Protein AF-A0ABD0M6N5-F1 (afdb_monomer_lite)

Foldseek 3Di:
DWDDQPPDIFDADDPPQDDDPQQDQPFQQVWTKTFCDDPVPPQQASYDQHGPCQAEAVDPPPRIFTADRLLSNLLVQLQVVCVVVVWHKHFRHAAHGCVVQPPDPDPQNSQSSNRFKTKIFTPDPDLVVLLSSLLSSLLRRQVSLLLQQWAKEWEAAQGIIMIGIGHLQDAYYYYYYHHDPDDRVRSVVSSLVSNLNSLLPPDDDFPLPPFAFDDAFAKPPRPAPDDCLQANFDDDFDALVQVVLLSQKGFLQHLQEAEDFPDLDQRDPPHGADGSNPGRRGGRSSRHGLLRIAGLLVSLLQSQLQVNCVVPHPWGKYWHAFADYDDVPDDDPRGPSSSRFKTKIDTPVQDLVCNRVSQSSSVSSVQSMWHRNRSTIMTGHHAADGNDWDWDAFPQDIFTFHDDDPVCCQQLDDPPPDDPVLCVVWGKGFCHSQQQPDRDAVFGPVLADDPVDRIFTADSLQRQLVNQLQVVQVVCCVPQNHWDKGWPYFAGTPVRLVVPDDPPDPCNRFNSSNFKTKMDTDPVGTPGDDDQQVSQLSSLQRSQLSLVVVVWGWEWEAAPGIIMIGTHNDYYYYYPHLDHDPVDDDPVRSVVVSVVSNCCNNVVHPDQPPDNVVCVVQDDQQDAQAQPDADDDGVVQVVVVVDPDDDPPDDDKDQDDPLNVLCQVVLVVLLVVVLVVLVVFDFSYDNVLLSVLSCLQRNGFIFDCDDDSNVSNVRSLLNNPSRTDDCLDDPDDLEAEAWFPVCVVVVVVRDPDDPPAARWDASDPVDGDIGGSADNGTGHHCNVLSVLSNNVVPRDDHYHYDDDDPVGVVRCPVSVD

Sequence (817 aa):
EEVQFGNRVFTVAQSGECAGADYTDPKQTGSYLLSSAGKNSGLRTLSMDIQLIHYRASSSAASCFRAHPVFIACVQKALSELKTNKKRAIVTQGYRLPSDVSGSTAPEEIFAAAGTAITLLPTSRDPADLIGIARALLKHCPAPLERISRNMGIVMQQNTVVVFMGGPSDPPLLSVDGYTLMSQAEFMSDALAAINTGLEAGKPTTECSLFTTLTSGMWFPENSAGVDSTVGPVDMAVTRDTATDFERLVQYLGTNVQFDNADAWCGQSGQSCAHCQSGPVDARLGQRCTARMMTSRMSDVLVRLQKLVREKMSDGVLVLEAWDEDYPGHVATDSIHREGRALKVRLTSGSAAGLSQLSNLAICAKADFVQHNGDHLLLAVQKQHGTVASVSQFAKAALVRVEPPTIKQHLVQLPDYFSEADHAQLPVFDSAGREELEIARHTKLGYFVSPHSRYFRLSRHVADCFSTLQDYFDQRKDTDGLVRLEVVRGFLTTPERDETLRATDSRYASGILGQSFEVRADSSQSITNVSLAAIARLAVIRCTPEFKKADSEIGVGLYHDRVYVDMRDTFKFWNPSGSFSTQVKSAAEFRVYMQQLFEAAYGSRIIDPDLPAEAEALADPPARQSPLYRYTHPERVLRRRRRQATSPTECQPKRNTAFCSLSQRARRDLVTTWWKEAEKMHNYHDVNETKAAFEGCFGDCGTCLSGDVYDDKVEHCSNYFHWSPFSIVPPYGSTFNLFPRERGDLRARACPVVNLFEASFRADPARSVSQELYPQTENPSPVAELLQQLYVTHAEGKVKVWVYDETDISAMKNTLE

Secondary structure (DSSP, 8-state):
-EEEETTEEEEBPPTTTS-SGGGS-TT---PEEEESSGGGTT--EEETTEEHHHHS--STT--EEEE-HHHHHHHHHHHHHHHHTT--EEEEE----GGGGTT---HHHHHHHHT-EEEEEESSS-THHHHHHHHHHHHHSHHHHHTTT--EEEEEESS-EEEEE--TTPPPEEEEEB--SS-HHHHHHHHHHHHHHHHHTT-----GGGSPPPPTT-EESTT-SSHHHHH----S---TT-HHHHTTEEE---SSSEE----S-BSBTTPPPPPTTS-GGG--GGG--GGGEEEHHHHHHHHHHHHHHHHH-SS-EEEEESS---BTTB---SSGGGGT-EEEEEETT--GGGHHHHHHHHHHTT-SEEEE-SSSEEEE----SSSS--EEE-SS-EEE-----GGGGGGTPPPTTS-HHHHHHS--EE-TT-TT-EEETTEEGGGGS-TT-SEE---HHHHHHHHHHHHHHHHHHHHH----EEEEE----HHHHHHH--TTSTTTTHHHHT-EEEEEE-TTT-SS---HHHHHHHHHHHHHHHHHTTT-EEEEEE-SS-EEEEEESS-EEE-TT----TT--SHHHHHHHHHHHHHHHHTTPPPPPSSHHHHHHH--PPPPP-TT------HHHHHHHH-----TTS----SS-HHHHHTHHHHHHHHHHHHHHHTTS--SS-HHHHHHHHHHHHH---SSSSSHHHHHHHHHHHHHHHHS----S-SS-SEEEE--TT-HHHHHHH-SS---S--EE-SSTTTPPPEESS-TTTS--SHHHHHHHHHHHH--SEEEE--SSHHHHHHHHHHH-

Radius of gyration: 34.11 Å; chains: 1; bounding box: 93×89×61 Å

Organism: NCBI:txid370345

pLDDT: mean 81.67, std 13.85, range [35.88, 97.94]

InterPro domains:
  IPR000320 Hedgehog, N-terminal signalling domain [PF01085] (290-373)
  IPR009045 Peptidase M74/Hedgehog-like, zinc-binding domain superfamily [G3DSA:3.30.1380.10] (209-389)
  IPR009045 Peptidase M74/Hedgehog-like, zinc-binding domain superfamily [SSF55166] (289-377)
  IPR050387 Hedgehog Signaling [PTHR11889] (212-395)

Structure (mmCIF, N/CA/C/O backbone):
data_AF-A0ABD0M6N5-F1
#
_entry.id   AF-A0ABD0M6N5-F1
#
loop_
_atom_site.group_PDB
_atom_site.id
_atom_site.type_symbol
_atom_site.label_atom_id
_atom_site.label_alt_id
_atom_site.label_comp_id
_atom_site.label_asym_id
_atom_site.label_entity_id
_atom_site.label_seq_id
_atom_site.pdbx_PDB_ins_code
_atom_site.Cartn_x
_atom_site.Cartn_y
_atom_site.Cartn_z
_atom_site.occupancy
_atom_site.B_iso_or_equiv
_atom_site.auth_seq_id
_atom_site.auth_comp_id
_atom_site.auth_asym_id
_atom_site.auth_atom_id
_atom_site.pdbx_PDB_model_num
ATOM 1 N N . GLU A 1 1 ? -21.950 -5.671 14.943 1.00 79.12 1 GLU A N 1
ATOM 2 C CA . GLU A 1 1 ? -20.826 -4.911 14.370 1.00 79.12 1 GLU A CA 1
ATOM 3 C C . GLU A 1 1 ? -20.151 -4.104 15.473 1.00 79.12 1 GLU A C 1
ATOM 5 O O . GLU A 1 1 ? -20.839 -3.655 16.391 1.00 79.12 1 GLU A O 1
ATOM 10 N N . GLU A 1 2 ? -18.826 -3.990 15.430 1.00 83.50 2 GLU A N 1
ATOM 11 C CA . GLU A 1 2 ? -18.024 -3.227 16.390 1.00 83.50 2 GLU A CA 1
ATOM 12 C C . GLU A 1 2 ? -17.363 -2.045 15.679 1.00 83.50 2 GLU A C 1
ATOM 14 O O . GLU A 1 2 ? -16.829 -2.194 14.586 1.00 83.50 2 GLU A O 1
ATOM 19 N N . VAL A 1 3 ? -17.401 -0.870 16.306 1.00 84.19 3 VAL A N 1
ATOM 20 C CA . VAL A 1 3 ? -16.879 0.386 15.763 1.00 84.19 3 VAL A CA 1
ATOM 21 C C . VAL A 1 3 ? -15.836 0.940 16.718 1.00 84.19 3 VAL A C 1
ATOM 23 O O . VAL A 1 3 ? -16.065 1.054 17.925 1.00 84.19 3 VAL A O 1
ATOM 26 N N . GLN A 1 4 ? -14.680 1.310 16.177 1.00 85.62 4 GLN A N 1
ATOM 27 C CA . GLN A 1 4 ? -13.552 1.784 16.964 1.00 85.62 4 GLN A CA 1
ATOM 28 C C . GLN A 1 4 ? -13.472 3.319 16.990 1.00 85.62 4 GLN A C 1
ATOM 30 O O . GLN A 1 4 ? -13.405 3.981 15.956 1.00 85.62 4 GLN A O 1
ATOM 35 N N . PHE A 1 5 ? -13.406 3.882 18.196 1.00 85.19 5 PHE A N 1
ATOM 36 C CA . PHE A 1 5 ? -13.169 5.298 18.473 1.00 85.19 5 PHE A CA 1
ATOM 37 C C . PHE A 1 5 ? -11.860 5.439 19.263 1.00 85.19 5 PHE A C 1
ATOM 39 O O . PHE A 1 5 ? -11.813 5.318 20.491 1.00 85.19 5 PHE A O 1
ATOM 46 N N . GLY A 1 6 ? -10.748 5.641 18.550 1.00 78.38 6 GLY A N 1
ATOM 47 C CA . GLY A 1 6 ? -9.412 5.606 19.154 1.00 78.38 6 GLY A CA 1
ATOM 48 C C . GLY A 1 6 ? -9.098 4.217 19.719 1.00 78.38 6 GLY A C 1
ATOM 49 O O . GLY A 1 6 ? -9.136 3.234 18.992 1.00 78.38 6 GLY A O 1
ATOM 50 N N . ASN A 1 7 ? -8.823 4.112 21.021 1.00 76.94 7 ASN A N 1
ATOM 51 C CA . ASN A 1 7 ? -8.569 2.823 21.687 1.00 76.94 7 ASN A CA 1
ATOM 52 C C . ASN A 1 7 ? -9.835 2.218 22.326 1.00 76.94 7 ASN A C 1
ATOM 54 O O . ASN A 1 7 ? -9.739 1.304 23.145 1.00 76.94 7 ASN A O 1
ATOM 58 N N . ARG A 1 8 ? -11.019 2.773 22.040 1.00 81.69 8 ARG A N 1
ATOM 59 C CA . ARG A 1 8 ? -12.302 2.294 22.564 1.00 81.69 8 ARG A CA 1
ATOM 60 C C . ARG A 1 8 ? -13.087 1.612 21.458 1.00 81.69 8 ARG A C 1
ATOM 62 O O . ARG A 1 8 ? -13.137 2.118 20.343 1.00 81.69 8 ARG A O 1
ATOM 69 N N . VAL A 1 9 ? -13.718 0.497 21.794 1.00 85.19 9 VAL A N 1
ATOM 70 C CA . VAL A 1 9 ? -14.596 -0.245 20.892 1.00 85.19 9 VAL A CA 1
ATOM 71 C C . VAL A 1 9 ? -16.021 -0.098 21.402 1.00 85.19 9 VAL A C 1
ATOM 73 O O . VAL A 1 9 ? -16.269 -0.262 22.597 1.00 85.19 9 VAL A O 1
ATOM 76 N N . PHE A 1 10 ? -16.933 0.247 20.502 1.00 87.25 10 PHE A N 1
ATOM 77 C CA . PHE A 1 10 ? -18.362 0.358 20.760 1.00 87.25 10 PHE A CA 1
ATOM 78 C C . PHE A 1 10 ? -19.105 -0.646 19.890 1.00 87.25 10 PHE A C 1
ATOM 80 O O . PHE A 1 10 ? -18.811 -0.790 18.707 1.00 87.25 10 PHE A O 1
ATOM 87 N N . THR A 1 11 ? -20.100 -1.324 20.447 1.00 85.75 11 THR A N 1
ATOM 88 C CA . THR A 1 11 ? -20.995 -2.171 19.650 1.00 85.75 11 THR A CA 1
ATOM 89 C C . THR A 1 11 ? -22.109 -1.322 19.025 1.00 85.75 11 THR A C 1
ATOM 91 O O . THR A 1 11 ? -22.706 -0.490 19.717 1.00 85.75 11 THR A O 1
ATOM 94 N N . VAL A 1 12 ? -22.390 -1.536 17.734 1.00 87.88 12 VAL A N 1
ATOM 95 C CA . VAL A 1 12 ? -23.547 -0.949 17.028 1.00 87.88 12 VAL A CA 1
ATOM 96 C C . VAL A 1 12 ? -24.842 -1.449 17.670 1.00 87.88 12 VAL A C 1
ATOM 98 O O . VAL A 1 12 ? -24.929 -2.616 18.058 1.00 87.88 12 VAL A O 1
ATOM 101 N N . ALA A 1 13 ? -25.830 -0.564 17.800 1.00 85.56 13 ALA A N 1
ATOM 102 C CA . ALA A 1 13 ? -27.127 -0.905 18.373 1.00 85.56 13 ALA A CA 1
ATOM 103 C C . ALA A 1 13 ? -27.826 -2.026 17.588 1.00 85.56 13 ALA A C 1
ATOM 105 O O . ALA A 1 13 ? -27.818 -2.029 16.354 1.00 85.56 13 ALA A O 1
ATOM 106 N N . GLN A 1 14 ? -28.449 -2.969 18.297 1.00 79.31 14 GLN A N 1
ATOM 107 C CA . GLN A 1 14 ? -29.204 -4.043 17.650 1.00 79.31 14 GLN A CA 1
ATOM 108 C C . GLN A 1 14 ? -30.597 -3.575 17.209 1.00 79.31 14 GLN A C 1
ATOM 110 O O . GLN A 1 14 ? -31.166 -2.625 17.752 1.00 79.31 14 GLN A O 1
ATOM 115 N N . SER A 1 15 ? -31.162 -4.266 16.212 1.00 67.81 15 SER A N 1
ATOM 116 C CA . SER A 1 15 ? -32.513 -3.988 15.711 1.00 67.81 15 SER A CA 1
ATOM 117 C C . SER A 1 15 ? -33.534 -4.038 16.854 1.00 67.81 15 SER A C 1
ATOM 119 O O . SER A 1 15 ? -33.641 -5.045 17.551 1.00 67.81 15 SER A O 1
ATOM 121 N N . GLY A 1 16 ? -34.265 -2.938 17.057 1.00 69.75 16 GLY A N 1
ATOM 122 C CA . GLY A 1 16 ? -35.274 -2.798 18.112 1.00 69.75 16 GLY A CA 1
ATOM 123 C C . GLY A 1 16 ? -34.798 -2.138 19.414 1.00 69.75 16 GLY A C 1
ATOM 124 O O . GLY A 1 16 ? -35.648 -1.697 20.180 1.00 69.75 16 GLY A O 1
ATOM 125 N N . GLU A 1 17 ? -33.486 -1.991 19.659 1.00 75.56 17 GLU A N 1
ATOM 126 C CA . GLU A 1 17 ? -32.970 -1.263 20.842 1.00 75.56 17 GLU A CA 1
ATOM 127 C C . GLU A 1 17 ? -33.192 0.255 20.738 1.00 75.56 17 GLU A C 1
ATOM 129 O O . GLU A 1 17 ? -33.422 0.941 21.736 1.00 75.56 17 GLU A O 1
ATOM 134 N N . CYS A 1 18 ? -33.117 0.767 19.510 1.00 78.88 18 CYS A N 1
ATOM 135 C CA . CYS A 1 18 ? -33.203 2.181 19.167 1.00 78.88 18 CYS A CA 1
ATOM 136 C C . CYS A 1 18 ? -34.179 2.329 17.990 1.00 78.88 18 CYS A C 1
ATOM 138 O O . CYS A 1 18 ? -33.769 2.389 16.830 1.00 78.88 18 CYS A O 1
ATOM 140 N N . ALA A 1 19 ? -35.482 2.296 18.264 1.00 69.56 19 ALA A N 1
ATOM 141 C CA . ALA A 1 19 ? -36.518 2.388 17.236 1.00 69.56 19 ALA A CA 1
ATOM 142 C C . ALA A 1 19 ? -37.169 3.778 17.231 1.00 69.56 19 ALA A C 1
ATOM 144 O O . ALA A 1 19 ? -37.469 4.325 18.288 1.00 69.56 19 ALA A O 1
ATOM 145 N N . GLY A 1 20 ? -37.415 4.329 16.039 1.00 75.88 20 GLY A N 1
ATOM 146 C CA . GLY A 1 20 ? -38.134 5.594 15.859 1.00 75.88 20 GLY A CA 1
ATOM 147 C C . GLY A 1 20 ? -37.385 6.626 15.015 1.00 75.88 20 GLY A C 1
ATOM 148 O O . GLY A 1 20 ? -36.199 6.479 14.718 1.00 75.88 20 GLY A O 1
ATOM 149 N N . ALA A 1 21 ? -38.099 7.687 14.628 1.00 78.19 21 ALA A N 1
ATOM 150 C CA . ALA A 1 21 ? -37.556 8.780 13.817 1.00 78.19 21 ALA A CA 1
ATOM 151 C C . ALA A 1 21 ? -36.389 9.515 14.508 1.00 78.19 21 ALA A C 1
ATOM 153 O O . ALA A 1 21 ? -35.495 10.019 13.827 1.00 78.19 21 ALA A O 1
ATOM 154 N N . ASP A 1 22 ? -36.346 9.490 15.845 1.00 81.62 22 ASP A N 1
ATOM 155 C CA . ASP A 1 22 ? -35.319 10.153 16.656 1.00 81.62 22 ASP A CA 1
ATOM 156 C C . ASP A 1 22 ? -33.920 9.521 16.566 1.00 81.62 22 ASP A C 1
ATOM 158 O O . ASP A 1 22 ? -32.939 10.087 17.037 1.00 81.62 22 ASP A O 1
ATOM 162 N N . TYR A 1 23 ? -33.779 8.365 15.920 1.00 86.56 23 TYR A N 1
ATOM 163 C CA . TYR A 1 23 ? -32.474 7.736 15.708 1.00 86.56 23 TYR A CA 1
ATOM 164 C C . TYR A 1 23 ? -32.096 7.658 14.231 1.00 86.56 23 TYR A C 1
ATOM 166 O O . TYR A 1 23 ? -31.204 6.894 13.863 1.00 86.56 23 TYR A O 1
ATOM 174 N N . THR A 1 24 ? -32.746 8.436 13.366 1.00 86.38 24 THR A N 1
ATOM 175 C CA . THR A 1 24 ? -32.381 8.544 11.945 1.00 86.38 24 THR A CA 1
ATOM 176 C C . THR A 1 24 ? -31.121 9.395 11.749 1.00 86.38 24 THR A C 1
ATOM 178 O O . THR A 1 24 ? -30.731 10.153 12.633 1.00 86.38 24 THR A O 1
ATOM 181 N N . ASP A 1 25 ? -30.439 9.226 10.613 1.00 89.25 25 ASP A N 1
ATOM 182 C CA . ASP A 1 25 ? -29.367 10.125 10.165 1.00 89.25 25 ASP A CA 1
ATOM 183 C C . ASP A 1 25 ? -29.966 11.104 9.139 1.00 89.25 25 ASP A C 1
ATOM 185 O O . ASP A 1 25 ? -30.022 10.775 7.949 1.00 89.25 25 ASP A O 1
ATOM 189 N N . PRO A 1 26 ? -30.465 12.282 9.566 1.00 88.00 26 PRO A N 1
ATOM 190 C CA . PRO A 1 26 ? -31.210 13.197 8.697 1.00 88.00 26 PRO A CA 1
ATOM 191 C C . PRO A 1 26 ? -30.364 13.778 7.558 1.00 88.00 26 PRO A C 1
ATOM 193 O O . PRO A 1 26 ? -30.907 14.371 6.627 1.00 88.00 26 PRO A O 1
ATOM 196 N N . LYS A 1 27 ? -29.038 13.633 7.634 1.00 89.50 27 LYS A N 1
ATOM 197 C CA . LYS A 1 27 ? -28.078 14.202 6.689 1.00 89.50 27 LYS A CA 1
ATOM 198 C C . LYS A 1 27 ? -27.252 13.153 5.952 1.00 89.50 27 LYS A C 1
ATOM 200 O O . LYS A 1 27 ? -26.382 13.526 5.172 1.00 89.50 27 LYS A O 1
ATOM 205 N N . GLN A 1 28 ? -27.530 11.863 6.166 1.00 89.25 28 GLN A N 1
ATOM 206 C CA . GLN A 1 28 ? -26.792 10.750 5.554 1.00 89.25 28 GLN A CA 1
ATOM 207 C C . GLN A 1 28 ? -25.273 10.908 5.714 1.00 89.25 28 GLN A C 1
ATOM 209 O O . GLN A 1 28 ? -24.475 10.658 4.811 1.00 89.25 28 GLN A O 1
ATOM 214 N N . THR A 1 29 ? -24.869 11.368 6.891 1.00 89.31 29 THR A N 1
ATOM 215 C CA . THR A 1 29 ? -23.466 11.582 7.235 1.00 89.31 29 THR A CA 1
ATOM 216 C C . THR A 1 29 ? -22.680 10.274 7.299 1.00 89.31 29 THR A C 1
ATOM 218 O O . THR A 1 29 ? -21.457 10.298 7.156 1.00 89.31 29 THR A O 1
ATOM 221 N N . GLY A 1 30 ? -23.377 9.143 7.455 1.00 89.81 30 GLY A N 1
ATOM 222 C CA . GLY A 1 30 ? -22.789 7.812 7.607 1.00 89.81 30 GLY A CA 1
ATOM 223 C C . GLY A 1 30 ? -22.434 7.500 9.059 1.00 89.81 30 GLY A C 1
ATOM 224 O O . GLY A 1 30 ? -21.584 6.653 9.324 1.00 89.81 30 GLY A O 1
ATOM 225 N N . SER A 1 31 ? -23.018 8.223 10.018 1.00 92.44 31 SER A N 1
ATOM 226 C CA . SER A 1 31 ? -22.770 7.991 11.439 1.00 92.44 31 SER A CA 1
ATOM 227 C C . SER A 1 31 ? -23.335 6.642 11.892 1.00 92.44 31 SER A C 1
ATOM 229 O O . SER A 1 31 ? -24.392 6.192 11.440 1.00 92.44 31 SER A O 1
ATOM 231 N N . TYR A 1 32 ? -22.649 5.999 12.834 1.00 92.56 32 TYR A N 1
ATOM 232 C CA . TYR A 1 32 ? -23.100 4.739 13.414 1.00 92.56 32 TYR A CA 1
ATOM 233 C C . TYR A 1 32 ? -24.069 5.011 14.557 1.00 92.56 32 TYR A C 1
ATOM 235 O O . TYR A 1 32 ? -23.833 5.902 15.376 1.00 92.56 32 TYR A O 1
ATOM 243 N N . LEU A 1 33 ? -25.139 4.220 14.630 1.00 91.81 33 LEU A N 1
ATOM 244 C CA . LEU A 1 33 ? -26.067 4.226 15.756 1.00 91.81 33 LEU A CA 1
ATOM 245 C C . LEU A 1 33 ? -25.542 3.295 16.854 1.00 91.81 33 LEU A C 1
ATOM 247 O O . LEU A 1 33 ? -25.412 2.089 16.654 1.00 91.81 33 LEU A O 1
ATOM 251 N N . LEU A 1 34 ? -25.225 3.860 18.013 1.00 90.44 34 LEU A N 1
ATOM 252 C CA . LEU A 1 34 ? -24.572 3.170 19.121 1.00 90.44 34 LEU A CA 1
ATOM 253 C C . LEU A 1 34 ? -25.515 3.082 20.320 1.00 90.44 34 LEU A C 1
ATOM 255 O O . LEU A 1 34 ? -26.161 4.064 20.695 1.00 90.44 34 LEU A O 1
ATOM 259 N N . SER A 1 35 ? -25.557 1.911 20.954 1.00 85.19 35 SER A N 1
ATOM 260 C CA . SER A 1 35 ? -26.290 1.719 22.206 1.00 85.19 35 SER A CA 1
ATOM 261 C C . SER A 1 35 ? -25.488 2.291 23.375 1.00 85.19 35 SER A C 1
ATOM 263 O O . SER A 1 35 ? -24.273 2.102 23.458 1.00 85.19 35 SER A O 1
ATOM 265 N N . SER A 1 36 ? -26.152 2.984 24.298 1.00 75.62 36 SER A N 1
ATOM 266 C CA . SER A 1 36 ? -25.567 3.397 25.584 1.00 75.62 36 SER A CA 1
ATOM 267 C C . SER A 1 36 ? -25.827 2.383 26.710 1.00 75.62 36 SER A C 1
ATOM 269 O O . SER A 1 36 ? -25.388 2.585 27.844 1.00 75.62 36 SER A O 1
ATOM 271 N N . ALA A 1 37 ? -26.511 1.281 26.387 1.00 72.88 37 ALA A N 1
ATOM 272 C CA . ALA A 1 37 ? -26.813 0.165 27.272 1.00 72.88 37 ALA A CA 1
ATOM 273 C C . ALA A 1 37 ? -26.026 -1.105 26.870 1.00 72.88 37 ALA A C 1
ATOM 275 O O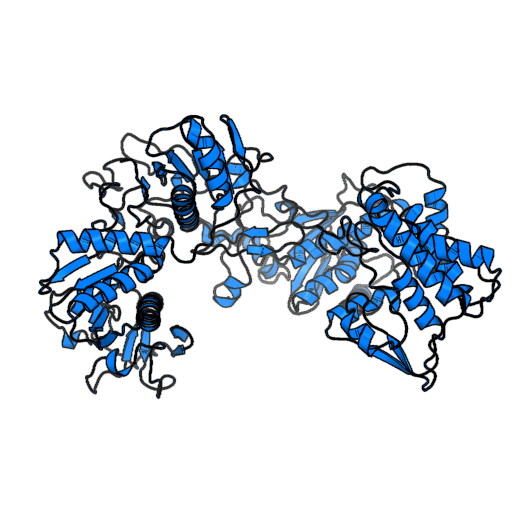 . ALA A 1 37 ? -25.168 -1.084 25.983 1.00 72.88 37 ALA A O 1
ATOM 276 N N . GLY A 1 38 ? -26.278 -2.223 27.559 1.00 74.19 38 GLY A N 1
ATOM 277 C CA . GLY A 1 38 ? -25.700 -3.527 27.210 1.00 74.19 38 GLY A CA 1
ATOM 278 C C . GLY A 1 38 ? -24.168 -3.557 27.291 1.00 74.19 38 GLY A C 1
ATOM 279 O O . GLY A 1 38 ? -23.589 -3.175 28.309 1.00 74.19 38 GLY A O 1
ATOM 280 N N . LYS A 1 39 ? -23.500 -4.003 26.218 1.00 70.50 39 LYS A N 1
ATOM 281 C CA . LYS A 1 39 ? -22.027 -4.132 26.150 1.00 70.50 39 LYS A CA 1
ATOM 282 C C . LYS A 1 39 ? -21.277 -2.803 26.276 1.00 70.50 39 LYS A C 1
ATOM 284 O O . LYS A 1 39 ? -20.129 -2.799 26.705 1.00 70.50 39 LYS A O 1
ATOM 289 N N . ASN A 1 40 ? -21.929 -1.686 25.956 1.00 79.06 40 ASN A N 1
ATOM 290 C CA . ASN A 1 40 ? -21.345 -0.352 26.089 1.00 79.06 40 ASN A CA 1
ATOM 291 C C . ASN A 1 40 ? -21.624 0.274 27.475 1.00 79.06 40 ASN A C 1
ATOM 293 O O . ASN A 1 40 ? -21.193 1.399 27.745 1.00 79.06 40 ASN A O 1
ATOM 297 N N . SER A 1 41 ? -22.344 -0.427 28.366 1.00 70.88 41 SER A N 1
ATOM 298 C CA . SER A 1 41 ? -22.669 0.081 29.704 1.00 70.88 41 SER A CA 1
ATOM 299 C C . SER A 1 41 ? -21.402 0.310 30.542 1.00 70.88 41 SER A C 1
ATOM 301 O O . SER A 1 41 ? -20.495 -0.517 30.598 1.00 70.88 41 SER A O 1
ATOM 303 N N . GLY A 1 42 ? -21.309 1.481 31.178 1.00 68.44 42 GLY A N 1
ATOM 304 C CA . GLY A 1 42 ? -20.155 1.867 32.001 1.00 68.44 42 GLY A CA 1
ATOM 305 C C . GLY A 1 42 ? -19.009 2.566 31.256 1.00 68.44 42 GLY A C 1
ATOM 306 O O . GLY A 1 42 ? -18.105 3.093 31.914 1.00 68.44 42 GLY A O 1
ATOM 307 N N . LEU A 1 43 ? -19.049 2.663 29.920 1.00 77.88 43 LEU A N 1
ATOM 308 C CA . LEU A 1 43 ? -18.100 3.486 29.164 1.00 77.88 43 LEU A CA 1
ATOM 309 C C . LEU A 1 43 ? -18.327 4.975 29.467 1.00 77.88 43 LEU A C 1
ATOM 311 O O . LEU A 1 43 ? -19.393 5.533 29.218 1.00 77.88 43 LEU A O 1
ATOM 315 N N . ARG A 1 44 ? -17.307 5.637 30.028 1.00 82.25 44 ARG A N 1
ATOM 316 C CA . ARG A 1 44 ? -17.390 7.052 30.443 1.00 82.25 44 ARG A CA 1
ATOM 317 C C . ARG A 1 44 ? -16.997 8.036 29.345 1.00 82.25 44 ARG A C 1
ATOM 319 O O . ARG A 1 44 ? -17.355 9.212 29.410 1.00 82.25 44 ARG A O 1
ATOM 326 N N . THR A 1 45 ? -16.248 7.580 28.349 1.00 87.19 45 THR A N 1
ATOM 327 C CA . THR A 1 45 ? -15.699 8.435 27.297 1.00 87.19 45 THR A CA 1
ATOM 328 C C . THR A 1 45 ? -15.873 7.787 25.930 1.00 87.19 45 THR A C 1
ATOM 330 O O . THR A 1 45 ? -15.701 6.578 25.792 1.00 87.19 45 THR A O 1
ATOM 333 N N . LEU A 1 46 ? -16.210 8.601 24.929 1.00 85.50 46 LEU A N 1
ATOM 334 C CA . LEU A 1 46 ? -16.261 8.194 23.524 1.00 85.50 46 LEU A CA 1
ATOM 335 C C . LEU A 1 46 ? -14.848 8.148 22.927 1.00 85.50 46 LEU A C 1
ATOM 337 O O . LEU A 1 46 ? -14.499 7.233 22.195 1.00 85.50 46 LEU A O 1
ATOM 341 N N . SER A 1 47 ? -14.014 9.115 23.310 1.00 88.38 47 SER A N 1
ATOM 342 C CA . SER A 1 47 ? -12.583 9.195 23.001 1.00 88.38 47 SER A CA 1
ATOM 343 C C . SER A 1 47 ? -11.836 9.780 24.212 1.00 88.38 47 SER A C 1
ATOM 345 O O . SER A 1 47 ? -12.473 10.115 25.205 1.00 88.38 47 SER A O 1
ATOM 347 N N . MET A 1 48 ? -10.503 9.881 24.190 1.00 86.56 48 MET A N 1
ATOM 348 C CA . MET A 1 48 ? -9.695 10.286 25.358 1.00 86.56 48 MET A CA 1
ATOM 349 C C . MET A 1 48 ? -10.182 11.568 26.055 1.00 86.56 48 MET A C 1
ATOM 351 O O . MET A 1 48 ? -10.303 11.574 27.277 1.00 86.56 48 MET A O 1
ATOM 355 N N . ASP A 1 49 ? -10.468 12.629 25.297 1.00 87.12 49 ASP A N 1
ATOM 356 C CA . ASP A 1 49 ? -10.895 13.931 25.827 1.00 87.12 49 ASP A CA 1
ATOM 357 C C . ASP A 1 49 ? -12.383 14.233 25.524 1.00 87.12 49 ASP A C 1
ATOM 359 O O . ASP A 1 49 ? -12.878 15.307 25.859 1.00 87.12 49 ASP A O 1
ATOM 363 N N . ILE A 1 50 ? -13.125 13.285 24.929 1.00 90.56 50 ILE A N 1
ATOM 364 C CA . ILE A 1 50 ? -14.554 13.441 24.602 1.00 90.56 50 ILE A CA 1
ATOM 365 C C . ILE A 1 50 ? -15.376 12.536 25.520 1.00 90.56 50 ILE A C 1
ATOM 367 O O . ILE A 1 50 ? -15.467 11.320 25.318 1.00 90.56 50 ILE A O 1
ATOM 371 N N . GLN A 1 51 ? -15.961 13.129 26.561 1.00 89.69 51 GLN A N 1
ATOM 372 C CA . GLN A 1 51 ? -16.774 12.393 27.525 1.00 89.69 51 GLN A CA 1
ATOM 373 C C . GLN A 1 51 ? -18.134 12.035 26.941 1.00 89.69 51 GLN A C 1
ATOM 375 O O . GLN A 1 51 ? -18.800 12.867 26.327 1.00 89.69 51 GLN A O 1
ATOM 380 N N . LEU A 1 52 ? -18.581 10.806 27.200 1.00 88.00 52 LEU A N 1
ATOM 381 C CA . LEU A 1 52 ? -19.833 10.317 26.637 1.00 88.00 52 LEU A CA 1
ATOM 382 C C . LEU A 1 52 ? -21.035 11.103 27.177 1.00 88.00 52 LEU A C 1
ATOM 384 O O . LEU A 1 52 ? -21.972 11.361 26.435 1.00 88.00 52 LEU A O 1
ATOM 388 N N . ILE A 1 53 ? -20.979 11.544 28.439 1.00 85.44 53 ILE A N 1
ATOM 389 C CA . ILE A 1 53 ? -22.051 12.319 29.080 1.00 85.44 53 ILE A CA 1
ATOM 390 C C . ILE A 1 53 ? -22.282 13.695 28.443 1.00 85.44 53 ILE A C 1
ATOM 392 O O . ILE A 1 53 ? -23.409 14.171 28.451 1.00 85.44 53 ILE A O 1
ATOM 396 N N . HIS A 1 54 ? -21.237 14.315 27.892 1.00 86.69 54 HIS A N 1
ATOM 397 C CA . HIS A 1 54 ? -21.335 15.603 27.198 1.00 86.69 54 HIS A CA 1
ATOM 398 C C . HIS A 1 54 ? -21.602 15.439 25.705 1.00 86.69 54 HIS A C 1
ATOM 400 O O . HIS A 1 54 ? -22.020 16.381 25.042 1.00 86.69 54 HIS A O 1
ATOM 406 N N . TYR A 1 55 ? -21.340 14.247 25.170 1.00 88.62 55 TYR A N 1
ATOM 407 C CA . TYR A 1 55 ? -21.575 13.954 23.770 1.00 88.62 55 TYR A CA 1
ATOM 408 C C . TYR A 1 55 ? -22.986 13.431 23.506 1.00 88.62 55 TYR A C 1
ATOM 410 O O . TYR A 1 55 ? -23.547 13.753 22.476 1.00 88.62 55 TYR A O 1
ATOM 418 N N . ARG A 1 56 ? -23.574 12.620 24.388 1.00 85.50 56 ARG A N 1
ATOM 419 C CA . ARG A 1 56 ? -24.933 12.094 24.187 1.00 85.50 56 ARG A CA 1
ATOM 420 C C . ARG A 1 56 ? -26.004 13.110 24.591 1.00 85.50 56 ARG A C 1
ATOM 422 O O . ARG A 1 56 ? -25.757 13.961 25.445 1.00 85.50 56 ARG A O 1
ATOM 429 N N . ALA A 1 57 ? -27.211 12.945 24.051 1.00 75.75 57 ALA A N 1
ATOM 430 C CA . ALA A 1 57 ? -28.370 13.727 24.462 1.00 75.75 57 ALA A CA 1
ATOM 431 C C . ALA A 1 57 ? -28.626 13.564 25.973 1.00 75.75 57 ALA A C 1
ATOM 433 O O . ALA A 1 57 ? -28.509 12.469 26.527 1.00 75.75 57 ALA A O 1
ATOM 434 N N . SER A 1 58 ? -28.953 14.666 26.648 1.00 66.88 58 SER A N 1
ATOM 435 C CA . SER A 1 58 ? -29.149 14.718 28.103 1.00 66.88 58 SER A CA 1
ATOM 436 C C . SER A 1 58 ? -30.512 14.191 28.563 1.00 66.88 58 SER A C 1
ATOM 438 O O . SER A 1 58 ? -30.732 14.054 29.768 1.00 66.88 58 SER A O 1
ATOM 440 N N . SER A 1 59 ? -31.427 13.887 27.637 1.00 65.56 59 SER A N 1
ATOM 441 C CA . SER A 1 59 ? -32.737 13.336 27.968 1.00 65.56 59 SER A CA 1
ATOM 442 C C . SER A 1 59 ? -32.587 11.931 28.563 1.00 65.56 59 SER A C 1
ATOM 444 O O . SER A 1 59 ? -31.874 11.071 28.045 1.00 65.56 59 SER A O 1
ATOM 446 N N . SER A 1 60 ? -33.289 11.668 29.668 1.00 52.53 60 SER A N 1
ATOM 447 C CA . SER A 1 60 ? -33.311 10.359 30.344 1.00 52.53 60 SER A CA 1
ATOM 448 C C . SER A 1 60 ? -33.882 9.222 29.480 1.00 52.53 60 SER A C 1
ATOM 450 O O . SER A 1 60 ? -33.833 8.066 29.894 1.00 52.53 60 SER A O 1
ATOM 452 N N . ALA A 1 61 ? -34.400 9.544 28.289 1.00 54.97 61 ALA A N 1
ATOM 453 C CA . ALA A 1 61 ? -34.935 8.617 27.298 1.00 54.97 61 ALA A CA 1
ATOM 454 C C . ALA A 1 61 ? -33.917 8.196 26.218 1.00 54.97 61 ALA A C 1
ATOM 456 O O . ALA A 1 61 ? -34.178 7.240 25.492 1.00 54.97 61 ALA A O 1
ATOM 457 N N . ALA A 1 62 ? -32.762 8.864 26.090 1.00 65.19 62 ALA A N 1
ATOM 458 C CA . ALA A 1 62 ? -31.782 8.543 25.054 1.00 65.19 62 ALA A CA 1
ATOM 459 C C . ALA A 1 62 ? -30.982 7.274 25.405 1.00 65.19 62 ALA A C 1
ATOM 461 O O . ALA A 1 62 ? -29.871 7.332 25.935 1.00 65.19 62 ALA A O 1
ATOM 462 N N . SER A 1 63 ? -31.545 6.103 25.089 1.00 77.00 63 SER A N 1
ATOM 463 C CA . SER A 1 63 ? -30.848 4.813 25.177 1.00 77.00 63 SER A CA 1
ATOM 464 C C . SER A 1 63 ? -29.717 4.690 24.154 1.00 77.00 63 SER A C 1
ATOM 466 O O . SER A 1 63 ? -28.817 3.868 24.341 1.00 77.00 63 SER A O 1
ATOM 468 N N . CYS A 1 64 ? -29.713 5.525 23.113 1.00 87.62 64 CYS A N 1
ATOM 469 C CA . CYS A 1 64 ? -28.800 5.436 21.980 1.00 87.62 64 CYS A CA 1
ATOM 470 C C . CYS A 1 64 ? -28.322 6.810 21.514 1.00 87.62 64 CYS A C 1
ATOM 472 O O . CYS A 1 64 ? -28.947 7.834 21.796 1.00 87.62 64 CYS A O 1
ATOM 474 N N . PHE A 1 65 ? -27.203 6.828 20.795 1.00 90.81 65 PHE A N 1
ATOM 475 C CA . PHE A 1 65 ? -26.636 8.039 20.209 1.00 90.81 65 PHE A CA 1
ATOM 476 C C . PHE A 1 65 ? -25.938 7.737 18.884 1.00 90.81 65 PHE A C 1
ATOM 478 O O . PHE A 1 65 ? -25.554 6.595 18.630 1.00 90.81 65 PHE A O 1
ATOM 485 N N . ARG A 1 66 ? -25.757 8.757 18.040 1.00 92.44 66 ARG A N 1
ATOM 486 C CA . ARG A 1 66 ? -25.013 8.630 16.780 1.00 92.44 66 ARG A CA 1
ATOM 487 C C . ARG A 1 66 ? -23.628 9.249 16.879 1.00 92.44 66 ARG A C 1
ATOM 489 O O . ARG A 1 66 ? -23.478 10.294 17.504 1.00 92.44 66 ARG A O 1
ATOM 496 N N . ALA A 1 67 ? -22.635 8.614 16.258 1.00 94.00 67 ALA A N 1
ATOM 497 C CA . ALA A 1 67 ? -21.277 9.145 16.148 1.00 94.00 67 ALA A CA 1
ATOM 498 C C . ALA A 1 67 ? -20.565 8.643 14.884 1.00 94.00 67 ALA A C 1
ATOM 500 O O . ALA A 1 67 ? -20.746 7.494 14.477 1.00 94.00 67 ALA A O 1
ATOM 501 N N . HIS A 1 68 ? -19.703 9.476 14.293 1.00 95.12 68 HIS A N 1
ATOM 502 C CA . HIS A 1 68 ? -18.856 9.082 13.161 1.00 95.12 68 HIS A CA 1
ATOM 503 C C . HIS A 1 68 ? -17.373 8.960 13.571 1.00 95.12 68 HIS A C 1
ATOM 505 O O . HIS A 1 68 ? -16.797 9.941 14.056 1.00 95.12 68 HIS A O 1
ATOM 511 N N . PRO A 1 69 ? -16.704 7.808 13.362 1.00 92.88 69 PRO A N 1
ATOM 512 C CA . PRO A 1 69 ? -15.358 7.559 13.891 1.00 92.88 69 PRO A CA 1
ATOM 513 C C . PRO A 1 69 ? -14.299 8.525 13.345 1.00 92.88 69 PRO A C 1
ATOM 515 O O . PRO A 1 69 ? -13.493 9.042 14.118 1.00 92.88 69 PRO A O 1
ATOM 518 N N . VAL A 1 70 ? -14.335 8.853 12.047 1.00 91.81 70 VAL A N 1
ATOM 519 C CA . VAL A 1 70 ? -13.379 9.799 11.431 1.00 91.81 70 VAL A CA 1
ATOM 520 C C . VAL A 1 70 ? -13.528 11.212 12.005 1.00 91.81 70 VAL A C 1
ATOM 522 O O . VAL A 1 70 ? -12.528 11.879 12.273 1.00 91.81 70 VAL A O 1
ATOM 525 N N . PHE A 1 71 ? -14.766 11.645 12.262 1.00 95.69 71 PHE A N 1
ATOM 526 C CA . PHE A 1 71 ? -15.060 12.966 12.815 1.00 95.69 71 PHE A CA 1
ATOM 527 C C . PHE A 1 71 ? -14.571 13.070 14.264 1.00 95.69 71 PHE A C 1
ATOM 529 O O . PHE A 1 71 ? -13.813 13.974 14.612 1.00 95.69 71 PHE A O 1
ATOM 536 N N . ILE A 1 72 ? -14.912 12.082 15.097 1.00 95.75 72 ILE A N 1
ATOM 537 C CA . ILE A 1 72 ? -14.448 12.020 16.488 1.00 95.75 72 ILE A CA 1
ATOM 538 C C . ILE A 1 72 ? -12.918 11.960 16.560 1.00 95.75 72 ILE A C 1
ATOM 540 O O . ILE A 1 72 ? -12.313 12.656 17.376 1.00 95.75 72 ILE A O 1
ATOM 544 N N . ALA A 1 73 ? -12.277 11.174 15.691 1.00 93.75 73 ALA A N 1
ATOM 545 C CA . ALA A 1 73 ? -10.824 11.056 15.654 1.00 93.75 73 ALA A CA 1
ATOM 546 C C . ALA A 1 73 ? -10.132 12.383 15.297 1.00 93.75 73 ALA A C 1
ATOM 548 O O . ALA A 1 73 ? -9.106 12.715 15.898 1.00 93.75 73 ALA A O 1
ATOM 549 N N . CYS A 1 74 ? -10.673 13.158 14.352 1.00 94.44 74 CYS A N 1
ATOM 550 C CA . CYS A 1 74 ? -10.076 14.438 13.974 1.00 94.44 74 CYS A CA 1
ATOM 551 C C . CYS A 1 74 ? -10.252 15.505 15.069 1.00 94.44 74 CYS A C 1
ATOM 553 O O . CYS A 1 74 ? -9.286 16.188 15.417 1.00 94.44 74 CYS A O 1
ATOM 555 N N . VAL A 1 75 ? -11.435 15.581 15.696 1.00 95.88 75 VAL A N 1
ATOM 556 C CA . VAL A 1 75 ? -11.693 16.499 16.819 1.00 95.88 75 VAL A CA 1
ATOM 557 C C . VAL A 1 75 ? -10.811 16.141 18.015 1.00 95.88 75 VAL A C 1
ATOM 559 O O . VAL A 1 75 ? -10.206 17.018 18.630 1.00 95.88 75 VAL A O 1
ATOM 562 N N . GLN A 1 76 ? -10.649 14.849 18.311 1.00 94.44 76 GLN A N 1
ATOM 563 C CA . GLN A 1 76 ? -9.744 14.386 19.359 1.00 94.44 76 GLN A CA 1
ATOM 564 C C . GLN A 1 76 ? -8.296 14.843 19.120 1.00 94.44 76 GLN A C 1
ATOM 566 O O . GLN A 1 76 ? -7.640 15.285 20.064 1.00 94.44 76 GLN A O 1
ATOM 571 N N . LYS A 1 77 ? -7.786 14.764 17.883 1.00 93.00 77 LYS A N 1
ATOM 572 C CA . LYS A 1 77 ? -6.434 15.252 17.554 1.00 93.00 77 LYS A CA 1
ATOM 573 C C . LYS A 1 77 ? -6.291 16.750 17.818 1.00 93.00 77 LYS A C 1
ATOM 575 O O . LYS A 1 77 ? -5.304 17.158 18.430 1.00 93.00 77 LYS A O 1
ATOM 580 N N . ALA A 1 78 ? -7.295 17.544 17.444 1.00 94.56 78 ALA A N 1
ATOM 581 C CA . ALA A 1 78 ? -7.319 18.976 17.735 1.00 94.56 78 ALA A CA 1
ATOM 582 C C . ALA A 1 78 ? -7.284 19.259 19.250 1.00 94.56 78 ALA A C 1
ATOM 584 O O . ALA A 1 78 ? -6.480 20.071 19.709 1.00 94.56 78 ALA A O 1
ATOM 585 N N . LEU A 1 79 ? -8.085 18.543 20.048 1.00 94.00 79 LEU A N 1
ATOM 586 C CA . LEU A 1 79 ? -8.074 18.664 21.514 1.00 94.00 79 LEU A CA 1
ATOM 587 C C . LEU A 1 79 ? -6.715 18.288 22.121 1.00 94.00 79 LEU A C 1
ATOM 589 O O . LEU A 1 79 ? -6.233 18.961 23.036 1.00 94.00 79 LEU A O 1
ATOM 593 N N . SER A 1 80 ? -6.067 17.247 21.595 1.00 92.38 80 SER A N 1
ATOM 594 C CA . SER A 1 80 ? -4.735 16.830 22.039 1.00 92.38 80 SER A CA 1
ATOM 595 C C . SER A 1 80 ? -3.647 17.864 21.701 1.00 92.38 80 SER A C 1
ATOM 597 O O . SER A 1 80 ? -2.789 18.125 22.550 1.00 92.38 80 SER A O 1
ATOM 599 N N . GLU A 1 81 ? -3.694 18.514 20.529 1.00 91.06 81 GLU A N 1
ATOM 600 C CA . GLU A 1 81 ? -2.798 19.641 20.197 1.00 91.06 81 GLU A CA 1
ATOM 601 C C . GLU A 1 81 ? -2.988 20.801 21.180 1.00 91.06 81 GLU A C 1
ATOM 603 O O . GLU A 1 81 ? -2.012 21.288 21.756 1.00 91.06 81 GLU A O 1
ATOM 608 N N . LEU A 1 82 ? -4.237 21.218 21.418 1.00 91.25 82 LEU A N 1
ATOM 609 C CA . LEU A 1 82 ? -4.540 22.305 22.353 1.00 91.25 82 LEU A CA 1
ATOM 610 C C . LEU A 1 82 ? -3.943 22.018 23.733 1.00 91.25 82 LEU A C 1
ATOM 612 O O . LEU A 1 82 ? -3.212 22.853 24.271 1.00 91.25 82 LEU A O 1
ATOM 616 N N . LYS A 1 83 ? -4.173 20.806 24.252 1.00 88.31 83 LYS A N 1
ATOM 617 C CA . LYS A 1 83 ? -3.663 20.345 25.551 1.00 88.31 83 LYS A CA 1
ATOM 618 C C . LYS A 1 83 ? -2.138 20.393 25.630 1.00 88.31 83 LYS A C 1
ATOM 620 O O . LYS A 1 83 ? -1.596 20.805 26.655 1.00 88.31 83 LYS A O 1
ATOM 625 N N . THR A 1 84 ? -1.460 20.007 24.550 1.00 86.88 84 THR A N 1
ATOM 626 C CA . THR A 1 84 ? 0.009 20.040 24.441 1.00 86.88 84 THR A CA 1
ATOM 627 C C . THR A 1 84 ? 0.525 21.478 24.488 1.00 86.88 84 T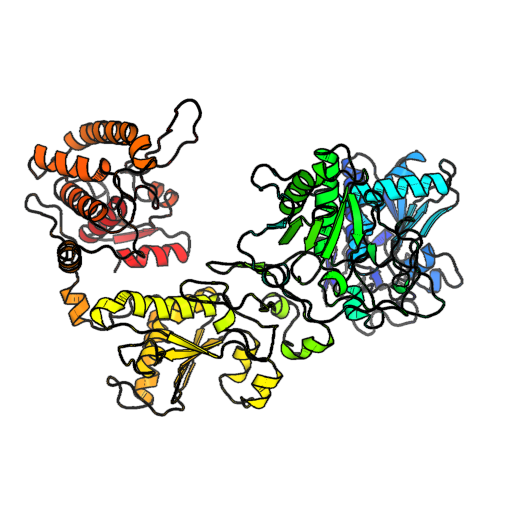HR A C 1
ATOM 629 O O . THR A 1 84 ? 1.492 21.777 25.186 1.00 86.88 84 THR A O 1
ATOM 632 N N . ASN A 1 85 ? -0.199 22.399 23.854 1.00 85.25 85 ASN A N 1
ATOM 633 C CA . ASN A 1 85 ? 0.096 23.831 23.835 1.00 85.25 85 ASN A CA 1
ATOM 634 C C . ASN A 1 85 ? -0.395 24.582 25.088 1.00 85.25 85 ASN A C 1
ATOM 636 O O . ASN A 1 85 ? -0.510 25.806 25.066 1.00 85.25 85 ASN A O 1
ATOM 640 N N . LYS A 1 86 ? -0.698 23.868 26.184 1.00 83.69 86 LYS A N 1
ATOM 641 C CA . LYS A 1 86 ? -1.235 24.415 27.446 1.00 83.69 86 LYS A CA 1
ATOM 642 C C . LYS A 1 86 ? -2.553 25.193 27.297 1.00 83.69 86 LYS A C 1
ATOM 644 O O . LYS A 1 86 ? -2.948 25.899 28.220 1.00 83.69 86 LYS A O 1
ATOM 649 N N . LYS A 1 87 ? -3.262 25.024 26.180 1.00 85.12 87 LYS A N 1
ATOM 650 C CA . LYS A 1 87 ? -4.645 25.476 25.989 1.00 85.12 87 LYS A CA 1
ATOM 651 C C . LYS A 1 87 ? -5.594 24.317 26.287 1.00 85.12 87 LYS A C 1
ATOM 653 O O . LYS A 1 87 ? -5.203 23.154 26.226 1.00 85.12 87 LYS A O 1
ATOM 658 N N . ARG A 1 88 ? -6.848 24.588 26.641 1.00 84.62 88 ARG A N 1
ATOM 659 C CA . ARG A 1 88 ? -7.851 23.526 26.814 1.00 84.62 88 ARG A CA 1
ATOM 660 C C . ARG A 1 88 ? -9.213 23.989 26.321 1.00 84.62 88 ARG A C 1
ATOM 662 O O . ARG A 1 88 ? -9.599 25.139 26.517 1.00 84.62 88 ARG A O 1
ATOM 669 N N . ALA A 1 89 ? -9.929 23.053 25.719 1.00 91.06 89 ALA A N 1
ATOM 670 C CA . ALA A 1 89 ? -11.333 23.180 25.375 1.00 91.06 89 ALA A CA 1
ATOM 671 C C . ALA A 1 89 ? -12.088 21.992 25.973 1.00 91.06 89 ALA A C 1
ATOM 673 O O . ALA A 1 89 ? -11.539 20.893 26.075 1.00 91.06 89 ALA A O 1
ATOM 674 N N . ILE A 1 90 ? -13.325 22.228 26.390 1.00 90.44 90 ILE A N 1
ATOM 675 C CA . ILE A 1 90 ? -14.221 21.216 26.938 1.00 90.44 90 ILE A CA 1
ATOM 676 C C . ILE A 1 90 ? -15.353 21.014 25.938 1.00 90.44 90 ILE A C 1
ATOM 678 O O . ILE A 1 90 ? -15.937 21.983 25.455 1.00 90.44 90 ILE A O 1
ATOM 682 N N . VAL A 1 91 ? -15.665 19.752 25.649 1.00 93.38 91 VAL A N 1
ATOM 683 C CA . VAL A 1 91 ? -16.891 19.388 24.936 1.00 93.38 91 VAL A CA 1
ATOM 684 C C . VAL A 1 91 ? -18.068 19.628 25.867 1.00 93.38 91 VAL A C 1
ATOM 686 O O . VAL A 1 91 ? -18.153 18.992 26.916 1.00 93.38 91 VAL A O 1
ATOM 689 N N . THR A 1 92 ? -18.960 20.538 25.495 1.00 91.44 92 THR A N 1
ATOM 690 C CA . THR A 1 92 ? -20.173 20.834 26.272 1.00 91.44 92 THR A CA 1
ATOM 691 C C . THR A 1 92 ? -21.402 20.138 25.706 1.00 91.44 92 THR A C 1
ATOM 693 O O . THR A 1 92 ? -22.328 19.846 26.461 1.00 91.44 92 THR A O 1
ATOM 696 N N . GLN A 1 93 ? -21.400 19.855 24.402 1.00 91.31 93 GLN A N 1
ATOM 697 C CA . GLN A 1 93 ? -22.515 19.241 23.692 1.00 91.31 93 GLN A CA 1
ATOM 698 C C . G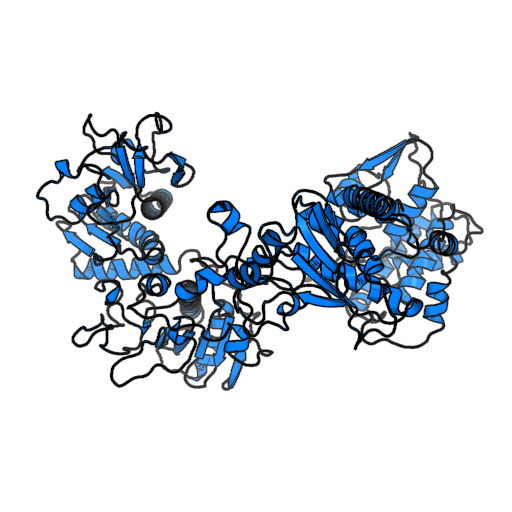LN A 1 93 ? -22.026 18.473 22.456 1.00 91.31 93 GLN A C 1
ATOM 700 O O . GLN A 1 93 ? -21.058 18.887 21.812 1.00 91.31 93 GLN A O 1
ATOM 705 N N . GLY A 1 94 ? -22.699 17.370 22.122 1.00 92.69 94 GLY A N 1
ATOM 706 C CA . GLY A 1 94 ? -22.480 16.584 20.905 1.00 92.69 94 GLY A CA 1
ATOM 707 C C . GLY A 1 94 ? -23.797 16.219 20.214 1.00 92.69 94 GLY A C 1
ATOM 708 O O . GLY A 1 94 ? -24.535 17.098 19.780 1.00 92.69 94 GLY A O 1
ATOM 709 N N . TYR A 1 95 ? -24.097 14.923 20.143 1.00 92.81 95 TYR A N 1
ATOM 710 C CA . TYR A 1 95 ? -25.345 14.364 19.631 1.00 92.81 95 TYR A CA 1
ATOM 711 C C . TYR A 1 95 ? -26.592 14.847 20.392 1.00 92.81 95 TYR A C 1
ATOM 713 O O . TYR A 1 95 ? -26.631 14.859 21.626 1.00 92.81 95 TYR A O 1
ATOM 721 N N . ARG A 1 96 ? -27.645 15.169 19.636 1.00 90.38 96 ARG A N 1
ATOM 722 C CA . ARG A 1 96 ? -28.992 15.494 20.133 1.00 90.38 96 ARG A CA 1
ATOM 723 C C . ARG A 1 96 ? -30.020 14.587 19.468 1.00 90.38 96 ARG A C 1
ATOM 725 O O . ARG A 1 96 ? -29.774 14.103 18.369 1.00 90.38 96 ARG A O 1
ATOM 732 N N . LEU A 1 97 ? -31.178 14.385 20.092 1.00 88.31 97 LEU A N 1
ATOM 733 C CA . LEU A 1 97 ? -32.273 13.728 19.384 1.00 88.31 97 LEU A CA 1
ATOM 734 C C . LEU A 1 97 ? -32.862 14.703 18.343 1.00 88.31 97 LEU A C 1
ATOM 736 O O . LEU A 1 97 ? -32.971 15.895 18.635 1.00 88.31 97 LEU A O 1
ATOM 740 N N . PRO A 1 98 ? -33.264 14.235 17.149 1.00 86.25 98 PRO A N 1
ATOM 741 C CA . PRO A 1 98 ? -34.037 15.001 16.176 1.00 86.25 98 PRO A CA 1
ATOM 742 C C . PRO A 1 98 ? -35.247 15.719 16.791 1.00 86.25 98 PRO A C 1
ATOM 744 O O . PRO A 1 98 ? -35.482 16.881 16.465 1.00 86.25 98 PRO A O 1
ATOM 747 N N . SER A 1 99 ? -35.961 15.088 17.732 1.00 85.69 99 SER A N 1
ATOM 748 C CA . SER A 1 99 ? -37.026 15.725 18.517 1.00 85.69 99 SER A CA 1
ATOM 749 C C . SER A 1 99 ? -36.571 16.962 19.298 1.00 85.69 99 SER A C 1
ATOM 751 O O . SER A 1 99 ? -37.333 17.914 19.431 1.00 85.69 99 SER A O 1
ATOM 753 N N . ASP A 1 100 ? -35.334 16.978 19.805 1.00 82.69 100 ASP A N 1
ATOM 754 C CA . ASP A 1 100 ? -34.800 18.076 20.623 1.00 82.69 100 ASP A CA 1
ATOM 755 C C . ASP A 1 100 ? -34.431 19.306 19.782 1.00 82.69 100 ASP A C 1
ATOM 757 O O . ASP A 1 100 ? -34.159 20.369 20.341 1.00 82.69 100 ASP A O 1
ATOM 761 N N . VAL A 1 101 ? -34.354 19.153 18.458 1.00 84.75 101 VAL A N 1
ATOM 762 C CA . VAL A 1 101 ? -33.997 20.205 17.490 1.00 84.75 101 VAL A CA 1
ATOM 763 C C . VAL A 1 101 ? -35.083 20.397 16.429 1.00 84.75 101 VAL A C 1
ATOM 765 O O . VAL A 1 101 ? -34.850 21.020 15.392 1.00 84.75 101 VAL A O 1
ATOM 768 N N . SER A 1 102 ? -36.281 19.854 16.667 1.00 76.88 102 SER A N 1
ATOM 769 C CA . SER A 1 102 ? -37.375 19.873 15.700 1.00 76.88 102 SER A CA 1
ATOM 770 C C . SER A 1 102 ? -37.730 21.310 15.307 1.00 76.88 102 SER A C 1
ATOM 772 O O . SER A 1 102 ? -38.065 22.125 16.167 1.00 76.88 102 SER A O 1
ATOM 774 N N . GLY A 1 103 ? -37.676 21.616 14.009 1.00 75.12 103 GLY A N 1
ATOM 775 C CA . GLY A 1 103 ? -37.980 22.947 13.473 1.00 75.12 103 GLY A CA 1
ATOM 776 C C . GLY A 1 103 ? -36.792 23.912 13.407 1.00 75.12 103 GLY A C 1
ATOM 777 O O . GLY A 1 103 ? -36.955 25.012 12.883 1.00 75.12 103 GLY A O 1
ATOM 778 N N . SER A 1 104 ? -35.605 23.517 13.876 1.00 82.56 104 SER A N 1
ATOM 779 C CA . SER A 1 104 ? -34.391 24.307 13.672 1.00 82.56 104 SER A CA 1
ATOM 780 C C . SER A 1 104 ? -33.879 24.202 12.239 1.00 82.56 104 SER A C 1
ATOM 782 O O . SER A 1 104 ? -33.821 23.119 11.654 1.00 82.56 104 SER A O 1
ATOM 784 N N . THR A 1 105 ? -33.464 25.337 11.681 1.00 82.50 105 THR A N 1
ATOM 785 C CA . THR A 1 105 ? -32.753 25.416 10.398 1.00 82.50 105 THR A CA 1
ATOM 786 C C . THR A 1 105 ? -31.252 25.639 10.579 1.00 82.50 105 THR A C 1
ATOM 788 O O . THR A 1 105 ? -30.538 25.765 9.586 1.00 82.50 105 THR A O 1
ATOM 791 N N . ALA A 1 106 ? -30.772 25.719 11.826 1.00 87.19 106 ALA A N 1
ATOM 792 C CA . ALA A 1 106 ? -29.366 25.946 12.128 1.00 87.19 106 ALA A CA 1
ATOM 793 C C . ALA A 1 106 ? -28.545 24.691 11.768 1.00 87.19 106 ALA A C 1
ATOM 795 O O . ALA A 1 106 ? -28.839 23.607 12.289 1.00 87.19 106 ALA A O 1
ATOM 796 N N . PRO A 1 107 ? -27.528 24.794 10.887 1.00 85.50 107 PRO A N 1
ATOM 797 C CA . PRO A 1 107 ? -26.719 23.650 10.468 1.00 85.50 107 PRO A CA 1
ATOM 798 C C . PRO A 1 107 ? -26.147 22.859 11.648 1.00 85.50 107 PRO A C 1
ATOM 800 O O . PRO A 1 107 ? -26.239 21.633 11.674 1.00 85.50 107 PRO A O 1
ATOM 803 N N . GLU A 1 108 ? -25.623 23.549 12.660 1.00 86.94 108 GLU A N 1
ATOM 804 C CA . GLU A 1 108 ? -25.049 22.946 13.860 1.00 86.94 108 GLU A CA 1
ATOM 805 C C . GLU A 1 108 ? -26.015 22.024 14.614 1.00 86.94 108 GLU A C 1
ATOM 807 O O . GLU A 1 108 ? -25.605 20.971 15.101 1.00 86.94 108 GLU A O 1
ATOM 812 N N . GLU A 1 109 ? -27.297 22.379 14.693 1.00 89.81 109 GLU A N 1
ATOM 813 C CA . GLU A 1 109 ? -28.300 21.589 15.406 1.00 89.81 109 GLU A CA 1
ATOM 814 C C . GLU A 1 109 ? -28.735 20.374 14.584 1.00 89.81 109 GLU A C 1
ATOM 816 O O . GLU A 1 109 ? -28.906 19.279 15.126 1.00 89.81 109 GLU A O 1
ATOM 821 N N . ILE A 1 110 ? -28.830 20.535 13.263 1.00 90.50 110 ILE A N 1
ATOM 822 C CA . ILE A 1 110 ? -29.162 19.443 12.347 1.00 90.50 110 ILE A CA 1
ATOM 823 C C . ILE A 1 110 ? -28.040 18.392 12.328 1.00 90.50 110 ILE A C 1
ATOM 825 O O . ILE A 1 110 ? -28.311 17.192 12.396 1.00 90.50 110 ILE A O 1
ATOM 829 N N . PHE A 1 111 ? -26.772 18.814 12.288 1.00 93.75 111 PHE A N 1
ATOM 830 C CA . PHE A 1 111 ? -25.638 17.884 12.334 1.00 93.75 111 PHE A CA 1
ATOM 831 C C . PHE A 1 111 ? -25.399 17.307 13.734 1.00 93.75 111 PHE A C 1
ATOM 833 O O . PHE A 1 111 ? -24.917 16.179 13.858 1.00 93.75 111 PHE A O 1
ATOM 840 N N . ALA A 1 112 ? -25.808 18.005 14.798 1.00 92.62 112 ALA A N 1
ATOM 841 C CA . ALA A 1 112 ? -25.895 17.402 16.126 1.00 92.62 112 ALA A CA 1
ATOM 842 C C . ALA A 1 112 ? -26.900 16.240 16.133 1.00 92.62 112 ALA A C 1
ATOM 844 O O . ALA A 1 112 ? -26.584 15.174 16.659 1.00 92.62 112 ALA A O 1
ATOM 845 N N . ALA A 1 113 ? -28.056 16.382 15.477 1.00 91.06 113 ALA A N 1
ATOM 846 C CA . ALA A 1 113 ? -29.014 15.285 15.310 1.00 91.06 113 ALA A CA 1
ATOM 847 C C . ALA A 1 113 ? -28.518 14.150 14.396 1.00 91.06 113 ALA A C 1
ATOM 849 O O . ALA A 1 113 ? -28.928 13.003 14.556 1.00 91.06 113 ALA A O 1
ATOM 850 N N . ALA A 1 114 ? -27.585 14.430 13.484 1.00 91.75 114 ALA A N 1
ATOM 851 C CA . ALA A 1 114 ? -26.901 13.406 12.694 1.00 91.75 114 ALA A CA 1
ATOM 852 C C . ALA A 1 114 ? -25.761 12.695 13.453 1.00 91.75 114 ALA A C 1
ATOM 854 O O . ALA A 1 114 ? -25.260 11.672 12.986 1.00 91.75 114 ALA A O 1
ATOM 855 N N . GLY A 1 115 ? -25.354 13.185 14.631 1.00 92.50 115 GLY A N 1
ATOM 856 C CA . GLY A 1 115 ? -24.224 12.632 15.392 1.00 92.50 115 GLY A CA 1
ATOM 857 C C . GLY A 1 115 ? -22.860 13.076 14.876 1.00 92.50 115 GLY A C 1
ATOM 858 O O . GLY A 1 115 ? -21.860 12.374 15.034 1.00 92.50 115 GLY A O 1
ATOM 859 N N . THR A 1 116 ? -22.800 14.234 14.226 1.00 95.56 116 THR A N 1
ATOM 860 C CA . THR A 1 116 ? -21.591 14.731 13.565 1.00 95.56 116 THR A CA 1
ATOM 861 C C . THR A 1 116 ? -21.322 16.202 13.849 1.00 95.56 116 THR A C 1
ATOM 863 O O . THR A 1 116 ? -20.638 16.850 13.065 1.00 95.56 116 THR A O 1
ATOM 866 N N . ALA A 1 117 ? -21.798 16.716 14.988 1.00 95.94 117 ALA A N 1
ATOM 867 C CA . ALA A 1 117 ? -21.447 18.036 15.511 1.00 95.94 117 ALA A CA 1
ATOM 868 C C . ALA A 1 117 ? -20.951 17.968 16.964 1.00 95.94 117 ALA A C 1
ATOM 870 O O . ALA A 1 117 ? -21.357 17.089 17.728 1.00 95.94 117 ALA A O 1
ATOM 871 N N . ILE A 1 118 ? -20.061 18.892 17.336 1.00 96.31 118 ILE A N 1
ATOM 872 C CA . ILE A 1 118 ? -19.542 19.082 18.696 1.00 96.31 118 ILE A CA 1
ATOM 873 C C . ILE A 1 118 ? -19.439 20.579 18.997 1.00 96.31 118 ILE A C 1
ATOM 875 O O . ILE A 1 118 ? -18.851 21.333 18.222 1.00 96.31 118 ILE A O 1
ATOM 879 N N . THR A 1 119 ? -19.924 20.979 20.172 1.00 95.88 119 THR A N 1
ATOM 880 C CA . THR A 1 119 ? -19.737 22.324 20.730 1.00 95.88 119 THR A CA 1
ATOM 881 C C . THR A 1 119 ? -18.577 22.322 21.720 1.00 95.88 119 THR A C 1
ATOM 883 O O . THR A 1 119 ? -18.539 21.525 22.664 1.00 95.88 119 THR A O 1
ATOM 886 N N . LEU A 1 120 ? -17.625 23.230 21.507 1.00 95.56 120 LEU A N 1
ATOM 887 C CA . LEU A 1 120 ? -16.419 23.389 22.310 1.00 95.56 120 LEU A CA 1
ATOM 888 C C . LEU A 1 120 ? -16.425 24.728 23.043 1.00 95.56 120 LEU A C 1
ATOM 890 O O . LEU A 1 120 ? -16.603 25.785 22.437 1.00 95.56 120 LEU A O 1
ATOM 894 N N . LEU A 1 121 ? -16.155 24.672 24.345 1.00 93.94 121 LEU A N 1
ATOM 895 C CA . LEU A 1 121 ? -15.990 25.833 25.214 1.00 93.94 121 LEU A CA 1
ATOM 896 C C . LEU A 1 121 ? -14.517 25.943 25.654 1.00 93.94 121 LEU A C 1
ATOM 898 O O . LEU A 1 121 ? -13.976 24.957 26.168 1.00 93.94 121 LEU A O 1
ATOM 902 N N . PRO A 1 122 ? -13.845 27.096 25.494 1.00 92.88 122 PRO A N 1
ATOM 903 C CA . PRO A 1 122 ? -12.507 27.300 26.038 1.00 92.88 122 PRO A CA 1
ATOM 904 C C . PRO A 1 122 ? -12.545 27.259 27.571 1.00 92.88 122 PRO A C 1
ATOM 906 O O . PRO A 1 122 ? -13.491 27.718 28.204 1.00 92.88 122 PRO A O 1
ATOM 909 N N . THR A 1 123 ? -11.506 26.707 28.202 1.00 87.44 123 THR A N 1
ATOM 910 C CA . THR A 1 123 ? -11.420 26.712 29.676 1.00 87.44 123 THR A CA 1
ATOM 911 C C . THR A 1 123 ? -11.021 28.068 30.244 1.00 87.44 123 THR A C 1
ATOM 913 O O . THR A 1 123 ? -11.257 28.336 31.420 1.00 87.44 123 THR A O 1
ATOM 916 N N . SER A 1 124 ? -10.348 28.892 29.439 1.00 82.75 124 SER A N 1
ATOM 917 C CA . SER A 1 124 ? -10.039 30.271 29.797 1.00 82.75 124 SER A CA 1
ATOM 918 C C . SER A 1 124 ? -11.214 31.172 29.403 1.00 82.75 124 SER A C 1
ATOM 920 O O . SER A 1 124 ? -12.015 30.827 28.536 1.00 82.75 124 SER A O 1
ATOM 922 N N . ARG A 1 125 ? -11.313 32.342 30.038 1.00 79.06 125 ARG A N 1
ATOM 923 C CA . ARG A 1 125 ? -12.272 33.385 29.639 1.00 79.06 125 ARG A CA 1
ATOM 924 C C . ARG A 1 125 ? -11.714 34.318 28.559 1.00 79.06 125 ARG A C 1
ATOM 926 O O . ARG A 1 125 ? -12.326 35.348 28.305 1.00 79.06 125 ARG A O 1
ATOM 933 N N . ASP A 1 126 ? -10.556 34.002 27.978 1.00 83.25 126 ASP A N 1
ATOM 934 C CA . ASP A 1 126 ? -9.953 34.802 26.915 1.00 83.25 126 ASP A CA 1
ATOM 935 C C . ASP A 1 126 ? -10.644 34.487 25.574 1.00 83.25 126 ASP A C 1
ATOM 937 O O . ASP A 1 126 ? -10.520 33.363 25.074 1.00 83.25 126 ASP A O 1
ATOM 941 N N . PRO A 1 127 ? -11.355 35.445 24.951 1.00 78.81 127 PRO A N 1
ATOM 942 C CA . PRO A 1 127 ? -12.018 35.203 23.674 1.00 78.81 127 PRO A CA 1
ATOM 943 C C . PRO A 1 127 ? -11.036 34.894 22.526 1.00 78.81 127 PRO A C 1
ATOM 945 O O . PRO A 1 127 ? -11.450 34.348 21.502 1.00 78.81 127 PRO A O 1
ATOM 948 N N . ALA A 1 128 ? -9.734 35.179 22.665 1.00 82.88 128 ALA A N 1
ATOM 949 C CA . ALA A 1 128 ? -8.718 34.777 21.687 1.00 82.88 128 ALA A CA 1
ATOM 950 C C . ALA A 1 128 ? -8.501 33.250 21.632 1.00 82.88 128 ALA A C 1
ATOM 952 O O . ALA A 1 128 ? -8.005 32.718 20.633 1.00 82.88 128 ALA A O 1
ATOM 953 N N . ASP A 1 129 ? -8.897 32.509 22.673 1.00 88.19 129 ASP A N 1
ATOM 954 C CA . ASP A 1 129 ? -8.786 31.049 22.679 1.00 88.19 129 ASP A CA 1
ATOM 955 C C . ASP A 1 129 ? -9.778 30.367 21.731 1.00 88.19 129 ASP A C 1
ATOM 957 O O . ASP A 1 129 ? -9.477 29.272 21.251 1.00 88.19 129 ASP A O 1
ATOM 961 N N . LEU A 1 130 ? -10.891 31.020 21.370 1.00 91.81 130 LEU A N 1
ATOM 962 C CA . LEU A 1 130 ? -11.829 30.509 20.361 1.00 91.81 130 LEU A CA 1
ATOM 963 C C . LEU A 1 130 ? -11.160 30.373 18.986 1.00 91.81 130 LEU A C 1
ATOM 965 O O . LEU A 1 130 ? -11.302 29.338 18.336 1.00 91.81 130 LEU A O 1
ATOM 969 N N . ILE A 1 131 ? -10.336 31.350 18.589 1.00 91.50 131 ILE A N 1
ATOM 970 C CA . ILE A 1 131 ? -9.522 31.266 17.363 1.00 91.50 131 ILE A CA 1
ATOM 971 C C . ILE A 1 131 ? -8.532 30.102 17.471 1.00 91.50 131 ILE A C 1
ATOM 973 O O . ILE A 1 131 ? -8.345 29.340 16.525 1.00 91.50 131 ILE A O 1
ATOM 977 N N . GLY A 1 132 ? -7.907 29.923 18.640 1.00 92.56 132 GLY A N 1
ATOM 978 C CA . GLY A 1 132 ? -7.004 28.798 18.889 1.00 92.56 132 GLY A CA 1
ATOM 979 C C . GLY A 1 132 ? -7.680 27.438 18.684 1.00 92.56 132 GLY A C 1
ATOM 980 O O . GLY A 1 132 ? -7.089 26.549 18.070 1.00 92.56 132 GLY A O 1
ATOM 981 N N . ILE A 1 133 ? -8.922 27.297 19.155 1.00 95.06 133 ILE A N 1
ATOM 982 C CA . ILE A 1 133 ? -9.739 26.092 18.975 1.00 95.06 133 ILE A CA 1
ATOM 983 C C . ILE A 1 133 ? -10.075 25.881 17.498 1.00 95.06 133 ILE A C 1
ATOM 985 O O . ILE A 1 133 ? -9.816 24.798 16.971 1.00 95.06 133 ILE A O 1
ATOM 989 N N . ALA A 1 134 ? -10.592 26.909 16.818 1.00 95.12 134 ALA A N 1
ATOM 990 C CA . ALA A 1 134 ? -10.930 26.833 15.399 1.00 95.12 134 ALA A CA 1
ATOM 991 C C . ALA A 1 134 ? -9.707 26.449 14.546 1.00 95.12 134 ALA A C 1
ATOM 993 O O . ALA A 1 134 ? -9.779 25.511 13.754 1.00 95.12 134 ALA A O 1
ATOM 994 N N . ARG A 1 135 ? -8.544 27.076 14.778 1.00 94.62 135 ARG A N 1
ATOM 995 C CA . ARG A 1 135 ? -7.282 26.736 14.097 1.00 94.62 135 ARG A CA 1
ATOM 996 C C . ARG A 1 135 ? -6.867 25.287 14.322 1.00 94.62 135 ARG A C 1
ATOM 998 O O . ARG A 1 135 ? -6.450 24.627 13.376 1.00 94.62 135 ARG A O 1
ATOM 1005 N N . ALA A 1 136 ? -6.963 24.781 15.552 1.00 95.50 136 ALA A N 1
ATOM 1006 C CA . ALA A 1 136 ? -6.632 23.385 15.833 1.00 95.50 136 ALA A CA 1
ATOM 1007 C C . ALA A 1 136 ? -7.561 22.430 15.063 1.00 95.50 136 ALA A C 1
ATOM 1009 O O . ALA A 1 136 ? -7.094 21.469 14.456 1.00 95.50 136 ALA A O 1
ATOM 1010 N N . LEU A 1 137 ? -8.863 22.717 15.014 1.00 96.12 137 LEU A N 1
ATOM 1011 C CA . LEU A 1 137 ? -9.821 21.928 14.237 1.00 96.12 137 LEU A CA 1
ATOM 1012 C C . LEU A 1 137 ? -9.508 21.959 12.733 1.00 96.12 137 LEU A C 1
ATOM 1014 O O . LEU A 1 137 ? -9.464 20.909 12.094 1.00 96.12 137 LEU A O 1
ATOM 1018 N N . LEU A 1 138 ? -9.218 23.139 12.182 1.00 94.69 138 LEU A N 1
ATOM 1019 C CA . LEU A 1 138 ? -8.903 23.342 10.761 1.00 94.69 138 LEU A CA 1
ATOM 1020 C C . LEU A 1 138 ? -7.577 22.713 10.332 1.00 94.69 138 LEU A C 1
ATOM 1022 O O . LEU A 1 138 ? -7.412 22.367 9.166 1.00 94.69 138 LEU A O 1
ATOM 1026 N N . LYS A 1 139 ? -6.641 22.504 11.260 1.00 93.88 139 LYS A N 1
ATOM 1027 C CA . LYS A 1 139 ? -5.423 21.738 10.976 1.00 93.88 139 LYS A CA 1
ATOM 1028 C C . LYS A 1 139 ? -5.682 20.234 10.854 1.00 93.88 139 LYS A C 1
ATOM 1030 O O . LYS A 1 139 ? -5.012 19.571 10.069 1.00 93.88 139 LYS A O 1
ATOM 1035 N N . HIS A 1 140 ? -6.612 19.679 11.638 1.00 93.56 140 HIS A N 1
ATOM 1036 C CA . HIS A 1 140 ? -6.729 18.219 11.812 1.00 93.56 140 HIS A CA 1
ATOM 1037 C C . HIS A 1 140 ? -7.929 17.571 11.127 1.00 93.56 140 HIS A C 1
ATOM 1039 O O . HIS A 1 140 ? -7.865 16.378 10.839 1.00 93.56 140 HIS A O 1
ATOM 1045 N N . CYS A 1 141 ? -9.016 18.300 10.883 1.00 93.56 141 CYS A N 1
ATOM 1046 C CA . CYS A 1 141 ? -10.266 17.737 10.362 1.00 93.56 141 CYS A CA 1
ATOM 1047 C C . CYS A 1 141 ? -10.450 17.796 8.838 1.00 93.56 141 CYS A C 1
ATOM 1049 O O . CYS A 1 141 ? -10.918 16.801 8.291 1.00 93.56 141 CYS A O 1
ATOM 1051 N N . PRO A 1 142 ? -10.060 18.858 8.115 1.00 90.81 142 PRO A N 1
ATOM 1052 C CA . PRO A 1 142 ? -10.378 18.981 6.691 1.00 90.81 142 PRO A CA 1
ATOM 1053 C C . PRO A 1 142 ? -9.881 17.812 5.833 1.00 90.81 142 PRO A C 1
ATOM 1055 O O . PRO A 1 142 ? -10.672 17.194 5.130 1.00 90.81 142 PRO A O 1
ATOM 1058 N N . ALA A 1 143 ? -8.603 17.432 5.938 1.00 87.94 143 ALA A N 1
ATOM 1059 C CA . ALA A 1 143 ? -8.047 16.361 5.106 1.00 87.94 143 ALA A CA 1
ATOM 1060 C C . ALA A 1 143 ? -8.641 14.961 5.396 1.00 87.94 143 ALA A C 1
ATOM 1062 O O . ALA A 1 143 ? -8.948 14.247 4.442 1.00 87.94 143 ALA A O 1
ATOM 1063 N N . PRO A 1 144 ? -8.839 14.526 6.660 1.00 88.06 144 PRO A N 1
ATOM 1064 C CA . PRO A 1 144 ? -9.547 13.274 6.939 1.00 88.06 144 PRO A CA 1
ATOM 1065 C C . PRO A 1 144 ? -11.006 13.248 6.479 1.00 88.06 144 PRO A C 1
ATOM 1067 O O . PRO A 1 144 ? -11.466 12.193 6.055 1.00 88.06 144 PRO A O 1
ATOM 1070 N N . LEU A 1 145 ? -11.723 14.372 6.571 1.00 89.50 145 LEU A N 1
ATOM 1071 C CA . LEU A 1 145 ? -13.118 14.462 6.132 1.00 89.50 145 LEU A CA 1
ATOM 1072 C C . LEU A 1 145 ? -13.229 14.442 4.603 1.00 89.50 145 LEU A C 1
ATOM 1074 O O . LEU A 1 145 ? -14.052 13.722 4.047 1.00 89.50 145 LEU A O 1
ATOM 1078 N N . GLU A 1 146 ? -12.321 15.128 3.918 1.00 86.00 146 GLU A N 1
ATOM 1079 C CA . GLU A 1 146 ? -12.239 15.123 2.459 1.00 86.00 146 GLU A CA 1
ATOM 1080 C C . GLU A 1 146 ? -12.014 13.720 1.882 1.00 86.00 146 GLU A C 1
ATOM 1082 O O . GLU A 1 146 ? -12.613 13.340 0.883 1.00 86.00 146 GLU A O 1
ATOM 1087 N N . ARG A 1 147 ? -11.205 12.908 2.565 1.00 84.06 147 ARG A N 1
ATOM 1088 C CA . ARG A 1 147 ? -10.919 11.515 2.193 1.00 84.06 147 ARG A CA 1
ATOM 1089 C C . ARG A 1 147 ? -12.117 10.568 2.262 1.00 84.06 147 ARG A C 1
ATOM 1091 O O . ARG A 1 147 ? -12.027 9.467 1.733 1.00 84.06 147 ARG A O 1
ATOM 1098 N N . ILE A 1 148 ? -13.181 10.962 2.952 1.00 83.94 148 ILE A N 1
ATOM 1099 C CA . ILE A 1 148 ? -14.458 10.239 2.990 1.00 83.94 148 ILE A CA 1
ATOM 1100 C C . ILE A 1 148 ? -15.556 11.023 2.259 1.00 83.94 148 ILE A C 1
ATOM 1102 O O . ILE A 1 148 ? -16.740 10.795 2.497 1.00 83.94 148 ILE A O 1
ATOM 1106 N N . SER A 1 149 ? -15.166 11.985 1.414 1.00 83.94 149 SER A N 1
ATOM 1107 C CA . SER A 1 149 ? -16.067 12.847 0.645 1.00 83.94 149 SER A CA 1
ATOM 1108 C C . SER A 1 149 ? -17.070 13.575 1.546 1.00 83.94 149 SER A C 1
ATOM 1110 O O . SER A 1 149 ? -18.280 13.573 1.306 1.00 83.94 149 SER A O 1
ATOM 1112 N N . ARG A 1 150 ? -16.584 14.153 2.650 1.00 87.00 150 ARG A N 1
ATOM 1113 C CA . ARG A 1 150 ? -17.384 14.955 3.584 1.00 87.00 150 ARG A CA 1
ATOM 1114 C C . ARG A 1 150 ? -16.768 16.335 3.754 1.00 87.00 150 ARG A C 1
ATOM 1116 O O . ARG A 1 150 ? -15.562 16.476 3.939 1.00 87.00 150 ARG A O 1
ATOM 1123 N N . ASN A 1 151 ? -17.622 17.351 3.752 1.00 86.44 151 ASN A N 1
ATOM 1124 C CA . ASN A 1 151 ? -17.204 18.724 3.996 1.00 86.44 151 ASN A CA 1
ATOM 1125 C C . ASN A 1 151 ? -17.241 19.055 5.492 1.00 86.44 151 ASN A C 1
ATOM 1127 O O . ASN A 1 151 ? -18.034 18.506 6.261 1.00 86.44 151 ASN A O 1
ATOM 1131 N N . MET A 1 152 ? -16.369 19.971 5.902 1.00 90.81 152 MET A N 1
ATOM 1132 C CA . MET A 1 152 ? -16.294 20.457 7.276 1.00 90.81 152 MET A CA 1
ATOM 1133 C C . MET A 1 152 ? -17.093 21.750 7.443 1.00 90.81 152 MET A C 1
ATOM 1135 O O . MET A 1 152 ? -17.052 22.624 6.577 1.00 90.81 152 MET A O 1
ATOM 1139 N N . GLY A 1 153 ? -17.738 21.897 8.598 1.00 92.00 153 GLY A N 1
ATOM 1140 C CA . GLY A 1 153 ? -18.274 23.165 9.067 1.00 92.00 153 GLY A CA 1
ATOM 1141 C C . GLY A 1 153 ? -17.662 23.610 10.393 1.00 92.00 153 GLY A C 1
ATOM 1142 O O . GLY A 1 153 ? -17.427 22.787 11.280 1.00 92.00 153 GLY A O 1
ATOM 1143 N N . ILE A 1 154 ? -17.412 24.910 10.530 1.00 94.31 154 ILE A N 1
ATOM 1144 C CA . ILE A 1 154 ? -17.065 25.587 11.777 1.00 94.31 154 ILE A CA 1
ATOM 1145 C C . ILE A 1 154 ? -17.885 26.865 11.898 1.00 94.31 154 ILE A C 1
ATOM 1147 O O . ILE A 1 154 ? -17.864 27.713 11.006 1.00 94.31 154 ILE A O 1
ATOM 1151 N N . VAL A 1 155 ? -18.533 27.028 13.048 1.00 94.12 155 VAL A N 1
ATOM 1152 C CA . VAL A 1 155 ? -19.214 28.262 13.437 1.00 94.12 155 VAL A CA 1
ATOM 1153 C C . VAL A 1 155 ? -18.577 28.780 14.721 1.00 94.12 155 VAL A C 1
ATOM 1155 O O . VAL A 1 155 ? -18.601 28.113 15.760 1.00 94.12 155 VAL A O 1
ATOM 1158 N N . MET A 1 156 ? -17.971 29.962 14.648 1.00 93.69 156 MET A N 1
ATOM 1159 C CA . MET A 1 156 ? -17.459 30.673 15.816 1.00 93.69 156 MET A CA 1
ATOM 1160 C C . MET A 1 156 ? -18.566 31.526 16.423 1.00 93.69 156 MET A C 1
ATOM 1162 O O . MET A 1 156 ? -18.964 32.532 15.842 1.00 93.69 156 MET A O 1
ATOM 1166 N N . GLN A 1 157 ? -19.028 31.127 17.603 1.00 91.88 157 GLN A N 1
ATOM 1167 C CA . GLN A 1 157 ? -20.050 31.829 18.365 1.00 91.88 157 GLN A CA 1
ATOM 1168 C C . GLN A 1 157 ? -19.432 32.720 19.447 1.00 91.88 157 GLN A C 1
ATOM 1170 O O . GLN A 1 157 ? -18.226 32.679 19.692 1.00 91.88 157 GLN A O 1
ATOM 1175 N N . GLN A 1 158 ? -20.261 33.511 20.134 1.00 89.31 158 GLN A N 1
ATOM 1176 C CA . GLN A 1 158 ? -19.805 34.479 21.140 1.00 89.31 158 GLN A CA 1
ATOM 1177 C C . GLN A 1 158 ? -18.842 33.879 22.183 1.00 89.31 158 GLN A C 1
ATOM 1179 O O . GLN A 1 158 ? -17.846 34.512 22.525 1.00 89.31 158 GLN A O 1
ATOM 1184 N N . ASN A 1 159 ? -19.124 32.662 22.666 1.00 90.81 159 ASN A N 1
ATOM 1185 C CA . ASN A 1 159 ? -18.332 31.990 23.705 1.00 90.81 159 ASN A CA 1
ATOM 1186 C C . ASN A 1 159 ? -17.892 30.569 23.329 1.00 90.81 159 ASN A C 1
ATOM 1188 O O . ASN A 1 159 ? -17.217 29.917 24.120 1.00 90.81 159 ASN A O 1
ATOM 1192 N N . THR A 1 160 ? -18.285 30.061 22.165 1.00 93.69 160 THR A N 1
ATOM 1193 C CA . THR A 1 160 ? -18.143 28.648 21.795 1.00 93.69 160 THR A CA 1
ATOM 1194 C C . THR A 1 160 ? -17.689 28.506 20.352 1.00 93.69 160 THR A C 1
ATOM 1196 O O . THR A 1 160 ? -17.916 29.381 19.523 1.00 93.69 160 THR A O 1
ATOM 1199 N N . VAL A 1 161 ? -17.049 27.383 20.039 1.00 95.81 161 VAL A N 1
ATOM 1200 C CA . VAL A 1 161 ? -16.798 26.963 18.656 1.00 95.81 161 VAL A CA 1
ATOM 1201 C C . VAL A 1 161 ? -17.597 25.701 18.404 1.00 95.81 161 VAL A C 1
ATOM 1203 O O . VAL A 1 161 ? -17.420 24.711 19.116 1.00 95.81 161 VAL A O 1
ATOM 1206 N N . VAL A 1 162 ? -18.461 25.728 17.396 1.00 95.94 162 VAL A N 1
ATOM 1207 C CA . VAL A 1 162 ? -19.162 24.534 16.934 1.00 95.94 162 VAL A CA 1
ATOM 1208 C C . VAL A 1 162 ? -18.456 24.004 15.703 1.00 95.94 162 VAL A C 1
ATOM 1210 O O . VAL A 1 162 ? -18.170 24.753 14.774 1.00 95.94 162 VAL A O 1
ATOM 1213 N N . VAL A 1 163 ? -18.165 22.709 15.702 1.00 96.88 163 VAL A N 1
ATOM 1214 C CA . VAL A 1 163 ? -17.596 22.001 14.558 1.00 96.88 163 VAL A CA 1
ATOM 1215 C C . VAL A 1 163 ? -18.534 20.895 14.134 1.00 96.88 163 VAL A C 1
ATOM 1217 O O . VAL A 1 163 ? -19.093 20.208 14.988 1.00 96.88 163 VAL A O 1
ATOM 1220 N N . PHE A 1 164 ? -18.686 20.696 12.830 1.00 95.56 164 PHE A N 1
ATOM 1221 C CA . PHE A 1 164 ? -19.494 19.612 12.300 1.00 95.56 164 PHE A CA 1
ATOM 1222 C C . PHE A 1 164 ? -18.959 19.039 10.987 1.00 95.56 164 PHE A C 1
ATOM 1224 O O . PHE A 1 164 ? -18.150 19.654 10.293 1.00 95.56 164 PHE A O 1
ATOM 1231 N N . MET A 1 165 ? -19.410 17.830 10.664 1.00 94.56 165 MET A N 1
ATOM 1232 C CA . MET A 1 165 ? -19.185 17.156 9.388 1.00 94.56 165 MET A CA 1
ATOM 1233 C C . MET A 1 165 ? -20.511 17.085 8.625 1.00 94.56 165 MET A C 1
ATOM 1235 O O . MET A 1 165 ? -21.486 16.526 9.136 1.00 94.56 165 MET A O 1
ATOM 1239 N N . GLY A 1 166 ? -20.521 17.660 7.421 1.00 90.00 166 GLY A N 1
ATOM 1240 C CA . GLY A 1 166 ? -21.664 17.670 6.510 1.00 90.00 166 GLY A CA 1
ATOM 1241 C C . GLY A 1 166 ? -21.937 16.306 5.877 1.00 90.00 166 GLY A C 1
ATOM 1242 O O . GLY A 1 166 ? -21.075 15.432 5.909 1.00 90.00 166 GLY A O 1
ATOM 1243 N N . GLY A 1 167 ? -23.119 16.121 5.285 1.00 86.00 167 GLY A N 1
ATOM 1244 C CA . GLY A 1 167 ? -23.406 14.993 4.399 1.00 86.00 167 GLY A CA 1
ATOM 1245 C C . GLY A 1 167 ? -22.751 15.151 3.016 1.00 86.00 167 GLY A C 1
ATOM 1246 O O . GLY A 1 167 ? -22.101 16.166 2.752 1.00 86.00 167 GLY A O 1
ATOM 1247 N N . PRO A 1 168 ? -22.937 14.184 2.097 1.00 78.31 168 PRO A N 1
ATOM 1248 C CA . PRO A 1 168 ? -22.336 14.216 0.756 1.00 78.31 168 PRO A CA 1
ATOM 1249 C C . PRO A 1 168 ? -22.682 15.484 -0.048 1.00 78.31 168 PRO A C 1
ATOM 1251 O O . PRO A 1 168 ? -21.866 16.021 -0.793 1.00 78.31 168 PRO A O 1
ATOM 1254 N N . SER A 1 169 ? -23.902 16.000 0.107 1.00 77.88 169 SER A N 1
ATOM 1255 C CA . SER A 1 169 ? -24.390 17.161 -0.645 1.00 77.88 169 SER A CA 1
ATOM 1256 C C . SER A 1 169 ? -24.215 18.502 0.071 1.00 77.88 169 SER A C 1
ATOM 1258 O O . SER A 1 169 ? -24.472 19.546 -0.535 1.00 77.88 169 SER A O 1
ATOM 1260 N N . ASP A 1 170 ? -23.845 18.500 1.354 1.00 84.25 170 ASP A N 1
ATOM 1261 C CA . ASP A 1 170 ? -23.751 19.729 2.141 1.00 84.25 170 ASP A CA 1
ATOM 1262 C C . ASP A 1 170 ? -22.431 20.462 1.826 1.00 84.25 170 ASP A C 1
ATOM 1264 O O . ASP A 1 170 ? -21.368 19.832 1.803 1.00 84.25 170 ASP A O 1
ATOM 1268 N N . PRO A 1 171 ? -22.457 21.781 1.565 1.00 81.50 171 PRO A N 1
ATOM 1269 C CA . PRO A 1 171 ? -21.242 22.554 1.330 1.00 81.50 171 PRO A CA 1
ATOM 1270 C C . PRO A 1 171 ? -20.432 22.724 2.628 1.00 81.50 171 PRO A C 1
ATOM 1272 O O . PRO A 1 171 ? -20.986 22.589 3.725 1.00 81.50 171 PRO A O 1
ATOM 1275 N N . PRO A 1 172 ? -19.132 23.050 2.532 1.00 85.12 172 PRO A N 1
ATOM 1276 C CA . PRO A 1 172 ? -18.395 23.511 3.698 1.00 85.12 172 PRO A CA 1
ATOM 1277 C C . PRO A 1 172 ? -18.995 24.821 4.228 1.00 85.12 172 PRO A C 1
ATOM 1279 O O . PRO A 1 172 ? -19.562 25.611 3.476 1.00 85.12 172 PRO A O 1
ATOM 1282 N N . LEU A 1 173 ? -18.886 25.043 5.539 1.00 88.56 173 LEU A N 1
ATOM 1283 C CA . LEU A 1 173 ? -19.387 26.259 6.185 1.00 88.56 173 LEU A CA 1
ATOM 1284 C C . LEU A 1 173 ? -18.351 26.782 7.168 1.00 88.56 173 LEU A C 1
ATOM 1286 O O . LEU A 1 173 ? -18.150 26.190 8.219 1.00 88.56 173 LEU A O 1
ATOM 1290 N N . LEU A 1 174 ? -17.721 27.908 6.866 1.00 90.38 174 LEU A N 1
ATOM 1291 C CA . LEU A 1 174 ? -16.849 28.602 7.809 1.00 90.38 174 LEU A CA 1
ATOM 1292 C C . LEU A 1 174 ? -17.513 29.933 8.133 1.00 90.38 174 LEU A C 1
ATOM 1294 O O . LEU A 1 174 ? -17.614 30.786 7.258 1.00 90.38 174 LEU A O 1
ATOM 1298 N N . SER A 1 175 ? -18.019 30.090 9.353 1.00 91.25 175 SER A N 1
ATOM 1299 C CA . SER A 1 175 ? -18.827 31.249 9.736 1.00 91.25 175 SER A CA 1
ATOM 1300 C C . SER A 1 175 ? -18.417 31.820 11.087 1.00 91.25 175 SER A C 1
ATOM 1302 O O . SER A 1 175 ? -18.038 31.089 12.006 1.00 91.25 175 SER A O 1
ATOM 1304 N N . VAL A 1 176 ? -18.538 33.136 11.209 1.00 91.50 176 VAL A N 1
ATOM 1305 C CA . VAL A 1 176 ? -18.439 33.883 12.457 1.00 91.50 176 VAL A CA 1
ATOM 1306 C C . VAL A 1 176 ? -19.832 34.416 12.787 1.00 91.50 176 VAL A C 1
ATOM 1308 O O . VAL A 1 176 ? -20.345 35.286 12.088 1.00 91.50 176 VAL A O 1
ATOM 1311 N N . ASP A 1 177 ? -20.447 33.895 13.847 1.00 88.06 177 ASP A N 1
ATOM 1312 C CA . ASP A 1 177 ? -21.809 34.241 14.261 1.00 88.06 177 ASP A CA 1
ATOM 1313 C C . ASP A 1 177 ? -21.838 34.678 15.732 1.00 88.06 177 ASP A C 1
ATOM 1315 O O . ASP A 1 177 ? -21.920 33.876 16.658 1.00 88.06 177 ASP A O 1
ATOM 1319 N N . GLY A 1 178 ? -21.703 35.982 15.971 1.00 80.81 178 GLY A N 1
ATOM 1320 C CA . GLY A 1 178 ? -21.685 36.560 17.320 1.00 80.81 178 GLY A CA 1
ATOM 1321 C C . GLY A 1 178 ? -20.303 36.636 17.983 1.00 80.81 178 GLY A C 1
ATOM 1322 O O . GLY A 1 178 ? -20.182 37.235 19.052 1.00 80.81 178 GLY A O 1
ATOM 1323 N N . TYR A 1 179 ? -19.246 36.104 17.360 1.00 86.94 179 TYR A N 1
ATOM 1324 C CA . TYR A 1 179 ? -17.862 36.403 17.747 1.00 86.94 179 TYR A CA 1
ATOM 1325 C C . TYR A 1 179 ? -17.407 37.739 17.143 1.00 86.94 179 TYR A C 1
ATOM 1327 O O . TYR A 1 179 ? -17.552 37.969 15.947 1.00 86.94 179 TYR A O 1
ATOM 1335 N N . THR A 1 180 ? -16.865 38.639 17.967 1.00 85.00 180 THR A N 1
ATOM 1336 C CA . THR A 1 180 ? -16.659 40.051 17.588 1.00 85.00 180 THR A CA 1
ATOM 1337 C C . THR A 1 180 ? -15.201 40.464 17.388 1.00 85.00 180 THR A C 1
ATOM 1339 O O . THR A 1 180 ? -14.956 41.575 16.927 1.00 85.00 180 THR A O 1
ATOM 1342 N N . LEU A 1 181 ? -14.223 39.609 17.718 1.00 87.94 181 LEU A N 1
ATOM 1343 C CA . LEU A 1 181 ? -12.796 39.955 17.587 1.00 87.94 181 LEU A CA 1
ATOM 1344 C C . LEU A 1 181 ? -12.226 39.725 16.180 1.00 87.94 181 LEU A C 1
ATOM 1346 O O . LEU A 1 181 ? -11.057 40.022 15.947 1.00 87.94 181 LEU A O 1
ATOM 1350 N N . MET A 1 182 ? -13.013 39.159 15.267 1.00 91.50 182 MET A N 1
ATOM 1351 C CA . MET A 1 182 ? -12.592 38.852 13.905 1.00 91.50 182 MET A CA 1
ATOM 1352 C C . MET A 1 182 ? -13.795 38.945 12.971 1.00 91.50 182 MET A C 1
ATOM 1354 O O . MET A 1 182 ? -14.868 38.436 13.288 1.00 91.50 182 MET A O 1
ATOM 1358 N N . SER A 1 183 ? -13.621 39.591 11.824 1.00 92.88 183 SER A N 1
ATOM 1359 C CA . SER A 1 183 ? -14.629 39.621 10.766 1.00 92.88 183 SER A CA 1
ATOM 1360 C C . SER A 1 183 ? -14.706 38.285 10.020 1.00 92.88 183 SER A C 1
ATOM 1362 O O . SER A 1 183 ? -13.763 37.493 10.013 1.00 92.88 183 SER A O 1
ATOM 1364 N N . GLN A 1 184 ? -15.813 38.061 9.311 1.00 92.25 184 GLN A N 1
ATOM 1365 C CA . GLN A 1 184 ? -16.002 36.881 8.462 1.00 92.25 184 GLN A CA 1
ATOM 1366 C C . GLN A 1 184 ? -14.863 36.690 7.439 1.00 92.25 184 GLN A C 1
ATOM 1368 O O . GLN A 1 184 ? -14.400 35.572 7.224 1.00 92.25 184 GLN A O 1
ATOM 1373 N N . ALA A 1 185 ? -14.382 37.776 6.824 1.00 90.12 185 ALA A N 1
ATOM 1374 C CA . ALA A 1 185 ? -13.307 37.723 5.831 1.00 90.12 185 ALA A CA 1
ATOM 1375 C C . ALA A 1 185 ? -11.944 37.384 6.458 1.00 90.12 185 ALA A C 1
ATOM 1377 O O . ALA A 1 185 ? -11.182 36.589 5.905 1.00 90.12 185 ALA A O 1
ATOM 1378 N N . GLU A 1 186 ? -11.645 37.950 7.631 1.00 92.44 186 GLU A N 1
ATOM 1379 C CA . GLU A 1 186 ? -10.424 37.634 8.377 1.00 92.44 186 GLU A CA 1
ATOM 1380 C C . GLU A 1 186 ? -10.419 36.178 8.844 1.00 92.44 186 GLU A C 1
ATOM 1382 O O . GLU A 1 186 ? -9.402 35.501 8.695 1.00 92.44 186 GLU A O 1
ATOM 1387 N N . PHE A 1 187 ? -11.559 35.673 9.330 1.00 91.69 187 PHE A N 1
ATOM 1388 C CA . PHE A 1 187 ? -11.684 34.270 9.718 1.00 91.69 187 PHE A CA 1
ATOM 1389 C C . PHE A 1 187 ? -11.478 33.339 8.533 1.00 91.69 187 PHE A C 1
ATOM 1391 O O . PHE A 1 187 ? -10.785 32.334 8.662 1.00 91.69 187 PHE A O 1
ATOM 1398 N N . MET A 1 188 ? -12.002 33.693 7.360 1.00 89.50 188 MET A N 1
ATOM 1399 C CA . MET A 1 188 ? -11.806 32.881 6.167 1.00 89.50 188 MET A CA 1
ATOM 1400 C C . MET A 1 188 ? -10.329 32.779 5.768 1.00 89.50 188 MET A C 1
ATOM 1402 O O . MET A 1 188 ? -9.826 31.690 5.490 1.00 89.50 188 MET A O 1
ATOM 1406 N N . SER A 1 189 ? -9.617 33.907 5.795 1.00 89.44 189 SER A N 1
ATOM 1407 C CA . SER A 1 189 ? -8.176 33.953 5.532 1.00 89.44 189 SER A CA 1
ATOM 1408 C C . SER A 1 189 ? -7.382 33.126 6.553 1.00 89.44 189 SER A C 1
ATOM 1410 O O . SER A 1 189 ? -6.554 32.289 6.178 1.00 89.44 189 SER A O 1
ATOM 1412 N N . ASP A 1 190 ? -7.684 33.293 7.845 1.00 91.50 190 ASP A N 1
ATOM 1413 C CA . ASP A 1 190 ? -7.054 32.531 8.927 1.00 91.50 190 ASP A CA 1
ATOM 1414 C C . ASP A 1 190 ? -7.318 31.027 8.795 1.00 91.50 190 ASP A C 1
ATOM 1416 O O . ASP A 1 190 ? -6.421 30.200 8.989 1.00 91.50 190 ASP A O 1
ATOM 1420 N N . ALA A 1 191 ? -8.539 30.669 8.402 1.00 91.00 191 ALA A N 1
ATOM 1421 C CA . ALA A 1 191 ? -8.939 29.289 8.270 1.00 91.00 191 ALA A CA 1
ATOM 1422 C C . ALA A 1 191 ? -8.195 28.574 7.142 1.00 91.00 191 ALA A C 1
ATOM 1424 O O . ALA A 1 191 ? -7.677 27.472 7.342 1.00 91.00 191 ALA A O 1
ATOM 1425 N N . LEU A 1 192 ? -8.061 29.223 5.985 1.00 89.25 192 LEU A N 1
ATOM 1426 C CA . LEU A 1 192 ? -7.277 28.706 4.863 1.00 89.25 192 LEU A CA 1
ATOM 1427 C C . LEU A 1 192 ? -5.793 28.542 5.232 1.00 89.25 192 LEU A C 1
ATOM 1429 O O . LEU A 1 192 ? -5.173 27.532 4.887 1.00 89.25 192 LEU A O 1
ATOM 1433 N N . ALA A 1 193 ? -5.223 29.477 5.996 1.00 91.12 193 ALA A N 1
ATOM 1434 C CA . ALA A 1 193 ? -3.853 29.358 6.496 1.00 91.12 193 ALA A CA 1
ATOM 1435 C C . ALA A 1 193 ? -3.681 28.176 7.475 1.00 91.12 193 ALA A C 1
ATOM 1437 O O . ALA A 1 193 ? -2.678 27.450 7.419 1.00 91.12 193 ALA A O 1
ATOM 1438 N N . ALA A 1 194 ? -4.667 27.938 8.345 1.00 92.75 194 ALA A N 1
ATOM 1439 C CA . ALA A 1 194 ? -4.676 26.792 9.250 1.00 92.75 194 ALA A CA 1
ATOM 1440 C C . ALA A 1 194 ? -4.782 25.457 8.489 1.00 92.75 194 ALA A C 1
ATOM 1442 O O . ALA A 1 194 ? -4.042 24.525 8.809 1.00 92.75 194 ALA A O 1
ATOM 1443 N N . ILE A 1 195 ? -5.616 25.388 7.444 1.00 91.50 195 ILE A N 1
ATOM 1444 C CA . ILE A 1 195 ? -5.726 24.222 6.549 1.00 91.50 195 ILE A CA 1
ATOM 1445 C C . ILE A 1 195 ? -4.380 23.918 5.886 1.00 91.50 195 ILE A C 1
ATOM 1447 O O . ILE A 1 195 ? -3.908 22.782 5.954 1.00 91.50 195 ILE A O 1
ATOM 1451 N N . ASN A 1 196 ? -3.722 24.928 5.304 1.00 90.75 196 ASN A N 1
ATOM 1452 C CA . ASN A 1 196 ? -2.400 24.772 4.682 1.00 90.75 196 ASN A CA 1
ATOM 1453 C C . ASN A 1 196 ? -1.377 24.197 5.671 1.00 90.75 196 ASN A C 1
ATOM 1455 O O . ASN A 1 196 ? -0.643 23.262 5.351 1.00 90.75 196 ASN A O 1
ATOM 1459 N N . THR A 1 197 ? -1.372 24.725 6.897 1.00 90.69 197 THR A N 1
ATOM 1460 C CA . THR A 1 197 ? -0.501 24.239 7.974 1.00 90.69 197 THR A CA 1
ATOM 1461 C C . THR A 1 197 ? -0.801 22.777 8.321 1.00 90.69 197 THR A C 1
ATOM 1463 O O . THR A 1 197 ? 0.120 21.991 8.531 1.00 90.69 197 THR A O 1
ATOM 1466 N N . GLY A 1 198 ? -2.083 22.407 8.377 1.00 90.19 198 GLY A N 1
ATOM 1467 C CA . GLY A 1 198 ? -2.541 21.049 8.667 1.00 90.19 198 GLY A CA 1
ATOM 1468 C C . GLY A 1 198 ? -2.144 20.024 7.607 1.00 90.19 198 GLY A C 1
ATOM 1469 O O . GLY A 1 198 ? -1.657 18.948 7.950 1.00 90.19 198 GLY A O 1
ATOM 1470 N N . LEU A 1 199 ? -2.284 20.368 6.322 1.00 88.81 199 LEU A N 1
ATOM 1471 C CA . LEU A 1 199 ? -1.927 19.486 5.203 1.00 88.81 199 LEU A CA 1
ATOM 1472 C C . LEU A 1 199 ? -0.453 19.059 5.252 1.00 88.81 199 LEU A C 1
ATOM 1474 O O . LEU A 1 199 ? -0.121 17.896 5.027 1.00 88.81 199 LEU A O 1
ATOM 1478 N N . GLU A 1 200 ? 0.436 19.988 5.587 1.00 86.06 200 GLU A N 1
ATOM 1479 C CA . GLU A 1 200 ? 1.885 19.766 5.602 1.00 86.06 200 GLU A CA 1
ATOM 1480 C C . GLU A 1 200 ? 2.426 19.243 6.948 1.00 86.06 200 GLU A C 1
ATOM 1482 O O . GLU A 1 200 ? 3.616 18.896 7.065 1.00 86.06 200 GLU A O 1
ATOM 1487 N N . ALA A 1 201 ? 1.572 19.189 7.976 1.00 80.25 201 ALA A N 1
ATOM 1488 C CA . ALA A 1 201 ? 1.936 18.760 9.318 1.00 80.25 201 ALA A CA 1
ATOM 1489 C C . ALA A 1 201 ? 2.375 17.286 9.333 1.00 80.25 201 ALA A C 1
ATOM 1491 O O . ALA A 1 201 ? 1.761 16.411 8.725 1.00 80.25 201 ALA A O 1
ATOM 1492 N N . GLY A 1 202 ? 3.475 16.993 10.034 1.00 65.00 202 GLY A N 1
ATOM 1493 C CA . GLY A 1 202 ? 3.966 15.622 10.222 1.00 65.00 202 GLY A CA 1
ATOM 1494 C C . GLY A 1 202 ? 4.557 14.941 8.978 1.00 65.00 202 GLY A C 1
ATOM 1495 O O . GLY A 1 202 ? 5.027 13.811 9.085 1.00 65.00 202 GLY A O 1
ATOM 1496 N N . LYS A 1 203 ? 4.590 15.593 7.807 1.00 67.81 203 LYS A N 1
ATOM 1497 C CA . LYS A 1 203 ? 5.310 15.072 6.633 1.00 67.81 203 LYS A CA 1
ATOM 1498 C C . LYS A 1 203 ? 6.822 15.278 6.850 1.00 67.81 203 LYS A C 1
ATOM 1500 O O . LYS A 1 203 ? 7.231 16.434 6.985 1.00 67.81 203 LYS A O 1
ATOM 1505 N N . PRO A 1 204 ? 7.652 14.222 6.931 1.00 59.44 204 PRO A N 1
ATOM 1506 C CA . PRO A 1 204 ? 9.074 14.374 7.226 1.00 59.44 204 PRO A CA 1
ATOM 1507 C C . PRO A 1 204 ? 9.787 15.129 6.102 1.00 59.44 204 PRO A C 1
ATOM 1509 O O . PRO A 1 204 ? 9.540 14.874 4.920 1.00 59.44 204 PRO A O 1
ATOM 1512 N N . THR A 1 205 ? 10.688 16.037 6.473 1.00 64.69 205 THR A N 1
ATOM 1513 C CA . THR A 1 205 ? 11.653 16.617 5.538 1.00 64.69 205 THR A CA 1
ATOM 1514 C C . THR A 1 205 ? 12.575 15.498 5.079 1.00 64.69 205 THR A C 1
ATOM 1516 O O . THR A 1 205 ? 13.275 14.892 5.889 1.00 64.69 205 THR A O 1
ATOM 1519 N N . THR A 1 206 ? 12.497 15.156 3.797 1.00 73.06 206 THR A N 1
ATOM 1520 C CA . THR A 1 206 ? 13.270 14.054 3.218 1.00 73.06 206 THR A CA 1
ATOM 1521 C C . THR A 1 206 ? 14.593 14.606 2.695 1.00 73.06 206 THR A C 1
ATOM 1523 O O . THR A 1 206 ? 14.619 15.671 2.080 1.00 73.06 206 THR A O 1
ATOM 1526 N N . GLU A 1 207 ? 15.694 13.899 2.947 1.00 78.25 207 GLU A N 1
ATOM 1527 C CA . GLU A 1 207 ? 17.003 14.240 2.390 1.00 78.25 207 GLU A CA 1
ATOM 1528 C C . GLU A 1 207 ? 16.974 13.977 0.873 1.00 78.25 207 GLU A C 1
ATOM 1530 O O . GLU A 1 207 ? 17.041 12.833 0.424 1.00 78.25 207 GLU A O 1
ATOM 1535 N N . CYS A 1 208 ? 16.809 15.030 0.068 1.00 83.12 208 CYS A N 1
ATOM 1536 C CA . CYS A 1 208 ? 16.634 14.895 -1.384 1.00 83.12 208 CYS A CA 1
ATOM 1537 C C . CYS A 1 208 ? 17.955 14.781 -2.168 1.00 83.12 208 CYS A C 1
ATOM 1539 O O . CYS A 1 208 ? 17.928 14.653 -3.392 1.00 83.12 208 CYS A O 1
ATOM 1541 N N . SER A 1 209 ? 19.104 14.809 -1.481 1.00 81.31 209 SER A N 1
ATOM 1542 C CA . SER A 1 209 ? 20.444 14.763 -2.091 1.00 81.31 209 SER A CA 1
ATOM 1543 C C . SER A 1 209 ? 20.758 13.441 -2.799 1.00 81.31 209 SER A C 1
ATOM 1545 O O . SER A 1 209 ? 21.654 13.398 -3.635 1.00 81.31 209 SER A O 1
ATOM 1547 N N . LEU A 1 210 ? 20.009 12.378 -2.492 1.00 80.31 210 LEU A N 1
ATOM 1548 C CA . LEU A 1 210 ? 20.158 11.053 -3.098 1.00 80.31 210 LEU A CA 1
ATOM 1549 C C . LEU A 1 210 ? 19.429 10.901 -4.443 1.00 80.31 210 LEU A C 1
ATOM 1551 O O . LEU A 1 210 ? 19.637 9.903 -5.127 1.00 80.31 210 LEU A O 1
ATOM 1555 N N . PHE A 1 211 ? 18.560 11.846 -4.814 1.00 83.50 211 PHE A N 1
ATOM 1556 C CA . PHE A 1 211 ? 17.786 11.775 -6.055 1.00 83.50 211 PHE A CA 1
ATOM 1557 C C . PHE A 1 211 ? 18.430 12.620 -7.154 1.00 83.50 211 PHE A C 1
ATOM 1559 O O . PHE A 1 211 ? 19.006 13.676 -6.893 1.00 83.50 211 PHE A O 1
ATOM 1566 N N . THR A 1 212 ? 18.318 12.177 -8.401 1.00 84.94 212 THR A N 1
ATOM 1567 C CA . THR A 1 212 ? 18.847 12.908 -9.556 1.00 84.94 212 THR A CA 1
ATOM 1568 C C . THR A 1 212 ? 17.949 14.091 -9.923 1.00 84.94 212 THR A C 1
ATOM 1570 O O . THR A 1 212 ? 16.747 14.107 -9.647 1.00 84.94 212 THR A O 1
ATOM 1573 N N . THR A 1 213 ? 18.541 15.130 -10.511 1.00 90.69 213 THR A N 1
ATOM 1574 C CA . THR A 1 213 ? 17.796 16.179 -11.217 1.00 90.69 213 THR A CA 1
ATOM 1575 C C . THR A 1 213 ? 17.548 15.722 -12.650 1.00 90.69 213 THR A C 1
ATOM 1577 O O . THR A 1 213 ? 18.368 15.017 -13.237 1.00 90.69 213 THR A O 1
ATOM 1580 N N . LEU A 1 214 ? 16.415 16.125 -13.223 1.00 93.69 214 LEU A N 1
ATOM 1581 C CA . LEU A 1 214 ? 16.079 15.820 -14.610 1.00 93.69 214 LEU A CA 1
ATOM 1582 C C . LEU A 1 214 ? 16.300 17.068 -15.462 1.00 93.69 214 LEU A C 1
ATOM 1584 O O . LEU A 1 214 ? 16.015 18.179 -15.023 1.00 93.69 214 LEU A O 1
ATOM 1588 N N . THR A 1 215 ? 16.803 16.896 -16.677 1.00 93.94 215 THR A N 1
ATOM 1589 C CA . THR A 1 215 ? 16.835 17.945 -17.702 1.00 93.94 215 THR A CA 1
ATOM 1590 C C . THR A 1 215 ? 15.733 17.682 -18.722 1.00 93.94 215 THR A C 1
ATOM 1592 O O . THR A 1 215 ? 15.130 16.608 -18.730 1.00 93.94 215 THR A O 1
ATOM 1595 N N . SER A 1 216 ? 15.454 18.667 -19.577 1.00 95.00 216 SER A N 1
ATOM 1596 C CA . SER A 1 216 ? 14.420 18.549 -20.607 1.00 95.00 216 SER A CA 1
ATOM 1597 C C . SER A 1 216 ? 14.581 17.284 -21.453 1.00 95.00 216 SER A C 1
ATOM 1599 O O . SER A 1 216 ? 15.662 17.015 -21.974 1.00 95.00 216 SER A O 1
ATOM 1601 N N . GLY A 1 217 ? 13.497 16.518 -21.576 1.00 91.94 217 GLY A N 1
ATOM 1602 C CA . GLY A 1 217 ? 13.442 15.234 -22.270 1.00 91.94 217 GLY A CA 1
ATOM 1603 C C . GLY A 1 217 ? 13.745 14.013 -21.396 1.00 91.94 217 GLY A C 1
ATOM 1604 O O . GLY A 1 217 ? 13.503 12.902 -21.852 1.00 91.94 217 GLY A O 1
ATOM 1605 N N . MET A 1 218 ? 14.230 14.182 -20.159 1.00 94.62 218 MET A N 1
ATOM 1606 C CA . MET A 1 218 ? 14.514 13.064 -19.248 1.00 94.62 218 MET A CA 1
ATOM 1607 C C . MET A 1 218 ? 13.317 12.728 -18.349 1.00 94.62 218 MET A C 1
ATOM 1609 O O . MET A 1 218 ? 12.481 13.585 -18.039 1.00 94.62 218 MET A O 1
ATOM 1613 N N . TRP A 1 219 ? 13.264 11.478 -17.887 1.00 95.00 219 TRP A N 1
ATOM 1614 C CA . TRP A 1 219 ? 12.260 10.995 -16.943 1.00 95.00 219 TRP A CA 1
ATOM 1615 C C . TRP A 1 219 ? 12.851 10.064 -15.882 1.00 95.00 219 TRP A C 1
ATOM 1617 O O . TRP A 1 219 ? 13.916 9.476 -16.051 1.00 95.00 219 TRP A O 1
ATOM 1627 N N . PHE A 1 220 ? 12.125 9.936 -14.779 1.00 93.81 220 PHE A N 1
ATOM 1628 C CA . PHE A 1 220 ? 12.376 9.002 -13.696 1.00 93.81 220 PHE A CA 1
ATOM 1629 C C . PHE A 1 220 ? 11.177 8.053 -13.559 1.00 93.81 220 PHE A C 1
ATOM 1631 O O . PHE A 1 220 ? 10.046 8.548 -13.540 1.00 93.81 220 PHE A O 1
ATOM 1638 N N . PRO A 1 221 ? 11.396 6.737 -13.382 1.00 91.50 221 PRO A N 1
ATOM 1639 C CA . PRO A 1 221 ? 12.682 6.030 -13.438 1.00 91.50 221 PRO A CA 1
ATOM 1640 C C . PRO A 1 221 ? 13.284 5.992 -14.852 1.00 91.50 221 PRO A C 1
ATOM 1642 O O . PRO A 1 221 ? 12.554 5.831 -15.827 1.00 91.50 221 PRO A O 1
ATOM 1645 N N . GLU A 1 222 ? 14.612 6.094 -14.966 1.00 86.19 222 GLU A N 1
ATOM 1646 C CA . GLU A 1 222 ? 15.320 6.175 -16.262 1.00 86.19 222 GLU A CA 1
ATOM 1647 C C . GLU A 1 222 ? 15.132 4.925 -17.139 1.00 86.19 222 GLU A C 1
ATOM 1649 O O . GLU A 1 222 ? 15.122 5.009 -18.362 1.00 86.19 222 GLU A O 1
ATOM 1654 N N . ASN A 1 223 ? 14.959 3.756 -16.519 1.00 82.00 223 ASN A N 1
ATOM 1655 C CA . ASN A 1 223 ? 14.787 2.473 -17.201 1.00 82.00 223 ASN A CA 1
ATOM 1656 C C . ASN A 1 223 ? 13.343 2.190 -17.646 1.00 82.00 223 ASN A C 1
ATOM 1658 O O . ASN A 1 223 ? 13.052 1.081 -18.095 1.00 82.00 223 ASN A O 1
ATOM 1662 N N . SER A 1 224 ? 12.432 3.151 -17.500 1.00 82.44 224 SER A N 1
ATOM 1663 C CA . SER A 1 224 ? 11.046 2.983 -17.921 1.00 82.44 224 SER A CA 1
ATOM 1664 C C . SER A 1 224 ? 10.846 3.299 -19.404 1.00 82.44 224 SER A C 1
ATOM 1666 O O . SER A 1 224 ? 11.442 4.241 -19.926 1.00 82.44 224 SER A O 1
ATOM 1668 N N . ALA A 1 225 ? 9.956 2.553 -20.067 1.00 84.25 225 ALA A N 1
ATOM 1669 C CA . ALA A 1 225 ? 9.541 2.803 -21.450 1.00 84.25 225 ALA A CA 1
ATOM 1670 C C . ALA A 1 225 ? 8.573 3.998 -21.588 1.00 84.25 225 ALA A C 1
ATOM 1672 O O . ALA A 1 225 ? 8.250 4.405 -22.703 1.00 84.25 225 ALA A O 1
ATOM 1673 N N . GLY A 1 226 ? 8.109 4.562 -20.469 1.00 85.38 226 GLY A N 1
ATOM 1674 C CA . GLY A 1 226 ? 7.212 5.708 -20.430 1.00 85.38 226 GLY A CA 1
ATOM 1675 C C . GLY A 1 226 ? 6.383 5.763 -19.148 1.00 85.38 226 GLY A C 1
ATOM 1676 O O . GLY A 1 226 ? 6.589 5.011 -18.189 1.00 85.38 226 GLY A O 1
ATOM 1677 N N . VAL A 1 227 ? 5.410 6.669 -19.128 1.00 89.38 227 VAL A N 1
ATOM 1678 C CA . VAL A 1 227 ? 4.537 6.837 -17.964 1.00 89.38 227 VAL A CA 1
ATOM 1679 C C . VAL A 1 227 ? 3.699 5.572 -17.714 1.00 89.38 227 VAL A C 1
ATOM 1681 O O . VAL A 1 227 ? 3.692 5.055 -16.595 1.00 89.38 227 VAL A O 1
ATOM 1684 N N . ASP A 1 228 ? 3.114 4.990 -18.763 1.00 87.56 228 ASP A N 1
ATOM 1685 C CA . ASP A 1 228 ? 2.217 3.833 -18.657 1.00 87.56 228 ASP A CA 1
ATOM 1686 C C . ASP A 1 228 ? 2.920 2.566 -18.157 1.00 87.56 228 ASP A C 1
ATOM 1688 O O . ASP A 1 228 ? 2.355 1.841 -17.343 1.00 87.56 228 ASP A O 1
ATOM 1692 N N . SER A 1 229 ? 4.175 2.320 -18.553 1.00 83.69 229 SER A N 1
ATOM 1693 C CA . SER A 1 229 ? 4.952 1.178 -18.042 1.00 83.69 229 SER A CA 1
ATOM 1694 C C . SER A 1 229 ? 5.354 1.333 -16.572 1.00 83.69 229 SER A C 1
ATOM 1696 O O . SER A 1 229 ? 5.639 0.346 -15.902 1.00 83.69 229 SER A O 1
ATOM 1698 N N . THR A 1 230 ? 5.384 2.564 -16.049 1.00 85.69 230 THR A N 1
ATOM 1699 C CA . THR A 1 230 ? 5.754 2.831 -14.648 1.00 85.69 230 THR A CA 1
ATOM 1700 C C . THR A 1 230 ? 4.554 2.767 -13.714 1.00 85.69 230 THR A C 1
ATOM 1702 O O . THR A 1 230 ? 4.611 2.158 -12.640 1.00 85.69 230 THR A O 1
ATOM 1705 N N . VAL A 1 231 ? 3.477 3.461 -14.094 1.00 88.00 231 VAL A N 1
ATOM 1706 C CA . VAL A 1 231 ? 2.321 3.675 -13.215 1.00 88.00 231 VAL A CA 1
ATOM 1707 C C . VAL A 1 231 ? 1.078 2.896 -13.633 1.00 88.00 231 VAL A C 1
ATOM 1709 O O . VAL A 1 231 ? 0.053 2.979 -12.954 1.00 88.00 231 VAL A O 1
ATOM 1712 N N . GLY A 1 232 ? 1.171 2.130 -14.717 1.00 87.38 232 GLY A N 1
ATOM 1713 C CA . GLY A 1 232 ? 0.059 1.433 -15.344 1.00 87.38 232 GLY A CA 1
ATOM 1714 C C . GLY A 1 232 ? -0.767 2.383 -16.224 1.00 87.38 232 GLY A C 1
ATOM 1715 O O . GLY A 1 232 ? -1.110 3.485 -15.767 1.00 87.38 232 GLY A O 1
ATOM 1716 N N . PRO A 1 233 ? -1.157 1.954 -17.440 1.00 89.62 233 PRO A N 1
ATOM 1717 C CA . PRO A 1 233 ? -1.953 2.763 -18.358 1.00 89.62 233 PRO A CA 1
ATOM 1718 C C . PRO A 1 233 ? -3.304 3.147 -17.753 1.00 89.62 233 PRO A C 1
ATOM 1720 O O . PRO A 1 233 ? -3.746 2.564 -16.748 1.00 89.62 233 PRO A O 1
ATOM 1723 N N . VAL A 1 234 ? -3.986 4.104 -18.382 1.00 89.12 234 VAL A N 1
ATOM 1724 C CA . VAL A 1 234 ? -5.387 4.398 -18.058 1.00 89.12 234 VAL A CA 1
ATOM 1725 C C . VAL A 1 234 ? -6.226 3.124 -18.244 1.00 89.12 234 VAL A C 1
ATOM 1727 O O . VAL A 1 234 ? -6.013 2.362 -19.183 1.00 89.12 234 VAL A O 1
ATOM 1730 N N . ASP A 1 235 ? -7.106 2.818 -17.295 1.00 88.19 235 ASP A N 1
ATOM 1731 C CA . ASP A 1 235 ? -8.017 1.670 -17.379 1.00 88.19 235 ASP A CA 1
ATOM 1732 C C . ASP A 1 235 ? -9.410 2.116 -17.809 1.00 88.19 235 ASP A C 1
ATOM 1734 O O . ASP A 1 235 ? -9.967 1.624 -18.786 1.00 88.19 235 ASP A O 1
ATOM 1738 N N . MET A 1 236 ? -9.974 3.052 -17.049 1.00 87.50 236 MET A N 1
ATOM 1739 C CA . MET A 1 236 ? -11.290 3.617 -17.288 1.00 87.50 236 MET A CA 1
ATOM 1740 C C . MET A 1 236 ? -11.314 5.034 -16.740 1.00 87.50 236 MET A C 1
ATOM 1742 O O . MET A 1 236 ? -10.868 5.273 -15.619 1.00 87.50 236 MET A O 1
ATOM 1746 N N . ALA A 1 237 ? -11.831 5.965 -17.536 1.00 88.62 237 ALA A N 1
ATOM 1747 C CA . ALA A 1 237 ? -11.971 7.348 -17.117 1.00 88.62 237 ALA A CA 1
ATOM 1748 C C . ALA A 1 237 ? -12.907 7.457 -15.910 1.00 88.62 237 ALA A C 1
ATOM 1750 O O . ALA A 1 237 ? -13.985 6.861 -15.891 1.00 88.62 237 ALA A O 1
ATOM 1751 N N . VAL A 1 238 ? -12.496 8.242 -14.918 1.00 89.25 238 VAL A N 1
ATOM 1752 C CA . VAL A 1 238 ? -13.360 8.626 -13.805 1.00 89.25 238 VAL A CA 1
ATOM 1753 C C . VAL A 1 238 ? -14.235 9.779 -14.282 1.00 89.25 238 VAL A C 1
ATOM 1755 O O . VAL A 1 238 ? -13.720 10.786 -14.763 1.00 89.25 238 VAL A O 1
ATOM 1758 N N . THR A 1 239 ? -15.551 9.630 -14.151 1.00 86.06 239 THR A N 1
ATOM 1759 C CA . THR A 1 239 ? -16.548 10.628 -14.563 1.00 86.06 239 THR A CA 1
ATOM 1760 C C . THR A 1 239 ? -17.432 11.012 -13.382 1.00 86.06 239 THR A C 1
ATOM 1762 O O . THR A 1 239 ? -17.633 10.209 -12.470 1.00 86.06 239 THR A O 1
ATOM 1765 N N . ARG A 1 240 ? -18.007 12.222 -13.404 1.00 82.50 240 ARG A N 1
ATOM 1766 C CA . ARG A 1 240 ? -18.927 12.681 -12.343 1.00 82.50 240 ARG A CA 1
ATOM 1767 C C . ARG A 1 240 ? -20.190 11.824 -12.227 1.00 82.50 240 ARG A C 1
ATOM 1769 O O . ARG A 1 240 ? -20.771 11.751 -11.150 1.00 82.50 240 ARG A O 1
ATOM 1776 N N . ASP A 1 241 ? -20.592 11.169 -13.316 1.00 80.38 241 ASP A N 1
ATOM 1777 C CA . ASP A 1 241 ? -21.794 10.329 -13.370 1.00 80.38 241 ASP A CA 1
ATOM 1778 C C . ASP A 1 241 ? -21.627 9.004 -12.613 1.00 80.38 241 ASP A C 1
ATOM 1780 O O . ASP A 1 241 ? -22.607 8.413 -12.158 1.00 80.38 241 ASP A O 1
ATOM 1784 N N . THR A 1 242 ? -20.386 8.543 -12.433 1.00 81.75 242 THR A N 1
ATOM 1785 C CA . THR A 1 242 ? -20.086 7.308 -11.700 1.00 81.75 242 THR A CA 1
ATOM 1786 C C . THR A 1 242 ? -19.693 7.654 -10.270 1.00 81.75 242 THR A C 1
ATOM 1788 O O . THR A 1 242 ? -18.510 7.691 -9.937 1.00 81.75 242 THR A O 1
ATOM 1791 N N . ALA A 1 243 ? -20.692 7.921 -9.420 1.00 79.62 243 ALA A N 1
ATOM 1792 C CA . ALA A 1 243 ? -20.489 8.428 -8.058 1.00 79.62 243 ALA A CA 1
ATOM 1793 C C . ALA A 1 243 ? -19.430 7.642 -7.261 1.00 79.62 243 ALA A C 1
ATOM 1795 O O . ALA A 1 243 ? -18.545 8.249 -6.668 1.00 79.62 243 ALA A O 1
ATOM 1796 N N . THR A 1 244 ? -19.454 6.307 -7.318 1.00 82.62 244 THR A N 1
ATOM 1797 C CA . THR A 1 244 ? -18.509 5.441 -6.591 1.00 82.62 244 THR A CA 1
ATOM 1798 C C . THR A 1 244 ? -17.059 5.605 -7.045 1.00 82.62 244 THR A C 1
ATOM 1800 O O . THR A 1 244 ? -16.156 5.629 -6.213 1.00 82.62 244 THR A O 1
ATOM 1803 N N . ASP A 1 245 ? -16.811 5.727 -8.351 1.00 86.12 245 ASP A N 1
ATOM 1804 C CA . ASP A 1 245 ? -15.460 5.927 -8.883 1.00 86.12 245 ASP A CA 1
ATOM 1805 C C . ASP A 1 245 ? -15.010 7.390 -8.720 1.00 86.12 245 ASP A C 1
ATOM 1807 O O . ASP A 1 245 ? -13.834 7.643 -8.459 1.00 86.12 245 ASP A O 1
ATOM 1811 N N . PHE A 1 246 ? -15.938 8.352 -8.790 1.00 86.19 246 PHE A N 1
ATOM 1812 C CA . PHE A 1 246 ? -15.667 9.771 -8.546 1.00 86.19 246 PHE A CA 1
ATOM 1813 C C . PHE A 1 246 ? -15.298 10.059 -7.086 1.00 86.19 246 PHE A C 1
ATOM 1815 O O . PHE A 1 246 ? -14.372 10.826 -6.827 1.00 86.19 246 PHE A O 1
ATOM 1822 N N . GLU A 1 247 ? -15.952 9.395 -6.128 1.00 83.56 247 GLU A N 1
ATOM 1823 C CA . GLU A 1 247 ? -15.651 9.485 -4.690 1.00 83.56 247 GLU A CA 1
ATOM 1824 C C . GLU A 1 247 ? -14.228 9.016 -4.334 1.00 83.56 247 GLU A C 1
ATOM 1826 O O . GLU A 1 247 ? -13.715 9.343 -3.264 1.00 83.56 247 GLU A O 1
ATOM 1831 N N . ARG A 1 248 ? -13.537 8.307 -5.240 1.00 84.56 248 ARG A N 1
ATOM 1832 C CA . ARG A 1 248 ? -12.121 7.931 -5.070 1.00 84.56 248 ARG A CA 1
ATOM 1833 C C . ARG A 1 248 ? -11.158 9.100 -5.297 1.00 84.56 248 ARG A C 1
ATOM 1835 O O . ARG A 1 248 ? -9.989 9.019 -4.899 1.00 84.56 248 ARG A O 1
ATOM 1842 N N . LEU A 1 249 ? -11.616 10.172 -5.944 1.00 88.69 249 LEU A N 1
ATOM 1843 C CA . LEU A 1 249 ? -10.860 11.409 -6.087 1.00 88.69 249 LEU A CA 1
ATOM 1844 C C . LEU A 1 249 ? -11.058 12.293 -4.853 1.00 88.69 249 LEU A C 1
ATOM 1846 O O . LEU A 1 249 ? -12.155 12.440 -4.324 1.00 88.69 249 LEU A O 1
ATOM 1850 N N . VAL A 1 250 ? -9.976 12.936 -4.432 1.00 88.19 250 VAL A N 1
ATOM 1851 C CA . VAL A 1 250 ? -9.966 13.947 -3.377 1.00 88.19 250 VAL A CA 1
ATOM 1852 C C . VAL A 1 250 ? -9.663 15.312 -3.974 1.00 88.19 250 VAL A C 1
ATOM 1854 O O . VAL A 1 250 ? -8.913 15.443 -4.944 1.00 88.19 250 VAL A O 1
ATOM 1857 N N . GLN A 1 251 ? -10.216 16.345 -3.358 1.00 88.12 251 GLN A N 1
ATOM 1858 C CA . GLN A 1 251 ? -9.904 17.725 -3.668 1.00 88.12 251 GLN A CA 1
ATOM 1859 C C . GLN A 1 251 ? -8.677 18.187 -2.878 1.00 88.12 251 GLN A C 1
ATOM 1861 O O . GLN A 1 251 ? -8.605 18.046 -1.655 1.00 88.12 251 GLN A O 1
ATOM 1866 N N . TYR A 1 252 ? -7.725 18.831 -3.551 1.00 89.75 252 TYR A N 1
ATOM 1867 C CA . TYR A 1 252 ? -6.664 19.555 -2.862 1.00 89.75 252 TYR A CA 1
ATOM 1868 C C . TYR A 1 252 ? -7.233 20.803 -2.163 1.00 89.75 252 TYR A C 1
ATOM 1870 O O . TYR A 1 252 ? -7.619 21.784 -2.810 1.00 89.75 252 TYR A O 1
ATOM 1878 N N . LEU A 1 253 ? -7.270 20.763 -0.828 1.00 86.75 253 LEU A N 1
ATOM 1879 C CA . LEU A 1 253 ? -7.903 21.789 0.011 1.00 86.75 253 LEU A CA 1
ATOM 1880 C C . LEU A 1 253 ? -7.042 23.042 0.238 1.00 86.75 253 LEU A C 1
ATOM 1882 O O . LEU A 1 253 ? -7.549 24.065 0.689 1.00 86.75 253 LEU A O 1
ATOM 1886 N N . GLY A 1 254 ? -5.738 22.973 -0.025 1.00 86.25 254 GLY A N 1
ATOM 1887 C CA . GLY A 1 254 ? -4.826 24.071 0.281 1.00 86.25 254 GLY A CA 1
ATOM 1888 C C . GLY A 1 254 ? -4.900 25.228 -0.719 1.00 86.25 254 GLY A C 1
ATOM 1889 O O . GLY A 1 254 ? -5.247 25.057 -1.890 1.00 86.25 254 GLY A O 1
ATOM 1890 N N . THR A 1 255 ? -4.514 26.414 -0.258 1.00 88.12 255 THR A N 1
ATOM 1891 C CA . THR A 1 255 ? -4.255 27.616 -1.077 1.00 88.12 255 THR A CA 1
ATOM 1892 C C . THR A 1 255 ? -2.764 27.928 -1.205 1.00 88.12 255 THR A C 1
ATOM 1894 O O . THR A 1 255 ? -2.376 28.887 -1.860 1.00 88.12 255 THR A O 1
ATOM 1897 N N . ASN A 1 256 ? -1.915 27.095 -0.599 1.00 88.44 256 ASN A N 1
ATOM 1898 C CA . ASN A 1 256 ? -0.457 27.125 -0.729 1.00 88.44 256 ASN A CA 1
ATOM 1899 C C . ASN A 1 256 ? 0.051 26.667 -2.112 1.00 88.44 256 ASN A C 1
ATOM 1901 O O . ASN A 1 256 ? 1.232 26.830 -2.393 1.00 88.44 256 ASN A O 1
ATOM 1905 N N . VAL A 1 257 ? -0.820 26.108 -2.955 1.00 91.94 257 VAL A N 1
ATOM 1906 C CA . VAL A 1 257 ? -0.551 25.744 -4.354 1.00 91.94 257 VAL A CA 1
ATOM 1907 C C . VAL A 1 257 ? -1.478 26.562 -5.246 1.00 91.94 257 VAL A C 1
ATOM 1909 O O . VAL A 1 257 ? -2.671 26.686 -4.950 1.00 91.94 257 VAL A O 1
ATOM 1912 N N . GLN A 1 258 ? -0.938 27.111 -6.334 1.00 92.12 258 GLN A N 1
ATOM 1913 C CA . GLN A 1 258 ? -1.737 27.787 -7.352 1.00 92.12 258 GLN A CA 1
ATOM 1914 C C . GLN A 1 258 ? -2.266 26.766 -8.358 1.00 92.12 258 GLN A C 1
ATOM 1916 O O . GLN A 1 258 ? -1.571 25.817 -8.716 1.00 92.12 258 GLN A O 1
ATOM 1921 N N . PHE A 1 259 ? -3.490 26.976 -8.826 1.00 90.19 259 PHE A N 1
ATOM 1922 C CA . PHE A 1 259 ? -4.123 26.141 -9.840 1.00 90.19 259 PHE A CA 1
ATOM 1923 C C . PHE A 1 259 ? -4.523 27.034 -11.002 1.00 90.19 259 PHE A C 1
ATOM 1925 O O . PHE A 1 259 ? -5.153 28.078 -10.792 1.00 90.19 259 PHE A O 1
ATOM 1932 N N . ASP A 1 260 ? -4.132 26.628 -12.204 1.00 85.44 260 ASP A N 1
ATOM 1933 C CA . ASP A 1 260 ? -4.612 27.260 -13.418 1.00 85.44 260 ASP A CA 1
ATOM 1934 C C . ASP A 1 260 ? -6.115 27.006 -13.561 1.00 85.44 260 ASP A C 1
ATOM 1936 O O . ASP A 1 260 ? -6.661 26.019 -13.053 1.00 85.44 260 ASP A O 1
ATOM 1940 N N . ASN A 1 261 ? -6.812 27.953 -14.172 1.00 68.19 261 ASN A N 1
ATOM 1941 C CA . ASN A 1 261 ? -8.260 27.885 -14.273 1.00 68.19 261 ASN A CA 1
ATOM 1942 C C . ASN A 1 261 ? -8.641 27.076 -15.515 1.00 68.19 261 ASN A C 1
ATOM 1944 O O . ASN A 1 261 ? -8.853 27.650 -16.579 1.00 68.19 261 ASN A O 1
ATOM 1948 N N . ALA A 1 262 ? -8.725 25.755 -15.368 1.00 56.62 262 ALA A N 1
ATOM 1949 C CA . ALA A 1 262 ? -9.270 24.879 -16.396 1.00 56.62 262 ALA A CA 1
ATOM 1950 C C . ALA A 1 262 ? -10.797 24.760 -16.225 1.00 56.62 262 ALA A C 1
ATOM 1952 O O . ALA A 1 262 ? -11.278 24.159 -15.269 1.00 56.62 262 ALA A O 1
ATOM 1953 N N . ASP A 1 263 ? -11.507 25.397 -17.158 1.00 58.31 263 ASP A N 1
ATOM 1954 C CA . ASP A 1 263 ? -12.896 25.192 -17.586 1.00 58.31 263 ASP A CA 1
ATOM 1955 C C . ASP A 1 263 ? -14.059 25.385 -16.595 1.00 58.31 263 ASP A C 1
ATOM 1957 O O . ASP A 1 263 ? -14.125 24.871 -15.483 1.00 58.31 263 ASP A O 1
ATOM 1961 N N . ALA A 1 264 ? -15.069 26.128 -17.063 1.00 61.41 264 ALA A N 1
ATOM 1962 C CA . ALA A 1 264 ? -16.331 26.366 -16.366 1.00 61.41 264 ALA A CA 1
ATOM 1963 C C . ALA A 1 264 ? -17.300 25.171 -16.446 1.00 61.41 264 ALA A C 1
ATOM 1965 O O . ALA A 1 264 ? -18.456 25.319 -16.071 1.00 61.41 264 ALA A O 1
ATOM 1966 N N . TRP A 1 265 ? -16.886 24.017 -16.971 1.00 72.00 265 TRP A N 1
ATOM 1967 C CA . TRP A 1 265 ? -17.757 22.854 -17.146 1.00 72.00 265 TRP A CA 1
ATOM 1968 C C . TRP A 1 265 ? -17.823 22.002 -15.883 1.00 72.00 265 TRP A C 1
ATOM 1970 O O . TRP A 1 265 ? -16.803 21.771 -15.249 1.00 72.00 265 TRP A O 1
ATOM 1980 N N . CYS A 1 266 ? -19.020 21.521 -15.538 1.00 75.50 266 CYS A N 1
ATOM 1981 C CA . CYS A 1 266 ? -19.256 20.751 -14.320 1.00 75.50 266 CYS A CA 1
ATOM 1982 C C . CYS A 1 266 ? -20.187 19.550 -14.555 1.00 75.50 266 CYS A C 1
ATOM 1984 O O . CYS A 1 266 ? -21.250 19.425 -13.948 1.00 75.50 266 CYS A O 1
ATOM 1986 N N . GLY A 1 267 ? -19.823 18.691 -15.511 1.00 71.25 267 GLY A N 1
ATOM 1987 C CA . GLY A 1 267 ? -20.555 17.471 -15.884 1.00 71.25 267 GLY A CA 1
ATOM 1988 C C . GLY A 1 267 ? -21.877 17.689 -16.635 1.00 71.25 267 GLY A C 1
ATOM 1989 O O . GLY A 1 267 ? -22.312 16.807 -17.369 1.00 71.25 267 GLY A O 1
ATOM 1990 N N . GLN A 1 268 ? -22.519 18.854 -16.500 1.00 72.06 268 GLN A N 1
ATOM 1991 C CA . GLN A 1 268 ? -23.800 19.165 -17.138 1.00 72.06 268 GLN A CA 1
ATOM 1992 C C . GLN A 1 268 ? -23.820 20.543 -17.799 1.00 72.06 268 GLN A C 1
ATOM 1994 O O . GLN A 1 268 ? -23.259 21.519 -17.298 1.00 72.06 268 GLN A O 1
ATOM 1999 N N . SER A 1 269 ? -24.563 20.638 -18.906 1.00 67.50 269 SER A N 1
ATOM 2000 C CA . SER A 1 269 ? -24.791 21.905 -19.602 1.00 67.50 269 SER A CA 1
ATOM 2001 C C . SER A 1 269 ? -25.531 22.894 -18.699 1.00 67.50 269 SER A C 1
ATOM 2003 O O . SER A 1 269 ? -26.578 22.573 -18.142 1.00 67.50 269 SER A O 1
ATOM 2005 N N . GLY A 1 270 ? -24.971 24.097 -18.542 1.00 67.88 270 GLY A N 1
ATOM 2006 C CA . GLY A 1 270 ? -25.527 25.157 -17.697 1.00 67.88 270 GLY A CA 1
ATOM 2007 C C . GLY A 1 270 ? -25.088 25.130 -16.227 1.00 67.88 270 GLY A C 1
ATOM 2008 O O . GLY A 1 270 ? -25.476 26.031 -15.486 1.00 67.88 270 GLY A O 1
ATOM 2009 N N . GLN A 1 271 ? -24.271 24.159 -15.797 1.00 71.38 271 GLN A N 1
ATOM 2010 C CA . GLN A 1 271 ? -23.647 24.170 -14.469 1.00 71.38 271 GLN A CA 1
ATOM 2011 C C . GLN A 1 271 ? -22.184 24.597 -14.549 1.00 71.38 271 GLN A C 1
ATOM 2013 O O . GLN A 1 271 ? -21.414 24.030 -15.322 1.00 71.38 271 GLN A O 1
ATOM 2018 N N . SER A 1 272 ? -21.804 25.564 -13.709 1.00 73.75 272 SER A N 1
ATOM 2019 C CA . SER A 1 272 ? -20.421 26.014 -13.580 1.00 73.75 272 SER A CA 1
ATOM 2020 C C . SER A 1 272 ? -19.731 25.426 -12.359 1.00 73.75 272 SER A C 1
ATOM 2022 O O . SER A 1 272 ? -20.270 25.495 -11.250 1.00 73.75 272 SER A O 1
ATOM 2024 N N . CYS A 1 273 ? -18.523 24.902 -12.551 1.00 77.75 273 CYS A N 1
ATOM 2025 C CA . CYS A 1 273 ? -17.661 24.524 -11.439 1.00 77.75 273 CYS A CA 1
ATOM 2026 C C . CYS A 1 273 ? -17.207 25.740 -10.640 1.00 77.75 273 CYS A C 1
ATOM 2028 O O . CYS A 1 273 ? -17.131 26.860 -11.149 1.00 77.75 273 CYS A O 1
ATOM 2030 N N . ALA A 1 274 ? -16.887 25.500 -9.370 1.00 76.94 274 ALA A N 1
ATOM 2031 C CA . ALA A 1 274 ? -16.210 26.486 -8.551 1.00 76.94 274 ALA A CA 1
ATOM 2032 C C . ALA A 1 274 ? -14.857 26.841 -9.180 1.00 76.94 274 ALA A C 1
ATOM 2034 O O . ALA A 1 274 ? -14.151 25.968 -9.690 1.00 76.94 274 ALA A O 1
ATOM 2035 N N . HIS A 1 275 ? -14.475 28.115 -9.106 1.00 78.25 275 HIS A N 1
ATOM 2036 C CA . HIS A 1 275 ? -13.191 28.570 -9.624 1.00 78.25 275 HIS A CA 1
ATOM 2037 C C . HIS A 1 275 ? -12.029 27.842 -8.941 1.00 78.25 275 HIS A C 1
ATOM 2039 O O . HIS A 1 275 ? -11.947 27.758 -7.716 1.00 78.25 275 HIS A O 1
ATOM 2045 N N . CYS A 1 276 ? -11.055 27.380 -9.725 1.00 79.94 276 CYS A N 1
ATOM 2046 C CA . CYS A 1 276 ? -9.901 26.654 -9.191 1.00 79.94 276 CYS A CA 1
ATOM 2047 C C . CYS A 1 276 ? -9.038 27.507 -8.238 1.00 79.94 276 CYS A C 1
ATOM 2049 O O . CYS A 1 276 ? -8.247 26.972 -7.461 1.00 79.94 276 CYS A O 1
ATOM 2051 N N . GLN A 1 277 ? -9.206 28.831 -8.237 1.00 78.25 277 GLN A N 1
ATOM 2052 C CA . GLN A 1 277 ? -8.441 29.767 -7.410 1.00 78.25 277 GLN A CA 1
ATOM 2053 C C . GLN A 1 277 ? -9.110 30.119 -6.071 1.00 78.25 277 GLN A C 1
ATOM 2055 O O . GLN A 1 277 ? -8.411 30.546 -5.156 1.00 78.25 277 GLN A O 1
ATOM 2060 N N . SER A 1 278 ? -10.423 29.910 -5.908 1.00 66.62 278 SER A N 1
ATOM 2061 C CA . SER A 1 278 ? -11.173 30.354 -4.716 1.00 66.62 278 SER A CA 1
ATOM 2062 C C . SER A 1 278 ? -10.967 29.480 -3.468 1.00 66.62 278 SER A C 1
ATOM 2064 O O . SER A 1 278 ? -11.468 29.802 -2.395 1.00 66.62 278 SER A O 1
ATOM 2066 N N . GLY A 1 279 ? -10.210 28.383 -3.576 1.00 65.69 279 GLY A N 1
ATOM 2067 C CA . GLY A 1 279 ? -10.060 27.398 -2.500 1.00 65.69 279 GLY A CA 1
ATOM 2068 C C . GLY A 1 279 ? -11.312 26.522 -2.320 1.00 65.69 279 GLY A C 1
ATOM 2069 O O . GLY A 1 279 ? -12.267 26.630 -3.088 1.00 65.69 279 GLY A O 1
ATOM 2070 N N . PRO A 1 280 ? -11.322 25.608 -1.334 1.00 63.81 280 PRO A N 1
ATOM 2071 C CA . PRO A 1 280 ? -12.400 24.630 -1.153 1.00 63.81 280 PRO A CA 1
ATOM 2072 C C . PRO A 1 280 ? -13.666 25.189 -0.481 1.00 63.81 280 PRO A C 1
ATOM 2074 O O . PRO A 1 280 ? -14.611 24.437 -0.280 1.00 63.81 280 PRO A O 1
ATOM 2077 N N . VAL A 1 281 ? -13.698 26.472 -0.106 1.00 57.72 281 VAL A N 1
ATOM 2078 C CA . VAL A 1 281 ? -14.727 27.043 0.787 1.00 57.72 281 VAL A CA 1
ATOM 2079 C C . VAL A 1 281 ? -16.132 27.072 0.163 1.00 57.72 281 VAL A C 1
ATOM 2081 O O . VAL A 1 281 ? -17.110 27.095 0.899 1.00 57.72 281 VAL A O 1
ATOM 2084 N N . ASP A 1 282 ? -16.251 26.962 -1.165 1.00 58.25 282 ASP A N 1
ATOM 2085 C CA . ASP A 1 282 ? -17.524 27.190 -1.868 1.00 58.25 282 ASP A CA 1
ATOM 2086 C C . ASP A 1 282 ? -17.971 26.054 -2.819 1.00 58.25 282 ASP A C 1
ATOM 2088 O O . ASP A 1 282 ? -18.835 26.272 -3.666 1.00 58.25 282 ASP A O 1
ATOM 2092 N N . ALA A 1 283 ? -17.433 24.827 -2.718 1.00 62.88 283 ALA A N 1
ATOM 2093 C CA . ALA A 1 283 ? -17.742 23.760 -3.688 1.00 62.88 283 ALA A CA 1
ATOM 2094 C C . ALA A 1 283 ? -18.397 22.510 -3.069 1.00 62.88 283 ALA A C 1
ATOM 2096 O O . ALA A 1 283 ? -17.781 21.768 -2.302 1.00 62.88 283 ALA A O 1
ATOM 2097 N N . ARG A 1 284 ? -19.640 22.213 -3.479 1.00 72.00 284 ARG A N 1
ATOM 2098 C CA . ARG A 1 284 ? -20.261 20.882 -3.300 1.00 72.00 284 ARG A CA 1
ATOM 2099 C C . ARG A 1 284 ? -19.469 19.831 -4.083 1.00 72.00 284 ARG A C 1
ATOM 2101 O O . ARG A 1 284 ? -18.849 20.188 -5.079 1.00 72.00 284 ARG A O 1
ATOM 2108 N N . LEU A 1 285 ? -19.554 18.546 -3.712 1.00 71.50 285 LEU A N 1
ATOM 2109 C CA . LEU A 1 285 ? -18.822 17.451 -4.382 1.00 71.50 285 LEU A CA 1
ATOM 2110 C C . LEU A 1 285 ? -18.914 17.508 -5.919 1.00 71.50 285 LEU A C 1
ATOM 2112 O O . LEU A 1 285 ? -17.892 17.525 -6.599 1.00 71.50 285 LEU A O 1
ATOM 2116 N N . GLY A 1 286 ? -20.129 17.636 -6.460 1.00 73.06 286 GLY A N 1
ATOM 2117 C CA . GLY A 1 286 ? -20.357 17.720 -7.907 1.00 73.06 286 GLY A CA 1
ATOM 2118 C C . GLY A 1 286 ? -19.868 19.014 -8.572 1.00 73.06 286 GLY A C 1
ATOM 2119 O O . GLY A 1 286 ? -19.712 19.029 -9.785 1.00 73.06 286 GLY A O 1
ATOM 2120 N N . GLN A 1 287 ? -19.579 20.069 -7.800 1.00 78.94 287 GLN A N 1
ATOM 2121 C CA . GLN A 1 287 ? -19.171 21.401 -8.278 1.00 78.94 287 GLN A CA 1
ATOM 2122 C C . GLN A 1 287 ? -17.664 21.676 -8.154 1.00 78.94 287 GLN A C 1
ATOM 2124 O O . GLN A 1 287 ? -17.202 22.797 -8.376 1.00 78.94 287 GLN A O 1
ATOM 2129 N N . ARG A 1 288 ? -16.881 20.671 -7.754 1.00 82.19 288 ARG A N 1
ATOM 2130 C CA . ARG A 1 288 ? -15.435 20.812 -7.558 1.00 82.19 288 ARG A CA 1
ATOM 2131 C C . ARG A 1 288 ? -14.711 21.012 -8.886 1.00 82.19 288 ARG A C 1
ATOM 2133 O O . ARG A 1 288 ? -14.999 20.308 -9.853 1.00 82.19 288 ARG A O 1
ATOM 2140 N N . CYS A 1 289 ? -13.751 21.936 -8.894 1.00 83.81 289 CYS A N 1
ATOM 2141 C CA . CYS A 1 289 ? -12.880 22.185 -10.042 1.00 83.81 289 CYS A CA 1
ATOM 2142 C C . CYS A 1 289 ? -11.988 20.971 -10.339 1.00 83.81 289 CYS A C 1
ATOM 2144 O O . CYS A 1 289 ? -11.357 20.419 -9.434 1.00 83.81 289 CYS A O 1
ATOM 2146 N N . THR A 1 290 ? -11.885 20.629 -11.619 1.00 86.38 290 THR A N 1
ATOM 2147 C CA . THR A 1 290 ? -11.136 19.489 -12.164 1.00 86.38 290 THR A CA 1
ATOM 2148 C C . THR A 1 290 ? -9.649 19.522 -11.812 1.00 86.38 290 THR A C 1
ATOM 2150 O O . THR A 1 290 ? -9.116 18.548 -11.283 1.00 86.38 290 THR A O 1
ATOM 2153 N N . ALA A 1 291 ? -8.998 20.682 -11.949 1.00 88.06 291 ALA A N 1
ATOM 2154 C CA . ALA A 1 291 ? -7.577 20.866 -11.639 1.00 88.06 291 ALA A CA 1
ATOM 2155 C C . ALA A 1 291 ? -7.219 20.627 -10.156 1.00 88.06 291 ALA A C 1
ATOM 2157 O O . ALA A 1 291 ? -6.051 20.417 -9.826 1.00 88.06 291 ALA A O 1
ATOM 2158 N N . ARG A 1 292 ? -8.203 20.639 -9.245 1.00 89.56 292 ARG A N 1
ATOM 2159 C CA . ARG A 1 292 ? -8.003 20.308 -7.822 1.00 89.56 292 ARG A CA 1
ATOM 2160 C C . ARG A 1 292 ? -8.335 18.862 -7.480 1.00 89.56 292 ARG A C 1
ATOM 2162 O O . ARG A 1 292 ? -7.987 18.439 -6.378 1.00 89.56 292 ARG A O 1
ATOM 2169 N N . MET A 1 293 ? -9.010 18.138 -8.367 1.00 89.62 293 MET A N 1
ATOM 2170 C CA . MET A 1 293 ? -9.379 16.744 -8.154 1.00 89.62 293 MET A CA 1
ATOM 2171 C C . MET A 1 293 ? -8.231 15.837 -8.579 1.00 89.62 293 MET A C 1
ATOM 2173 O O . MET A 1 293 ? -7.663 15.977 -9.658 1.00 89.62 293 MET A O 1
ATOM 2177 N N . MET A 1 294 ? -7.872 14.903 -7.708 1.00 92.12 294 MET A N 1
ATOM 2178 C CA . MET A 1 294 ? -6.820 13.923 -7.955 1.00 92.12 294 MET A CA 1
ATOM 2179 C C . MET A 1 294 ? -6.989 12.736 -7.011 1.00 92.12 294 MET A C 1
ATOM 2181 O O . MET A 1 294 ? -7.695 12.815 -6.013 1.00 92.12 294 MET A O 1
ATOM 2185 N N . THR A 1 295 ? -6.322 11.623 -7.274 1.00 92.56 295 THR A N 1
ATOM 2186 C CA . THR A 1 295 ? -6.297 10.504 -6.322 1.00 92.56 295 THR A CA 1
ATOM 2187 C C . THR A 1 295 ? -5.630 10.907 -5.002 1.00 92.56 295 THR A C 1
ATOM 2189 O O . THR A 1 295 ? -4.744 11.766 -4.969 1.00 92.56 295 THR A O 1
ATOM 2192 N N . SER A 1 296 ? -5.985 10.238 -3.896 1.00 89.31 296 SER A N 1
ATOM 2193 C CA . SER A 1 296 ? -5.369 10.507 -2.582 1.00 89.31 296 SER A CA 1
ATOM 2194 C C . SER A 1 296 ? -3.838 10.398 -2.605 1.00 89.31 296 SER A C 1
ATOM 2196 O O . SER A 1 296 ? -3.161 11.160 -1.913 1.00 89.31 296 SER A O 1
ATOM 2198 N N . ARG A 1 297 ? -3.279 9.482 -3.410 1.00 90.81 297 ARG A N 1
ATOM 2199 C CA . ARG A 1 297 ? -1.826 9.339 -3.589 1.00 90.81 297 ARG A CA 1
ATOM 2200 C C . ARG A 1 297 ? -1.215 10.581 -4.221 1.00 90.81 297 ARG A C 1
ATOM 2202 O O . ARG A 1 297 ? -0.224 11.097 -3.714 1.00 90.81 297 ARG A O 1
ATOM 2209 N N . MET A 1 298 ? -1.824 11.066 -5.302 1.00 94.38 298 MET A N 1
ATOM 2210 C CA . MET A 1 298 ? -1.342 12.249 -6.005 1.00 94.38 298 MET A CA 1
ATOM 2211 C C . MET A 1 298 ? -1.454 13.502 -5.130 1.00 94.38 298 MET A C 1
ATOM 2213 O O . MET A 1 298 ? -0.521 14.300 -5.075 1.00 94.38 298 MET A O 1
ATOM 2217 N N . SER A 1 299 ? -2.535 13.628 -4.353 1.00 91.94 299 SER A N 1
ATOM 2218 C CA . SER A 1 299 ? -2.667 14.704 -3.364 1.00 91.94 299 SER A CA 1
ATOM 2219 C C . SER A 1 299 ? -1.545 14.663 -2.322 1.00 91.94 299 SER A C 1
ATOM 2221 O O . SER A 1 299 ? -0.943 15.697 -2.033 1.00 91.94 299 SER A O 1
ATOM 2223 N N . ASP A 1 300 ? -1.194 13.482 -1.802 1.00 90.06 300 ASP A N 1
ATOM 2224 C CA . ASP A 1 300 ? -0.084 13.336 -0.856 1.00 90.06 300 ASP A CA 1
ATOM 2225 C C . ASP A 1 300 ? 1.282 13.688 -1.480 1.00 90.06 300 ASP A C 1
ATOM 2227 O O . ASP A 1 300 ? 2.128 14.264 -0.785 1.00 90.06 300 ASP A O 1
ATOM 2231 N N . VAL A 1 301 ? 1.500 13.378 -2.765 1.00 93.06 301 VAL A N 1
ATOM 2232 C CA . VAL A 1 301 ? 2.694 13.805 -3.520 1.00 93.06 301 VAL A CA 1
ATOM 2233 C C . VAL A 1 301 ? 2.730 15.326 -3.645 1.00 93.06 301 VAL A C 1
ATOM 2235 O O . VAL A 1 301 ? 3.747 15.931 -3.309 1.00 93.06 301 VAL A O 1
ATOM 2238 N N . LEU A 1 302 ? 1.625 15.963 -4.041 1.00 95.06 302 LEU A N 1
ATOM 2239 C CA . LEU A 1 302 ? 1.551 17.418 -4.198 1.00 95.06 302 LEU A CA 1
ATOM 2240 C C . LEU A 1 302 ? 1.777 18.159 -2.872 1.00 95.06 302 LEU A C 1
ATOM 2242 O O . LEU A 1 302 ? 2.539 19.122 -2.830 1.00 95.06 302 LEU A O 1
ATOM 2246 N N . VAL A 1 303 ? 1.191 17.677 -1.769 1.00 92.25 303 VAL A N 1
ATOM 2247 C CA . VAL A 1 303 ? 1.424 18.228 -0.421 1.00 92.25 303 VAL A CA 1
ATOM 2248 C C . VAL A 1 303 ? 2.909 18.166 -0.045 1.00 92.25 303 VAL A C 1
ATOM 2250 O O . VAL A 1 303 ? 3.468 19.140 0.463 1.00 92.25 303 VAL A O 1
ATOM 2253 N N . ARG A 1 304 ? 3.572 17.024 -0.284 1.00 92.12 304 ARG A N 1
ATOM 2254 C CA . ARG A 1 304 ? 5.010 16.862 -0.001 1.00 92.12 304 ARG A CA 1
ATOM 2255 C C . ARG A 1 304 ? 5.856 17.760 -0.896 1.00 92.12 304 ARG A C 1
ATOM 2257 O O . ARG A 1 304 ? 6.773 18.405 -0.395 1.00 92.12 304 ARG A O 1
ATOM 2264 N N . LEU A 1 305 ? 5.537 17.817 -2.187 1.00 94.50 305 LEU A N 1
ATOM 2265 C CA . LEU A 1 305 ? 6.239 18.645 -3.159 1.00 94.50 305 LEU A CA 1
ATOM 2266 C C . LEU A 1 305 ? 6.159 20.121 -2.776 1.00 94.50 305 LEU A C 1
ATOM 2268 O O . LEU A 1 305 ? 7.194 20.769 -2.676 1.00 94.50 305 LEU A O 1
ATOM 2272 N N . GLN A 1 306 ? 4.964 20.636 -2.486 1.00 93.44 306 GLN A N 1
ATOM 2273 C CA . GLN A 1 306 ? 4.782 22.034 -2.098 1.00 93.44 306 GLN A CA 1
ATOM 2274 C C . GLN A 1 306 ? 5.572 22.384 -0.830 1.00 93.44 306 GLN A C 1
ATOM 2276 O O . GLN A 1 306 ? 6.221 23.430 -0.771 1.00 93.44 306 GLN A O 1
ATOM 2281 N N . LYS A 1 307 ? 5.572 21.494 0.170 1.00 91.06 307 LYS A N 1
ATOM 2282 C CA . LYS A 1 307 ? 6.381 21.677 1.379 1.00 91.06 307 LYS A CA 1
ATOM 2283 C C . LYS A 1 307 ? 7.875 21.773 1.051 1.00 91.06 307 LYS A C 1
ATOM 2285 O O . LYS A 1 307 ? 8.542 22.692 1.521 1.00 91.06 307 LYS A O 1
ATOM 2290 N N . LEU A 1 308 ? 8.382 20.849 0.233 1.00 91.88 308 LEU A N 1
ATOM 2291 C CA . LEU A 1 308 ? 9.785 20.815 -0.186 1.00 91.88 308 LEU A CA 1
ATOM 2292 C C . LEU A 1 308 ? 10.172 22.049 -1.008 1.00 91.88 308 LEU A C 1
ATOM 2294 O O . LEU A 1 308 ? 11.230 22.625 -0.771 1.00 91.88 308 LEU A O 1
ATOM 2298 N N . VAL A 1 309 ? 9.313 22.479 -1.934 1.00 93.00 309 VAL A N 1
ATOM 2299 C CA . VAL A 1 309 ? 9.520 23.688 -2.740 1.00 93.00 309 VAL A CA 1
ATOM 2300 C C . VAL A 1 309 ? 9.628 24.903 -1.831 1.00 93.00 309 VAL A C 1
ATOM 2302 O O . VAL A 1 309 ? 10.619 25.610 -1.922 1.00 93.00 309 VAL A O 1
ATOM 2305 N N . ARG A 1 310 ? 8.715 25.097 -0.872 1.00 90.25 310 ARG A N 1
ATOM 2306 C CA . ARG A 1 310 ? 8.792 26.232 0.064 1.00 90.25 310 ARG A CA 1
ATOM 2307 C C . ARG A 1 310 ? 10.064 26.233 0.921 1.00 90.25 310 ARG A C 1
ATOM 2309 O O . ARG A 1 310 ? 10.557 27.291 1.294 1.00 90.25 310 ARG A O 1
ATOM 2316 N N . GLU A 1 311 ? 10.570 25.059 1.290 1.00 89.50 311 GLU A N 1
ATOM 2317 C CA . GLU A 1 311 ? 11.772 24.935 2.125 1.00 89.50 311 GLU A CA 1
ATOM 2318 C C . GLU A 1 311 ? 13.081 25.079 1.334 1.00 89.50 311 GLU A C 1
ATOM 2320 O O . GLU A 1 311 ? 14.097 25.487 1.900 1.00 89.50 311 GLU A O 1
ATOM 2325 N N . LYS A 1 312 ? 13.089 24.701 0.051 1.00 90.44 312 LYS A N 1
ATOM 2326 C CA . LYS A 1 312 ? 14.308 24.586 -0.772 1.00 90.44 312 LYS A CA 1
ATOM 2327 C C . LYS A 1 312 ? 14.370 25.574 -1.936 1.00 90.44 312 LYS A C 1
ATOM 2329 O O . LYS A 1 312 ? 15.422 25.693 -2.561 1.00 90.44 312 LYS A O 1
ATOM 2334 N N . MET A 1 313 ? 13.273 26.258 -2.235 1.00 91.88 313 MET A N 1
ATOM 2335 C CA . MET A 1 313 ? 13.125 27.207 -3.334 1.00 91.88 313 MET A CA 1
ATOM 2336 C C . MET A 1 313 ? 12.362 28.445 -2.843 1.00 91.88 313 MET A C 1
ATOM 2338 O O . MET A 1 313 ? 11.507 28.369 -1.966 1.00 91.88 313 MET A O 1
ATOM 2342 N N . SER A 1 314 ? 12.654 29.608 -3.423 1.00 89.06 314 SER A N 1
ATOM 2343 C CA . SER A 1 314 ? 11.950 30.867 -3.137 1.00 89.06 314 SER A CA 1
ATOM 2344 C C . SER A 1 314 ? 10.750 31.092 -4.073 1.00 89.06 314 SER A C 1
ATOM 2346 O O . SER A 1 314 ? 10.506 32.217 -4.500 1.00 89.06 314 SER A O 1
ATOM 2348 N N . ASP A 1 315 ? 10.054 30.021 -4.453 1.00 92.19 315 ASP A N 1
ATOM 2349 C CA . ASP A 1 315 ? 8.984 30.005 -5.461 1.00 92.19 315 ASP A CA 1
ATOM 2350 C C . ASP A 1 315 ? 7.818 29.118 -4.980 1.00 92.19 315 ASP A C 1
ATOM 2352 O O . ASP A 1 315 ? 7.909 28.479 -3.929 1.00 92.19 315 ASP A O 1
ATOM 2356 N N . GLY A 1 316 ? 6.716 29.080 -5.726 1.00 92.25 316 GLY A N 1
ATOM 2357 C CA . GLY A 1 316 ? 5.554 28.228 -5.470 1.00 92.25 316 GLY A CA 1
ATOM 2358 C C . GLY A 1 316 ? 5.301 27.221 -6.589 1.00 92.25 316 GLY A C 1
ATOM 2359 O O . GLY A 1 316 ? 5.850 27.334 -7.687 1.00 92.25 316 GLY A O 1
ATOM 2360 N N . VAL A 1 317 ? 4.434 26.242 -6.324 1.00 95.38 317 VAL A N 1
ATOM 2361 C CA . VAL A 1 317 ? 3.951 25.301 -7.344 1.00 95.38 317 VAL A CA 1
ATOM 2362 C C . VAL A 1 317 ? 2.680 25.846 -7.998 1.00 95.38 317 VAL A C 1
ATOM 2364 O O . VAL A 1 317 ? 1.742 26.257 -7.310 1.00 95.38 317 VAL A O 1
ATOM 2367 N N . LEU A 1 318 ? 2.651 25.812 -9.330 1.00 94.88 318 LEU A N 1
ATOM 2368 C CA . LEU A 1 318 ? 1.472 26.036 -10.159 1.00 94.88 318 LEU A CA 1
ATOM 2369 C C . LEU A 1 318 ? 1.092 24.725 -10.853 1.00 94.88 318 LEU A C 1
ATOM 2371 O O . LEU A 1 318 ? 1.881 24.175 -11.624 1.00 94.88 318 LEU A O 1
ATOM 2375 N N . VAL A 1 319 ? -0.118 24.243 -10.586 1.00 94.81 319 VAL A N 1
ATOM 2376 C CA . VAL A 1 319 ? -0.728 23.094 -11.261 1.00 94.81 319 VAL A CA 1
ATOM 2377 C C . VAL A 1 319 ? -1.480 23.596 -12.487 1.00 94.81 319 VAL A C 1
ATOM 2379 O O . VAL A 1 319 ? -2.376 24.425 -12.361 1.00 94.81 319 VAL A O 1
ATOM 2382 N N . LEU A 1 320 ? -1.105 23.094 -13.658 1.00 92.12 320 LEU A N 1
ATOM 2383 C CA . LEU A 1 320 ? -1.737 23.409 -14.940 1.00 92.12 320 LEU A CA 1
ATOM 2384 C C . LEU A 1 320 ? -2.909 22.472 -15.238 1.00 92.12 320 LEU A C 1
ATOM 2386 O O . LEU A 1 320 ? -3.915 22.893 -15.791 1.00 92.12 320 LEU A O 1
ATOM 2390 N N . GLU A 1 321 ? -2.774 21.201 -14.864 1.00 91.31 321 GLU A N 1
ATOM 2391 C CA . GLU A 1 321 ? -3.749 20.151 -15.159 1.00 91.31 321 GLU A CA 1
ATOM 2392 C C . GLU A 1 321 ? -3.616 19.024 -14.131 1.00 91.31 321 GLU A C 1
ATOM 2394 O O . GLU A 1 321 ? -2.497 18.702 -13.711 1.00 91.31 321 GLU A O 1
ATOM 2399 N N . ALA A 1 322 ? -4.741 18.426 -13.731 1.00 92.31 322 ALA A N 1
ATOM 2400 C CA . ALA A 1 322 ? -4.789 17.311 -12.788 1.00 92.31 322 ALA A CA 1
ATOM 2401 C C . ALA A 1 322 ? -5.734 16.209 -13.274 1.00 92.31 322 ALA A C 1
ATOM 2403 O O . ALA A 1 322 ? -5.324 15.381 -14.081 1.00 92.31 322 ALA A O 1
ATOM 2404 N N . TRP A 1 323 ? -6.982 16.190 -12.809 1.00 92.19 323 TRP A N 1
ATOM 2405 C CA . TRP A 1 323 ? -8.018 15.366 -13.416 1.00 92.19 323 TRP A CA 1
ATOM 2406 C C . TRP A 1 323 ? -8.601 16.083 -14.636 1.00 92.19 323 TRP A C 1
ATOM 2408 O O . TRP A 1 323 ? -8.881 17.277 -14.557 1.00 92.19 323 TRP A O 1
ATOM 2418 N N . ASP A 1 324 ? -8.743 15.360 -15.745 1.00 87.94 324 ASP A N 1
ATOM 2419 C CA . ASP A 1 324 ? -9.301 15.866 -17.004 1.00 87.94 324 ASP A CA 1
ATOM 2420 C C . ASP A 1 324 ? -10.617 15.138 -17.307 1.00 87.94 324 ASP A C 1
ATOM 2422 O O . ASP A 1 324 ? -10.666 13.902 -17.276 1.00 87.94 324 ASP A O 1
ATOM 2426 N N . GLU A 1 325 ? -11.683 15.900 -17.555 1.00 84.88 325 GLU A N 1
ATOM 2427 C CA . GLU A 1 325 ? -13.031 15.382 -17.804 1.00 84.88 325 GLU A CA 1
ATOM 2428 C C . GLU A 1 325 ? -13.510 15.754 -19.208 1.00 84.88 325 GLU A C 1
ATOM 2430 O O . GLU A 1 325 ? -13.238 16.847 -19.697 1.00 84.88 325 GLU A O 1
ATOM 2435 N N . ASP A 1 326 ? -14.255 14.856 -19.854 1.00 81.44 326 ASP A N 1
ATOM 2436 C CA . ASP A 1 326 ? -14.841 15.146 -21.163 1.00 81.44 326 ASP A CA 1
ATOM 2437 C C . ASP A 1 326 ? -15.928 16.223 -21.041 1.00 81.44 326 ASP A C 1
ATOM 2439 O O . ASP A 1 326 ? -16.795 16.166 -20.159 1.00 81.44 326 ASP A O 1
ATOM 2443 N N . TYR A 1 327 ? -15.929 17.186 -21.965 1.00 79.88 327 TYR A N 1
ATOM 2444 C CA . TYR A 1 327 ? -16.955 18.224 -22.028 1.00 79.88 327 TYR A CA 1
ATOM 2445 C C . TYR A 1 327 ? -17.253 18.681 -23.462 1.00 79.88 327 TYR A C 1
ATOM 2447 O O . TYR A 1 327 ? -16.501 18.390 -24.390 1.00 79.88 327 TYR A O 1
ATOM 2455 N N . PRO A 1 328 ? -18.376 19.378 -23.719 1.00 75.38 328 PRO A N 1
ATOM 2456 C CA . PRO A 1 328 ? -18.724 19.796 -25.074 1.00 75.38 328 PRO A CA 1
ATOM 2457 C C . PRO A 1 328 ? -17.614 20.637 -25.726 1.00 75.38 328 PRO A C 1
ATOM 2459 O O . PRO A 1 328 ? -17.355 21.762 -25.308 1.00 75.38 328 PRO A O 1
ATOM 2462 N N . GLY A 1 329 ? -16.982 20.097 -26.772 1.00 73.94 329 GLY A N 1
ATOM 2463 C CA . GLY A 1 329 ? -15.871 20.744 -27.483 1.00 73.94 329 GLY A CA 1
ATOM 2464 C C . GLY A 1 329 ? -14.467 20.346 -27.010 1.00 73.94 329 GLY A C 1
ATOM 2465 O O . GLY A 1 329 ? -13.503 20.731 -27.667 1.00 73.94 329 GLY A O 1
ATOM 2466 N N . HIS A 1 330 ? -14.349 19.536 -25.954 1.00 78.75 330 HIS A N 1
ATOM 2467 C CA . HIS A 1 330 ? -13.096 18.966 -25.453 1.00 78.75 330 HIS A CA 1
ATOM 2468 C C . HIS A 1 330 ? -13.269 17.480 -25.170 1.00 78.75 330 HIS A C 1
ATOM 2470 O O . HIS A 1 330 ? -14.082 17.064 -24.346 1.00 78.75 330 HIS A O 1
ATOM 2476 N N . VAL A 1 331 ? -12.486 16.673 -25.870 1.00 74.06 331 VAL A N 1
ATOM 2477 C CA . VAL A 1 331 ? -12.377 15.247 -25.581 1.00 74.06 331 VAL A CA 1
ATOM 2478 C C . VAL A 1 331 ? -11.042 15.064 -24.888 1.00 74.06 331 VAL A C 1
ATOM 2480 O O . VAL A 1 331 ? -9.999 15.332 -25.492 1.00 74.06 331 VAL A O 1
ATOM 2483 N N . ALA A 1 332 ? -11.085 14.631 -23.631 1.00 70.44 332 ALA A N 1
ATOM 2484 C CA . ALA A 1 332 ? -9.892 14.373 -22.854 1.00 70.44 332 ALA A CA 1
ATOM 2485 C C . ALA A 1 332 ? -9.057 13.315 -23.581 1.00 70.44 332 ALA A C 1
ATOM 2487 O O . ALA A 1 332 ? -9.548 12.245 -23.954 1.00 70.44 332 ALA A O 1
ATOM 2488 N N . THR A 1 333 ? -7.778 13.612 -23.807 1.00 71.44 333 THR A N 1
ATOM 2489 C CA . THR A 1 333 ? -6.858 12.615 -24.372 1.00 71.44 333 THR A CA 1
ATOM 2490 C C . THR A 1 333 ? -6.794 11.393 -23.457 1.00 71.44 333 THR A C 1
ATOM 2492 O O . THR A 1 333 ? -6.810 11.550 -22.234 1.00 71.44 333 THR A O 1
ATOM 2495 N N . ASP A 1 334 ? -6.710 10.186 -24.034 1.00 65.75 334 ASP A N 1
ATOM 2496 C CA . ASP A 1 334 ? -6.530 8.935 -23.285 1.00 65.75 334 ASP A CA 1
ATOM 2497 C C . ASP A 1 334 ? -5.189 8.955 -22.546 1.00 65.75 334 ASP A C 1
ATOM 2499 O O . ASP A 1 334 ? -4.155 8.491 -23.019 1.00 65.75 334 ASP A O 1
ATOM 2503 N N . SER A 1 335 ? -5.222 9.573 -21.372 1.00 85.44 335 SER A N 1
ATOM 2504 C CA . SER A 1 335 ? -4.080 9.857 -20.530 1.00 85.44 335 SER A CA 1
ATOM 2505 C C . SER A 1 335 ? -4.443 9.593 -19.075 1.00 85.44 335 SER A C 1
ATOM 2507 O O . SER A 1 335 ? -5.609 9.555 -18.672 1.00 85.44 335 SER A O 1
ATOM 2509 N N . ILE A 1 336 ? -3.412 9.454 -18.251 1.00 91.94 336 ILE A N 1
ATOM 2510 C CA . ILE A 1 336 ? -3.533 9.176 -16.817 1.00 91.94 336 ILE A CA 1
ATOM 2511 C C . ILE A 1 336 ? -4.266 10.312 -16.063 1.00 91.94 336 ILE A C 1
ATOM 2513 O O . ILE A 1 336 ? -4.768 10.097 -14.953 1.00 91.94 336 ILE A O 1
ATOM 2517 N N . HIS A 1 337 ? -4.409 11.496 -16.675 1.00 92.50 337 HIS A N 1
ATOM 2518 C CA . HIS A 1 337 ? -5.231 12.591 -16.156 1.00 92.50 337 HIS A CA 1
ATOM 2519 C C . HIS A 1 337 ? -6.707 12.198 -16.012 1.00 92.50 337 HIS A C 1
ATOM 2521 O O . HIS A 1 337 ? -7.329 12.580 -15.026 1.00 92.50 337 HIS A O 1
ATOM 2527 N N . ARG A 1 338 ? -7.259 11.332 -16.874 1.00 91.75 338 ARG A N 1
ATOM 2528 C CA . ARG A 1 338 ? -8.673 10.899 -16.789 1.00 91.75 338 ARG A CA 1
ATOM 2529 C C . ARG A 1 338 ? -9.002 10.087 -15.530 1.00 91.75 338 ARG A C 1
ATOM 2531 O O . ARG A 1 338 ? -10.166 9.923 -15.180 1.00 91.75 338 ARG A O 1
ATOM 2538 N N . GLU A 1 339 ? -7.987 9.595 -14.820 1.00 92.25 339 GLU A N 1
ATOM 2539 C CA . GLU A 1 339 ? -8.125 8.909 -13.527 1.00 92.25 339 GLU A CA 1
ATOM 2540 C C . GLU A 1 339 ? -7.648 9.772 -12.340 1.00 92.25 339 GLU A C 1
ATOM 2542 O O . GLU A 1 339 ? -7.554 9.280 -11.216 1.00 92.25 339 GLU A O 1
ATOM 2547 N N . GLY A 1 340 ? -7.279 11.040 -12.565 1.00 92.94 340 GLY A N 1
ATOM 2548 C CA . GLY A 1 340 ? -6.737 11.926 -11.526 1.00 92.94 340 GLY A CA 1
ATOM 2549 C C . GLY A 1 340 ? -5.395 11.447 -10.954 1.00 92.94 340 GLY A C 1
ATOM 2550 O O . GLY A 1 340 ? -5.054 11.731 -9.801 1.00 92.94 340 GLY A O 1
ATOM 2551 N N . ARG A 1 341 ? -4.638 10.659 -11.726 1.00 94.62 341 ARG A N 1
ATOM 2552 C CA . ARG A 1 341 ? -3.351 10.063 -11.323 1.00 94.62 341 ARG A CA 1
ATOM 2553 C C . ARG A 1 341 ? -2.137 10.787 -11.905 1.00 94.62 341 ARG A C 1
ATOM 2555 O O . ARG A 1 341 ? -1.016 10.327 -11.692 1.00 94.62 341 ARG A O 1
ATOM 2562 N N . ALA A 1 342 ? -2.341 11.895 -12.613 1.00 95.56 342 ALA A N 1
ATOM 2563 C CA . ALA A 1 342 ? -1.285 12.706 -13.203 1.00 95.56 342 ALA A CA 1
ATOM 2564 C C . ALA A 1 342 ? -1.455 14.193 -12.858 1.00 95.56 342 ALA A C 1
ATOM 2566 O O . ALA A 1 342 ? -2.565 14.650 -12.599 1.00 95.56 342 ALA A O 1
ATOM 2567 N N . LEU A 1 343 ? -0.344 14.931 -12.843 1.00 95.81 343 LEU A N 1
ATOM 2568 C CA . LEU A 1 343 ? -0.299 16.385 -12.693 1.00 95.81 343 LEU A CA 1
ATOM 2569 C C . LEU A 1 343 ? 0.667 16.983 -13.713 1.00 95.81 343 LEU A C 1
ATOM 2571 O O . LEU A 1 343 ? 1.791 16.499 -13.852 1.00 95.81 343 LEU A O 1
ATOM 2575 N N . LYS A 1 344 ? 0.271 18.093 -14.337 1.00 95.75 344 LYS A N 1
ATOM 2576 C CA . LYS A 1 344 ? 1.200 18.999 -15.020 1.00 95.75 344 LYS A CA 1
ATOM 2577 C C . LYS A 1 344 ? 1.515 20.150 -14.084 1.00 95.75 344 LYS A C 1
ATOM 2579 O O . LYS A 1 344 ? 0.609 20.868 -13.663 1.00 95.75 344 LYS A O 1
ATOM 2584 N N . VAL A 1 345 ? 2.787 20.324 -13.738 1.00 96.69 345 VAL A N 1
ATOM 2585 C CA . VAL A 1 345 ? 3.215 21.354 -12.783 1.00 96.69 345 VAL A CA 1
ATOM 2586 C C . VAL A 1 345 ? 4.359 22.196 -13.321 1.00 96.69 345 VAL A C 1
ATOM 2588 O O . VAL A 1 345 ? 5.233 21.710 -14.036 1.00 96.69 345 VAL A O 1
ATOM 2591 N N . ARG A 1 346 ? 4.387 23.464 -12.920 1.00 95.75 346 ARG A N 1
ATOM 2592 C CA . ARG A 1 346 ? 5.525 24.368 -13.105 1.00 95.75 346 ARG A CA 1
ATOM 2593 C C . ARG A 1 346 ? 5.698 25.256 -11.878 1.00 95.75 346 ARG A C 1
ATOM 2595 O O . ARG A 1 346 ? 4.919 25.189 -10.929 1.00 95.75 346 ARG A O 1
ATOM 2602 N N . LEU A 1 347 ? 6.726 26.092 -11.898 1.00 96.19 347 LEU A N 1
ATOM 2603 C CA . LEU A 1 347 ? 6.914 27.121 -10.881 1.00 96.19 347 LEU A CA 1
ATOM 2604 C C . LEU A 1 347 ? 6.001 28.322 -11.141 1.00 96.19 347 LEU A C 1
ATOM 2606 O O . LEU A 1 347 ? 5.760 28.676 -12.297 1.00 96.19 347 LEU A O 1
ATOM 2610 N N . THR A 1 348 ? 5.535 28.981 -10.078 1.00 94.25 348 THR A N 1
ATOM 2611 C CA . THR A 1 348 ? 4.669 30.168 -10.191 1.00 94.25 348 THR A CA 1
ATOM 2612 C C . THR A 1 348 ? 5.351 31.339 -10.898 1.00 94.25 348 THR A C 1
ATOM 2614 O O . THR A 1 348 ? 4.686 32.088 -11.608 1.00 94.25 348 THR A O 1
ATOM 2617 N N . SER A 1 349 ? 6.680 31.458 -10.798 1.00 92.56 349 SER A N 1
ATOM 2618 C CA . SER A 1 349 ? 7.459 32.440 -11.570 1.00 92.56 349 SER A CA 1
ATOM 2619 C C . SER A 1 349 ? 7.508 32.170 -13.080 1.00 92.56 349 SER A C 1
ATOM 2621 O O . SER A 1 349 ? 7.899 33.049 -13.845 1.00 92.56 349 SER A O 1
ATOM 2623 N N . GLY A 1 350 ? 7.177 30.950 -13.521 1.00 89.56 350 GLY A N 1
ATOM 2624 C CA . GLY A 1 350 ? 7.411 30.493 -14.892 1.00 89.56 350 GLY A CA 1
ATOM 2625 C C . GLY A 1 350 ? 8.881 30.194 -15.222 1.00 89.56 350 GLY A C 1
ATOM 2626 O O . GLY A 1 350 ? 9.213 30.030 -16.394 1.00 89.56 350 GLY A O 1
ATOM 2627 N N . SER A 1 351 ? 9.771 30.118 -14.224 1.00 90.50 351 SER A N 1
ATOM 2628 C CA . SER A 1 351 ? 11.196 29.837 -14.434 1.00 90.50 351 SER A CA 1
ATOM 2629 C C . SER A 1 351 ? 11.444 28.411 -14.942 1.00 90.50 351 SER A C 1
ATOM 2631 O O . SER A 1 351 ? 11.427 27.450 -14.171 1.00 90.50 351 SER A O 1
ATOM 2633 N N . ALA A 1 352 ? 11.763 28.275 -16.233 1.00 88.12 352 ALA A N 1
ATOM 2634 C CA . ALA A 1 352 ? 12.164 26.997 -16.828 1.00 88.12 352 ALA A CA 1
ATOM 2635 C C . ALA A 1 352 ? 13.467 26.447 -16.212 1.00 88.12 352 ALA A C 1
ATOM 2637 O O . ALA A 1 352 ? 13.607 25.243 -16.020 1.00 88.12 352 ALA A O 1
ATOM 2638 N N . ALA A 1 353 ? 14.402 27.325 -15.826 1.00 86.62 353 ALA A N 1
ATOM 2639 C CA . ALA A 1 353 ? 15.666 26.927 -15.200 1.00 86.62 353 ALA A CA 1
ATOM 2640 C C . ALA A 1 353 ? 15.469 26.249 -13.831 1.00 86.62 353 ALA A C 1
ATOM 2642 O O . ALA A 1 353 ? 16.292 25.435 -13.418 1.00 86.62 353 ALA A O 1
ATOM 2643 N N . GLY A 1 354 ? 14.375 26.567 -13.130 1.00 93.06 354 GLY A N 1
ATOM 2644 C CA . GLY A 1 354 ? 14.042 25.955 -11.845 1.00 93.06 354 GLY A CA 1
ATOM 2645 C C . GLY A 1 354 ? 13.392 24.570 -11.955 1.00 93.06 354 GLY A C 1
ATOM 2646 O O . GLY A 1 354 ? 13.291 23.875 -10.943 1.00 93.06 354 GLY A O 1
ATOM 2647 N N . LEU A 1 355 ? 12.980 24.132 -13.152 1.00 95.44 355 LEU A N 1
ATOM 2648 C CA . LEU A 1 355 ? 12.279 22.856 -13.338 1.00 95.44 355 LEU A CA 1
ATOM 2649 C C . LEU A 1 355 ? 13.168 21.638 -13.058 1.00 95.44 355 LEU A C 1
ATOM 2651 O O . LEU A 1 355 ? 12.674 20.648 -12.521 1.00 95.44 355 LEU A O 1
ATOM 2655 N N . SER A 1 356 ? 14.479 21.725 -13.304 1.00 95.00 356 SER A N 1
ATOM 2656 C CA . SER A 1 356 ? 15.416 20.647 -12.958 1.00 95.00 356 SER A CA 1
ATOM 2657 C C . SER A 1 356 ? 15.512 20.416 -11.450 1.00 95.00 356 SER A C 1
ATOM 2659 O O . SER A 1 356 ? 15.643 19.283 -10.988 1.00 95.00 356 SER A O 1
ATOM 2661 N N . GLN A 1 357 ? 15.442 21.490 -10.657 1.00 94.44 357 GLN A N 1
ATOM 2662 C CA . GLN A 1 357 ? 15.389 21.375 -9.201 1.00 94.44 357 GLN A CA 1
ATOM 2663 C C . GLN A 1 357 ? 14.010 20.878 -8.755 1.00 94.44 357 GLN A C 1
ATOM 2665 O O . GLN A 1 357 ? 13.928 19.988 -7.910 1.00 94.44 357 GLN A O 1
ATOM 2670 N N . LEU A 1 358 ? 12.932 21.389 -9.358 1.00 95.81 358 LEU A N 1
ATOM 2671 C CA . LEU A 1 358 ? 11.571 20.938 -9.069 1.00 95.81 358 LEU A CA 1
ATOM 2672 C C . LEU A 1 358 ? 11.398 19.432 -9.332 1.00 95.81 358 LEU A C 1
ATOM 2674 O O . LEU A 1 358 ? 10.730 18.758 -8.552 1.00 95.81 358 LEU A O 1
ATOM 2678 N N . SER A 1 359 ? 12.037 18.880 -10.369 1.00 96.56 359 SER A N 1
ATOM 2679 C CA . SER A 1 359 ? 11.955 17.451 -10.687 1.00 96.56 359 SER A CA 1
ATOM 2680 C C . SER A 1 359 ? 12.621 16.583 -9.616 1.00 96.56 359 SER A C 1
ATOM 2682 O O . SER A 1 359 ? 12.052 15.571 -9.215 1.00 96.56 359 SER A O 1
ATOM 2684 N N . ASN A 1 360 ? 13.780 17.000 -9.094 1.00 95.12 360 ASN A N 1
ATOM 2685 C CA . ASN A 1 360 ? 14.433 16.334 -7.963 1.00 95.12 360 ASN A CA 1
ATOM 2686 C C . ASN A 1 360 ? 13.520 16.326 -6.728 1.00 95.12 360 ASN A C 1
ATOM 2688 O O . ASN A 1 360 ? 13.340 15.285 -6.089 1.00 95.12 360 ASN A O 1
ATOM 2692 N N . LEU A 1 361 ? 12.889 17.464 -6.424 1.00 95.38 361 LEU A N 1
ATOM 2693 C CA . LEU A 1 361 ? 11.950 17.565 -5.308 1.00 95.38 361 LEU A CA 1
ATOM 2694 C C . LEU A 1 361 ? 10.691 16.719 -5.542 1.00 95.38 361 LEU A C 1
ATOM 2696 O O . LEU A 1 361 ? 10.176 16.147 -4.586 1.00 95.38 361 LEU A O 1
ATOM 2700 N N . ALA A 1 362 ? 10.220 16.576 -6.784 1.00 95.94 362 ALA A N 1
ATOM 2701 C CA . ALA A 1 362 ? 9.077 15.728 -7.130 1.00 95.94 362 ALA A CA 1
ATOM 2702 C C . ALA A 1 362 ? 9.372 14.230 -6.946 1.00 95.94 362 ALA A C 1
ATOM 2704 O O . ALA A 1 362 ? 8.557 13.508 -6.367 1.00 95.94 362 ALA A O 1
ATOM 2705 N N . ILE A 1 363 ? 10.564 13.771 -7.340 1.00 94.62 363 ILE A N 1
ATOM 2706 C CA . ILE A 1 363 ? 11.030 12.401 -7.061 1.00 94.62 363 ILE A CA 1
ATOM 2707 C C . ILE A 1 363 ? 11.130 12.192 -5.542 1.00 94.62 363 ILE A C 1
ATOM 2709 O O . ILE A 1 363 ? 10.616 11.216 -4.988 1.00 94.62 363 ILE A O 1
ATOM 2713 N N . CYS A 1 364 ? 11.720 13.158 -4.834 1.00 92.62 364 CYS A N 1
ATOM 2714 C CA . CYS A 1 364 ? 11.830 13.145 -3.377 1.00 92.62 364 CYS A CA 1
ATOM 2715 C C . CYS A 1 364 ? 10.453 13.130 -2.678 1.00 92.62 364 CYS A C 1
ATOM 2717 O O . CYS A 1 364 ? 10.269 12.458 -1.658 1.00 92.62 364 CYS A O 1
ATOM 2719 N N . ALA A 1 365 ? 9.458 13.797 -3.273 1.00 92.19 365 ALA A N 1
ATOM 2720 C CA . ALA A 1 365 ? 8.062 13.818 -2.843 1.00 92.19 365 ALA A CA 1
ATOM 2721 C C . ALA A 1 365 ? 7.308 12.498 -3.092 1.00 92.19 365 ALA A C 1
ATOM 2723 O O . ALA A 1 365 ? 6.149 12.394 -2.690 1.00 92.19 365 ALA A O 1
ATOM 2724 N N . LYS A 1 366 ? 7.977 11.477 -3.651 1.00 91.31 366 LYS A N 1
ATOM 2725 C CA . LYS A 1 366 ? 7.444 10.135 -3.936 1.00 91.31 366 LYS A CA 1
ATOM 2726 C C . LYS A 1 366 ? 6.451 10.086 -5.099 1.00 91.31 366 LYS A C 1
ATOM 2728 O O . LYS A 1 366 ? 5.550 9.252 -5.083 1.00 91.31 366 LYS A O 1
ATOM 2733 N N . ALA A 1 367 ? 6.619 10.947 -6.103 1.00 93.94 367 ALA A N 1
ATOM 2734 C CA . ALA A 1 367 ? 6.016 10.689 -7.407 1.00 93.94 367 ALA A CA 1
ATOM 2735 C C . ALA A 1 367 ? 6.581 9.372 -7.970 1.00 93.94 367 ALA A C 1
ATOM 2737 O O . ALA A 1 367 ? 7.793 9.153 -7.922 1.00 93.94 367 ALA A O 1
ATOM 2738 N N . ASP A 1 368 ? 5.711 8.495 -8.475 1.00 92.56 368 ASP A N 1
ATOM 2739 C CA . ASP A 1 368 ? 6.139 7.205 -9.034 1.00 92.56 368 ASP A CA 1
ATOM 2740 C C . ASP A 1 368 ? 6.782 7.390 -10.414 1.00 92.56 368 ASP A C 1
ATOM 2742 O O . ASP A 1 368 ? 7.652 6.613 -10.798 1.00 92.56 368 ASP A O 1
ATOM 2746 N N . PHE A 1 369 ? 6.382 8.444 -11.129 1.00 95.12 369 PHE A N 1
ATOM 2747 C CA . PHE A 1 369 ? 6.976 8.869 -12.387 1.00 95.12 369 PHE A CA 1
ATOM 2748 C C . PHE A 1 369 ? 7.097 10.394 -12.447 1.00 95.12 369 PHE A C 1
ATOM 2750 O O . PHE A 1 369 ? 6.183 11.112 -12.029 1.00 95.12 369 PHE A O 1
ATOM 2757 N N . VAL A 1 370 ? 8.215 10.883 -12.984 1.00 97.38 370 VAL A N 1
ATOM 2758 C CA . VAL A 1 370 ? 8.473 12.313 -13.214 1.00 97.38 370 VAL A CA 1
ATOM 2759 C C . VAL A 1 370 ? 9.102 12.478 -14.587 1.00 97.38 370 VAL A C 1
ATOM 2761 O O . VAL A 1 370 ? 10.135 11.876 -14.843 1.00 97.38 370 VAL A O 1
ATOM 2764 N N . GLN A 1 371 ? 8.538 13.322 -15.444 1.00 96.81 371 GLN A N 1
ATOM 2765 C CA . GLN A 1 371 ? 9.102 13.655 -16.753 1.00 96.81 371 GLN A CA 1
ATOM 2766 C C . GLN A 1 371 ? 9.251 15.164 -16.903 1.00 96.81 371 GLN A C 1
ATOM 2768 O O . GLN A 1 371 ? 8.350 15.928 -16.553 1.00 96.81 371 GLN A O 1
ATOM 2773 N N . HIS A 1 372 ? 10.392 15.596 -17.436 1.00 96.69 372 HIS A N 1
ATOM 2774 C CA . HIS A 1 372 ? 10.666 17.001 -17.706 1.00 96.69 372 HIS A CA 1
ATOM 2775 C C . HIS A 1 372 ? 10.363 17.337 -19.172 1.00 96.69 372 HIS A C 1
ATOM 2777 O O . HIS A 1 372 ? 11.166 17.045 -20.055 1.00 96.69 372 HIS A O 1
ATOM 2783 N N . ASN A 1 373 ? 9.246 18.021 -19.436 1.00 94.88 373 ASN A N 1
ATOM 2784 C CA . ASN A 1 373 ? 8.793 18.349 -20.798 1.00 94.88 373 ASN A CA 1
ATOM 2785 C C . ASN A 1 373 ? 9.364 19.667 -21.352 1.00 94.88 373 ASN A C 1
ATOM 2787 O O . ASN A 1 373 ? 9.194 19.972 -22.526 1.00 94.88 373 ASN A O 1
ATOM 2791 N N . GLY A 1 374 ? 10.081 20.431 -20.524 1.00 93.06 374 GLY A N 1
ATOM 2792 C CA . GLY A 1 374 ? 10.816 21.634 -20.930 1.00 93.06 374 GLY A CA 1
ATOM 2793 C C . GLY A 1 374 ? 10.220 22.904 -20.336 1.00 93.06 374 GLY A C 1
ATOM 2794 O O . GLY A 1 374 ? 10.940 23.682 -19.719 1.00 93.06 374 GLY A O 1
ATOM 2795 N N . ASP A 1 375 ? 8.908 23.069 -20.460 1.00 93.75 375 ASP A N 1
ATOM 2796 C CA . ASP A 1 375 ? 8.110 24.177 -19.918 1.00 93.75 375 ASP A CA 1
ATOM 2797 C C . ASP A 1 375 ? 7.310 23.790 -18.657 1.00 93.75 375 ASP A C 1
ATOM 2799 O O . ASP A 1 375 ? 6.953 24.649 -17.846 1.00 93.75 375 ASP A O 1
ATOM 2803 N N . HIS A 1 376 ? 7.074 22.493 -18.461 1.00 95.75 376 HIS A N 1
ATOM 2804 C CA . HIS A 1 376 ? 6.434 21.914 -17.284 1.00 95.75 376 HIS A CA 1
ATOM 2805 C C . HIS A 1 376 ? 7.022 20.534 -16.952 1.00 95.75 376 HIS A C 1
ATOM 2807 O O . HIS A 1 376 ? 7.780 19.941 -17.728 1.00 95.75 376 HIS A O 1
ATOM 2813 N N . LEU A 1 377 ? 6.658 20.016 -15.781 1.00 97.56 377 LEU A N 1
ATOM 2814 C CA . LEU A 1 377 ? 6.869 18.626 -15.397 1.00 97.56 377 LEU A CA 1
ATOM 2815 C C . LEU A 1 377 ? 5.549 17.862 -15.462 1.00 97.56 377 LEU A C 1
ATOM 2817 O O . LEU A 1 377 ? 4.520 18.372 -15.015 1.00 97.56 377 LEU A O 1
ATOM 2821 N N . LEU A 1 378 ? 5.601 16.626 -15.951 1.00 96.94 378 LEU A N 1
ATOM 2822 C CA . LEU A 1 378 ? 4.538 15.641 -15.783 1.00 96.94 378 LEU A CA 1
ATOM 2823 C C . LEU A 1 378 ? 4.885 14.755 -14.586 1.00 96.94 378 LEU A C 1
ATOM 2825 O O . LEU A 1 378 ? 5.932 14.108 -14.570 1.00 96.94 378 LEU A O 1
ATOM 2829 N N . LEU A 1 379 ? 4.005 14.720 -13.590 1.00 97.81 379 LEU A N 1
ATOM 2830 C CA . LEU A 1 379 ? 4.098 13.823 -12.441 1.00 97.81 379 LEU A CA 1
ATOM 2831 C C . LEU A 1 379 ? 2.989 12.785 -12.546 1.00 97.81 379 LEU A C 1
ATOM 2833 O O . LEU A 1 379 ? 1.854 13.154 -12.838 1.00 97.81 379 LEU A O 1
ATOM 2837 N N . ALA A 1 380 ? 3.272 11.517 -12.255 1.00 96.38 380 ALA A N 1
ATOM 2838 C CA . ALA A 1 380 ? 2.240 10.484 -12.210 1.00 96.38 380 ALA A CA 1
ATOM 2839 C C . ALA A 1 380 ? 2.423 9.523 -11.031 1.00 96.38 380 ALA A C 1
ATOM 2841 O O . ALA A 1 380 ? 3.525 9.362 -10.496 1.00 96.38 380 ALA A O 1
ATOM 2842 N N . VAL A 1 381 ? 1.320 8.893 -10.620 1.00 93.88 381 VAL A N 1
ATOM 2843 C CA . VAL A 1 381 ? 1.291 7.926 -9.517 1.00 93.88 381 VAL A CA 1
ATOM 2844 C C . VAL A 1 381 ? 0.591 6.620 -9.890 1.00 93.88 381 VAL A C 1
ATOM 2846 O O . VAL A 1 381 ? -0.340 6.579 -10.702 1.00 93.88 381 VAL A O 1
ATOM 2849 N N . GLN A 1 382 ? 1.027 5.535 -9.255 1.00 91.19 382 GLN A N 1
ATOM 2850 C CA . GLN A 1 382 ? 0.396 4.221 -9.351 1.00 91.19 382 GLN A CA 1
ATOM 2851 C C . GLN A 1 382 ? -1.019 4.236 -8.762 1.00 91.19 382 GLN A C 1
ATOM 2853 O O . GLN A 1 382 ? -1.327 5.005 -7.845 1.00 91.19 382 GLN A O 1
ATOM 2858 N N . LYS A 1 383 ? -1.880 3.338 -9.258 1.00 90.25 383 LYS A N 1
ATOM 2859 C CA . LYS A 1 383 ? -3.154 3.035 -8.593 1.00 90.25 383 LYS A CA 1
ATOM 2860 C C . LYS A 1 383 ? -2.888 2.567 -7.161 1.00 90.25 383 LYS A C 1
ATOM 2862 O O . LYS A 1 383 ? -1.905 1.877 -6.894 1.00 90.25 383 LYS A O 1
ATOM 2867 N N . GLN A 1 384 ? -3.772 2.933 -6.239 1.00 87.69 384 GLN A N 1
ATOM 2868 C CA . GLN A 1 384 ? -3.723 2.446 -4.864 1.00 87.69 384 GLN A CA 1
ATOM 2869 C C . GLN A 1 384 ? -5.129 2.235 -4.314 1.00 87.69 384 GLN A C 1
ATOM 2871 O O . GLN A 1 384 ? -6.064 2.936 -4.690 1.00 87.69 384 GLN A O 1
ATOM 2876 N N . HIS A 1 385 ? -5.250 1.296 -3.388 1.00 84.44 385 HIS A N 1
ATOM 2877 C CA . HIS A 1 385 ? -6.438 1.105 -2.575 1.00 84.44 385 HIS A CA 1
ATOM 2878 C C . HIS A 1 385 ? -6.423 2.063 -1.381 1.00 84.44 385 HIS A C 1
ATOM 2880 O O . HIS A 1 385 ? -5.455 2.100 -0.614 1.00 84.44 385 HIS A O 1
ATOM 2886 N N . GLY A 1 386 ? -7.519 2.792 -1.187 1.00 78.25 386 GLY A N 1
ATOM 2887 C CA . GLY A 1 386 ? -7.684 3.716 -0.072 1.00 78.25 386 GLY A CA 1
ATOM 2888 C C . GLY A 1 386 ? -6.711 4.903 -0.085 1.00 78.25 386 GLY A C 1
ATOM 2889 O O . GLY A 1 386 ? -6.119 5.282 -1.098 1.00 78.25 386 GLY A O 1
ATOM 2890 N N . THR A 1 387 ? -6.563 5.533 1.081 1.00 71.56 387 THR A N 1
ATOM 2891 C CA . THR A 1 387 ? -5.855 6.822 1.208 1.00 71.56 387 THR A CA 1
ATOM 2892 C C . THR A 1 387 ? -4.365 6.678 1.492 1.00 71.56 387 THR A C 1
ATOM 2894 O O . THR A 1 387 ? -3.586 7.580 1.193 1.00 71.56 387 THR A O 1
ATOM 2897 N N . VAL A 1 388 ? -3.957 5.535 2.044 1.00 74.94 388 VAL A N 1
ATOM 2898 C CA . VAL A 1 388 ? -2.564 5.200 2.342 1.00 74.94 388 VAL A CA 1
ATOM 2899 C C . VAL A 1 388 ? -2.212 3.947 1.561 1.00 74.94 388 VAL A C 1
ATOM 2901 O O . VAL A 1 388 ? -2.892 2.931 1.688 1.00 74.94 388 VAL A O 1
ATOM 2904 N N . ALA A 1 389 ? -1.138 4.020 0.779 1.00 78.25 389 ALA A N 1
ATOM 2905 C CA . ALA A 1 389 ? -0.644 2.879 0.029 1.00 78.25 389 ALA A CA 1
ATOM 2906 C C . ALA A 1 389 ? -0.321 1.712 0.972 1.00 78.25 389 ALA A C 1
ATOM 2908 O O . ALA A 1 389 ? 0.543 1.820 1.844 1.00 78.25 389 ALA A O 1
ATOM 2909 N N . SER A 1 390 ? -1.005 0.591 0.766 1.00 83.44 390 SER A N 1
ATOM 2910 C CA . SER A 1 390 ? -0.647 -0.696 1.354 1.00 83.44 390 SER A CA 1
ATOM 2911 C C . SER A 1 390 ? 0.164 -1.485 0.333 1.00 83.44 390 SER A C 1
ATOM 2913 O O . SER A 1 390 ? -0.186 -1.514 -0.850 1.00 83.44 390 SER A O 1
ATOM 2915 N N . VAL A 1 391 ? 1.266 -2.086 0.778 1.00 87.38 391 VAL A N 1
ATOM 2916 C CA . VAL A 1 391 ? 2.175 -2.847 -0.081 1.00 87.38 391 VAL A CA 1
ATOM 2917 C C . VAL A 1 391 ? 2.346 -4.265 0.435 1.00 87.38 391 VAL A C 1
ATOM 2919 O O . VAL A 1 391 ? 2.509 -4.484 1.635 1.00 87.38 391 VAL A O 1
ATOM 2922 N N . SER A 1 392 ? 2.368 -5.216 -0.489 1.00 89.06 392 SER A N 1
ATOM 2923 C CA . SER A 1 392 ? 2.749 -6.600 -0.227 1.00 89.06 392 SER A CA 1
ATOM 2924 C C . SER A 1 392 ? 4.190 -6.808 -0.671 1.00 89.06 392 SER A C 1
ATOM 2926 O O . SER A 1 392 ? 4.545 -6.512 -1.814 1.00 89.06 392 SER A O 1
ATOM 2928 N N . GLN A 1 393 ? 5.025 -7.280 0.255 1.00 91.06 393 GLN A N 1
ATOM 2929 C CA . GLN A 1 393 ? 6.447 -7.520 0.019 1.00 91.06 393 GLN A CA 1
ATOM 2930 C C . GLN A 1 393 ? 6.654 -8.915 -0.578 1.00 91.06 393 GLN A C 1
ATOM 2932 O O . GLN A 1 393 ? 6.289 -9.914 0.048 1.00 91.06 393 GLN A O 1
ATOM 2937 N N . PHE A 1 394 ? 7.257 -8.961 -1.764 1.00 90.94 394 PHE A N 1
ATOM 2938 C CA . PHE A 1 394 ? 7.811 -10.162 -2.388 1.00 90.94 394 PHE A CA 1
ATOM 2939 C C . PHE A 1 394 ? 9.343 -10.090 -2.329 1.00 90.94 394 PHE A C 1
ATOM 2941 O O . PHE A 1 394 ? 9.912 -9.039 -2.033 1.00 90.94 394 PHE A O 1
ATOM 2948 N N . ALA A 1 395 ? 10.028 -11.198 -2.618 1.00 86.38 395 ALA A N 1
ATOM 2949 C CA . ALA A 1 395 ? 11.478 -11.300 -2.456 1.00 86.38 395 ALA A CA 1
ATOM 2950 C C . ALA A 1 395 ? 12.280 -10.264 -3.272 1.00 86.38 395 ALA A C 1
ATOM 2952 O O . ALA A 1 395 ? 13.323 -9.801 -2.813 1.00 86.38 395 ALA A O 1
ATOM 2953 N N . LYS A 1 396 ? 11.810 -9.896 -4.472 1.00 87.94 396 LYS A N 1
ATOM 2954 C CA . LYS A 1 396 ? 12.494 -8.933 -5.359 1.00 87.94 396 LYS A CA 1
ATOM 2955 C C . LYS A 1 396 ? 11.740 -7.626 -5.598 1.00 87.94 396 LYS A C 1
ATOM 2957 O O . LYS A 1 396 ? 12.345 -6.661 -6.058 1.00 87.94 396 LYS A O 1
ATOM 2962 N N . ALA A 1 397 ? 10.443 -7.577 -5.303 1.00 87.94 397 ALA A N 1
ATOM 2963 C CA . ALA A 1 397 ? 9.611 -6.417 -5.593 1.00 87.94 397 ALA A CA 1
ATOM 2964 C C . ALA A 1 397 ? 8.510 -6.218 -4.547 1.00 87.94 397 ALA A C 1
ATOM 2966 O O . ALA A 1 397 ? 8.071 -7.154 -3.885 1.00 87.94 397 ALA A O 1
ATOM 2967 N N . ALA A 1 398 ? 8.012 -4.988 -4.445 1.00 89.44 398 ALA A N 1
ATOM 2968 C CA . ALA A 1 398 ? 6.803 -4.680 -3.694 1.00 89.44 398 ALA A CA 1
ATOM 2969 C C . ALA A 1 398 ? 5.643 -4.417 -4.662 1.00 89.44 398 ALA A C 1
ATOM 2971 O O . ALA A 1 398 ? 5.787 -3.682 -5.647 1.00 89.44 398 ALA A O 1
ATOM 2972 N N . LEU A 1 399 ? 4.481 -4.998 -4.374 1.00 90.56 399 LEU A N 1
ATOM 2973 C CA . LEU A 1 399 ? 3.253 -4.739 -5.121 1.00 90.56 399 LEU A CA 1
ATOM 2974 C C . LEU A 1 399 ? 2.322 -3.858 -4.292 1.00 90.56 399 LEU A C 1
ATOM 2976 O O . LEU A 1 399 ? 2.092 -4.118 -3.112 1.00 90.56 399 LEU A O 1
ATOM 2980 N N . VAL A 1 400 ? 1.794 -2.804 -4.911 1.00 90.12 400 VAL A N 1
ATOM 2981 C CA . VAL A 1 400 ? 0.823 -1.900 -4.287 1.00 90.12 400 VAL A CA 1
ATOM 2982 C C . VAL A 1 400 ? -0.563 -2.518 -4.413 1.00 90.12 400 VAL A C 1
ATOM 2984 O O . VAL A 1 400 ? -0.967 -2.903 -5.509 1.00 90.12 400 VAL A O 1
ATOM 2987 N N . ARG A 1 401 ? -1.297 -2.601 -3.301 1.00 91.94 401 ARG A N 1
ATOM 2988 C CA . ARG A 1 401 ? -2.706 -3.005 -3.306 1.00 91.94 401 ARG A CA 1
ATOM 2989 C C . ARG A 1 401 ? -3.532 -1.956 -4.049 1.00 91.94 401 ARG A C 1
ATOM 2991 O O . ARG A 1 401 ? -3.401 -0.766 -3.761 1.00 91.94 401 ARG A O 1
ATOM 2998 N N . VAL A 1 402 ? -4.414 -2.393 -4.942 1.00 92.19 402 VAL A N 1
ATOM 2999 C CA . VAL A 1 402 ? -5.272 -1.525 -5.763 1.00 92.19 402 VAL A CA 1
ATOM 3000 C C . VAL A 1 402 ? -6.751 -1.828 -5.560 1.00 92.19 402 VAL A C 1
ATOM 3002 O O . VAL A 1 402 ? -7.117 -2.865 -5.005 1.00 92.19 402 VAL A O 1
ATOM 3005 N N . GLU A 1 403 ? -7.598 -0.919 -6.035 1.00 88.31 403 GLU A N 1
ATOM 3006 C CA . GLU A 1 403 ? -9.032 -1.140 -6.168 1.00 88.31 403 GLU A CA 1
ATOM 3007 C C . GLU A 1 403 ? -9.427 -1.026 -7.651 1.00 88.31 403 GLU A C 1
ATOM 3009 O O . GLU A 1 403 ? -9.118 -0.008 -8.278 1.00 88.31 403 GLU A O 1
ATOM 3014 N N . PRO A 1 404 ? -10.066 -2.050 -8.245 1.00 91.44 404 PRO A N 1
ATOM 3015 C CA . PRO A 1 404 ? -10.552 -1.971 -9.621 1.00 91.44 404 PRO A CA 1
ATOM 3016 C C . PRO A 1 404 ? -11.683 -0.941 -9.779 1.00 91.44 404 PRO A C 1
ATOM 3018 O O . PRO A 1 404 ? -12.418 -0.691 -8.816 1.00 91.44 404 PRO A O 1
ATOM 3021 N N . PRO A 1 405 ? -11.904 -0.384 -10.985 1.00 91.19 405 PRO A N 1
ATOM 3022 C CA . PRO A 1 405 ? -13.127 0.347 -11.318 1.00 91.19 405 PRO A CA 1
ATOM 3023 C C . PRO A 1 405 ? -14.370 -0.451 -10.947 1.00 91.19 405 PRO A C 1
ATOM 3025 O O . PRO A 1 405 ? -14.364 -1.681 -11.057 1.00 91.19 405 PRO A O 1
ATOM 3028 N N . THR A 1 406 ? -15.433 0.243 -10.545 1.00 90.19 406 THR A N 1
ATOM 3029 C CA . THR A 1 406 ? -16.661 -0.389 -10.033 1.00 90.19 406 THR A CA 1
ATOM 3030 C C . THR A 1 406 ? -17.187 -1.466 -10.995 1.00 90.19 406 THR A C 1
ATOM 3032 O O . THR A 1 406 ? -17.469 -2.592 -10.593 1.00 90.19 406 THR A O 1
ATOM 3035 N N . ILE A 1 407 ? -17.185 -1.187 -12.301 1.00 90.44 407 ILE A N 1
ATOM 3036 C CA . ILE A 1 407 ? -17.641 -2.126 -13.339 1.00 90.44 407 ILE A CA 1
ATOM 3037 C C . ILE A 1 407 ? -16.783 -3.398 -13.473 1.00 90.44 407 ILE A C 1
ATOM 3039 O O . ILE A 1 407 ? -17.272 -4.415 -13.956 1.00 90.44 407 ILE A O 1
ATOM 3043 N N . LYS A 1 408 ? -15.518 -3.382 -13.030 1.00 91.62 408 LYS A N 1
ATOM 3044 C CA . LYS A 1 408 ? -14.584 -4.524 -13.089 1.00 91.62 408 LYS A CA 1
ATOM 3045 C C . LYS A 1 408 ? -14.435 -5.259 -11.755 1.00 91.62 408 LYS A C 1
ATOM 3047 O O . LYS A 1 408 ? -13.739 -6.270 -11.708 1.00 91.62 408 LYS A O 1
ATOM 3052 N N . GLN A 1 409 ? -15.089 -4.801 -10.684 1.00 89.25 409 GLN A N 1
ATOM 3053 C CA . GLN A 1 409 ? -14.999 -5.443 -9.366 1.00 89.25 409 GLN A CA 1
ATOM 3054 C C . GLN A 1 409 ? -15.401 -6.924 -9.409 1.00 89.25 409 GLN A C 1
ATOM 3056 O O . GLN A 1 409 ? -14.738 -7.748 -8.781 1.00 89.25 409 GLN A O 1
ATOM 3061 N N . HIS A 1 410 ? -16.404 -7.277 -10.219 1.00 89.50 410 HIS A N 1
ATOM 3062 C CA . HIS A 1 410 ? -16.891 -8.652 -10.380 1.00 89.50 410 HIS A CA 1
ATOM 3063 C C . HIS A 1 410 ? -15.813 -9.657 -10.843 1.00 89.50 410 HIS A C 1
ATOM 3065 O O . HIS A 1 410 ? -15.947 -10.850 -10.588 1.00 89.50 410 HIS A O 1
ATOM 3071 N N . LEU A 1 411 ? -14.727 -9.202 -11.487 1.00 91.06 411 LEU A N 1
ATOM 3072 C CA . LEU A 1 411 ? -13.636 -10.072 -11.951 1.00 91.06 411 LEU A CA 1
ATOM 3073 C C . LEU A 1 411 ? -12.794 -10.641 -10.801 1.00 91.06 411 LEU A C 1
ATOM 3075 O O . LEU A 1 411 ? -12.222 -11.721 -10.932 1.00 91.06 411 LEU A O 1
ATOM 3079 N N . VAL A 1 412 ? -12.705 -9.911 -9.687 1.00 91.19 412 VAL A N 1
ATOM 3080 C CA . VAL A 1 412 ? -11.848 -10.234 -8.527 1.00 91.19 412 VAL A CA 1
ATOM 3081 C C . VAL A 1 412 ? -12.633 -10.301 -7.213 1.00 91.19 412 VAL A C 1
ATOM 3083 O O . VAL A 1 412 ? -12.042 -10.336 -6.123 1.00 91.19 412 VAL A O 1
ATOM 3086 N N . GLN A 1 413 ? -13.963 -10.276 -7.310 1.00 86.44 413 GLN A N 1
ATOM 3087 C CA . GLN A 1 413 ? -14.867 -10.300 -6.172 1.00 86.44 413 GLN A CA 1
ATOM 3088 C C . GLN A 1 413 ? -14.736 -11.632 -5.434 1.00 86.44 413 GLN A C 1
ATOM 3090 O O . GLN A 1 413 ? -14.858 -12.706 -6.028 1.00 86.44 413 GLN A O 1
ATOM 3095 N N . LEU A 1 414 ? -14.473 -11.546 -4.130 1.00 85.19 414 LEU A N 1
ATOM 3096 C CA . LEU A 1 414 ? -14.505 -12.710 -3.257 1.00 85.19 414 LEU A CA 1
ATOM 3097 C C . LEU A 1 414 ? -15.964 -13.108 -2.988 1.00 85.19 414 LEU A C 1
ATOM 3099 O O . LEU A 1 414 ? -16.834 -12.239 -2.972 1.00 85.19 414 LEU A O 1
ATOM 3103 N N . PRO A 1 415 ? -16.245 -14.402 -2.778 1.00 80.81 415 PRO A N 1
ATOM 3104 C CA . PRO A 1 415 ? -17.559 -14.863 -2.341 1.00 80.81 415 PRO A CA 1
ATOM 3105 C C . PRO A 1 415 ? -18.057 -14.177 -1.057 1.00 80.81 415 PRO A C 1
ATOM 3107 O O . PRO A 1 415 ? -17.266 -13.890 -0.163 1.00 80.81 415 PRO A O 1
ATOM 3110 N N . ASP A 1 416 ? -19.375 -14.025 -0.917 1.00 80.25 416 ASP A N 1
ATOM 3111 C CA . ASP A 1 416 ? -20.017 -13.257 0.171 1.00 80.25 416 ASP A CA 1
ATOM 3112 C C . ASP A 1 416 ? -19.748 -13.774 1.598 1.00 80.25 416 ASP A C 1
ATOM 3114 O O . ASP A 1 416 ? -20.036 -13.089 2.576 1.00 80.25 416 ASP A O 1
ATOM 3118 N N . TYR A 1 417 ? -19.226 -14.994 1.747 1.00 80.25 417 TYR A N 1
ATOM 3119 C CA . TYR A 1 417 ? -18.875 -15.561 3.052 1.00 80.25 417 TYR A CA 1
ATOM 3120 C C . TYR A 1 417 ? -17.501 -15.106 3.570 1.00 80.25 417 TYR A C 1
ATOM 3122 O O . TYR A 1 417 ? -17.160 -15.428 4.708 1.00 80.25 417 TYR A O 1
ATOM 3130 N N . PHE A 1 418 ? -16.708 -14.395 2.762 1.00 81.56 418 PHE A N 1
ATOM 3131 C CA . PHE A 1 418 ? -15.463 -13.779 3.214 1.00 81.56 418 PHE A CA 1
ATOM 3132 C C . PHE A 1 418 ? -15.757 -12.505 4.013 1.00 81.56 418 PHE A C 1
ATOM 3134 O O . PHE A 1 418 ? -16.580 -11.675 3.633 1.00 81.56 418 PHE A O 1
ATOM 3141 N N . SER A 1 419 ? -15.070 -12.349 5.140 1.00 79.50 419 SER A N 1
ATOM 3142 C CA . SER A 1 419 ? -15.165 -11.165 5.989 1.00 79.50 419 SER A CA 1
ATOM 3143 C C . SER A 1 419 ? -14.282 -10.024 5.471 1.00 79.50 419 SER A C 1
ATOM 3145 O O . SER A 1 419 ? -13.315 -10.239 4.742 1.00 79.50 419 SER A O 1
ATOM 3147 N N . GLU A 1 420 ? -14.533 -8.795 5.927 1.00 70.75 420 GLU A N 1
ATOM 3148 C CA . GLU A 1 420 ? -13.651 -7.641 5.666 1.00 70.75 420 GLU A CA 1
ATOM 3149 C C . GLU A 1 420 ? -12.189 -7.890 6.087 1.00 70.75 420 GLU A C 1
ATOM 3151 O O . GLU A 1 420 ? -11.248 -7.411 5.449 1.00 70.75 420 GLU A O 1
ATOM 3156 N N . ALA A 1 421 ? -11.973 -8.683 7.143 1.00 74.12 421 ALA A N 1
ATOM 3157 C CA . ALA A 1 421 ? -10.632 -9.071 7.568 1.00 74.12 421 ALA A CA 1
ATOM 3158 C C . ALA A 1 421 ? -9.937 -9.950 6.514 1.00 74.12 421 ALA A C 1
ATOM 3160 O O . ALA A 1 421 ? -8.747 -9.766 6.250 1.00 74.12 421 ALA A O 1
ATOM 3161 N N . ASP A 1 422 ? -10.681 -10.836 5.853 1.00 80.00 422 ASP A N 1
ATOM 3162 C CA . ASP A 1 422 ? -10.147 -11.691 4.791 1.00 80.00 422 ASP A CA 1
ATOM 3163 C C . ASP A 1 422 ? -9.823 -10.879 3.531 1.00 80.00 422 ASP A C 1
ATOM 3165 O O . ASP A 1 422 ? -8.773 -11.066 2.912 1.00 80.00 422 ASP A O 1
ATOM 3169 N N . HIS A 1 423 ? -10.661 -9.890 3.201 1.00 75.38 423 HIS A N 1
ATOM 3170 C CA . HIS A 1 423 ? -10.388 -8.925 2.130 1.00 75.38 423 HIS A CA 1
ATOM 3171 C C . HIS A 1 423 ? -9.087 -8.140 2.363 1.00 75.38 423 HIS A C 1
ATOM 3173 O O . HIS A 1 423 ? -8.459 -7.674 1.409 1.00 75.38 423 HIS A O 1
ATOM 3179 N N . ALA A 1 424 ? -8.660 -7.967 3.618 1.00 75.06 424 ALA A N 1
ATOM 3180 C CA . ALA A 1 424 ? -7.385 -7.336 3.932 1.00 75.06 424 ALA A CA 1
ATOM 3181 C C . ALA A 1 424 ? -6.178 -8.265 3.722 1.00 75.06 424 ALA A C 1
ATOM 3183 O O . ALA A 1 424 ? -5.117 -7.784 3.320 1.00 75.06 424 ALA A O 1
ATOM 3184 N N . GLN A 1 425 ? -6.341 -9.568 3.964 1.00 83.44 425 GLN A N 1
ATOM 3185 C CA . GLN A 1 425 ? -5.287 -10.581 3.814 1.00 83.44 425 GLN A CA 1
ATOM 3186 C C . GLN A 1 425 ? -5.112 -11.055 2.370 1.00 83.44 425 GLN A C 1
ATOM 3188 O O . GLN A 1 425 ? -4.029 -11.488 1.980 1.00 83.44 425 GLN A O 1
ATOM 3193 N N . LEU A 1 426 ? -6.162 -10.922 1.566 1.00 89.06 426 LEU A N 1
ATOM 3194 C CA . LEU A 1 426 ? -6.159 -11.181 0.138 1.00 89.06 426 LEU A CA 1
ATOM 3195 C C . LEU A 1 426 ? -6.208 -9.826 -0.577 1.00 89.06 426 LEU A C 1
ATOM 3197 O O . LEU A 1 426 ? -7.292 -9.314 -0.845 1.00 89.06 426 LEU A O 1
ATOM 3201 N N . PRO A 1 427 ? -5.068 -9.181 -0.868 1.00 92.06 427 PRO A N 1
ATOM 3202 C CA . PRO A 1 427 ? -5.040 -7.946 -1.646 1.00 92.06 427 PRO A CA 1
ATOM 3203 C C . PRO A 1 427 ? -5.264 -8.213 -3.142 1.00 92.06 427 PRO A C 1
ATOM 3205 O O . PRO A 1 427 ? -4.983 -9.300 -3.646 1.00 92.06 427 PRO A O 1
ATOM 3208 N N . VAL A 1 428 ? -5.764 -7.200 -3.854 1.00 94.06 428 VAL A N 1
ATOM 3209 C CA . VAL A 1 428 ? -5.806 -7.156 -5.325 1.00 94.06 428 VAL A CA 1
ATOM 3210 C C . VAL A 1 428 ? -4.642 -6.305 -5.821 1.00 94.06 428 VAL A C 1
ATOM 3212 O O . VAL A 1 428 ? -4.341 -5.263 -5.233 1.00 94.06 428 VAL A O 1
ATOM 3215 N N . PHE A 1 429 ? -4.018 -6.730 -6.913 1.00 94.50 429 PHE A N 1
ATOM 3216 C CA . PHE A 1 429 ? -2.928 -6.039 -7.593 1.00 94.50 429 PHE A CA 1
ATOM 3217 C C . PHE A 1 429 ? -3.298 -5.712 -9.044 1.00 94.50 429 PHE A C 1
ATOM 3219 O O . PHE A 1 429 ? -4.216 -6.303 -9.612 1.00 94.50 429 PHE A O 1
ATOM 3226 N N . ASP A 1 430 ? -2.562 -4.767 -9.628 1.00 93.06 430 ASP A N 1
ATOM 3227 C CA . ASP A 1 430 ? -2.647 -4.367 -11.035 1.00 93.06 430 ASP A CA 1
ATOM 3228 C C . ASP A 1 430 ? -1.403 -4.868 -11.782 1.00 93.06 430 ASP A C 1
ATOM 3230 O O . ASP A 1 430 ? -0.275 -4.544 -11.391 1.00 93.06 430 ASP A O 1
ATOM 3234 N N . SER A 1 431 ? -1.605 -5.678 -12.823 1.00 91.56 431 SER A N 1
ATOM 3235 C CA . SER A 1 431 ? -0.527 -6.264 -13.622 1.00 91.56 431 SER A CA 1
ATOM 3236 C C . SER A 1 431 ? -0.087 -5.416 -14.811 1.00 91.56 431 SER A C 1
ATOM 3238 O O . SER A 1 431 ? 0.975 -5.700 -15.360 1.00 91.56 431 SER A O 1
ATOM 3240 N N . ALA A 1 432 ? -0.872 -4.419 -15.232 1.00 87.81 432 ALA A N 1
ATOM 3241 C CA . ALA A 1 432 ? -0.700 -3.808 -16.548 1.00 87.81 432 ALA A CA 1
ATOM 3242 C C . ALA A 1 432 ? 0.677 -3.154 -16.724 1.00 87.81 432 ALA A C 1
ATOM 3244 O O . ALA A 1 432 ? 1.054 -2.263 -15.959 1.00 87.81 432 ALA A O 1
ATOM 3245 N N . GLY A 1 433 ? 1.401 -3.582 -17.764 1.00 79.12 433 GLY A N 1
ATOM 3246 C CA . GLY A 1 433 ? 2.733 -3.072 -18.103 1.00 79.12 433 GLY A CA 1
ATOM 3247 C C . GLY A 1 433 ? 3.837 -3.554 -17.157 1.00 79.12 433 GLY A C 1
ATOM 3248 O O . GLY A 1 433 ? 4.949 -3.027 -17.188 1.00 79.12 433 GLY A O 1
ATOM 3249 N N . ARG A 1 434 ? 3.535 -4.523 -16.287 1.00 85.31 434 ARG A N 1
ATOM 3250 C CA . ARG A 1 434 ? 4.428 -5.052 -15.245 1.00 85.31 434 ARG A CA 1
ATOM 3251 C C . ARG A 1 434 ? 4.602 -6.563 -15.338 1.00 85.31 434 ARG A C 1
ATOM 3253 O O . ARG A 1 434 ? 5.123 -7.171 -14.409 1.00 85.31 434 ARG A O 1
ATOM 3260 N N . GLU A 1 435 ? 4.190 -7.182 -16.435 1.00 88.12 435 GLU A N 1
ATOM 3261 C CA . GLU A 1 435 ? 4.239 -8.629 -16.646 1.00 88.12 435 GLU A CA 1
ATOM 3262 C C . GLU A 1 435 ? 5.679 -9.168 -16.548 1.00 88.12 435 GLU A C 1
ATOM 3264 O O . GLU A 1 435 ? 5.904 -10.250 -16.009 1.00 88.12 435 GLU A O 1
ATOM 3269 N N . GLU A 1 436 ? 6.662 -8.364 -16.960 1.00 89.44 436 GLU A N 1
ATOM 3270 C CA . GLU A 1 436 ? 8.094 -8.685 -16.899 1.00 89.44 436 GLU A CA 1
ATOM 3271 C C . GLU A 1 436 ? 8.748 -8.412 -15.533 1.00 89.44 436 GLU A C 1
ATOM 3273 O O . GLU A 1 436 ? 9.927 -8.710 -15.340 1.00 89.44 436 GLU A O 1
ATOM 3278 N N . LEU A 1 437 ? 8.009 -7.852 -14.569 1.00 88.81 437 LEU A N 1
ATOM 3279 C CA . LEU A 1 437 ? 8.537 -7.561 -13.239 1.00 88.81 437 LEU A CA 1
ATOM 3280 C C . LEU A 1 437 ? 8.915 -8.859 -12.518 1.00 88.81 437 LEU A C 1
ATOM 3282 O O . LEU A 1 437 ? 8.054 -9.688 -12.218 1.00 88.81 437 LEU A O 1
ATOM 3286 N N . GLU A 1 438 ? 10.193 -9.005 -12.171 1.00 92.50 438 GLU A N 1
ATOM 3287 C CA . GLU A 1 438 ? 10.648 -10.100 -11.316 1.00 92.50 438 GLU A CA 1
ATOM 3288 C C . GLU A 1 438 ? 10.183 -9.879 -9.873 1.00 92.50 438 GLU A C 1
ATOM 3290 O O . GLU A 1 438 ? 10.610 -8.940 -9.200 1.00 92.50 438 GLU A O 1
ATOM 3295 N N . ILE A 1 439 ? 9.320 -10.768 -9.384 1.00 92.25 439 ILE A N 1
ATOM 3296 C CA . ILE A 1 439 ? 8.790 -10.723 -8.012 1.00 92.25 439 ILE A CA 1
ATOM 3297 C C . ILE A 1 439 ? 9.541 -11.666 -7.068 1.00 92.25 439 ILE A C 1
ATOM 3299 O O . ILE A 1 439 ? 9.681 -11.367 -5.882 1.00 92.25 439 ILE A O 1
ATOM 3303 N N . ALA A 1 440 ? 10.095 -12.753 -7.602 1.00 91.00 440 ALA A N 1
ATOM 3304 C CA . ALA A 1 440 ? 11.001 -13.665 -6.914 1.00 91.00 440 ALA A CA 1
ATOM 3305 C C . ALA A 1 440 ? 12.070 -14.164 -7.899 1.00 91.00 440 ALA A C 1
ATOM 3307 O O . ALA A 1 440 ? 12.081 -13.795 -9.079 1.00 91.00 440 ALA A O 1
ATOM 3308 N N . ARG A 1 441 ? 13.023 -14.972 -7.431 1.00 85.69 441 ARG A N 1
ATOM 3309 C CA . ARG A 1 441 ? 14.063 -15.519 -8.310 1.00 85.69 441 ARG A CA 1
ATOM 3310 C C . ARG A 1 441 ? 13.405 -16.401 -9.382 1.00 85.69 441 ARG A C 1
ATOM 3312 O O . ARG A 1 441 ? 12.479 -17.148 -9.093 1.00 85.69 441 ARG A O 1
ATOM 3319 N N . HIS A 1 442 ? 13.820 -16.244 -10.641 1.00 86.25 442 HIS A N 1
ATOM 3320 C CA . HIS A 1 442 ? 13.243 -16.955 -11.796 1.00 86.25 442 HIS A CA 1
ATOM 3321 C C . HIS A 1 442 ? 11.726 -16.768 -11.999 1.00 86.25 442 HIS A C 1
ATOM 3323 O O . HIS A 1 442 ? 11.117 -17.501 -12.773 1.00 86.25 442 HIS A O 1
ATOM 3329 N N . THR A 1 443 ? 11.114 -15.787 -11.330 1.00 92.75 443 THR A N 1
ATOM 3330 C CA . THR A 1 443 ? 9.661 -15.689 -11.199 1.00 92.75 443 THR A CA 1
ATOM 3331 C C . THR A 1 443 ? 9.196 -14.291 -11.576 1.00 92.75 443 THR A C 1
ATOM 3333 O O . THR A 1 443 ? 9.469 -13.319 -10.864 1.00 92.75 443 THR A O 1
ATOM 3336 N N . LYS A 1 444 ? 8.477 -14.195 -12.695 1.00 94.81 444 LYS A N 1
ATOM 333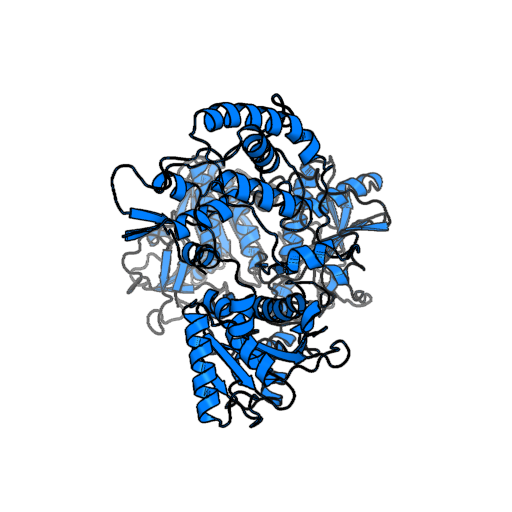7 C CA . LYS A 1 444 ? 7.897 -12.945 -13.196 1.00 94.81 444 LYS A CA 1
ATOM 3338 C C . LYS A 1 444 ? 6.434 -12.823 -12.792 1.00 94.81 444 LYS A C 1
ATOM 3340 O O . LYS A 1 444 ? 5.748 -13.829 -12.625 1.00 94.81 444 LYS A O 1
ATOM 3345 N N . LEU A 1 445 ? 5.948 -11.590 -12.681 1.00 93.81 445 LEU A N 1
ATOM 3346 C CA . LEU A 1 445 ? 4.551 -11.312 -12.361 1.00 93.81 445 LEU A CA 1
ATOM 3347 C C . LEU A 1 445 ? 3.596 -11.939 -13.381 1.00 93.81 445 LEU A C 1
ATOM 3349 O O . LEU A 1 445 ? 2.627 -12.589 -12.995 1.00 93.81 445 LEU A O 1
ATOM 3353 N N . GLY A 1 446 ? 3.910 -11.795 -14.672 1.00 94.12 446 GLY A N 1
ATOM 3354 C CA . GLY A 1 446 ? 3.078 -12.257 -15.781 1.00 94.12 446 GLY A CA 1
ATOM 3355 C C . GLY A 1 446 ? 2.802 -13.761 -15.778 1.00 94.12 446 GLY A C 1
ATOM 3356 O O . GLY A 1 446 ? 1.818 -14.189 -16.366 1.00 94.12 446 GLY A O 1
ATOM 3357 N N . TYR A 1 447 ? 3.599 -14.562 -15.064 1.00 94.81 447 TYR A N 1
ATOM 3358 C CA . TYR A 1 447 ? 3.372 -16.004 -14.930 1.00 94.81 447 TYR A CA 1
ATOM 3359 C C . TYR A 1 447 ? 2.072 -16.336 -14.190 1.00 94.81 447 TYR A C 1
ATOM 3361 O O . TYR A 1 447 ? 1.497 -17.399 -14.409 1.00 94.81 447 TYR A O 1
ATOM 3369 N N . PHE A 1 448 ? 1.602 -15.445 -13.315 1.00 95.81 448 PHE A N 1
ATOM 3370 C CA . PHE A 1 448 ? 0.434 -15.704 -12.472 1.00 95.81 448 PHE A CA 1
ATOM 3371 C C . PHE A 1 448 ? -0.801 -14.897 -12.857 1.00 95.81 448 PHE A C 1
ATOM 3373 O O . PHE A 1 448 ? -1.836 -15.049 -12.216 1.00 95.81 448 PHE A O 1
ATOM 3380 N N . VAL A 1 449 ? -0.705 -14.035 -13.864 1.00 94.00 449 VAL A N 1
ATOM 3381 C CA . VAL A 1 449 ? -1.783 -13.128 -14.264 1.00 94.00 449 VAL A CA 1
ATOM 3382 C C . VAL A 1 449 ? -2.677 -13.817 -15.295 1.00 94.00 449 VAL A C 1
ATOM 3384 O O . VAL A 1 449 ? -2.193 -14.537 -16.167 1.00 94.00 449 VAL A O 1
ATOM 3387 N N . SER A 1 450 ? -3.990 -13.599 -15.203 1.00 91.19 450 SER A N 1
ATOM 3388 C CA . SER A 1 450 ? -4.925 -14.068 -16.229 1.00 91.19 450 SER A CA 1
ATOM 3389 C C . SER A 1 450 ? -4.786 -13.218 -17.503 1.00 91.19 450 SER A C 1
ATOM 3391 O O . SER A 1 450 ? -4.768 -11.990 -17.412 1.00 91.19 450 SER A O 1
ATOM 3393 N N . PRO A 1 451 ? -4.782 -13.820 -18.706 1.00 86.81 451 PRO A N 1
ATOM 3394 C CA . PRO A 1 451 ? -4.764 -13.061 -19.957 1.00 86.81 451 PRO A CA 1
ATOM 3395 C C . PRO A 1 451 ? -6.038 -12.224 -20.174 1.00 86.81 451 PRO A C 1
ATOM 3397 O O . PRO A 1 451 ? -6.034 -11.311 -20.996 1.00 86.81 451 PRO A O 1
ATOM 3400 N N . HIS A 1 452 ? -7.124 -12.512 -19.449 1.00 85.38 452 HIS A N 1
ATOM 3401 C CA . HIS A 1 452 ? -8.406 -11.814 -19.569 1.00 85.38 452 HIS A CA 1
ATOM 3402 C C . HIS A 1 452 ? -8.614 -10.745 -18.488 1.00 85.38 452 HIS A C 1
ATOM 3404 O O . HIS A 1 452 ? -9.655 -10.086 -18.474 1.00 85.38 452 HIS A O 1
ATOM 3410 N N . SER A 1 453 ? -7.654 -10.549 -17.576 1.00 89.81 453 SER A N 1
ATOM 3411 C CA . SER A 1 453 ? -7.784 -9.557 -16.510 1.00 89.81 453 SER A CA 1
ATOM 3412 C C . SER A 1 453 ? -6.475 -8.873 -16.151 1.00 89.81 453 SER A C 1
ATOM 3414 O O . SER A 1 453 ? -5.469 -9.499 -15.844 1.00 89.81 453 SER A O 1
ATOM 3416 N N . ARG A 1 454 ? -6.560 -7.545 -16.071 1.00 91.25 454 ARG A N 1
ATOM 3417 C CA . ARG A 1 454 ? -5.540 -6.658 -15.502 1.00 91.25 454 ARG A CA 1
ATOM 3418 C C . ARG A 1 454 ? -5.410 -6.790 -13.978 1.00 91.25 454 ARG A C 1
ATOM 3420 O O . ARG A 1 454 ? -4.358 -6.507 -13.412 1.00 91.25 454 ARG A O 1
ATOM 3427 N N . TYR A 1 455 ? -6.496 -7.163 -13.303 1.00 94.50 455 TYR A N 1
ATOM 3428 C CA . TYR A 1 455 ? -6.554 -7.242 -11.845 1.00 94.50 455 TYR A CA 1
ATOM 3429 C C . TYR A 1 455 ? -6.490 -8.691 -11.389 1.00 94.50 455 TYR A C 1
ATOM 3431 O O . TYR A 1 455 ? -7.199 -9.548 -11.924 1.00 94.50 455 TYR A O 1
ATOM 3439 N N . PHE A 1 456 ? -5.659 -8.957 -10.388 1.00 95.31 456 PHE A N 1
ATOM 3440 C CA . PHE A 1 456 ? -5.406 -10.314 -9.918 1.00 95.31 456 PHE A CA 1
ATOM 3441 C C . PHE A 1 456 ? -5.023 -10.341 -8.437 1.00 95.31 456 PHE A C 1
ATOM 3443 O O . PHE A 1 456 ? -4.744 -9.308 -7.823 1.00 95.31 456 PHE A O 1
ATOM 3450 N N . ARG A 1 457 ? -5.002 -11.542 -7.862 1.00 95.00 457 ARG A N 1
ATOM 3451 C CA . ARG A 1 457 ? -4.482 -11.820 -6.518 1.00 95.00 457 ARG A CA 1
ATOM 3452 C C . ARG A 1 457 ? -3.289 -12.752 -6.633 1.00 95.00 457 ARG A C 1
ATOM 3454 O O . ARG A 1 457 ? -3.269 -13.618 -7.504 1.00 95.00 457 ARG A O 1
ATOM 3461 N N . LEU A 1 458 ? -2.321 -12.601 -5.737 1.00 95.56 458 LEU A N 1
ATOM 3462 C CA . LEU A 1 458 ? -1.173 -13.498 -5.666 1.00 95.56 458 LEU A CA 1
ATOM 3463 C C . LEU A 1 458 ? -0.613 -13.553 -4.246 1.00 95.56 458 LEU A C 1
ATOM 3465 O O . LEU A 1 458 ? -0.209 -12.533 -3.687 1.00 95.56 458 LEU A O 1
ATOM 3469 N N . SER A 1 459 ? -0.549 -14.755 -3.684 1.00 94.62 459 SER A N 1
ATOM 3470 C CA . SER A 1 459 ? 0.193 -15.023 -2.456 1.00 94.62 459 SER A CA 1
ATOM 3471 C C . SER A 1 459 ? 1.695 -15.015 -2.741 1.00 94.62 459 SER A C 1
ATOM 3473 O O . SER A 1 459 ? 2.161 -15.669 -3.675 1.00 94.62 459 SER A O 1
ATOM 3475 N N . ARG A 1 460 ? 2.483 -14.338 -1.897 1.00 93.69 460 ARG A N 1
ATOM 3476 C CA . ARG A 1 460 ? 3.955 -14.389 -1.990 1.00 93.69 460 ARG A CA 1
ATOM 3477 C C . ARG A 1 460 ? 4.489 -15.820 -1.890 1.00 93.69 460 ARG A C 1
ATOM 3479 O O . ARG A 1 460 ? 5.397 -16.183 -2.623 1.00 93.69 460 ARG A O 1
ATOM 3486 N N . HIS A 1 461 ? 3.849 -16.653 -1.067 1.00 94.19 461 HIS A N 1
ATOM 3487 C CA . HIS A 1 461 ? 4.268 -18.031 -0.829 1.00 94.19 461 HIS A CA 1
ATOM 3488 C C . HIS A 1 461 ? 4.108 -18.895 -2.085 1.00 94.19 461 HIS A C 1
ATOM 3490 O O . HIS A 1 461 ? 4.891 -19.814 -2.299 1.00 94.19 461 HIS A O 1
ATOM 3496 N N . VAL A 1 462 ? 3.143 -18.571 -2.956 1.00 96.38 462 VAL A N 1
ATOM 3497 C CA . VAL A 1 462 ? 2.982 -19.211 -4.271 1.00 96.38 462 VAL A CA 1
ATOM 3498 C C . VAL A 1 462 ? 4.149 -18.868 -5.198 1.00 96.38 462 VAL A C 1
ATOM 3500 O O . VAL A 1 462 ? 4.717 -19.765 -5.821 1.00 96.38 462 VAL A O 1
ATOM 3503 N N . ALA A 1 463 ? 4.542 -17.592 -5.253 1.00 95.50 463 ALA A N 1
ATOM 3504 C CA . ALA A 1 463 ? 5.694 -17.159 -6.042 1.00 95.50 463 ALA A CA 1
ATOM 3505 C C . ALA A 1 463 ? 7.005 -17.786 -5.525 1.00 95.50 463 ALA A C 1
ATOM 3507 O O . ALA A 1 463 ? 7.804 -18.281 -6.319 1.00 95.50 463 ALA A O 1
ATOM 3508 N N . ASP A 1 464 ? 7.194 -17.833 -4.204 1.00 93.06 464 ASP A N 1
ATOM 3509 C CA . ASP A 1 464 ? 8.374 -18.434 -3.571 1.00 93.06 464 ASP A CA 1
ATOM 3510 C C . ASP A 1 464 ? 8.420 -19.959 -3.783 1.00 93.06 464 ASP A C 1
ATOM 3512 O O . ASP A 1 464 ? 9.465 -20.513 -4.126 1.00 93.06 464 ASP A O 1
ATOM 3516 N N . CYS A 1 465 ? 7.278 -20.648 -3.694 1.00 95.25 465 CYS A N 1
ATOM 3517 C CA . CYS A 1 465 ? 7.158 -22.064 -4.053 1.00 95.25 465 CYS A CA 1
ATOM 3518 C C . CYS A 1 465 ? 7.615 -22.320 -5.498 1.00 95.25 465 CYS A C 1
ATOM 3520 O O . CYS A 1 465 ? 8.466 -23.181 -5.723 1.00 95.25 465 CYS A O 1
ATOM 3522 N N . PHE A 1 466 ? 7.137 -21.546 -6.478 1.00 96.75 466 PHE A N 1
ATOM 3523 C CA . PHE A 1 466 ? 7.598 -21.699 -7.862 1.00 96.75 466 PHE A CA 1
ATOM 3524 C C . PHE A 1 466 ? 9.108 -21.431 -8.006 1.00 96.75 466 PHE A C 1
ATOM 3526 O O . PHE A 1 466 ? 9.808 -22.212 -8.656 1.00 96.75 466 PHE A O 1
ATOM 3533 N N . SER A 1 467 ? 9.629 -20.391 -7.342 1.00 93.25 467 SER A N 1
ATOM 3534 C CA . SER A 1 467 ? 11.067 -20.086 -7.312 1.00 93.25 467 SER A CA 1
ATOM 3535 C C . SER A 1 467 ? 11.886 -21.281 -6.820 1.00 93.25 467 SER A C 1
ATOM 3537 O O . SER A 1 467 ? 12.827 -21.696 -7.494 1.00 93.25 467 SER A O 1
ATOM 3539 N N . THR A 1 468 ? 11.509 -21.879 -5.685 1.00 89.88 468 THR A N 1
ATOM 3540 C CA . THR A 1 468 ? 12.239 -23.023 -5.105 1.00 89.88 468 THR A CA 1
ATOM 3541 C C . THR A 1 468 ? 12.195 -24.273 -5.988 1.00 89.88 468 THR A C 1
ATOM 3543 O O . THR A 1 468 ? 13.158 -25.044 -6.011 1.00 89.88 468 THR A O 1
ATOM 3546 N N . LEU A 1 469 ? 11.113 -24.471 -6.750 1.00 90.94 469 LEU A N 1
ATOM 3547 C CA . LEU A 1 469 ? 11.025 -25.550 -7.734 1.00 90.94 469 LEU A CA 1
ATOM 3548 C C . LEU A 1 469 ? 11.989 -25.340 -8.899 1.00 90.94 469 LEU A C 1
ATOM 3550 O O . LEU A 1 469 ? 12.693 -26.276 -9.278 1.00 90.94 469 LEU A O 1
ATOM 3554 N N . GLN A 1 470 ? 12.049 -24.129 -9.454 1.00 90.62 470 GLN A N 1
ATOM 3555 C CA . GLN A 1 470 ? 12.979 -23.834 -10.541 1.00 90.62 470 GLN A CA 1
ATOM 3556 C C . GLN A 1 470 ? 14.440 -23.866 -10.065 1.00 90.62 470 GLN A C 1
ATOM 3558 O O . GLN A 1 470 ? 15.300 -24.380 -10.780 1.00 90.62 470 GLN A O 1
ATOM 3563 N N . ASP A 1 471 ? 14.716 -23.382 -8.851 1.00 84.88 471 ASP A N 1
ATOM 3564 C CA . ASP A 1 471 ? 16.055 -23.400 -8.253 1.00 84.88 471 ASP A CA 1
ATOM 3565 C C . ASP A 1 471 ? 16.612 -24.826 -8.128 1.00 84.88 471 ASP A C 1
ATOM 3567 O O . ASP A 1 471 ? 17.800 -25.044 -8.369 1.00 84.88 471 ASP A O 1
ATOM 3571 N N . TYR A 1 472 ? 15.767 -25.814 -7.808 1.00 84.50 472 TYR A N 1
ATOM 3572 C CA . TYR A 1 472 ? 16.177 -27.221 -7.755 1.00 84.50 472 TYR A CA 1
ATOM 3573 C C . TYR A 1 472 ? 16.739 -27.711 -9.096 1.00 84.50 472 TYR A C 1
ATOM 3575 O O . TYR A 1 472 ? 17.804 -28.330 -9.143 1.00 84.50 472 TYR A O 1
ATOM 3583 N N . PHE A 1 473 ? 16.040 -27.418 -10.194 1.00 83.38 473 PHE A N 1
ATOM 3584 C CA . PHE A 1 473 ? 16.481 -27.819 -11.528 1.00 83.38 473 PHE A CA 1
ATOM 3585 C C . PHE A 1 473 ? 17.713 -27.036 -11.986 1.00 83.38 473 PHE A C 1
ATOM 3587 O O . PHE A 1 473 ? 18.610 -27.613 -12.600 1.00 83.38 473 PHE A O 1
ATOM 3594 N N . ASP A 1 474 ? 17.811 -25.754 -11.633 1.00 78.81 474 ASP A N 1
ATOM 3595 C CA . ASP A 1 474 ? 18.975 -24.931 -11.971 1.00 78.81 474 ASP A CA 1
ATOM 3596 C C . ASP A 1 474 ? 20.248 -25.426 -11.271 1.00 78.81 474 ASP A C 1
ATOM 3598 O O . ASP A 1 474 ? 21.307 -25.468 -11.898 1.00 78.81 474 ASP A O 1
ATOM 3602 N N . GLN A 1 475 ? 20.148 -25.880 -10.017 1.00 74.25 475 GLN A N 1
ATOM 3603 C CA . GLN A 1 475 ? 21.270 -26.474 -9.274 1.00 74.25 475 GLN A CA 1
ATOM 3604 C C . GLN A 1 475 ? 21.757 -27.800 -9.872 1.00 74.25 475 GLN A C 1
ATOM 3606 O O . GLN A 1 475 ? 22.926 -28.151 -9.721 1.00 74.25 475 GLN A O 1
ATOM 3611 N N . ARG A 1 476 ? 20.874 -28.541 -10.551 1.00 71.50 476 ARG A N 1
ATOM 3612 C CA . ARG A 1 476 ? 21.168 -29.861 -11.131 1.00 71.50 476 ARG A CA 1
ATOM 3613 C C . ARG A 1 476 ? 21.388 -29.826 -12.641 1.00 71.50 476 ARG A C 1
ATOM 3615 O O . ARG A 1 476 ? 21.622 -30.873 -13.236 1.00 71.50 476 ARG A O 1
ATOM 3622 N N . LYS A 1 477 ? 21.381 -28.642 -13.262 1.00 74.38 477 LYS A N 1
ATOM 3623 C CA . LYS A 1 477 ? 21.496 -28.459 -14.717 1.00 74.38 477 LYS A CA 1
ATOM 3624 C C . LYS A 1 477 ? 22.705 -29.170 -15.336 1.00 74.38 477 LYS A C 1
ATOM 3626 O O . LYS A 1 477 ? 22.604 -29.692 -16.444 1.00 74.38 477 LYS A O 1
ATOM 3631 N N . ASP A 1 478 ? 23.837 -29.187 -14.638 1.00 66.69 478 ASP A N 1
ATOM 3632 C CA . ASP A 1 478 ? 25.071 -29.814 -15.128 1.00 66.69 478 ASP A CA 1
ATOM 3633 C C . ASP A 1 478 ? 25.034 -31.349 -15.083 1.00 66.69 478 ASP A C 1
ATOM 3635 O O . ASP A 1 478 ? 25.769 -31.999 -15.828 1.00 66.69 478 ASP A O 1
ATOM 3639 N N . THR A 1 479 ? 24.192 -31.918 -14.218 1.00 64.62 479 THR A N 1
ATOM 3640 C CA . THR A 1 479 ? 24.066 -33.367 -14.002 1.00 64.62 479 THR A CA 1
ATOM 3641 C C . THR A 1 479 ? 22.884 -33.938 -14.779 1.00 64.62 479 THR A C 1
ATOM 3643 O O . THR A 1 479 ? 23.030 -34.919 -15.502 1.00 64.62 479 THR A O 1
ATOM 3646 N N . ASP A 1 480 ? 21.727 -33.287 -14.675 1.00 66.88 480 ASP A N 1
ATOM 3647 C CA . ASP A 1 480 ? 20.454 -33.772 -15.210 1.00 66.88 480 ASP A CA 1
ATOM 3648 C C . ASP A 1 480 ? 20.080 -33.098 -16.538 1.00 66.88 480 ASP A C 1
ATOM 3650 O O . ASP A 1 480 ? 19.061 -33.437 -17.137 1.00 66.88 480 ASP A O 1
ATOM 3654 N N . GLY A 1 481 ? 20.885 -32.148 -17.020 1.00 73.94 481 GLY A N 1
ATOM 3655 C CA . GLY A 1 481 ? 20.569 -31.310 -18.175 1.00 73.94 481 GLY A CA 1
ATOM 3656 C C . GLY A 1 481 ? 19.631 -30.146 -17.835 1.00 73.94 481 GLY A C 1
ATOM 3657 O O . GLY A 1 481 ? 19.111 -30.017 -16.728 1.00 73.94 481 GLY A O 1
ATOM 3658 N N . LEU A 1 482 ? 19.429 -29.243 -18.799 1.00 83.69 482 LEU A N 1
ATOM 3659 C CA . LEU A 1 482 ? 18.597 -28.055 -18.601 1.00 83.69 482 LEU A CA 1
ATOM 3660 C C . LEU A 1 482 ? 17.111 -28.428 -18.545 1.00 83.69 482 LEU A C 1
ATOM 3662 O O . LEU A 1 482 ? 16.570 -28.954 -19.519 1.00 83.69 482 LEU A O 1
ATOM 3666 N N . VAL A 1 483 ? 16.456 -28.077 -17.437 1.00 86.62 483 VAL A N 1
ATOM 3667 C CA . VAL A 1 483 ? 15.003 -28.168 -17.254 1.00 86.62 483 VAL A CA 1
ATOM 3668 C C . VAL A 1 483 ? 14.474 -26.792 -16.868 1.00 86.62 483 VAL A C 1
ATOM 3670 O O . VAL A 1 483 ? 14.920 -26.191 -15.887 1.00 86.62 483 VAL A O 1
ATOM 3673 N N . ARG A 1 484 ? 13.512 -26.285 -17.639 1.00 91.69 484 ARG A N 1
ATOM 3674 C CA . ARG A 1 484 ? 12.807 -25.036 -17.342 1.00 91.69 484 ARG A CA 1
ATOM 3675 C C . ARG A 1 484 ? 11.341 -25.331 -17.102 1.00 91.69 484 ARG A C 1
ATOM 3677 O O . ARG A 1 484 ? 10.730 -26.072 -17.861 1.00 91.69 484 ARG A O 1
ATOM 3684 N N . LEU A 1 485 ? 10.799 -24.788 -16.024 1.00 93.44 485 LEU A N 1
ATOM 3685 C CA . LEU A 1 485 ? 9.388 -24.878 -15.698 1.00 93.44 485 LEU A CA 1
ATOM 3686 C C . LEU A 1 485 ? 8.658 -23.667 -16.269 1.00 93.44 485 LEU A C 1
ATOM 3688 O O . LEU A 1 485 ? 9.159 -22.545 -16.210 1.00 93.44 485 LEU A O 1
ATOM 3692 N N . GLU A 1 486 ? 7.449 -23.896 -16.764 1.00 93.88 486 GLU A N 1
ATOM 3693 C CA . GLU A 1 486 ? 6.517 -22.838 -17.140 1.00 93.88 486 GLU A CA 1
ATOM 3694 C C . GLU A 1 486 ? 5.248 -22.923 -16.295 1.00 93.88 486 GLU A C 1
ATOM 3696 O O . GLU A 1 486 ? 4.724 -24.011 -16.024 1.00 93.88 486 GLU A O 1
ATOM 3701 N N . VAL A 1 487 ? 4.749 -21.759 -15.879 1.00 95.69 487 VAL A N 1
ATOM 3702 C CA . VAL A 1 487 ? 3.429 -21.644 -15.261 1.00 95.69 487 VAL A CA 1
ATOM 3703 C C . VAL A 1 487 ? 2.397 -21.597 -16.381 1.00 95.69 487 VAL A C 1
ATOM 3705 O O . VAL A 1 487 ? 2.348 -20.652 -17.160 1.00 95.69 487 VAL A O 1
ATOM 3708 N N . VAL A 1 488 ? 1.574 -22.638 -16.465 1.00 93.75 488 VAL A N 1
ATOM 3709 C CA . VAL A 1 488 ? 0.491 -22.765 -17.452 1.00 93.75 488 VAL A CA 1
ATOM 3710 C C . VAL A 1 488 ? -0.674 -21.848 -17.091 1.00 93.75 488 VAL A C 1
ATOM 3712 O O . VAL A 1 488 ? -1.386 -21.352 -17.963 1.00 93.75 488 VAL A O 1
ATOM 3715 N N . ARG A 1 489 ? -0.909 -21.668 -15.789 1.00 92.94 489 ARG A N 1
ATOM 3716 C CA . ARG A 1 489 ? -2.033 -20.904 -15.250 1.00 92.94 489 ARG A CA 1
ATOM 3717 C C . ARG A 1 489 ? -1.758 -20.521 -13.802 1.00 92.94 489 ARG A C 1
ATOM 3719 O O . ARG A 1 489 ? -1.331 -21.373 -13.033 1.00 92.94 489 ARG A O 1
ATOM 3726 N N . GLY A 1 490 ? -2.040 -19.280 -13.424 1.00 94.19 490 GLY A N 1
ATOM 3727 C CA . GLY A 1 490 ? -1.987 -18.819 -12.035 1.00 94.19 490 GLY A CA 1
ATOM 3728 C C . GLY A 1 490 ? -3.366 -18.428 -11.518 1.00 94.19 490 GLY A C 1
ATOM 3729 O O . GLY A 1 490 ? -4.237 -19.281 -11.342 1.00 94.19 490 GLY A O 1
ATOM 3730 N N . PHE A 1 491 ? -3.550 -17.129 -11.292 1.00 95.44 491 PHE A N 1
ATOM 3731 C CA . PHE A 1 491 ? -4.814 -16.531 -10.884 1.00 95.44 491 PHE A CA 1
ATOM 3732 C C . PHE A 1 491 ? -5.919 -16.769 -11.920 1.00 95.44 491 PHE A C 1
ATOM 3734 O O . PHE A 1 491 ? -5.684 -16.721 -13.128 1.00 95.44 491 PHE A O 1
ATOM 3741 N N . LEU A 1 492 ? -7.137 -16.972 -11.422 1.00 93.81 492 LEU A N 1
ATOM 3742 C CA . LEU A 1 492 ? -8.358 -17.034 -12.218 1.00 93.81 492 LEU A CA 1
ATOM 3743 C C . LEU A 1 492 ? -9.310 -15.938 -11.764 1.00 93.81 492 LEU A C 1
ATOM 3745 O O . LEU A 1 492 ? -9.523 -15.761 -10.567 1.00 93.81 492 LEU A O 1
ATOM 3749 N N . THR A 1 493 ? -9.926 -15.242 -12.712 1.00 93.56 493 THR A N 1
ATOM 3750 C CA . THR A 1 493 ? -11.078 -14.394 -12.398 1.00 93.56 493 THR A CA 1
ATOM 3751 C C . THR A 1 493 ? -12.285 -15.239 -11.997 1.00 93.56 493 THR A C 1
ATOM 3753 O O . THR A 1 493 ? -12.363 -16.435 -12.300 1.00 93.56 493 THR A O 1
ATOM 3756 N N . THR A 1 494 ? -13.259 -14.615 -11.333 1.00 90.06 494 THR A N 1
ATOM 3757 C CA . THR A 1 494 ? -14.511 -15.285 -10.953 1.00 90.06 494 THR A CA 1
ATOM 3758 C C . THR A 1 494 ? -15.225 -15.914 -12.164 1.00 90.06 494 THR A C 1
ATOM 3760 O O . THR A 1 494 ? -15.531 -17.106 -12.086 1.00 90.06 494 THR A O 1
ATOM 3763 N N . PRO A 1 495 ? -15.406 -15.211 -13.307 1.00 91.69 495 PRO A N 1
ATOM 3764 C CA . PRO A 1 495 ? -16.010 -15.813 -14.498 1.00 91.69 495 PRO A CA 1
ATOM 3765 C C . PRO A 1 495 ? -15.191 -16.972 -15.081 1.00 91.69 495 PRO A C 1
ATOM 3767 O O . PRO A 1 495 ? -15.745 -18.035 -15.345 1.00 91.69 495 PRO A O 1
ATOM 3770 N N . GLU A 1 496 ? -13.867 -16.826 -15.216 1.00 92.56 496 GLU A N 1
ATOM 3771 C CA . GLU A 1 496 ? -13.017 -17.897 -15.765 1.00 92.56 496 GLU A CA 1
ATOM 3772 C C . GLU A 1 496 ? -13.057 -19.165 -14.912 1.00 92.56 496 GLU A C 1
ATOM 3774 O O . GLU A 1 496 ? -13.067 -20.280 -15.443 1.00 92.56 496 GLU A O 1
ATOM 3779 N N . ARG A 1 497 ? -13.070 -19.017 -13.582 1.00 92.00 497 ARG A N 1
ATOM 3780 C CA . ARG A 1 497 ? -13.240 -20.149 -12.668 1.00 92.00 497 ARG A CA 1
ATOM 3781 C C . ARG A 1 497 ? -14.570 -20.847 -12.941 1.00 92.00 497 ARG A C 1
ATOM 3783 O O . ARG A 1 497 ? -14.564 -22.063 -13.105 1.00 92.00 497 ARG A O 1
ATOM 3790 N N . ASP A 1 498 ? -15.672 -20.104 -12.989 1.00 89.75 498 ASP A N 1
ATOM 3791 C CA . ASP A 1 498 ? -17.022 -20.669 -13.123 1.00 89.75 498 ASP A CA 1
ATOM 3792 C C . ASP A 1 498 ? -17.243 -21.346 -14.481 1.00 89.75 498 ASP A C 1
ATOM 3794 O O . ASP A 1 498 ? -17.946 -22.353 -14.573 1.00 89.75 498 ASP A O 1
ATOM 3798 N N . GLU A 1 499 ? -16.588 -20.848 -15.529 1.00 91.56 499 GLU A N 1
ATOM 3799 C CA . GLU A 1 499 ? -16.600 -21.460 -16.859 1.00 91.56 499 GLU A CA 1
ATOM 3800 C C . GLU A 1 499 ? -15.748 -22.735 -16.936 1.00 91.56 499 GLU A C 1
ATOM 3802 O O . GLU A 1 499 ? -16.096 -23.679 -17.650 1.00 91.56 499 GLU A O 1
ATOM 3807 N N . THR A 1 500 ? -14.619 -22.787 -16.219 1.00 88.00 500 THR A N 1
ATOM 3808 C CA . THR A 1 500 ? -13.628 -23.866 -16.381 1.00 88.00 500 THR A CA 1
ATOM 3809 C C . THR A 1 500 ? -13.695 -24.955 -15.316 1.00 88.00 500 THR A C 1
ATOM 3811 O O . THR A 1 500 ? -13.271 -26.086 -15.576 1.00 88.00 500 THR A O 1
ATOM 3814 N N . LEU A 1 501 ? -14.212 -24.651 -14.125 1.00 90.50 501 LEU A N 1
ATOM 3815 C CA . LEU A 1 501 ? -14.207 -25.534 -12.964 1.00 90.50 501 LEU A CA 1
ATOM 3816 C C . LEU A 1 501 ? -15.621 -25.705 -12.413 1.00 90.50 501 LEU A C 1
ATOM 3818 O O . LEU A 1 501 ? -16.361 -24.754 -12.193 1.00 90.50 501 LEU A O 1
ATOM 3822 N N . ARG A 1 502 ? -15.986 -26.951 -12.105 1.00 88.94 502 ARG A N 1
ATOM 3823 C CA . ARG A 1 502 ? -17.220 -27.231 -11.360 1.00 88.94 502 ARG A CA 1
ATOM 3824 C C . ARG A 1 502 ? -17.009 -26.897 -9.887 1.00 88.94 502 ARG A C 1
ATOM 3826 O O . ARG A 1 502 ? -15.925 -27.140 -9.367 1.00 88.94 502 ARG A O 1
ATOM 3833 N N . ALA A 1 503 ? -18.067 -26.493 -9.187 1.00 86.44 503 ALA A N 1
ATOM 3834 C CA . ALA A 1 503 ? -18.023 -26.213 -7.745 1.00 86.44 503 ALA A CA 1
ATOM 3835 C C . ALA A 1 503 ? -17.503 -27.387 -6.885 1.00 86.44 503 ALA A C 1
ATOM 3837 O O . ALA A 1 503 ? -17.006 -27.183 -5.783 1.00 86.44 503 ALA A O 1
ATOM 3838 N N . THR A 1 504 ? -17.591 -28.625 -7.383 1.00 86.69 504 THR A N 1
ATOM 3839 C CA . THR A 1 504 ? -17.065 -29.829 -6.716 1.00 86.69 504 THR A CA 1
ATOM 3840 C C . THR A 1 504 ? -15.579 -30.097 -6.991 1.00 86.69 504 THR A C 1
ATOM 3842 O O . THR A 1 504 ? -15.018 -31.045 -6.440 1.00 86.69 504 THR A O 1
ATOM 3845 N N . ASP A 1 505 ? -14.942 -29.346 -7.894 1.00 89.00 505 ASP A N 1
ATOM 3846 C CA . ASP A 1 505 ? -13.528 -29.506 -8.239 1.00 89.00 505 ASP A CA 1
ATOM 3847 C C . ASP A 1 505 ? -12.643 -29.038 -7.074 1.00 89.00 505 ASP A C 1
ATOM 3849 O O . ASP A 1 505 ? -12.875 -28.000 -6.458 1.00 89.00 505 ASP A O 1
ATOM 3853 N N . SER A 1 506 ? -11.585 -29.794 -6.774 1.00 85.75 506 SER A N 1
ATOM 3854 C CA . SER A 1 506 ? -10.670 -29.473 -5.667 1.00 85.75 506 SER A CA 1
ATOM 3855 C C . SER A 1 506 ? -9.808 -28.229 -5.906 1.00 85.75 506 SER A C 1
ATOM 3857 O O . SER A 1 506 ? -9.092 -27.829 -4.992 1.00 85.75 506 SER A O 1
ATOM 3859 N N . ARG A 1 507 ? -9.858 -27.656 -7.113 1.00 90.50 507 ARG A N 1
ATOM 3860 C CA . ARG A 1 507 ? -9.187 -26.411 -7.517 1.00 90.50 507 ARG A CA 1
ATOM 3861 C C . ARG A 1 507 ? -10.093 -25.180 -7.452 1.00 90.50 507 ARG A C 1
ATOM 3863 O O . ARG A 1 507 ? -9.634 -24.080 -7.732 1.00 90.50 507 ARG A O 1
ATOM 3870 N N . TYR A 1 508 ? -11.388 -25.362 -7.175 1.00 87.94 508 TYR A N 1
ATOM 3871 C CA . TYR A 1 508 ? -12.398 -24.330 -7.413 1.00 87.94 508 TYR A CA 1
ATOM 3872 C C . TYR A 1 508 ? -12.112 -23.026 -6.650 1.00 87.94 508 TYR A C 1
ATOM 3874 O O . TYR A 1 508 ? -12.183 -21.949 -7.227 1.00 87.94 508 TYR A O 1
ATOM 3882 N N . ALA A 1 509 ? -11.749 -23.096 -5.369 1.00 85.00 509 ALA A N 1
ATOM 3883 C CA . ALA A 1 509 ? -11.614 -21.896 -4.540 1.00 85.00 509 ALA A CA 1
ATOM 3884 C C . ALA A 1 509 ? -10.289 -21.142 -4.751 1.00 85.00 509 ALA A C 1
ATOM 3886 O O . ALA A 1 509 ? -10.269 -19.937 -4.942 1.00 85.00 509 ALA A O 1
ATOM 3887 N N . SER A 1 510 ? -9.173 -21.846 -4.738 1.00 88.56 510 SER A N 1
ATOM 3888 C CA . SER A 1 510 ? -7.796 -21.334 -4.648 1.00 88.56 510 SER A CA 1
ATOM 3889 C C . SER A 1 510 ? -7.335 -20.431 -5.801 1.00 88.56 510 SER A C 1
ATOM 3891 O O . SER A 1 510 ? -6.575 -19.487 -5.565 1.00 88.56 510 SER A O 1
ATOM 3893 N N . GLY A 1 511 ? -7.813 -20.667 -7.029 1.00 88.81 511 GLY A N 1
ATOM 3894 C CA . GLY A 1 511 ? -7.451 -19.860 -8.205 1.00 88.81 511 GLY A CA 1
ATOM 3895 C C . GLY A 1 511 ? -7.873 -18.396 -8.083 1.00 88.81 511 GLY A C 1
ATOM 3896 O O . GLY A 1 511 ? -7.074 -17.500 -8.354 1.00 88.81 511 GLY A O 1
ATOM 3897 N N . ILE A 1 512 ? -9.089 -18.148 -7.584 1.00 90.88 512 ILE A N 1
ATOM 3898 C CA . ILE A 1 512 ? -9.604 -16.786 -7.361 1.00 90.88 512 ILE A CA 1
ATOM 3899 C C . ILE A 1 512 ? -8.998 -16.114 -6.125 1.00 90.88 512 ILE A C 1
ATOM 3901 O O . ILE A 1 512 ? -9.130 -14.906 -5.963 1.00 90.88 512 ILE A O 1
ATOM 3905 N N . LEU A 1 513 ? -8.344 -16.878 -5.243 1.00 92.69 513 LEU A N 1
ATOM 3906 C CA . LEU A 1 513 ? -7.660 -16.356 -4.055 1.00 92.69 513 LEU A CA 1
ATOM 3907 C C . LEU A 1 513 ? -6.198 -15.992 -4.354 1.00 92.69 513 LEU A C 1
ATOM 3909 O O . LEU A 1 513 ? -5.532 -15.395 -3.513 1.00 92.69 513 LEU A O 1
ATOM 3913 N N . GLY A 1 514 ? -5.684 -16.330 -5.545 1.00 94.19 514 GLY A N 1
ATOM 3914 C CA . GLY A 1 514 ? -4.268 -16.150 -5.874 1.00 94.19 514 GLY A CA 1
ATOM 3915 C C . GLY A 1 514 ? -3.350 -17.102 -5.106 1.00 94.19 514 GLY A C 1
ATOM 3916 O O . GLY A 1 514 ? -2.196 -16.770 -4.835 1.00 94.19 514 GLY A O 1
ATOM 3917 N N . GLN A 1 515 ? -3.876 -18.260 -4.706 1.00 95.38 515 GLN A N 1
ATOM 3918 C CA . GLN A 1 515 ? -3.206 -19.238 -3.846 1.00 95.38 515 GLN A CA 1
ATOM 3919 C C . GLN A 1 515 ? -2.796 -20.513 -4.597 1.00 95.38 515 GLN A C 1
ATOM 3921 O O . GLN A 1 515 ? -2.387 -21.489 -3.972 1.00 95.38 515 GLN A O 1
ATOM 3926 N N . SER A 1 516 ? -2.893 -20.517 -5.929 1.00 95.94 516 SER A N 1
ATOM 3927 C CA . SER A 1 516 ? -2.591 -21.680 -6.763 1.00 95.94 516 SER A CA 1
ATOM 3928 C C . SER A 1 516 ? -1.868 -21.334 -8.052 1.00 95.94 516 SER A C 1
ATOM 3930 O O . SER A 1 516 ? -1.979 -20.219 -8.561 1.00 95.94 516 SER A O 1
ATOM 3932 N N . PHE A 1 517 ? -1.228 -22.343 -8.630 1.00 97.38 517 PHE A N 1
ATOM 3933 C CA . PHE A 1 517 ? -0.732 -22.318 -9.997 1.00 97.38 517 PHE A CA 1
ATOM 3934 C C . PHE A 1 517 ? -0.686 -23.731 -10.598 1.00 97.38 517 PHE A C 1
ATOM 3936 O O . PHE A 1 517 ? -0.649 -24.739 -9.891 1.00 97.38 517 PHE A O 1
ATOM 3943 N N . GLU A 1 518 ? -0.695 -23.806 -11.924 1.00 96.25 518 GLU A N 1
ATOM 3944 C CA . GLU A 1 518 ? -0.478 -25.015 -12.714 1.00 96.25 518 GLU A CA 1
ATOM 3945 C C . GLU A 1 518 ? 0.882 -24.907 -13.411 1.00 96.25 518 GLU A C 1
ATOM 3947 O O . GLU A 1 518 ? 1.183 -23.890 -14.030 1.00 96.25 518 GLU A O 1
ATOM 3952 N N . VAL A 1 519 ? 1.706 -25.948 -13.322 1.00 96.62 519 VAL A N 1
ATOM 3953 C CA . VAL A 1 519 ? 3.095 -25.960 -13.798 1.00 96.62 519 VAL A CA 1
ATOM 3954 C C . VAL A 1 519 ? 3.399 -27.216 -14.609 1.00 96.62 519 VAL A C 1
ATOM 3956 O O . VAL A 1 519 ? 2.861 -28.296 -14.347 1.00 96.62 519 VAL A O 1
ATOM 3959 N N . ARG A 1 520 ? 4.293 -27.088 -15.589 1.00 94.69 520 ARG A N 1
ATOM 3960 C CA . ARG A 1 520 ? 4.892 -28.210 -16.327 1.00 94.69 520 ARG A CA 1
ATOM 3961 C C . ARG A 1 520 ? 6.303 -27.854 -16.796 1.00 94.69 520 ARG A C 1
ATOM 3963 O O . ARG A 1 520 ? 6.727 -26.710 -16.662 1.00 94.69 520 ARG A O 1
ATOM 3970 N N . ALA A 1 521 ? 7.030 -28.829 -17.334 1.00 92.38 521 ALA A N 1
ATOM 3971 C CA . ALA A 1 521 ? 8.294 -28.556 -18.011 1.00 92.38 521 ALA A CA 1
ATOM 3972 C C . ALA A 1 521 ? 8.030 -27.872 -19.365 1.00 92.38 521 ALA A C 1
ATOM 3974 O O . ALA A 1 521 ? 7.210 -28.347 -20.152 1.00 92.38 521 ALA A O 1
ATOM 3975 N N . ASP A 1 522 ? 8.738 -26.779 -19.633 1.00 89.19 522 ASP A N 1
ATOM 3976 C CA . ASP A 1 522 ? 8.723 -26.075 -20.910 1.00 89.19 522 ASP A CA 1
ATOM 3977 C C . ASP A 1 522 ? 9.447 -26.931 -21.954 1.00 89.1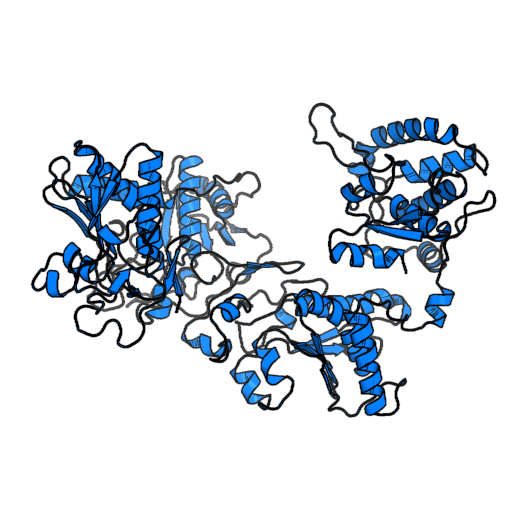9 522 ASP A C 1
ATOM 3979 O O . ASP A 1 522 ? 10.674 -27.064 -21.938 1.00 89.19 522 ASP A O 1
ATOM 3983 N N . SER A 1 523 ? 8.672 -27.510 -22.870 1.00 82.69 523 SER A N 1
ATOM 3984 C CA . SER A 1 523 ? 9.174 -28.363 -23.955 1.00 82.69 523 SER A CA 1
ATOM 3985 C C . SER A 1 523 ? 10.105 -27.652 -24.947 1.00 82.69 523 SER A C 1
ATOM 3987 O O . SER A 1 523 ? 10.836 -28.321 -25.671 1.00 82.69 523 SER A O 1
ATOM 3989 N N . SER A 1 524 ? 10.083 -26.316 -24.999 1.00 81.62 524 SER A N 1
ATOM 3990 C CA . SER A 1 524 ? 10.911 -25.517 -25.912 1.00 81.62 524 SER A CA 1
ATOM 3991 C C . SER A 1 524 ? 12.283 -25.168 -25.329 1.00 81.62 524 SER A C 1
ATOM 3993 O O . SER A 1 524 ? 13.248 -25.001 -26.074 1.00 81.62 524 SER A O 1
ATOM 3995 N N . GLN A 1 525 ? 12.380 -25.087 -24.000 1.00 79.69 525 GLN A N 1
ATOM 3996 C CA . GLN A 1 525 ? 13.602 -24.703 -23.286 1.00 79.69 525 GLN A CA 1
ATOM 3997 C C . GLN A 1 525 ? 14.256 -25.858 -22.523 1.00 79.69 525 GLN A C 1
ATOM 3999 O O . GLN A 1 525 ? 15.424 -25.756 -22.138 1.00 79.69 525 GLN A O 1
ATOM 4004 N N . SER A 1 526 ? 13.527 -26.949 -22.285 1.00 81.25 526 SER A N 1
ATOM 4005 C CA . SER A 1 526 ? 14.051 -28.125 -21.592 1.00 81.25 526 SER A CA 1
ATOM 4006 C C . SER A 1 526 ? 14.725 -29.077 -22.575 1.00 81.25 526 SER A C 1
ATOM 4008 O O . SER A 1 526 ? 14.144 -29.476 -23.579 1.00 81.25 526 SER A O 1
ATOM 4010 N N . ILE A 1 527 ? 15.956 -29.473 -22.258 1.00 75.38 527 ILE A N 1
ATOM 4011 C CA . ILE A 1 527 ? 16.706 -30.497 -23.001 1.00 75.38 527 ILE A CA 1
ATOM 4012 C C . ILE A 1 527 ? 16.366 -31.889 -22.449 1.00 75.38 527 ILE A C 1
ATOM 4014 O O . ILE A 1 527 ? 16.360 -32.876 -23.185 1.00 75.38 527 ILE A O 1
ATOM 4018 N N . THR A 1 528 ? 16.048 -31.960 -21.156 1.00 75.12 528 THR A N 1
ATOM 4019 C CA . THR A 1 528 ? 15.723 -33.204 -20.459 1.00 75.12 528 THR A CA 1
ATOM 4020 C C . THR A 1 528 ? 14.224 -33.311 -20.217 1.00 75.12 528 THR A C 1
ATOM 4022 O O . THR A 1 528 ? 13.598 -32.399 -19.678 1.00 75.12 528 THR A O 1
ATOM 4025 N N . ASN A 1 529 ? 13.648 -34.462 -20.563 1.00 75.06 529 ASN A N 1
ATOM 4026 C CA . ASN A 1 529 ? 12.251 -34.760 -20.266 1.00 75.06 529 ASN A CA 1
ATOM 4027 C C . ASN A 1 529 ? 12.087 -35.149 -18.794 1.00 75.06 529 ASN A C 1
ATOM 4029 O O . ASN A 1 529 ? 12.525 -36.219 -18.371 1.00 75.06 529 ASN A O 1
ATOM 4033 N N . VAL A 1 530 ? 11.402 -34.302 -18.026 1.00 83.44 530 VAL A N 1
ATOM 4034 C CA . VAL A 1 530 ? 11.018 -34.584 -16.638 1.00 83.44 530 VAL A CA 1
ATOM 4035 C C . VAL A 1 530 ? 9.549 -34.988 -16.587 1.00 83.44 530 VAL A C 1
ATOM 4037 O O . VAL A 1 530 ? 8.683 -34.311 -17.136 1.00 83.44 530 VAL A O 1
ATOM 4040 N N . SER A 1 531 ? 9.250 -36.103 -15.916 1.00 86.50 531 SER A N 1
ATOM 4041 C CA . SER A 1 531 ? 7.864 -36.561 -15.761 1.00 86.50 531 SER A CA 1
ATOM 4042 C C . SER A 1 531 ? 7.050 -35.626 -14.855 1.00 86.50 531 SER A C 1
ATOM 4044 O O . SER A 1 531 ? 7.552 -35.137 -13.842 1.00 86.50 531 SER A O 1
ATOM 4046 N N . LEU A 1 532 ? 5.759 -35.450 -15.152 1.00 89.56 532 LEU A N 1
ATOM 4047 C CA . LEU A 1 532 ? 4.845 -34.675 -14.299 1.00 89.56 532 LEU A CA 1
ATOM 4048 C C . LEU A 1 532 ? 4.754 -35.246 -12.873 1.00 89.56 532 LEU A C 1
ATOM 4050 O O . LEU A 1 532 ? 4.634 -34.493 -11.912 1.00 89.56 532 LEU A O 1
ATOM 4054 N N . ALA A 1 533 ? 4.886 -36.567 -12.711 1.00 86.94 533 ALA A N 1
ATOM 4055 C CA . ALA A 1 533 ? 4.934 -37.201 -11.394 1.00 86.94 533 ALA A CA 1
ATOM 4056 C C . ALA A 1 533 ? 6.164 -36.763 -10.574 1.00 86.94 533 ALA A C 1
ATOM 4058 O O . ALA A 1 533 ? 6.057 -36.586 -9.362 1.00 86.94 533 ALA A O 1
ATOM 4059 N N . ALA A 1 534 ? 7.315 -36.543 -11.222 1.00 86.31 534 ALA A N 1
ATOM 4060 C CA . ALA A 1 534 ? 8.506 -36.013 -10.559 1.00 86.31 534 ALA A CA 1
ATOM 4061 C C . ALA A 1 534 ? 8.320 -34.544 -10.148 1.00 86.31 534 ALA A C 1
ATOM 4063 O O . ALA A 1 534 ? 8.675 -34.180 -9.030 1.00 86.31 534 ALA A O 1
ATOM 4064 N N . ILE A 1 535 ? 7.695 -33.723 -11.001 1.00 91.06 535 ILE A N 1
ATOM 4065 C CA . ILE A 1 535 ? 7.352 -32.332 -10.659 1.00 91.06 535 ILE A CA 1
ATOM 4066 C C . ILE A 1 535 ? 6.376 -32.294 -9.474 1.00 91.06 535 ILE A C 1
ATOM 4068 O O . ILE A 1 535 ? 6.591 -31.537 -8.534 1.00 91.06 535 ILE A O 1
ATOM 4072 N N . ALA A 1 536 ? 5.348 -33.150 -9.460 1.00 92.38 536 ALA A N 1
ATOM 4073 C CA . ALA A 1 536 ? 4.397 -33.250 -8.349 1.00 92.38 536 ALA A CA 1
ATOM 4074 C C . ALA A 1 536 ? 5.070 -33.670 -7.033 1.00 92.38 536 ALA A C 1
ATOM 4076 O O . ALA A 1 536 ? 4.776 -33.104 -5.979 1.00 92.38 536 ALA A O 1
ATOM 4077 N N . ARG A 1 537 ? 6.009 -34.624 -7.093 1.00 89.50 537 ARG A N 1
ATOM 4078 C CA . ARG A 1 537 ? 6.832 -35.020 -5.942 1.00 89.50 537 ARG A CA 1
ATOM 4079 C C . ARG A 1 537 ? 7.631 -33.834 -5.400 1.00 89.50 537 ARG A C 1
ATOM 4081 O O . ARG A 1 537 ? 7.596 -33.555 -4.204 1.00 89.50 537 ARG A O 1
ATOM 4088 N N . LEU A 1 538 ? 8.327 -33.132 -6.291 1.00 89.50 538 LEU A N 1
ATOM 4089 C CA . LEU A 1 538 ? 9.137 -31.966 -5.947 1.00 89.50 538 LEU A CA 1
ATOM 4090 C C . LEU A 1 538 ? 8.287 -30.828 -5.376 1.00 89.50 538 LEU A C 1
ATOM 4092 O O . LEU A 1 538 ? 8.719 -30.201 -4.415 1.00 89.50 538 LEU A O 1
ATOM 4096 N N . ALA A 1 539 ? 7.075 -30.609 -5.893 1.00 94.62 539 ALA A N 1
ATOM 4097 C CA . ALA A 1 539 ? 6.121 -29.644 -5.346 1.00 94.62 539 ALA A CA 1
ATOM 4098 C C . ALA A 1 539 ? 5.814 -29.923 -3.871 1.00 94.62 539 ALA A C 1
ATOM 4100 O O . ALA A 1 539 ? 5.934 -29.019 -3.049 1.00 94.62 539 ALA A O 1
ATOM 4101 N N . VAL A 1 540 ? 5.517 -31.173 -3.499 1.00 93.19 540 VAL A N 1
ATOM 4102 C CA . VAL A 1 540 ? 5.302 -31.520 -2.083 1.00 93.19 540 VAL A CA 1
ATOM 4103 C C . VAL A 1 540 ? 6.556 -31.285 -1.245 1.00 93.19 540 VAL A C 1
ATOM 4105 O O . VAL A 1 540 ? 6.462 -30.736 -0.153 1.00 93.19 540 VAL A O 1
ATOM 4108 N N . ILE A 1 541 ? 7.736 -31.625 -1.750 1.00 85.50 541 ILE A N 1
ATOM 4109 C CA . ILE A 1 541 ? 8.989 -31.465 -1.001 1.00 85.50 541 ILE A CA 1
ATOM 4110 C C . ILE A 1 541 ? 9.356 -29.985 -0.798 1.00 85.50 541 ILE A C 1
ATOM 4112 O O . ILE A 1 541 ? 9.755 -29.591 0.297 1.00 85.50 541 ILE A O 1
ATOM 4116 N N . ARG A 1 542 ? 9.247 -29.163 -1.847 1.00 87.81 542 ARG A N 1
ATOM 4117 C CA . ARG A 1 542 ? 9.778 -27.789 -1.876 1.00 87.81 542 ARG A CA 1
ATOM 4118 C C . ARG A 1 542 ? 8.757 -26.725 -1.493 1.00 87.81 542 ARG A C 1
ATOM 4120 O O . ARG A 1 542 ? 9.129 -25.757 -0.844 1.00 87.81 542 ARG A O 1
ATOM 4127 N N . CYS A 1 543 ? 7.484 -26.914 -1.830 1.00 93.88 543 CYS A N 1
ATOM 4128 C CA . CYS A 1 543 ? 6.455 -25.916 -1.547 1.00 93.88 543 CYS A CA 1
ATOM 4129 C C . CYS A 1 543 ? 5.827 -26.069 -0.163 1.00 93.88 543 CYS A C 1
ATOM 4131 O O . CYS A 1 543 ? 5.396 -25.072 0.407 1.00 93.88 543 CYS A O 1
ATOM 4133 N N . THR A 1 544 ? 5.814 -27.276 0.419 1.00 91.44 544 THR A N 1
ATOM 4134 C CA . THR A 1 544 ? 5.269 -27.483 1.775 1.00 91.44 544 THR A CA 1
ATOM 4135 C C . THR A 1 544 ? 5.950 -26.592 2.824 1.00 91.44 544 THR A C 1
ATOM 4137 O O . THR A 1 544 ? 5.229 -25.936 3.574 1.00 91.44 544 THR A O 1
ATOM 4140 N N . PRO A 1 545 ? 7.295 -26.473 2.877 1.00 86.69 545 PRO A N 1
ATOM 4141 C CA . PRO A 1 545 ? 7.948 -25.551 3.808 1.00 86.69 545 PRO A CA 1
ATOM 4142 C C . PRO A 1 545 ? 7.583 -24.082 3.564 1.00 86.69 545 PRO A C 1
ATOM 4144 O O . PRO A 1 545 ? 7.449 -23.320 4.518 1.00 86.69 545 PRO A O 1
ATOM 4147 N N . GLU A 1 546 ? 7.394 -23.677 2.305 1.00 88.62 546 GLU A N 1
ATOM 4148 C CA . GLU A 1 546 ? 7.003 -22.306 1.961 1.00 88.62 546 GLU A CA 1
ATOM 4149 C C . GLU A 1 546 ? 5.566 -21.988 2.383 1.00 88.62 546 GLU A C 1
ATOM 4151 O O . GLU A 1 546 ? 5.305 -20.893 2.884 1.00 88.62 546 GLU A O 1
ATOM 4156 N N . PHE A 1 547 ? 4.646 -22.941 2.232 1.00 93.50 547 PHE A N 1
ATOM 4157 C CA . PHE A 1 547 ? 3.240 -22.784 2.615 1.00 93.50 547 PHE A CA 1
ATOM 4158 C C . PHE A 1 547 ? 3.042 -22.872 4.129 1.00 93.50 547 PHE A C 1
ATOM 4160 O O . PHE A 1 547 ? 2.239 -22.119 4.680 1.00 93.50 547 PHE A O 1
ATOM 4167 N N . LYS A 1 548 ? 3.857 -23.676 4.824 1.00 89.44 548 LYS A N 1
ATOM 4168 C CA . LYS A 1 548 ? 3.876 -23.738 6.290 1.00 89.44 548 LYS A CA 1
ATOM 4169 C C . LYS A 1 548 ? 4.186 -22.381 6.932 1.00 89.44 548 LYS A C 1
ATOM 4171 O O . LYS A 1 548 ? 3.624 -22.068 7.971 1.00 89.44 548 LYS A O 1
ATOM 4176 N N . LYS A 1 549 ? 5.015 -21.533 6.304 1.00 86.50 549 LYS A N 1
ATOM 4177 C CA . LYS A 1 549 ? 5.279 -20.153 6.781 1.00 86.50 549 LYS A CA 1
ATOM 4178 C C . LYS A 1 549 ? 4.022 -19.269 6.821 1.00 86.50 549 LYS A C 1
ATOM 4180 O O . LYS A 1 549 ? 4.074 -18.180 7.386 1.00 86.50 549 LYS A O 1
ATOM 4185 N N . ALA A 1 550 ? 2.942 -19.694 6.168 1.00 85.06 550 ALA A N 1
ATOM 4186 C CA . ALA A 1 550 ? 1.634 -19.050 6.159 1.00 85.06 550 ALA A CA 1
ATOM 4187 C C . ALA A 1 550 ? 0.564 -19.904 6.863 1.00 85.06 550 ALA A C 1
ATOM 4189 O O . ALA A 1 550 ? -0.613 -19.784 6.531 1.00 85.06 550 ALA A O 1
ATOM 4190 N N . ASP A 1 551 ? 0.973 -20.811 7.758 1.00 87.56 551 ASP A N 1
ATOM 4191 C CA . ASP A 1 551 ? 0.094 -21.744 8.475 1.00 87.56 551 ASP A CA 1
ATOM 4192 C C . ASP A 1 551 ? -0.841 -22.538 7.542 1.00 87.56 551 ASP A C 1
ATOM 4194 O O . ASP A 1 551 ? -1.979 -22.851 7.882 1.00 87.56 551 ASP A O 1
ATOM 4198 N N . SER A 1 552 ? -0.359 -22.843 6.333 1.00 91.50 552 SER A N 1
ATOM 4199 C CA . SER A 1 552 ? -1.104 -23.562 5.300 1.00 91.50 552 SER A CA 1
ATOM 4200 C C . SER A 1 552 ? -0.431 -24.890 4.958 1.00 91.50 552 SER A C 1
ATOM 4202 O O . SER A 1 552 ? 0.796 -25.005 4.918 1.00 91.50 552 SER A O 1
ATOM 4204 N N . GLU A 1 553 ? -1.244 -25.891 4.641 1.00 94.44 553 GLU A N 1
ATOM 4205 C CA . GLU A 1 553 ? -0.816 -27.142 4.020 1.00 94.44 553 GLU A CA 1
ATOM 4206 C C . GLU A 1 553 ? -0.877 -27.026 2.481 1.00 94.44 553 GLU A C 1
ATOM 4208 O O . GLU A 1 553 ? -1.137 -25.957 1.915 1.00 94.44 553 GLU A O 1
ATOM 4213 N N . ILE A 1 554 ? -0.596 -28.126 1.774 1.00 95.19 554 ILE A N 1
ATOM 4214 C CA . ILE A 1 554 ? -0.472 -28.146 0.310 1.00 95.19 554 ILE A CA 1
ATOM 4215 C C . ILE A 1 554 ? -1.518 -29.043 -0.359 1.00 95.19 554 ILE A C 1
ATOM 4217 O O . ILE A 1 554 ? -1.779 -30.172 0.066 1.00 95.19 554 ILE A O 1
ATOM 4221 N N . GLY A 1 555 ? -2.084 -28.575 -1.469 1.00 96.31 555 GLY A N 1
ATOM 4222 C CA . GLY A 1 555 ? -2.774 -29.421 -2.432 1.00 96.31 555 GLY A CA 1
ATOM 4223 C C . GLY A 1 555 ? -1.934 -29.668 -3.672 1.00 96.31 555 GLY A C 1
ATOM 4224 O O . GLY A 1 555 ? -1.360 -28.738 -4.232 1.00 96.31 555 GLY A O 1
ATOM 4225 N N . VAL A 1 556 ? -1.890 -30.922 -4.130 1.00 95.88 556 VAL A N 1
ATOM 4226 C CA . VAL A 1 556 ? -1.213 -31.291 -5.380 1.00 95.88 556 VAL A CA 1
ATOM 4227 C C . VAL A 1 556 ? -2.109 -32.179 -6.241 1.00 95.88 556 VAL A C 1
ATOM 4229 O O . VAL A 1 556 ? -2.540 -33.257 -5.823 1.00 95.88 556 VAL A O 1
ATOM 4232 N N . GLY A 1 557 ? -2.372 -31.724 -7.466 1.00 94.00 557 GLY A N 1
ATOM 4233 C CA . GLY A 1 557 ? -3.178 -32.418 -8.468 1.00 94.00 557 GLY A CA 1
ATOM 4234 C C . GLY A 1 557 ? -2.351 -32.842 -9.680 1.00 94.00 557 GLY A C 1
ATOM 4235 O O . GLY A 1 557 ? -1.775 -31.987 -10.348 1.00 94.00 557 GLY A O 1
ATOM 4236 N N . LEU A 1 558 ? -2.310 -34.136 -10.007 1.00 92.50 558 LEU A N 1
ATOM 4237 C CA . LEU A 1 558 ? -1.576 -34.651 -11.173 1.00 92.50 558 LEU A CA 1
ATOM 4238 C C . LEU A 1 558 ? -2.504 -34.869 -12.382 1.00 92.50 558 LEU A C 1
ATOM 4240 O O . LEU A 1 558 ? -3.288 -35.822 -12.411 1.00 92.50 558 LEU A O 1
ATOM 4244 N N . TYR A 1 559 ? -2.395 -33.999 -13.388 1.00 91.19 559 TYR A N 1
ATOM 4245 C CA . TYR A 1 559 ? -3.160 -34.056 -14.639 1.00 91.19 559 TYR A CA 1
ATOM 4246 C C . TYR A 1 559 ? -2.297 -34.576 -15.799 1.00 91.19 559 TYR A C 1
ATOM 4248 O O . TYR A 1 559 ? -1.095 -34.778 -15.650 1.00 91.19 559 TYR A O 1
ATOM 4256 N N . HIS A 1 560 ? -2.916 -34.842 -16.952 1.00 88.56 560 HIS A N 1
ATOM 4257 C CA . HIS A 1 560 ? -2.231 -35.449 -18.101 1.00 88.56 560 HIS A CA 1
ATOM 4258 C C . HIS A 1 560 ? -1.126 -34.569 -18.703 1.00 88.56 560 HIS A C 1
ATOM 4260 O O . HIS A 1 560 ? -0.178 -35.095 -19.275 1.00 88.56 560 HIS A O 1
ATOM 4266 N N . ASP A 1 561 ? -1.248 -33.250 -18.586 1.00 90.62 561 ASP A N 1
ATOM 4267 C CA . ASP A 1 561 ? -0.381 -32.268 -19.239 1.00 90.62 561 ASP A CA 1
ATOM 4268 C C . ASP A 1 561 ? 0.264 -31.270 -18.265 1.00 90.62 561 ASP A C 1
ATOM 4270 O O . ASP A 1 561 ? 1.084 -30.453 -18.685 1.00 90.62 561 ASP A O 1
ATOM 4274 N N . ARG A 1 562 ? -0.095 -31.319 -16.976 1.00 93.56 562 ARG A N 1
ATOM 4275 C CA . ARG A 1 562 ? 0.358 -30.364 -15.956 1.00 93.56 562 ARG A CA 1
ATOM 4276 C C . ARG A 1 562 ? 0.202 -30.878 -14.529 1.00 93.56 562 ARG A C 1
ATOM 4278 O O . ARG A 1 562 ? -0.548 -31.816 -14.256 1.00 93.56 562 ARG A O 1
ATOM 4285 N N . VAL A 1 563 ? 0.891 -30.213 -13.612 1.00 95.69 563 VAL A N 1
ATOM 4286 C CA . VAL A 1 563 ? 0.758 -30.381 -12.165 1.00 95.69 563 VAL A CA 1
ATOM 4287 C C . VAL A 1 563 ? 0.097 -29.139 -11.593 1.00 95.69 563 VAL A C 1
ATOM 4289 O O . VAL A 1 563 ? 0.533 -28.026 -11.853 1.00 95.69 563 VAL A O 1
ATOM 4292 N N . TYR A 1 564 ? -0.949 -29.331 -10.807 1.00 96.81 564 TYR A N 1
ATOM 4293 C CA . TYR A 1 564 ? -1.616 -28.274 -10.064 1.00 96.81 564 TYR A CA 1
ATOM 4294 C C . TYR A 1 564 ? -1.067 -28.226 -8.635 1.00 96.81 564 TYR A C 1
ATOM 4296 O O . TYR A 1 564 ? -0.946 -29.279 -8.004 1.00 96.81 564 TYR A O 1
ATOM 4304 N N . VAL A 1 565 ? -0.772 -27.030 -8.125 1.00 97.94 565 VAL A N 1
ATOM 4305 C CA . VAL A 1 565 ? -0.246 -26.795 -6.773 1.00 97.94 565 VAL A CA 1
ATOM 4306 C C . VAL A 1 565 ? -1.006 -25.643 -6.122 1.00 97.94 565 VAL A C 1
ATOM 4308 O O . VAL A 1 565 ? -1.181 -24.597 -6.748 1.00 97.94 565 VAL A O 1
ATOM 4311 N N . ASP A 1 566 ? -1.437 -25.800 -4.870 1.00 97.44 566 ASP A N 1
ATOM 4312 C CA . ASP A 1 566 ? -2.045 -24.707 -4.106 1.00 97.44 566 ASP A CA 1
ATOM 4313 C C . ASP A 1 566 ? -1.859 -24.784 -2.590 1.00 97.44 566 ASP A C 1
ATOM 4315 O O . ASP A 1 566 ? -1.483 -25.816 -2.032 1.00 97.44 566 ASP A O 1
ATOM 4319 N N . MET A 1 567 ? -2.138 -23.654 -1.942 1.00 96.00 567 MET A N 1
ATOM 4320 C CA . MET A 1 567 ? -2.246 -23.524 -0.490 1.00 96.00 567 MET A CA 1
ATOM 4321 C C . MET A 1 567 ? -3.659 -23.901 -0.031 1.00 96.00 567 MET A C 1
ATOM 4323 O O . MET A 1 567 ? -4.636 -23.545 -0.695 1.00 96.00 567 MET A O 1
ATOM 4327 N N . ARG A 1 568 ? -3.779 -24.613 1.096 1.00 92.69 568 ARG A N 1
ATOM 4328 C CA . ARG A 1 568 ? -5.067 -25.017 1.694 1.00 92.69 568 ARG A CA 1
ATOM 4329 C C . ARG A 1 568 ? -4.911 -25.459 3.148 1.00 92.69 568 ARG A C 1
ATOM 4331 O O . ARG A 1 568 ? -3.806 -25.742 3.587 1.00 92.69 568 ARG A O 1
ATOM 4338 N N . ASP A 1 569 ? -6.024 -25.629 3.852 1.00 90.12 569 ASP A N 1
ATOM 4339 C CA . ASP A 1 569 ? -6.014 -25.999 5.278 1.00 90.12 569 ASP A CA 1
ATOM 4340 C C . ASP A 1 569 ? -5.590 -27.449 5.545 1.00 90.12 569 ASP A C 1
ATOM 4342 O O . ASP A 1 569 ? -5.170 -27.781 6.646 1.00 90.12 569 ASP A O 1
ATOM 4346 N N . THR A 1 570 ? -5.761 -28.339 4.563 1.00 92.06 570 THR A N 1
ATOM 4347 C CA . THR A 1 570 ? -5.468 -29.771 4.718 1.00 92.06 570 THR A CA 1
ATOM 4348 C C . THR A 1 570 ? -4.792 -30.344 3.487 1.00 92.06 570 THR A C 1
ATOM 4350 O O . THR A 1 570 ? -5.193 -30.077 2.349 1.00 92.06 570 THR A O 1
ATOM 4353 N N . PHE A 1 571 ? -3.799 -31.192 3.715 1.00 93.31 571 PHE A N 1
ATOM 4354 C CA . PHE A 1 571 ? -3.039 -31.849 2.682 1.00 93.31 571 PHE A CA 1
ATOM 4355 C C . PHE A 1 571 ? -3.969 -32.692 1.827 1.00 93.31 571 PHE A C 1
ATOM 4357 O O . PHE A 1 571 ? -4.740 -33.533 2.306 1.00 93.31 571 PHE A O 1
ATOM 4364 N N . LYS A 1 572 ? -3.885 -32.480 0.517 1.00 93.00 572 LYS A N 1
ATOM 4365 C CA . LYS A 1 572 ? -4.681 -33.251 -0.426 1.00 93.00 572 LYS A CA 1
ATOM 4366 C C . LYS A 1 572 ? -3.888 -33.520 -1.681 1.00 93.00 572 LYS A C 1
ATOM 4368 O O . LYS A 1 572 ? -3.581 -32.619 -2.452 1.00 93.00 572 LYS A O 1
ATOM 4373 N N . PHE A 1 573 ? -3.666 -34.799 -1.933 1.00 91.50 573 PHE A N 1
ATOM 4374 C CA . PHE A 1 573 ? -3.166 -35.282 -3.205 1.00 91.50 573 PHE A CA 1
ATOM 4375 C C . PHE A 1 573 ? -4.296 -35.933 -4.009 1.00 91.50 573 PHE A C 1
ATOM 4377 O O . PHE A 1 573 ? -5.053 -36.752 -3.474 1.00 91.50 573 PHE A O 1
ATOM 4384 N N . TRP A 1 574 ? -4.414 -35.593 -5.291 1.00 90.94 574 TRP A N 1
ATOM 4385 C CA . TRP A 1 574 ? -5.326 -36.266 -6.217 1.00 90.94 574 TRP A CA 1
ATOM 4386 C C . TRP A 1 574 ? -4.680 -36.447 -7.590 1.00 90.94 574 TRP A C 1
ATOM 4388 O O . TRP A 1 574 ? -3.893 -35.624 -8.047 1.00 90.94 574 TRP A O 1
ATOM 4398 N N . ASN A 1 575 ? -5.015 -37.544 -8.266 1.00 89.19 575 ASN A N 1
ATOM 4399 C CA . ASN A 1 575 ? -4.409 -37.905 -9.546 1.00 89.19 575 ASN A CA 1
ATOM 4400 C C . ASN A 1 575 ? -5.476 -38.273 -10.586 1.00 89.19 575 ASN A C 1
ATOM 4402 O O . ASN A 1 575 ? -5.723 -39.460 -10.813 1.00 89.19 575 ASN A O 1
ATOM 4406 N N . PRO A 1 576 ? -6.128 -37.280 -11.217 1.00 84.44 576 PRO A N 1
ATOM 4407 C CA . PRO A 1 576 ? -7.097 -37.531 -12.280 1.00 84.44 576 PRO A CA 1
ATOM 4408 C C . PRO A 1 576 ? -6.481 -38.195 -13.512 1.00 84.44 576 PRO A C 1
ATOM 4410 O O . PRO A 1 576 ? -7.195 -38.866 -14.246 1.00 84.44 576 PRO A O 1
ATOM 4413 N N . SER A 1 577 ? -5.171 -38.032 -13.734 1.00 82.56 577 SER A N 1
ATOM 4414 C CA . SER A 1 577 ? -4.497 -38.603 -14.905 1.00 82.56 577 SER A CA 1
ATOM 4415 C C . SER A 1 577 ? -4.362 -40.128 -14.871 1.00 82.56 577 SER A C 1
ATOM 4417 O O . SER A 1 577 ? -4.065 -40.739 -15.896 1.00 82.56 577 SER A O 1
ATOM 4419 N N . GLY A 1 578 ? -4.474 -40.742 -13.686 1.00 76.69 578 GLY A N 1
ATOM 4420 C CA . GLY A 1 578 ? -4.166 -42.160 -13.480 1.00 76.69 578 GLY A CA 1
ATOM 4421 C C . GLY A 1 578 ? -2.699 -42.541 -13.740 1.00 76.69 578 GLY A C 1
ATOM 4422 O O . GLY A 1 578 ? -2.383 -43.726 -13.758 1.00 76.69 578 GLY A O 1
ATOM 4423 N N . SER A 1 579 ? -1.803 -41.567 -13.945 1.00 69.81 579 SER A N 1
ATOM 4424 C CA . SER A 1 579 ? -0.385 -41.796 -14.252 1.00 69.81 579 SER A CA 1
ATOM 4425 C C . SER A 1 579 ? 0.442 -41.904 -12.969 1.00 69.81 579 SER A C 1
ATOM 4427 O O . SER A 1 579 ? 0.267 -41.098 -12.057 1.00 69.81 579 SER A O 1
ATOM 4429 N N . PHE A 1 580 ? 1.355 -42.873 -12.889 1.00 69.00 580 PHE A N 1
ATOM 4430 C CA . PHE A 1 580 ? 2.204 -43.108 -11.710 1.00 69.00 580 PHE A CA 1
ATOM 4431 C C . PHE A 1 580 ? 3.690 -42.910 -12.030 1.00 69.00 580 PHE A C 1
ATOM 4433 O O . PHE A 1 580 ? 4.088 -42.890 -13.196 1.00 69.00 580 PHE A O 1
ATOM 4440 N N . SER A 1 581 ? 4.514 -42.736 -10.993 1.00 64.56 581 SER A N 1
ATOM 4441 C CA . SER A 1 581 ? 5.972 -42.691 -11.144 1.00 64.56 581 SER A CA 1
ATOM 4442 C C . SER A 1 581 ? 6.549 -44.097 -11.344 1.00 64.56 581 SER A C 1
ATOM 4444 O O . SER A 1 581 ? 5.918 -45.097 -11.018 1.00 64.56 581 SER A O 1
ATOM 4446 N N . THR A 1 582 ? 7.792 -44.195 -11.817 1.00 58.28 582 THR A N 1
ATOM 4447 C CA . THR A 1 582 ? 8.513 -45.479 -11.931 1.00 58.28 582 THR A CA 1
ATOM 4448 C C . THR A 1 582 ? 8.722 -46.185 -10.587 1.00 58.28 582 THR A C 1
ATOM 4450 O O . THR A 1 582 ? 8.960 -47.391 -10.560 1.00 58.28 582 THR A O 1
ATOM 4453 N N . GLN A 1 583 ? 8.629 -45.448 -9.476 1.00 57.94 583 GLN A N 1
ATOM 4454 C CA . GLN A 1 583 ? 8.831 -45.957 -8.119 1.00 57.94 583 GLN A CA 1
ATOM 4455 C C . GLN A 1 583 ? 7.559 -46.555 -7.504 1.00 57.94 583 GLN A C 1
ATOM 4457 O O . GLN A 1 583 ? 7.656 -47.261 -6.505 1.00 57.94 583 GLN A O 1
ATOM 4462 N N . VAL A 1 584 ? 6.377 -46.295 -8.076 1.00 66.25 584 VAL A N 1
ATOM 4463 C CA . VAL A 1 584 ? 5.099 -46.660 -7.455 1.00 66.25 584 VAL A CA 1
ATOM 4464 C C . VAL A 1 584 ? 4.146 -47.296 -8.463 1.00 66.25 584 VAL A C 1
ATOM 4466 O O . VAL A 1 584 ? 3.955 -46.772 -9.556 1.00 66.25 584 VAL A O 1
ATOM 4469 N N . LYS A 1 585 ? 3.532 -48.433 -8.107 1.00 67.56 585 LYS A N 1
ATOM 4470 C CA . LYS A 1 585 ? 2.782 -49.276 -9.057 1.00 67.56 585 LYS A CA 1
ATOM 4471 C C . LYS A 1 585 ? 1.263 -49.200 -8.893 1.00 67.56 585 LYS A C 1
ATOM 4473 O O . LYS A 1 585 ? 0.545 -49.739 -9.732 1.00 67.56 585 LYS A O 1
ATOM 4478 N N . SER A 1 586 ? 0.758 -48.536 -7.849 1.00 75.94 586 SER A N 1
ATOM 4479 C CA . SER A 1 586 ? -0.683 -48.370 -7.615 1.00 75.94 586 SER A CA 1
ATOM 4480 C C . SER A 1 586 ? -1.071 -46.989 -7.074 1.00 75.94 586 SER A C 1
ATOM 4482 O O . SER A 1 586 ? -0.272 -46.279 -6.462 1.00 75.94 586 SER A O 1
ATOM 4484 N N . ALA A 1 587 ? -2.347 -46.621 -7.240 1.00 72.75 587 ALA A N 1
ATOM 4485 C CA . ALA A 1 587 ? -2.892 -45.362 -6.725 1.00 72.75 587 ALA A CA 1
ATOM 4486 C C . ALA A 1 587 ? -2.841 -45.253 -5.194 1.00 72.75 587 ALA A C 1
ATOM 4488 O O . ALA A 1 587 ? -2.611 -44.166 -4.663 1.00 72.75 587 ALA A O 1
ATOM 4489 N N . ALA A 1 588 ? -3.046 -46.370 -4.490 1.00 79.88 588 ALA A N 1
ATOM 4490 C CA . ALA A 1 588 ? -3.004 -46.409 -3.033 1.00 79.88 588 ALA A CA 1
ATOM 4491 C C . ALA A 1 588 ? -1.580 -46.179 -2.514 1.00 79.88 588 ALA A C 1
ATOM 4493 O O . ALA A 1 588 ? -1.374 -45.315 -1.665 1.00 79.88 588 ALA A O 1
ATOM 4494 N N . GLU A 1 589 ? -0.596 -46.883 -3.083 1.00 80.75 589 GLU A N 1
ATOM 4495 C CA . GLU A 1 589 ? 0.817 -46.685 -2.749 1.00 80.75 589 GLU A CA 1
ATOM 4496 C C . GLU A 1 589 ? 1.261 -45.250 -3.038 1.00 80.75 589 GLU A C 1
ATOM 4498 O O . GLU A 1 589 ? 1.966 -44.654 -2.231 1.00 80.75 589 GLU A O 1
ATOM 4503 N N . PHE A 1 590 ? 0.811 -44.657 -4.151 1.00 80.12 590 PHE A N 1
ATOM 4504 C CA . PHE A 1 590 ? 1.252 -43.310 -4.512 1.00 80.12 590 PHE A CA 1
ATOM 4505 C C . PHE A 1 590 ? 0.692 -42.265 -3.555 1.00 80.12 590 PHE A C 1
ATOM 4507 O O . PHE A 1 590 ? 1.393 -41.337 -3.168 1.00 80.12 590 PHE A O 1
ATOM 4514 N N . ARG A 1 591 ? -0.548 -42.452 -3.094 1.00 80.69 591 ARG A N 1
ATOM 4515 C CA . ARG A 1 591 ? -1.138 -41.586 -2.073 1.00 80.69 591 ARG A CA 1
ATOM 4516 C C . ARG A 1 591 ? -0.391 -41.675 -0.742 1.00 80.69 591 ARG A C 1
ATOM 4518 O O . ARG A 1 591 ? -0.125 -40.637 -0.146 1.00 80.69 591 ARG A O 1
ATOM 4525 N N . VAL A 1 592 ? -0.043 -42.886 -0.300 1.00 85.62 592 VAL A N 1
ATOM 4526 C CA . VAL A 1 592 ? 0.748 -43.098 0.926 1.00 85.62 592 VAL A CA 1
ATOM 4527 C C . VAL A 1 592 ? 2.128 -42.462 0.788 1.00 85.62 592 VAL A C 1
ATOM 4529 O O . VAL A 1 592 ? 2.574 -41.764 1.691 1.00 85.62 592 VAL A O 1
ATOM 4532 N N . TYR A 1 593 ? 2.770 -42.633 -0.365 1.00 85.69 593 TYR A N 1
ATOM 4533 C CA . TYR A 1 593 ? 4.069 -42.036 -0.648 1.00 85.69 593 TYR A CA 1
ATOM 4534 C C . TYR A 1 593 ? 4.032 -40.501 -0.594 1.00 85.69 593 TYR A C 1
ATOM 4536 O O . TYR A 1 593 ? 4.842 -39.883 0.092 1.00 85.69 593 TYR A O 1
ATOM 4544 N N . MET A 1 594 ? 3.053 -39.870 -1.249 1.00 88.31 594 MET A N 1
ATOM 4545 C CA . MET A 1 594 ? 2.897 -38.411 -1.220 1.00 88.31 594 MET A CA 1
ATOM 4546 C C . MET A 1 594 ? 2.592 -37.885 0.193 1.00 88.31 594 MET A C 1
ATOM 4548 O O . MET A 1 594 ? 3.100 -36.829 0.562 1.00 88.31 594 MET A O 1
ATOM 4552 N N . GLN A 1 595 ? 1.818 -38.627 0.994 1.00 89.19 595 GLN A N 1
ATOM 4553 C CA . GLN A 1 595 ? 1.561 -38.304 2.403 1.00 89.19 595 GLN A CA 1
ATOM 4554 C C . GLN A 1 595 ? 2.848 -38.339 3.240 1.00 89.19 595 GLN A C 1
ATOM 4556 O O . GLN A 1 595 ? 3.101 -37.418 4.008 1.00 89.19 595 GLN A O 1
ATOM 4561 N N . GLN A 1 596 ? 3.683 -39.367 3.070 1.00 85.44 596 GLN A N 1
ATOM 4562 C CA . GLN A 1 596 ? 4.960 -39.479 3.784 1.00 85.44 596 GLN A CA 1
ATOM 4563 C C . GLN A 1 596 ? 5.906 -38.324 3.443 1.00 85.44 596 GLN A C 1
ATOM 4565 O O . GLN A 1 596 ? 6.531 -37.752 4.335 1.00 85.44 596 GLN A O 1
ATOM 4570 N N . LEU A 1 597 ? 5.979 -37.944 2.163 1.00 85.25 597 LEU A N 1
ATOM 4571 C CA . LEU A 1 597 ? 6.763 -36.787 1.730 1.00 85.25 597 LEU A CA 1
ATOM 4572 C C . LEU A 1 597 ? 6.244 -35.486 2.336 1.00 85.25 597 LEU A C 1
ATOM 4574 O O . LEU A 1 597 ? 7.042 -34.662 2.778 1.00 85.25 597 LEU A O 1
ATOM 4578 N N . PHE A 1 598 ? 4.923 -35.314 2.374 1.00 89.62 598 PHE A N 1
ATOM 4579 C CA . PHE A 1 598 ? 4.302 -34.167 3.020 1.00 89.62 598 PHE A CA 1
ATOM 4580 C C . PHE A 1 598 ? 4.650 -34.116 4.509 1.00 89.62 598 PHE A C 1
ATOM 4582 O O . PHE A 1 598 ? 5.146 -33.096 4.968 1.00 89.62 598 PHE A O 1
ATOM 4589 N N . GLU A 1 599 ? 4.467 -35.206 5.257 1.00 84.69 599 GLU A N 1
ATOM 4590 C CA . GLU A 1 599 ? 4.774 -35.254 6.692 1.00 84.69 599 GLU A CA 1
ATOM 4591 C C . GLU A 1 599 ? 6.252 -34.969 6.976 1.00 84.69 599 GLU A C 1
ATOM 4593 O O . GLU A 1 599 ? 6.582 -34.263 7.934 1.00 84.69 599 GLU A O 1
ATOM 4598 N N . ALA A 1 600 ? 7.148 -35.476 6.125 1.00 73.62 600 ALA A N 1
ATOM 4599 C CA . ALA A 1 600 ? 8.571 -35.191 6.219 1.00 73.62 600 ALA A CA 1
ATOM 4600 C C . ALA A 1 600 ? 8.866 -33.703 5.964 1.00 73.62 600 ALA A C 1
ATOM 4602 O O . ALA A 1 600 ? 9.538 -33.065 6.775 1.00 73.62 600 ALA A O 1
ATOM 4603 N N . ALA A 1 601 ? 8.317 -33.131 4.890 1.00 77.19 601 ALA A N 1
ATOM 4604 C CA . ALA A 1 601 ? 8.513 -31.727 4.538 1.00 77.19 601 ALA A CA 1
ATOM 4605 C C . ALA A 1 601 ? 7.885 -30.765 5.562 1.00 77.19 601 ALA A C 1
ATOM 4607 O O . ALA A 1 601 ? 8.524 -29.799 5.976 1.00 77.19 601 ALA A O 1
ATOM 4608 N N . TYR A 1 602 ? 6.666 -31.051 6.020 1.00 77.31 602 TYR A N 1
ATOM 4609 C CA . TYR A 1 602 ? 5.913 -30.240 6.979 1.00 77.31 602 TYR A CA 1
ATOM 4610 C C . TYR A 1 602 ? 6.516 -30.296 8.388 1.00 77.31 602 TYR A C 1
ATOM 4612 O O . TYR A 1 602 ? 6.642 -29.280 9.079 1.00 77.31 602 TYR A O 1
ATOM 4620 N N . GLY A 1 603 ? 6.968 -31.483 8.803 1.00 67.19 603 GLY A N 1
ATOM 4621 C CA . GLY A 1 603 ? 7.711 -31.677 10.046 1.00 67.19 603 GLY A CA 1
ATOM 4622 C C . GLY A 1 603 ? 9.132 -31.114 10.009 1.00 67.19 603 GLY A C 1
ATOM 4623 O O . GLY A 1 603 ? 9.871 -31.310 10.972 1.00 67.19 603 GLY A O 1
ATOM 4624 N N . SER A 1 604 ? 9.538 -30.475 8.902 1.00 57.91 604 SER A N 1
ATOM 4625 C CA . SER A 1 604 ? 10.915 -30.061 8.631 1.00 57.91 604 SER A CA 1
ATOM 4626 C C . SER A 1 604 ? 11.921 -31.194 8.865 1.00 57.91 604 SER A C 1
ATOM 4628 O O . SER A 1 604 ? 13.084 -30.925 9.164 1.00 57.91 604 SER A O 1
ATOM 4630 N N . ARG A 1 605 ? 11.508 -32.459 8.720 1.00 45.03 605 ARG A N 1
ATOM 4631 C CA . ARG A 1 605 ? 12.396 -33.618 8.840 1.00 45.03 605 ARG A CA 1
ATOM 4632 C C . ARG A 1 605 ? 13.358 -33.625 7.652 1.00 45.03 605 ARG A C 1
ATOM 4634 O O . ARG A 1 605 ? 13.090 -33.008 6.617 1.00 45.03 605 ARG A O 1
ATOM 4641 N N . ILE A 1 606 ? 14.523 -34.237 7.832 1.00 42.56 606 ILE A N 1
ATOM 4642 C CA . ILE A 1 606 ? 15.445 -34.502 6.726 1.00 42.56 606 ILE A CA 1
ATOM 4643 C C . ILE A 1 606 ? 14.671 -35.404 5.762 1.00 42.56 606 ILE A C 1
ATOM 4645 O O . ILE A 1 606 ? 14.197 -36.470 6.152 1.00 42.56 606 ILE A O 1
ATOM 4649 N N . ILE A 1 607 ? 14.423 -34.910 4.552 1.00 42.78 607 ILE A N 1
ATOM 4650 C CA . ILE A 1 607 ? 13.824 -35.713 3.490 1.00 42.78 607 ILE A CA 1
ATOM 4651 C C . ILE A 1 607 ? 14.990 -36.485 2.901 1.00 42.78 607 ILE A C 1
ATOM 4653 O O . ILE A 1 607 ? 15.966 -35.856 2.486 1.00 42.78 607 ILE A O 1
ATOM 4657 N N . ASP A 1 608 ? 14.902 -37.816 2.914 1.00 43.69 608 ASP A N 1
ATOM 4658 C CA . ASP A 1 608 ? 15.941 -38.673 2.352 1.00 43.69 608 ASP A CA 1
ATOM 4659 C C . ASP A 1 608 ? 16.342 -38.153 0.961 1.00 43.69 608 ASP A C 1
ATOM 4661 O O . ASP A 1 608 ? 15.461 -37.827 0.152 1.00 43.69 608 ASP A O 1
ATOM 4665 N N . PRO A 1 609 ? 17.649 -38.029 0.673 1.00 39.84 609 PRO A N 1
ATOM 4666 C CA . PRO A 1 609 ? 18.107 -37.560 -0.623 1.00 39.84 609 PRO A CA 1
ATOM 4667 C C . PRO A 1 609 ? 17.470 -38.399 -1.732 1.00 39.84 609 PRO A C 1
ATOM 4669 O O . PRO A 1 609 ? 17.395 -39.622 -1.628 1.00 39.84 609 PRO A O 1
ATOM 4672 N N . ASP A 1 610 ? 17.036 -37.741 -2.815 1.00 38.12 610 ASP A N 1
ATOM 4673 C CA . ASP A 1 610 ? 16.332 -38.370 -3.948 1.00 38.12 610 ASP A CA 1
ATOM 4674 C C . ASP A 1 610 ? 17.063 -39.615 -4.507 1.00 38.12 610 ASP A C 1
ATOM 4676 O O . ASP A 1 610 ? 16.443 -40.475 -5.140 1.00 38.12 610 ASP A O 1
ATOM 4680 N N . LEU A 1 611 ? 18.382 -39.689 -4.280 1.00 44.66 611 LEU A N 1
ATOM 4681 C CA . LEU A 1 611 ? 19.290 -40.785 -4.608 1.00 44.66 611 LEU A CA 1
ATOM 4682 C C . LEU A 1 611 ? 20.211 -41.067 -3.400 1.00 44.66 611 LEU A C 1
ATOM 4684 O O . LEU A 1 611 ? 21.317 -40.524 -3.336 1.00 44.66 611 LEU A O 1
ATOM 4688 N N . PRO A 1 612 ? 19.795 -41.917 -2.443 1.00 39.56 612 PRO A N 1
ATOM 4689 C CA . PRO A 1 612 ? 20.549 -42.167 -1.210 1.00 39.56 612 PRO A CA 1
ATOM 4690 C C . PRO A 1 612 ? 21.985 -42.635 -1.446 1.00 39.56 612 PRO A C 1
ATOM 4692 O O . PRO A 1 612 ? 22.907 -42.142 -0.809 1.00 39.56 612 PRO A O 1
ATOM 4695 N N . ALA A 1 613 ? 22.186 -43.497 -2.445 1.00 41.09 613 ALA A N 1
ATOM 4696 C CA . ALA A 1 613 ? 23.504 -44.011 -2.808 1.00 41.09 613 ALA A CA 1
ATOM 4697 C C . ALA A 1 613 ? 24.457 -42.935 -3.363 1.00 41.09 613 ALA A C 1
ATOM 4699 O O . ALA A 1 613 ? 25.669 -43.053 -3.224 1.00 41.09 613 ALA A O 1
ATOM 4700 N N . GLU A 1 614 ? 23.928 -41.889 -4.002 1.00 42.50 614 GLU A N 1
ATOM 4701 C CA . GLU A 1 614 ? 24.742 -40.801 -4.551 1.00 42.50 614 GLU A CA 1
ATOM 4702 C C . GLU A 1 614 ? 25.076 -39.768 -3.470 1.00 42.50 614 GLU A C 1
ATOM 4704 O O . GLU A 1 614 ? 26.203 -39.286 -3.406 1.00 42.50 614 GLU A O 1
ATOM 4709 N N . ALA A 1 615 ? 24.129 -39.483 -2.572 1.00 38.22 615 ALA A N 1
ATOM 4710 C CA . ALA A 1 615 ? 24.368 -38.637 -1.407 1.00 38.22 615 ALA A CA 1
ATOM 4711 C C . ALA A 1 615 ? 25.382 -39.262 -0.436 1.00 38.22 615 ALA A C 1
ATOM 4713 O O . ALA A 1 615 ? 26.274 -38.564 0.032 1.00 38.22 615 ALA A O 1
ATOM 4714 N N . GLU A 1 616 ? 25.304 -40.573 -0.199 1.00 39.72 616 GLU A N 1
ATOM 4715 C CA . GLU A 1 616 ? 26.277 -41.315 0.611 1.00 39.72 616 GLU A CA 1
ATOM 4716 C C . GLU A 1 616 ? 27.669 -41.342 -0.045 1.00 39.72 616 GLU A C 1
ATOM 4718 O O . GLU A 1 616 ? 28.679 -41.187 0.634 1.00 39.72 616 GLU A O 1
ATOM 4723 N N . ALA A 1 617 ? 27.738 -41.452 -1.377 1.00 44.03 617 ALA A N 1
ATOM 4724 C CA . ALA A 1 617 ? 29.001 -41.419 -2.121 1.00 44.03 617 ALA A CA 1
ATOM 4725 C C . ALA A 1 617 ? 29.642 -40.019 -2.219 1.00 44.03 617 ALA A C 1
ATOM 4727 O O . ALA A 1 617 ? 30.829 -39.912 -2.531 1.00 44.03 617 ALA A O 1
ATOM 4728 N N . LEU A 1 618 ? 28.867 -38.952 -1.999 1.00 42.72 618 LEU A N 1
ATOM 4729 C CA . LEU A 1 618 ? 29.311 -37.553 -2.059 1.00 42.72 618 LEU A CA 1
ATOM 4730 C C . LEU A 1 618 ? 29.441 -36.894 -0.678 1.00 42.72 618 LEU A C 1
ATOM 4732 O O . LEU A 1 618 ? 29.877 -35.741 -0.605 1.00 42.72 618 LEU A O 1
ATOM 4736 N N . ALA A 1 619 ? 29.055 -37.590 0.393 1.00 42.91 619 ALA A N 1
ATOM 4737 C CA . ALA A 1 619 ? 29.203 -37.118 1.760 1.00 42.91 619 ALA A CA 1
ATOM 4738 C C . ALA A 1 619 ? 30.690 -37.084 2.148 1.00 42.91 619 ALA A C 1
ATOM 4740 O O . ALA A 1 619 ? 31.400 -38.079 2.007 1.00 42.91 619 ALA A O 1
ATOM 4741 N N . ASP A 1 620 ? 31.155 -35.936 2.645 1.00 52.09 620 ASP A N 1
ATOM 4742 C CA . ASP A 1 620 ? 32.492 -35.767 3.224 1.00 52.09 620 ASP A CA 1
ATOM 4743 C C . ASP A 1 620 ? 32.333 -35.660 4.748 1.00 52.09 620 ASP A C 1
ATOM 4745 O O . ASP A 1 620 ? 32.053 -34.571 5.260 1.00 52.09 620 ASP A O 1
ATOM 4749 N N . PRO A 1 621 ? 32.360 -36.787 5.484 1.00 56.25 621 PRO A N 1
ATOM 4750 C CA . PRO A 1 621 ? 32.109 -36.770 6.915 1.00 56.25 621 PRO A CA 1
ATOM 4751 C C . PRO A 1 621 ? 33.216 -35.978 7.629 1.00 56.25 621 PRO A C 1
ATOM 4753 O O . PRO A 1 621 ? 34.401 -36.210 7.371 1.00 56.25 621 PRO A O 1
ATOM 4756 N N . PRO A 1 622 ? 32.867 -35.067 8.554 1.00 60.09 622 PRO A N 1
ATOM 4757 C CA . PRO A 1 622 ? 33.858 -34.263 9.256 1.00 60.09 622 PRO A CA 1
ATOM 4758 C C . PRO A 1 622 ? 34.827 -35.146 10.060 1.00 60.09 622 PRO A C 1
ATOM 4760 O O . PRO A 1 622 ? 34.438 -36.129 10.696 1.00 60.09 622 PRO A O 1
ATOM 4763 N N . ALA A 1 623 ? 36.117 -34.806 10.017 1.00 68.25 623 ALA A N 1
ATOM 4764 C CA . ALA A 1 623 ? 37.173 -35.579 10.662 1.00 68.25 623 ALA A CA 1
ATOM 4765 C C . ALA A 1 623 ? 37.472 -35.081 12.086 1.00 68.25 623 ALA A C 1
ATOM 4767 O O . ALA A 1 623 ? 37.228 -33.932 12.445 1.00 68.25 623 ALA A O 1
ATOM 4768 N N . ARG A 1 624 ? 38.053 -35.952 12.920 1.00 72.06 624 ARG A N 1
ATOM 4769 C CA . ARG A 1 624 ? 38.590 -35.552 14.232 1.00 72.06 624 ARG A CA 1
ATOM 4770 C C . ARG A 1 624 ? 39.898 -34.774 14.062 1.00 72.06 624 ARG A C 1
ATOM 4772 O O . ARG A 1 624 ? 40.675 -35.060 13.150 1.00 72.06 624 ARG A O 1
ATOM 4779 N N . GLN A 1 625 ? 40.178 -33.857 14.992 1.00 76.62 625 GLN A N 1
ATOM 4780 C CA . GLN A 1 625 ? 41.474 -33.168 15.067 1.00 76.62 625 GLN A CA 1
ATOM 4781 C C . GLN A 1 625 ? 42.625 -34.185 15.125 1.00 76.62 625 GLN A C 1
ATOM 4783 O O . GLN A 1 625 ? 42.585 -35.142 15.902 1.00 76.62 625 GLN A O 1
ATOM 4788 N N . SER A 1 626 ? 43.638 -34.003 14.278 1.00 80.06 626 SER A N 1
ATOM 4789 C CA . SER A 1 626 ? 44.738 -34.955 14.121 1.00 80.06 626 SER A CA 1
ATOM 4790 C C . SER A 1 626 ? 45.958 -34.288 13.482 1.00 80.06 626 SER A C 1
ATOM 4792 O O . SER A 1 626 ? 45.794 -33.517 12.534 1.00 80.06 626 SER A O 1
ATOM 4794 N N . PRO A 1 627 ? 47.189 -34.642 13.906 1.00 77.06 627 PRO A N 1
ATOM 4795 C CA . PRO A 1 627 ? 48.422 -34.192 13.250 1.00 77.06 627 PRO A CA 1
ATOM 4796 C C . PRO A 1 627 ? 48.550 -34.663 11.793 1.00 77.06 627 PRO A C 1
ATOM 4798 O O . PRO A 1 627 ? 49.331 -34.103 11.034 1.00 77.06 627 PRO A O 1
ATOM 4801 N N . LEU A 1 628 ? 47.820 -35.716 11.408 1.00 82.44 628 LEU A N 1
ATOM 4802 C CA . LEU A 1 628 ? 47.864 -36.309 10.067 1.00 82.44 628 LEU A CA 1
ATOM 4803 C C . LEU A 1 628 ? 46.739 -35.812 9.154 1.00 82.44 628 LEU A C 1
ATOM 4805 O O . LEU A 1 628 ? 46.681 -36.211 7.992 1.00 82.44 628 LEU A O 1
ATOM 4809 N N . TYR A 1 629 ? 45.824 -34.993 9.674 1.00 86.38 629 TYR A N 1
ATOM 4810 C CA . TYR A 1 629 ? 44.718 -34.479 8.881 1.00 86.38 629 TYR A CA 1
ATOM 4811 C C . TYR A 1 629 ? 45.245 -33.618 7.732 1.00 86.38 629 TYR A C 1
ATOM 4813 O O . TYR A 1 629 ? 46.137 -32.798 7.929 1.00 86.38 629 TYR A O 1
ATOM 4821 N N . ARG A 1 630 ? 44.692 -33.781 6.534 1.00 85.62 630 ARG A N 1
ATOM 4822 C CA . ARG A 1 630 ? 44.906 -32.863 5.416 1.00 85.62 630 ARG A CA 1
ATOM 4823 C C . ARG A 1 630 ? 43.602 -32.727 4.665 1.00 85.62 630 ARG A C 1
ATOM 4825 O O . ARG A 1 630 ? 43.067 -33.723 4.177 1.00 85.62 630 ARG A O 1
ATOM 4832 N N . TYR A 1 631 ? 43.108 -31.502 4.580 1.00 85.56 631 TYR A N 1
ATOM 4833 C CA . TYR A 1 631 ? 41.891 -31.217 3.850 1.00 85.56 631 TYR A CA 1
ATOM 4834 C C . TYR A 1 631 ? 42.052 -31.630 2.387 1.00 85.56 631 TYR A C 1
ATOM 4836 O O . TYR A 1 631 ? 43.013 -31.249 1.717 1.00 85.56 631 TYR A O 1
ATOM 4844 N N . THR A 1 632 ? 41.106 -32.428 1.904 1.00 83.06 632 THR A N 1
ATOM 4845 C CA . THR A 1 632 ? 41.038 -32.834 0.504 1.00 83.06 632 THR A CA 1
ATOM 4846 C C . THR A 1 632 ? 39.766 -32.253 -0.078 1.00 83.06 632 THR A C 1
ATOM 4848 O O . THR A 1 632 ? 38.676 -32.522 0.413 1.00 83.06 632 THR A O 1
ATOM 4851 N N . HIS A 1 633 ? 39.901 -31.445 -1.127 1.00 79.12 633 HIS A N 1
ATOM 4852 C CA . HIS A 1 633 ? 38.743 -30.866 -1.800 1.00 79.12 633 HIS A CA 1
ATOM 4853 C C . HIS A 1 633 ? 37.821 -31.972 -2.337 1.00 79.12 633 HIS A C 1
ATOM 4855 O O . HIS A 1 633 ? 38.309 -32.870 -3.030 1.00 79.12 633 HIS A O 1
ATOM 4861 N N . PRO A 1 634 ? 36.497 -31.886 -2.111 1.00 73.44 634 PRO A N 1
ATOM 4862 C CA . PRO A 1 634 ? 35.538 -32.808 -2.708 1.00 73.44 634 PRO A CA 1
ATOM 4863 C C . PRO A 1 634 ? 35.654 -32.846 -4.241 1.00 73.44 634 PRO A C 1
ATOM 4865 O O . PRO A 1 634 ? 35.932 -31.824 -4.875 1.00 73.44 634 PRO A O 1
ATOM 4868 N N . GLU A 1 635 ? 35.351 -33.989 -4.870 1.00 67.94 635 GLU A N 1
ATOM 4869 C CA . GLU A 1 635 ? 35.513 -34.185 -6.326 1.00 67.94 635 GLU A CA 1
ATOM 4870 C C . GLU A 1 635 ? 34.755 -33.128 -7.155 1.00 67.94 635 GLU A C 1
ATOM 4872 O O . GLU A 1 635 ? 35.212 -32.723 -8.223 1.00 67.94 635 GLU A O 1
ATOM 4877 N N . ARG A 1 636 ? 33.636 -32.595 -6.642 1.00 67.25 636 ARG A N 1
ATOM 4878 C CA . ARG A 1 636 ? 32.910 -31.460 -7.245 1.00 67.25 636 ARG A CA 1
ATOM 4879 C C . ARG A 1 636 ? 33.759 -30.183 -7.347 1.00 67.25 636 ARG A C 1
ATOM 4881 O O . ARG A 1 636 ? 33.747 -29.525 -8.385 1.00 67.25 636 ARG A O 1
ATOM 4888 N N . VAL A 1 637 ? 34.530 -29.858 -6.308 1.00 72.19 637 VAL A N 1
ATOM 4889 C CA . VAL A 1 637 ? 35.427 -28.693 -6.275 1.00 72.19 637 VAL A CA 1
ATOM 4890 C C . VAL A 1 637 ? 36.621 -28.942 -7.191 1.00 72.19 637 VAL A C 1
ATOM 4892 O O . VAL A 1 637 ? 36.971 -28.076 -7.991 1.00 72.19 637 VAL A O 1
ATOM 4895 N N . LEU A 1 638 ? 37.184 -30.155 -7.167 1.00 75.06 638 LEU A N 1
ATOM 4896 C CA . LEU A 1 638 ? 38.268 -30.554 -8.070 1.00 75.06 638 LEU A CA 1
ATOM 4897 C C . LEU A 1 638 ? 37.845 -30.483 -9.546 1.00 75.06 638 LEU A C 1
ATOM 4899 O O . LEU A 1 638 ? 38.590 -29.970 -10.382 1.00 75.06 638 LEU A O 1
ATOM 4903 N N . ARG A 1 639 ? 36.633 -30.941 -9.883 1.00 70.31 639 ARG A N 1
ATOM 4904 C CA . ARG A 1 639 ? 36.058 -30.832 -11.234 1.00 70.31 639 ARG A CA 1
ATOM 4905 C C . ARG A 1 639 ? 35.835 -29.381 -11.650 1.00 70.31 639 ARG A C 1
ATOM 4907 O O . ARG A 1 639 ? 36.155 -29.044 -12.788 1.00 70.31 639 ARG A O 1
ATOM 4914 N N . ARG A 1 640 ? 35.341 -28.528 -10.744 1.00 70.69 640 ARG A N 1
ATOM 4915 C CA . ARG A 1 640 ? 35.195 -27.084 -10.987 1.00 70.69 640 ARG A CA 1
ATOM 4916 C C . ARG A 1 640 ? 36.549 -26.429 -11.266 1.00 70.69 640 ARG A C 1
ATOM 4918 O O . ARG A 1 640 ? 36.689 -25.783 -12.294 1.00 70.69 640 ARG A O 1
ATOM 4925 N N . ARG A 1 641 ? 37.567 -26.686 -10.435 1.00 71.81 641 ARG A N 1
ATOM 4926 C CA . ARG A 1 641 ? 38.941 -26.174 -10.619 1.00 71.81 641 ARG A CA 1
ATOM 4927 C C . ARG A 1 641 ? 39.579 -26.624 -11.942 1.00 71.81 641 ARG A C 1
ATOM 4929 O O . ARG A 1 641 ? 40.332 -25.871 -12.550 1.00 71.81 641 ARG A O 1
ATOM 4936 N N . ARG A 1 642 ? 39.272 -27.840 -12.420 1.00 74.31 642 ARG A N 1
ATOM 4937 C CA . ARG A 1 642 ? 39.748 -28.356 -13.724 1.00 74.31 642 ARG A CA 1
ATOM 4938 C C . ARG A 1 642 ? 39.071 -27.687 -14.925 1.00 74.31 642 ARG A C 1
ATOM 4940 O O . ARG A 1 642 ? 39.661 -27.641 -16.002 1.00 74.31 642 ARG A O 1
ATOM 4947 N N . ARG A 1 643 ? 37.843 -27.187 -14.771 1.00 64.31 643 ARG A N 1
ATOM 4948 C CA . ARG A 1 643 ? 37.120 -26.454 -15.817 1.00 64.31 643 ARG A CA 1
ATOM 4949 C C . ARG A 1 643 ? 37.480 -24.968 -15.724 1.00 64.31 643 ARG A C 1
ATOM 4951 O O . ARG A 1 643 ? 36.774 -24.193 -15.091 1.00 64.31 643 ARG A O 1
ATOM 4958 N N . GLN A 1 644 ? 38.562 -24.543 -16.379 1.00 55.25 644 GLN A N 1
ATOM 4959 C CA . GLN A 1 644 ? 38.799 -23.112 -16.611 1.00 55.25 644 GLN A CA 1
ATOM 4960 C C . GLN A 1 644 ? 37.751 -22.567 -17.598 1.00 55.25 644 GLN A C 1
ATOM 4962 O O . GLN A 1 644 ? 37.977 -22.581 -18.804 1.00 55.25 644 GLN A O 1
ATOM 4967 N N . ALA A 1 645 ? 36.601 -22.103 -17.099 1.00 50.06 645 ALA A N 1
ATOM 4968 C CA . ALA A 1 645 ? 35.720 -21.190 -17.831 1.00 50.06 645 ALA A CA 1
ATOM 4969 C C . ALA A 1 645 ? 34.710 -20.483 -16.912 1.00 50.06 645 ALA A C 1
ATOM 4971 O O . ALA A 1 645 ? 33.841 -21.098 -16.301 1.00 50.06 645 ALA A O 1
ATOM 4972 N N . THR A 1 646 ? 34.818 -19.157 -16.903 1.00 53.03 646 THR A N 1
ATOM 4973 C CA . THR A 1 646 ? 33.875 -18.149 -16.409 1.00 53.03 646 THR A CA 1
ATOM 4974 C C . THR A 1 646 ? 32.479 -18.288 -17.021 1.00 53.03 646 THR A C 1
ATOM 4976 O O . THR A 1 646 ? 32.293 -18.016 -18.209 1.00 53.03 646 THR A O 1
ATOM 4979 N N . SER A 1 647 ? 31.482 -18.596 -16.190 1.00 47.50 647 SER A N 1
ATOM 4980 C CA . SER A 1 647 ? 30.087 -18.236 -16.456 1.00 47.50 647 SER A CA 1
ATOM 4981 C C . SER A 1 647 ? 29.848 -16.768 -16.050 1.00 47.50 647 SER A C 1
ATOM 4983 O O . SER A 1 647 ? 30.290 -16.362 -14.973 1.00 47.50 647 SER A O 1
ATOM 4985 N N . PRO A 1 648 ? 29.155 -15.943 -16.859 1.00 48.06 648 PRO A N 1
ATOM 4986 C CA . PRO A 1 648 ? 28.842 -14.551 -16.519 1.00 48.06 648 PRO A CA 1
ATOM 4987 C C . PRO A 1 648 ? 27.786 -14.396 -15.408 1.00 48.06 648 PRO A C 1
ATOM 4989 O O . PRO A 1 648 ? 27.552 -13.277 -14.959 1.00 48.06 648 PRO A O 1
ATOM 4992 N N . THR A 1 649 ? 27.152 -15.486 -14.953 1.00 46.81 649 THR A N 1
ATOM 4993 C CA . THR A 1 649 ? 26.101 -15.460 -13.916 1.00 46.81 649 THR A CA 1
ATOM 4994 C C . THR A 1 649 ? 26.571 -15.902 -12.527 1.00 46.81 649 THR A C 1
ATOM 4996 O O . THR A 1 649 ? 25.781 -15.861 -11.587 1.00 46.81 649 THR A O 1
ATOM 4999 N N . GLU A 1 650 ? 27.828 -16.327 -12.367 1.00 56.75 650 GLU A N 1
ATOM 5000 C CA . GLU A 1 650 ? 28.401 -16.701 -11.067 1.00 56.75 650 GLU A CA 1
ATOM 5001 C C . GLU A 1 650 ? 29.183 -15.543 -10.433 1.00 56.75 650 GLU A C 1
ATOM 5003 O O . GLU A 1 650 ? 29.808 -14.729 -11.117 1.00 56.75 650 GLU A O 1
ATOM 5008 N N . CYS A 1 651 ? 29.163 -15.476 -9.098 1.00 62.59 651 CYS A N 1
ATOM 5009 C CA . CYS A 1 651 ? 29.976 -14.528 -8.344 1.00 62.59 651 CYS A CA 1
ATOM 5010 C C . CYS A 1 651 ? 31.460 -14.798 -8.638 1.00 62.59 651 CYS A C 1
ATOM 5012 O O . CYS A 1 651 ? 31.984 -15.858 -8.304 1.00 62.59 651 CYS A O 1
ATOM 5014 N N . GLN A 1 652 ? 32.136 -13.847 -9.286 1.00 68.81 652 GLN A N 1
ATOM 5015 C CA . GLN A 1 652 ? 33.552 -13.982 -9.620 1.00 68.81 652 GLN A CA 1
ATOM 5016 C C . GLN A 1 652 ? 34.411 -13.647 -8.393 1.00 68.81 652 GLN A C 1
ATOM 5018 O O . GLN A 1 652 ? 34.338 -12.510 -7.906 1.00 68.81 652 GLN A O 1
ATOM 5023 N N . PRO A 1 653 ? 35.236 -14.582 -7.887 1.00 71.94 653 PRO A N 1
ATOM 5024 C CA . PRO A 1 653 ? 36.052 -14.333 -6.710 1.00 71.94 653 PRO A CA 1
ATOM 5025 C C . PRO A 1 653 ? 37.143 -13.305 -7.037 1.00 71.94 653 PRO A C 1
ATOM 5027 O O . PRO A 1 653 ? 38.023 -13.540 -7.864 1.00 71.94 653 PRO A O 1
ATOM 5030 N N . LYS A 1 654 ? 37.091 -12.136 -6.391 1.00 77.50 654 LYS A N 1
ATOM 5031 C CA . LYS A 1 654 ? 38.056 -11.044 -6.581 1.00 77.50 654 LYS A CA 1
ATOM 5032 C C . LYS A 1 654 ? 38.868 -10.843 -5.308 1.00 77.50 654 LYS A C 1
ATOM 5034 O O . LYS A 1 654 ? 38.312 -10.517 -4.263 1.00 77.50 654 LYS A O 1
ATOM 5039 N N . ARG A 1 655 ? 40.195 -10.984 -5.406 1.00 78.81 655 ARG A N 1
ATOM 5040 C CA . ARG A 1 655 ? 41.142 -10.689 -4.307 1.00 78.81 655 ARG A CA 1
ATOM 5041 C C . ARG A 1 655 ? 41.446 -9.185 -4.170 1.00 78.81 655 ARG A C 1
ATOM 5043 O O . ARG A 1 655 ? 41.924 -8.740 -3.131 1.00 78.81 655 ARG A O 1
ATOM 5050 N N . ASN A 1 656 ? 41.174 -8.391 -5.210 1.00 78.31 656 ASN A N 1
ATOM 5051 C CA . ASN A 1 656 ? 41.576 -6.984 -5.347 1.00 78.31 656 ASN A CA 1
ATOM 5052 C C . ASN A 1 656 ? 40.407 -5.987 -5.226 1.00 78.31 656 ASN A C 1
ATOM 5054 O O . ASN A 1 656 ? 40.346 -5.000 -5.956 1.00 78.31 656 ASN A O 1
ATOM 5058 N N . THR A 1 657 ? 39.457 -6.231 -4.324 1.00 82.88 657 THR A N 1
ATOM 5059 C CA . THR A 1 657 ? 38.359 -5.283 -4.092 1.00 82.88 657 THR A CA 1
ATOM 5060 C C . THR A 1 657 ? 38.801 -4.080 -3.257 1.00 82.88 657 THR A C 1
ATOM 5062 O O . THR A 1 657 ? 39.812 -4.124 -2.543 1.00 82.88 657 THR A O 1
ATOM 5065 N N . ALA A 1 658 ? 38.017 -2.998 -3.315 1.00 82.00 658 ALA A N 1
ATOM 5066 C CA . ALA A 1 658 ? 38.194 -1.847 -2.432 1.00 82.00 658 ALA A CA 1
ATOM 5067 C C . ALA A 1 658 ? 38.163 -2.278 -0.955 1.00 82.00 658 ALA A C 1
ATOM 5069 O O . ALA A 1 658 ? 39.060 -1.911 -0.202 1.00 82.00 658 ALA A O 1
ATOM 5070 N N . PHE A 1 659 ? 37.223 -3.149 -0.568 1.00 85.12 659 PHE A N 1
ATOM 5071 C CA . PHE A 1 659 ? 37.159 -3.710 0.782 1.00 85.12 659 PHE A CA 1
ATOM 5072 C C . PHE A 1 659 ? 38.420 -4.493 1.160 1.00 85.12 659 PHE A C 1
ATOM 5074 O O . PHE A 1 659 ? 39.012 -4.236 2.207 1.00 85.12 659 PHE A O 1
ATOM 5081 N N . CYS A 1 660 ? 38.882 -5.421 0.312 1.00 87.62 660 CYS A N 1
ATOM 5082 C CA . CYS A 1 660 ? 40.086 -6.204 0.598 1.00 87.62 660 CYS A CA 1
ATOM 5083 C C . CYS A 1 660 ? 41.328 -5.318 0.750 1.00 87.62 660 CYS A C 1
ATOM 5085 O O . CYS A 1 660 ? 42.191 -5.620 1.578 1.00 87.62 660 CYS A O 1
ATOM 5087 N N . SER A 1 661 ? 41.398 -4.220 -0.006 1.00 86.81 661 SER A N 1
ATOM 5088 C CA . SER A 1 661 ? 42.492 -3.249 0.062 1.00 86.81 661 SER A CA 1
ATOM 5089 C C . SER A 1 661 ? 42.419 -2.403 1.339 1.00 86.81 661 SER A C 1
ATOM 5091 O O . SER A 1 661 ? 43.406 -2.298 2.062 1.00 86.81 661 SER A O 1
ATOM 5093 N N . LEU A 1 662 ? 41.239 -1.862 1.665 1.00 82.81 662 LEU A N 1
ATOM 5094 C CA . LEU A 1 662 ? 41.006 -1.033 2.856 1.00 82.81 662 LEU A CA 1
ATOM 5095 C C . LEU A 1 662 ? 41.160 -1.825 4.164 1.00 82.81 662 LEU A C 1
ATOM 5097 O O . LEU A 1 662 ? 41.721 -1.323 5.134 1.00 82.81 662 LEU A O 1
ATOM 5101 N N . SER A 1 663 ? 40.709 -3.079 4.186 1.00 86.25 663 SER A N 1
ATOM 5102 C CA . SER A 1 663 ? 40.804 -3.963 5.355 1.00 86.25 663 SER A CA 1
ATOM 5103 C C . SER A 1 663 ? 42.182 -4.609 5.526 1.00 86.25 663 SER A C 1
ATOM 5105 O O . SER A 1 663 ? 42.448 -5.197 6.572 1.00 86.25 663 SER A O 1
ATOM 5107 N N . GLN A 1 664 ? 43.078 -4.529 4.533 1.00 88.12 664 GLN A N 1
ATOM 5108 C CA . GLN A 1 664 ? 44.324 -5.309 4.500 1.00 88.12 664 GLN A CA 1
ATOM 5109 C C . GLN A 1 664 ? 45.187 -5.122 5.751 1.00 88.12 664 GLN A C 1
ATOM 5111 O O . GLN A 1 664 ? 45.680 -6.100 6.313 1.00 88.12 664 GLN A O 1
ATOM 5116 N N . ARG A 1 665 ? 45.366 -3.872 6.194 1.00 83.81 665 ARG A N 1
ATOM 5117 C CA . ARG A 1 665 ? 46.160 -3.563 7.388 1.00 83.81 665 ARG A CA 1
ATOM 5118 C C . ARG A 1 665 ? 45.518 -4.144 8.645 1.00 83.81 665 ARG A C 1
ATOM 5120 O O . ARG A 1 665 ? 46.183 -4.862 9.379 1.00 83.81 665 ARG A O 1
ATOM 5127 N N . ALA A 1 666 ? 44.219 -3.913 8.827 1.00 83.19 666 ALA A N 1
ATOM 5128 C CA . ALA A 1 666 ? 43.474 -4.433 9.967 1.00 83.19 666 ALA A CA 1
ATOM 5129 C C . ALA A 1 666 ? 43.489 -5.971 10.019 1.00 83.19 666 ALA A C 1
ATOM 5131 O O . ALA A 1 666 ? 43.702 -6.535 11.086 1.00 83.19 666 ALA A O 1
ATOM 5132 N N . ARG A 1 667 ? 43.356 -6.655 8.871 1.00 88.00 667 ARG A N 1
ATOM 5133 C CA . ARG A 1 667 ? 43.469 -8.122 8.781 1.00 88.00 667 ARG A CA 1
ATOM 5134 C C . ARG A 1 667 ? 44.857 -8.617 9.190 1.00 88.00 667 ARG A C 1
ATOM 5136 O O . ARG A 1 667 ? 44.949 -9.555 9.970 1.00 88.00 667 ARG A O 1
ATOM 5143 N N . ARG A 1 668 ? 45.939 -7.975 8.730 1.00 87.62 668 ARG A N 1
ATOM 5144 C CA . ARG A 1 668 ? 47.312 -8.348 9.131 1.00 87.62 668 ARG A CA 1
ATOM 5145 C C . ARG A 1 668 ? 47.574 -8.117 10.615 1.00 87.62 668 ARG A C 1
ATOM 5147 O O . ARG A 1 668 ? 48.176 -8.974 11.260 1.00 87.62 668 ARG A O 1
ATOM 5154 N N . ASP A 1 669 ? 47.128 -6.984 11.148 1.00 83.06 669 ASP A N 1
ATOM 5155 C CA . ASP A 1 669 ? 47.306 -6.645 12.560 1.00 83.06 669 ASP A CA 1
ATOM 5156 C C . ASP A 1 669 ? 46.542 -7.641 13.449 1.00 83.06 669 ASP A C 1
ATOM 5158 O O . ASP A 1 669 ? 47.084 -8.144 14.437 1.00 83.06 669 ASP A O 1
ATOM 5162 N N . LEU A 1 670 ? 45.318 -8.001 13.051 1.00 83.06 670 LEU A N 1
ATOM 5163 C CA . LEU A 1 670 ? 44.500 -9.018 13.709 1.00 83.06 670 LEU A CA 1
ATOM 5164 C C . LEU A 1 670 ? 45.147 -10.407 13.670 1.00 83.06 670 LEU A C 1
ATOM 5166 O O . LEU A 1 670 ? 45.320 -11.017 14.720 1.00 83.06 670 LEU A O 1
ATOM 5170 N N . VAL A 1 671 ? 45.564 -10.879 12.490 1.00 85.81 671 VAL A N 1
ATOM 5171 C CA . VAL A 1 671 ? 46.247 -12.173 12.314 1.00 85.81 671 VAL A CA 1
ATOM 5172 C C . VAL A 1 671 ? 47.517 -12.234 13.156 1.00 85.81 671 VAL A C 1
ATOM 5174 O O . VAL A 1 671 ? 47.737 -13.208 13.866 1.00 85.81 671 VAL A O 1
ATOM 5177 N N . THR A 1 672 ? 48.320 -11.169 13.164 1.00 84.88 672 THR A N 1
ATOM 5178 C CA . THR A 1 672 ? 49.537 -11.098 13.989 1.00 84.88 672 THR A CA 1
ATOM 5179 C C . THR A 1 672 ? 49.216 -11.185 15.481 1.00 84.88 672 THR A C 1
ATOM 5181 O O . THR A 1 672 ? 49.954 -11.803 16.248 1.00 84.88 672 THR A O 1
ATOM 5184 N N . THR A 1 673 ? 48.117 -10.560 15.905 1.00 80.25 673 THR A N 1
ATOM 5185 C CA . THR A 1 673 ? 47.688 -10.532 17.306 1.00 80.25 673 THR A CA 1
ATOM 5186 C C . THR A 1 673 ? 47.149 -11.895 17.731 1.00 80.25 673 THR A C 1
ATOM 5188 O O . THR A 1 673 ? 47.567 -12.427 18.754 1.00 80.25 673 THR A O 1
ATOM 5191 N N . TRP A 1 674 ? 46.270 -12.495 16.931 1.00 81.38 674 TRP A N 1
ATOM 5192 C CA . TRP A 1 674 ? 45.683 -13.798 17.223 1.00 81.38 674 TRP A CA 1
ATOM 5193 C C . TRP A 1 674 ? 46.690 -14.932 17.102 1.00 81.38 674 TRP A C 1
ATOM 5195 O O . TRP A 1 674 ? 46.643 -15.846 17.916 1.00 81.38 674 TRP A O 1
ATOM 5205 N N . TRP A 1 675 ? 47.644 -14.851 16.171 1.00 84.50 675 TRP A N 1
ATOM 5206 C CA . TRP A 1 675 ? 48.706 -15.846 16.071 1.00 84.50 675 TRP A CA 1
ATOM 5207 C C . TRP A 1 675 ? 49.552 -15.904 17.346 1.00 84.50 675 TRP A C 1
ATOM 5209 O O . TRP A 1 675 ? 49.862 -16.993 17.803 1.00 84.50 675 TRP A O 1
ATOM 5219 N N . LYS A 1 676 ? 49.863 -14.767 17.987 1.00 80.25 676 LYS A N 1
ATOM 5220 C CA . LYS A 1 676 ? 50.596 -14.762 19.271 1.00 80.25 676 LYS A CA 1
ATOM 5221 C C . LYS A 1 676 ? 49.857 -15.486 20.393 1.00 80.25 676 LYS A C 1
ATOM 5223 O O . LYS A 1 676 ? 50.496 -15.984 21.313 1.00 80.25 676 LYS A O 1
ATOM 5228 N N . GLU A 1 677 ? 48.528 -15.504 20.353 1.00 73.31 677 GLU A N 1
ATOM 5229 C CA . GLU A 1 677 ? 47.721 -16.271 21.302 1.00 73.31 677 GLU A CA 1
ATOM 5230 C C . GLU A 1 677 ? 47.590 -17.737 20.864 1.00 73.31 677 GLU A C 1
ATOM 5232 O O . GLU A 1 677 ? 47.692 -18.631 21.699 1.00 73.31 677 GLU A O 1
ATOM 5237 N N . ALA A 1 678 ? 47.452 -17.999 19.561 1.00 72.94 678 ALA A N 1
ATOM 5238 C CA . ALA A 1 678 ? 47.382 -19.346 19.000 1.00 72.94 678 ALA A CA 1
ATOM 5239 C C . ALA A 1 678 ? 48.697 -20.129 19.141 1.00 72.94 678 ALA A C 1
ATOM 5241 O O . ALA A 1 678 ? 48.675 -21.322 19.413 1.00 72.94 678 ALA A O 1
ATOM 5242 N N . GLU A 1 679 ? 49.845 -19.461 19.043 1.00 77.62 679 GLU A N 1
ATOM 5243 C CA . GLU A 1 679 ? 51.178 -20.044 19.235 1.00 77.62 679 GLU A CA 1
ATOM 5244 C C . GLU A 1 679 ? 51.394 -20.549 20.670 1.00 77.62 679 GLU A C 1
ATOM 5246 O O . GLU A 1 679 ? 52.185 -21.462 20.895 1.00 77.62 679 GLU A O 1
ATOM 5251 N N . LYS A 1 680 ? 50.658 -20.002 21.650 1.00 70.38 680 LYS A N 1
ATOM 5252 C CA . LYS A 1 680 ? 50.670 -20.504 23.034 1.00 70.38 680 LYS A CA 1
ATOM 5253 C C . LYS A 1 680 ? 49.896 -21.818 23.185 1.00 70.38 680 LYS A C 1
ATOM 5255 O O . LYS A 1 680 ? 50.012 -22.460 24.229 1.00 70.38 680 LYS A O 1
ATOM 5260 N N . MET A 1 681 ? 49.091 -22.202 22.190 1.00 67.88 681 MET A N 1
ATOM 5261 C CA . MET A 1 681 ? 48.373 -23.475 22.166 1.00 67.88 681 MET A CA 1
ATOM 5262 C C . MET A 1 681 ? 49.283 -24.600 21.656 1.00 67.88 681 MET A C 1
ATOM 5264 O O . MET A 1 681 ? 50.238 -24.380 20.912 1.00 67.88 681 MET A O 1
ATOM 5268 N N . HIS A 1 682 ? 49.002 -25.834 22.075 1.00 68.88 682 HIS A N 1
ATOM 5269 C CA . HIS A 1 682 ? 49.800 -26.989 21.672 1.00 68.88 682 HIS A CA 1
ATOM 5270 C C . HIS A 1 682 ? 49.454 -27.411 20.240 1.00 68.88 682 HIS A C 1
ATOM 5272 O O . HIS A 1 682 ? 48.495 -28.138 20.058 1.00 68.88 682 HIS A O 1
ATOM 5278 N N . ASN A 1 683 ? 50.209 -26.987 19.225 1.00 76.38 683 ASN A N 1
ATOM 5279 C CA . ASN A 1 683 ? 49.946 -27.392 17.838 1.00 76.38 683 ASN A CA 1
ATOM 5280 C C . ASN A 1 683 ? 50.355 -28.855 17.589 1.00 76.38 683 ASN A C 1
ATOM 5282 O O . ASN A 1 683 ? 51.465 -29.262 17.927 1.00 76.38 683 ASN A O 1
ATOM 5286 N N . TYR A 1 684 ? 49.461 -29.640 16.981 1.00 75.75 684 TYR A N 1
ATOM 5287 C CA . TYR A 1 684 ? 49.714 -31.030 16.596 1.00 75.75 684 TYR A CA 1
ATOM 5288 C C . TYR A 1 684 ? 50.569 -31.154 15.328 1.00 75.75 684 TYR A C 1
ATOM 5290 O O . TYR A 1 684 ? 51.218 -32.181 15.138 1.00 75.75 684 TYR A O 1
ATOM 5298 N N . HIS A 1 685 ? 50.582 -30.135 14.463 1.00 85.19 685 HIS A N 1
ATOM 5299 C CA . HIS A 1 685 ? 51.356 -30.130 13.219 1.00 85.19 685 HIS A CA 1
ATOM 5300 C C . HIS A 1 685 ? 52.536 -29.145 13.261 1.00 85.19 685 HIS A C 1
ATOM 5302 O O . HIS A 1 685 ? 52.738 -28.442 14.253 1.00 85.19 685 HIS A O 1
ATOM 5308 N N . ASP A 1 686 ? 53.339 -29.110 12.191 1.00 89.44 686 ASP A N 1
ATOM 5309 C CA . ASP A 1 686 ? 54.478 -28.201 12.076 1.00 89.44 686 ASP A CA 1
ATOM 5310 C C . ASP A 1 686 ? 54.022 -26.752 12.274 1.00 89.44 686 ASP A C 1
ATOM 5312 O O . ASP A 1 686 ? 53.003 -26.320 11.731 1.00 89.44 686 ASP A O 1
ATOM 5316 N N . VAL A 1 687 ? 54.768 -25.996 13.079 1.00 84.50 687 VAL A N 1
ATOM 5317 C CA . VAL A 1 687 ? 54.367 -24.645 13.487 1.00 84.50 687 VAL A CA 1
ATOM 5318 C C . VAL A 1 687 ? 54.331 -23.694 12.292 1.00 84.50 687 VAL A C 1
ATOM 5320 O O . VAL A 1 687 ? 53.458 -22.831 12.243 1.00 84.50 687 VAL A O 1
ATOM 5323 N N . ASN A 1 688 ? 55.218 -23.857 11.306 1.00 88.25 688 ASN A N 1
ATOM 5324 C CA . ASN A 1 688 ? 55.233 -23.001 10.121 1.00 88.25 688 ASN A CA 1
ATOM 5325 C C . ASN A 1 688 ? 54.083 -23.347 9.172 1.00 88.25 688 ASN A C 1
ATOM 5327 O O . ASN A 1 688 ? 53.428 -22.437 8.668 1.00 88.25 688 ASN A O 1
ATOM 5331 N N . GLU A 1 689 ? 53.791 -24.634 8.965 1.00 89.31 689 GLU A N 1
ATOM 5332 C CA . GLU A 1 689 ? 52.631 -25.064 8.167 1.00 89.31 689 GLU A CA 1
ATOM 5333 C C . GLU A 1 689 ? 51.307 -24.660 8.837 1.00 89.31 689 GLU A C 1
ATOM 5335 O O . GLU A 1 689 ? 50.401 -24.139 8.184 1.00 89.31 689 GLU A O 1
ATOM 5340 N N . THR A 1 690 ? 51.226 -24.793 10.163 1.00 87.19 690 THR A N 1
ATOM 5341 C CA . THR A 1 690 ? 50.075 -24.348 10.963 1.00 87.19 690 THR A CA 1
ATOM 5342 C C . THR A 1 690 ? 49.901 -22.835 10.889 1.00 87.19 690 THR A C 1
ATOM 5344 O O . THR A 1 690 ? 48.780 -22.350 10.740 1.00 87.19 690 THR A O 1
ATOM 5347 N N . LYS A 1 691 ? 51.003 -22.079 10.929 1.00 89.19 691 LYS A N 1
ATOM 5348 C CA . LYS A 1 691 ? 50.990 -20.625 10.756 1.00 89.19 691 LYS A CA 1
ATOM 5349 C C . LYS A 1 691 ? 50.523 -20.222 9.363 1.00 89.19 691 LYS A C 1
ATOM 5351 O O . LYS A 1 691 ? 49.693 -19.329 9.248 1.00 89.19 691 LYS A O 1
ATOM 5356 N N . ALA A 1 692 ? 50.999 -20.895 8.318 1.00 91.19 692 ALA A N 1
ATOM 5357 C CA . ALA A 1 692 ? 50.566 -20.630 6.950 1.00 91.19 692 ALA A CA 1
ATOM 5358 C C . ALA A 1 692 ? 49.064 -20.914 6.766 1.00 91.19 692 ALA A C 1
ATOM 5360 O O . ALA A 1 692 ? 48.353 -20.107 6.171 1.00 91.19 692 ALA A O 1
ATOM 5361 N N . ALA A 1 693 ? 48.556 -22.011 7.337 1.00 90.75 693 ALA A N 1
ATOM 5362 C CA . ALA A 1 693 ? 47.124 -22.312 7.351 1.00 90.75 693 ALA A CA 1
ATOM 5363 C C . ALA A 1 693 ? 46.318 -21.273 8.152 1.00 90.75 693 ALA A C 1
ATOM 5365 O O . ALA A 1 693 ? 45.253 -20.837 7.720 1.00 90.75 693 ALA A O 1
ATOM 5366 N N . PHE A 1 694 ? 46.840 -20.807 9.286 1.00 88.81 694 PHE A N 1
ATOM 5367 C CA . PHE A 1 694 ? 46.216 -19.748 10.076 1.00 88.81 694 PHE A CA 1
ATOM 5368 C C . PHE A 1 694 ? 46.139 -18.414 9.315 1.00 88.81 694 PHE A C 1
ATOM 5370 O O . PHE A 1 694 ? 45.085 -17.774 9.261 1.00 88.81 694 PHE A O 1
ATOM 5377 N N . GLU A 1 695 ? 47.247 -18.006 8.694 1.00 91.06 695 GLU A N 1
ATOM 5378 C CA . GLU A 1 695 ? 47.340 -16.794 7.881 1.00 91.06 695 GLU A CA 1
ATOM 5379 C C . GLU A 1 695 ? 46.434 -16.878 6.648 1.00 91.06 695 GLU A C 1
ATOM 5381 O O . GLU A 1 695 ? 45.729 -15.916 6.357 1.00 91.06 695 GLU A O 1
ATOM 5386 N N . GLY A 1 696 ? 46.364 -18.030 5.976 1.00 89.44 696 GLY A N 1
ATOM 5387 C CA . GLY A 1 696 ? 45.437 -18.254 4.864 1.00 89.44 696 GLY A CA 1
ATOM 5388 C C . GLY A 1 696 ? 43.967 -18.250 5.296 1.00 89.44 696 GLY A C 1
ATOM 5389 O O . GLY A 1 696 ? 43.110 -17.743 4.579 1.00 89.44 696 GLY A O 1
ATOM 5390 N N . CYS A 1 697 ? 43.654 -18.737 6.498 1.00 89.81 697 CYS A N 1
ATOM 5391 C CA . CYS A 1 697 ? 42.285 -18.771 7.009 1.00 89.81 697 CYS A CA 1
ATOM 5392 C C . CYS A 1 697 ? 41.733 -17.371 7.329 1.00 89.81 697 CYS A C 1
ATOM 5394 O O . CYS A 1 697 ? 40.652 -16.984 6.878 1.00 89.81 697 CYS A O 1
ATOM 5396 N N . PHE A 1 698 ? 42.481 -16.595 8.117 1.00 87.56 698 PHE A N 1
ATOM 5397 C CA . PHE A 1 698 ? 42.020 -15.309 8.651 1.00 87.56 698 PHE A CA 1
ATOM 5398 C C . PHE A 1 698 ? 42.538 -14.101 7.866 1.00 87.56 698 PHE A C 1
ATOM 5400 O O . PHE A 1 698 ? 41.944 -13.018 7.927 1.00 87.56 698 PHE A O 1
ATOM 5407 N N . GLY A 1 699 ? 43.649 -14.274 7.153 1.00 86.31 699 GLY A N 1
ATOM 5408 C CA . GLY A 1 699 ? 44.378 -13.229 6.449 1.00 86.31 699 GLY A CA 1
ATOM 5409 C C . GLY A 1 699 ? 44.070 -13.129 4.961 1.00 86.31 699 GLY A C 1
ATOM 5410 O O . GLY A 1 699 ? 44.329 -12.067 4.398 1.00 86.31 699 GLY A O 1
ATOM 5411 N N . ASP A 1 700 ? 43.466 -14.131 4.321 1.00 88.94 700 ASP A N 1
ATOM 5412 C CA . ASP A 1 700 ? 43.023 -14.003 2.929 1.00 88.94 700 ASP A CA 1
ATOM 5413 C C . ASP A 1 700 ? 41.723 -13.199 2.812 1.00 88.94 700 ASP A C 1
ATOM 5415 O O . ASP A 1 700 ? 40.871 -13.180 3.704 1.00 88.94 700 ASP A O 1
ATOM 5419 N N . CYS A 1 701 ? 41.557 -12.507 1.683 1.00 87.25 701 CYS A N 1
ATOM 5420 C CA . CYS A 1 701 ? 40.321 -11.800 1.359 1.00 87.25 701 CYS A CA 1
ATOM 5421 C C . CYS A 1 701 ? 39.885 -12.084 -0.065 1.00 87.25 701 CYS A C 1
ATOM 5423 O O . CYS A 1 701 ? 40.695 -12.111 -0.992 1.00 87.25 701 CYS A O 1
ATOM 5425 N N . GLY A 1 702 ? 38.586 -12.301 -0.206 1.00 84.00 702 GLY A N 1
ATOM 5426 C CA . GLY A 1 702 ? 37.949 -12.608 -1.468 1.00 84.00 702 GLY A CA 1
ATOM 5427 C C . GLY A 1 702 ? 36.453 -12.424 -1.347 1.00 84.00 702 GLY A C 1
ATOM 5428 O O . GLY A 1 702 ? 35.882 -12.687 -0.290 1.00 84.00 702 GLY A O 1
ATOM 5429 N N . THR A 1 703 ? 35.845 -11.977 -2.436 1.00 71.56 703 THR A N 1
ATOM 5430 C CA . THR A 1 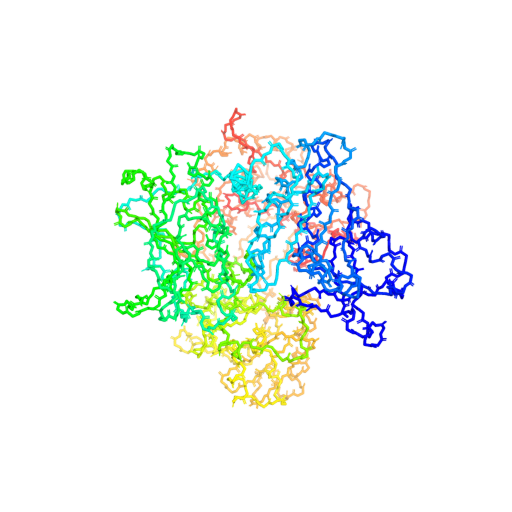703 ? 34.393 -11.960 -2.589 1.00 71.56 703 THR A CA 1
ATOM 5431 C C . THR A 1 703 ? 33.884 -13.371 -2.868 1.00 71.56 703 THR A C 1
ATOM 5433 O O . THR A 1 703 ? 34.613 -14.163 -3.466 1.00 71.56 703 THR A O 1
ATOM 5436 N N . CYS A 1 704 ? 32.621 -13.635 -2.513 1.00 74.69 704 CYS A N 1
ATOM 5437 C CA . CYS A 1 704 ? 31.874 -14.874 -2.785 1.00 74.69 704 CYS A CA 1
ATOM 5438 C C . CYS A 1 704 ? 32.060 -16.013 -1.760 1.00 74.69 704 CYS A C 1
ATOM 5440 O O . CYS A 1 704 ? 33.138 -16.221 -1.214 1.00 74.69 704 CYS A O 1
ATOM 5442 N N . LEU A 1 705 ? 30.987 -16.788 -1.553 1.00 73.12 705 LEU A N 1
ATOM 5443 C CA . LEU A 1 705 ? 30.952 -18.040 -0.772 1.00 73.12 705 LEU A CA 1
ATOM 5444 C C . LEU A 1 705 ? 31.354 -19.274 -1.611 1.00 73.12 705 LEU A C 1
ATOM 5446 O O . LEU A 1 705 ? 31.047 -20.409 -1.264 1.00 73.12 705 LEU A O 1
ATOM 5450 N N . SER A 1 706 ? 31.973 -19.058 -2.771 1.00 70.44 706 SER A N 1
ATOM 5451 C CA . SER A 1 706 ? 32.320 -20.107 -3.729 1.00 70.44 706 SER A CA 1
ATOM 5452 C C . SER A 1 706 ? 33.446 -19.648 -4.653 1.00 70.44 706 SER A C 1
ATOM 5454 O O . SER A 1 706 ? 33.555 -18.457 -4.947 1.00 70.44 706 SER A O 1
ATOM 5456 N N . GLY A 1 707 ? 34.224 -20.599 -5.171 1.00 74.50 707 GLY A N 1
ATOM 5457 C CA . GLY A 1 707 ? 35.326 -20.343 -6.101 1.00 74.50 707 GLY A CA 1
ATOM 5458 C C . GLY A 1 707 ? 36.682 -20.343 -5.401 1.00 74.50 707 GLY A C 1
ATOM 5459 O O . GLY A 1 707 ? 36.750 -20.392 -4.174 1.00 74.50 707 GLY A O 1
ATOM 5460 N N . ASP A 1 708 ? 37.757 -20.275 -6.187 1.00 79.44 708 ASP A N 1
ATOM 5461 C CA . ASP A 1 708 ? 39.108 -20.648 -5.741 1.00 79.44 708 ASP A CA 1
ATOM 5462 C C . ASP A 1 708 ? 39.539 -19.976 -4.432 1.00 79.44 708 ASP A C 1
ATOM 5464 O O . ASP A 1 708 ? 40.036 -20.645 -3.538 1.00 79.44 708 ASP A O 1
ATOM 5468 N N . VAL A 1 709 ? 39.261 -18.679 -4.263 1.00 82.00 709 VAL A N 1
ATOM 5469 C CA . VAL A 1 709 ? 39.650 -17.925 -3.057 1.00 82.00 709 VAL A CA 1
ATOM 5470 C C . VAL A 1 709 ? 38.904 -18.385 -1.803 1.00 82.00 709 VAL A C 1
ATOM 5472 O O . VAL A 1 709 ? 39.483 -18.415 -0.720 1.00 82.00 709 VAL A O 1
ATOM 5475 N N . TYR A 1 710 ? 37.615 -18.708 -1.922 1.00 85.00 710 TYR A N 1
ATOM 5476 C CA . TYR A 1 710 ? 36.834 -19.214 -0.794 1.00 85.00 710 TYR A CA 1
ATOM 5477 C C . TYR A 1 710 ? 37.194 -20.671 -0.496 1.00 85.00 710 TYR A C 1
ATOM 5479 O O . TYR A 1 710 ? 37.352 -21.036 0.664 1.00 85.00 710 TYR A O 1
ATOM 5487 N N . ASP A 1 711 ? 37.407 -21.475 -1.535 1.00 85.81 711 ASP A N 1
ATOM 5488 C CA . ASP A 1 711 ? 37.841 -22.864 -1.399 1.00 85.81 711 ASP A CA 1
ATOM 5489 C C . ASP A 1 711 ? 39.222 -22.955 -0.717 1.00 85.81 711 ASP A C 1
ATOM 5491 O O . ASP A 1 711 ? 39.405 -23.761 0.193 1.00 85.81 711 ASP A O 1
ATOM 5495 N N . ASP A 1 712 ? 40.177 -22.094 -1.090 1.00 87.38 712 ASP A N 1
ATOM 5496 C CA . ASP A 1 712 ? 41.498 -22.009 -0.447 1.00 87.38 712 ASP A CA 1
ATOM 5497 C C . ASP A 1 712 ? 41.365 -21.632 1.036 1.00 87.38 712 ASP A C 1
ATOM 5499 O O . ASP A 1 712 ? 42.031 -22.201 1.900 1.00 87.38 712 ASP A O 1
ATOM 5503 N N . LYS A 1 713 ? 40.456 -20.705 1.366 1.00 89.88 713 LYS A N 1
ATOM 5504 C CA . LYS A 1 713 ? 40.152 -20.369 2.763 1.00 89.88 713 LYS A CA 1
ATOM 5505 C C . LYS A 1 713 ? 39.558 -21.547 3.525 1.00 89.88 713 LYS A C 1
ATOM 5507 O O . LYS A 1 713 ? 39.921 -21.739 4.681 1.00 89.88 713 LYS A O 1
ATOM 5512 N N . VAL A 1 714 ? 38.649 -22.316 2.921 1.00 88.25 714 VAL A N 1
ATOM 5513 C CA . VAL A 1 714 ? 38.076 -23.523 3.542 1.00 88.25 714 VAL A CA 1
ATOM 5514 C C . VAL A 1 714 ? 39.186 -24.524 3.845 1.00 88.25 714 VAL A C 1
ATOM 5516 O O . VAL A 1 714 ? 39.263 -25.008 4.971 1.00 88.25 714 VAL A O 1
ATOM 5519 N N . GLU A 1 715 ? 40.086 -24.764 2.892 1.00 90.69 715 GLU A N 1
ATOM 5520 C CA . GLU A 1 715 ? 41.253 -25.628 3.075 1.00 90.69 715 GLU A CA 1
ATOM 5521 C C . GLU A 1 715 ? 42.146 -25.146 4.224 1.00 90.69 715 GLU A C 1
ATOM 5523 O O . GLU A 1 715 ? 42.420 -25.898 5.161 1.00 90.69 715 GLU A O 1
ATOM 5528 N N . HIS A 1 716 ? 42.557 -23.877 4.197 1.00 92.69 716 HIS A N 1
ATOM 5529 C CA . HIS A 1 716 ? 43.420 -23.286 5.215 1.00 92.69 716 HIS A CA 1
ATOM 5530 C C . HIS A 1 716 ? 42.779 -23.286 6.609 1.00 92.69 716 HIS A C 1
ATOM 5532 O O . HIS A 1 716 ? 43.416 -23.690 7.582 1.00 92.69 716 HIS A O 1
ATOM 5538 N N . CYS A 1 717 ? 41.508 -22.896 6.717 1.00 89.00 717 CYS A N 1
ATOM 5539 C CA . CYS A 1 717 ? 40.781 -22.922 7.981 1.00 89.00 717 CYS A CA 1
ATOM 5540 C C . CYS A 1 717 ? 40.592 -24.346 8.502 1.00 89.00 717 CYS A C 1
ATOM 5542 O O . CYS A 1 717 ? 40.830 -24.598 9.681 1.00 89.00 717 CYS A O 1
ATOM 5544 N N . SER A 1 718 ? 40.197 -25.283 7.637 1.00 87.50 718 SER A N 1
ATOM 5545 C CA . SER A 1 718 ? 39.985 -26.680 8.015 1.00 87.50 718 SER A CA 1
ATOM 5546 C C . SER A 1 718 ? 41.284 -27.297 8.529 1.00 87.50 718 SER A C 1
ATOM 5548 O O . SER A 1 718 ? 41.312 -27.819 9.641 1.00 87.50 718 SER A O 1
ATOM 5550 N N . ASN A 1 719 ? 42.385 -27.135 7.795 1.00 89.69 719 ASN A N 1
ATOM 5551 C CA . ASN A 1 719 ? 43.707 -27.582 8.223 1.00 89.69 719 ASN A CA 1
ATOM 5552 C C . ASN A 1 719 ? 44.110 -26.975 9.576 1.00 89.69 719 ASN A C 1
ATOM 5554 O O . ASN A 1 719 ? 44.440 -27.716 10.498 1.00 89.69 719 ASN A O 1
ATOM 5558 N N . TYR A 1 720 ? 43.996 -25.652 9.748 1.00 87.94 720 TYR A N 1
ATOM 5559 C CA . TYR A 1 720 ? 44.332 -25.002 11.017 1.00 87.94 720 TYR A CA 1
ATOM 5560 C C . TYR A 1 720 ? 43.526 -25.563 12.199 1.00 87.94 720 TYR A C 1
ATOM 5562 O O . TYR A 1 720 ? 44.117 -25.928 13.215 1.00 87.94 720 TYR A O 1
ATOM 5570 N N . PHE A 1 721 ? 42.199 -25.682 12.082 1.00 83.00 721 PHE A N 1
ATOM 5571 C CA . PHE A 1 721 ? 41.376 -26.175 13.192 1.00 83.00 721 PHE A CA 1
ATOM 5572 C C . PHE A 1 721 ? 41.598 -27.652 13.512 1.00 83.00 721 PHE A C 1
ATOM 5574 O O . PHE A 1 721 ? 41.377 -28.053 14.650 1.00 83.00 721 PHE A O 1
ATOM 5581 N N . HIS A 1 722 ? 42.043 -28.463 12.553 1.00 85.25 722 HIS A N 1
ATOM 5582 C CA . HIS A 1 722 ? 42.377 -29.863 12.811 1.00 85.25 722 HIS A CA 1
ATOM 5583 C C . HIS A 1 722 ? 43.800 -30.045 13.358 1.00 85.25 722 HIS A C 1
ATOM 5585 O O . HIS A 1 722 ? 44.050 -31.008 14.085 1.00 85.25 722 HIS A O 1
ATOM 5591 N N . TRP A 1 723 ? 44.718 -29.126 13.045 1.00 86.69 723 TRP A N 1
ATOM 5592 C CA . TRP A 1 723 ? 46.105 -29.134 13.523 1.00 86.69 723 TRP A CA 1
ATOM 5593 C C . TRP A 1 723 ? 46.302 -28.407 14.850 1.00 86.69 723 TRP A C 1
ATOM 5595 O O . TRP A 1 723 ? 47.266 -28.693 15.557 1.00 86.69 723 TRP A O 1
ATOM 5605 N N . SER A 1 724 ? 45.413 -27.480 15.202 1.00 78.38 724 SER A N 1
ATOM 5606 C CA . SER A 1 724 ? 45.465 -26.732 16.455 1.00 78.38 724 SER A CA 1
ATOM 5607 C C . SER A 1 724 ? 44.348 -27.207 17.397 1.00 78.38 724 SER A C 1
ATOM 5609 O O . SER A 1 724 ? 43.187 -26.843 17.200 1.00 78.38 724 SER A O 1
ATOM 5611 N N . PRO A 1 725 ? 44.644 -28.038 18.412 1.00 67.50 725 PRO A N 1
ATOM 5612 C CA . PRO A 1 725 ? 43.671 -28.445 19.416 1.00 67.50 725 PRO A CA 1
ATOM 5613 C C . PRO A 1 725 ? 43.276 -27.261 20.295 1.00 67.50 725 PRO A C 1
ATOM 5615 O O . PRO A 1 725 ? 44.035 -26.789 21.141 1.00 67.50 725 PRO A O 1
ATOM 5618 N N . PHE A 1 726 ? 42.040 -26.814 20.137 1.00 66.00 726 PHE A N 1
ATOM 5619 C CA . PHE A 1 726 ? 41.362 -25.961 21.103 1.00 66.00 726 PHE A CA 1
ATOM 5620 C C . PHE A 1 726 ? 40.510 -26.834 22.031 1.00 66.00 726 PHE A C 1
ATOM 5622 O O . PHE A 1 726 ? 40.029 -27.894 21.637 1.00 66.00 726 PHE A O 1
ATOM 5629 N N . SER A 1 727 ? 40.314 -26.411 23.285 1.00 54.56 727 SER A N 1
ATOM 5630 C CA . SER A 1 727 ? 39.442 -27.130 24.225 1.00 54.56 727 SER A CA 1
ATOM 5631 C C . SER A 1 727 ? 37.982 -26.988 23.785 1.00 54.56 727 SER A C 1
ATOM 5633 O O . SER A 1 727 ? 37.284 -26.070 24.209 1.00 54.56 727 SER A O 1
ATOM 5635 N N . ILE A 1 728 ? 37.521 -27.888 22.913 1.00 55.03 728 ILE A N 1
ATOM 5636 C CA . ILE A 1 728 ? 36.114 -27.993 22.480 1.00 55.03 728 ILE A CA 1
ATOM 5637 C C . ILE A 1 728 ? 35.230 -28.455 23.655 1.00 55.03 728 ILE A C 1
ATOM 5639 O O . ILE A 1 728 ? 34.037 -28.160 23.707 1.00 55.03 728 ILE A O 1
ATOM 5643 N N . VAL A 1 729 ? 35.836 -29.131 24.637 1.00 48.38 729 VAL A N 1
ATOM 5644 C CA . VAL A 1 729 ? 35.176 -29.668 25.829 1.00 48.38 729 VAL A CA 1
ATOM 5645 C C . VAL A 1 729 ? 35.249 -28.647 26.978 1.00 48.38 729 VAL A C 1
ATOM 5647 O O . VAL A 1 729 ? 36.348 -28.184 27.306 1.00 48.38 729 VAL A O 1
ATOM 5650 N N . PRO A 1 730 ? 34.122 -28.283 27.621 1.00 46.06 730 PRO A N 1
ATOM 5651 C CA . PRO A 1 730 ? 34.143 -27.482 28.839 1.00 46.06 730 PRO A CA 1
ATOM 5652 C C . PRO A 1 730 ? 34.857 -28.245 29.968 1.00 46.06 730 PRO A C 1
ATOM 5654 O O . PRO A 1 730 ? 34.622 -29.443 30.128 1.00 46.06 730 PRO A O 1
ATOM 5657 N N . PRO A 1 731 ? 35.653 -27.582 30.827 1.00 46.16 731 PRO A N 1
ATOM 5658 C CA . PRO A 1 731 ? 36.380 -28.253 31.910 1.00 46.16 731 PRO A CA 1
ATOM 5659 C C . PRO A 1 731 ? 35.467 -28.916 32.963 1.00 46.16 731 PRO A C 1
ATOM 5661 O O . PRO A 1 731 ? 35.945 -29.712 33.765 1.00 46.16 731 PRO A O 1
ATOM 5664 N N . TYR A 1 732 ? 34.156 -28.632 32.949 1.00 47.19 732 TYR A N 1
ATOM 5665 C CA . TYR A 1 732 ? 33.168 -29.214 33.858 1.00 47.19 732 TYR A CA 1
ATOM 5666 C C . TYR A 1 732 ? 31.841 -29.515 33.135 1.00 47.19 732 TYR A C 1
ATOM 5668 O O . TYR A 1 732 ? 30.898 -28.728 33.195 1.00 47.19 732 TYR A O 1
ATOM 5676 N N . GLY A 1 733 ? 31.748 -30.668 32.463 1.00 54.59 733 GLY A N 1
ATOM 5677 C CA . GLY A 1 733 ? 30.469 -31.263 32.050 1.00 54.59 733 GLY A CA 1
ATOM 5678 C C . GLY A 1 733 ? 30.453 -31.879 30.648 1.00 54.59 733 GLY A C 1
ATOM 5679 O O . GLY A 1 733 ? 30.944 -31.293 29.693 1.00 54.59 733 GLY A O 1
ATOM 5680 N N . SER A 1 734 ? 29.797 -33.037 30.519 1.00 54.09 734 SER A N 1
ATOM 5681 C CA . SER A 1 734 ? 29.512 -33.764 29.267 1.00 54.09 734 SER A CA 1
ATOM 5682 C C . SER A 1 734 ? 28.406 -33.108 28.426 1.00 54.09 734 SER A C 1
ATOM 5684 O O . SER A 1 734 ? 27.542 -33.793 27.876 1.00 54.09 734 SER A O 1
ATOM 5686 N N . THR A 1 735 ? 28.340 -31.770 28.429 1.00 53.34 735 THR A N 1
ATOM 5687 C CA . THR A 1 735 ? 27.282 -31.013 27.755 1.00 53.34 735 THR A CA 1
ATOM 5688 C C . THR A 1 735 ? 27.841 -30.102 26.669 1.00 53.34 735 THR A C 1
ATOM 5690 O O . THR A 1 735 ? 28.539 -29.141 26.980 1.00 53.34 735 THR A O 1
ATOM 5693 N N . PHE A 1 736 ? 27.491 -30.386 25.414 1.00 58.00 736 PHE A N 1
ATOM 5694 C CA . PHE A 1 736 ? 27.860 -29.588 24.240 1.00 58.00 736 PHE A CA 1
ATOM 5695 C C . PHE A 1 736 ? 26.726 -28.631 23.878 1.00 58.00 736 PHE A C 1
ATOM 5697 O O . PHE A 1 736 ? 25.563 -29.031 23.896 1.00 58.00 736 PHE A O 1
ATOM 5704 N N . ASN A 1 737 ? 27.052 -27.376 23.563 1.00 58.09 737 ASN A N 1
ATOM 5705 C CA . ASN A 1 737 ? 26.064 -26.356 23.222 1.00 58.09 737 ASN A CA 1
ATOM 5706 C C . ASN A 1 737 ? 26.103 -26.048 21.722 1.00 58.09 737 ASN A C 1
ATOM 5708 O O . ASN A 1 737 ? 27.156 -25.690 21.203 1.00 58.09 737 ASN A O 1
ATOM 5712 N N . LEU A 1 738 ? 24.954 -26.137 21.052 1.00 61.38 738 LEU A N 1
ATOM 5713 C CA . LEU A 1 738 ? 24.770 -25.705 19.663 1.00 61.38 738 LEU A CA 1
ATOM 5714 C C . LEU A 1 738 ? 23.853 -24.480 19.614 1.00 61.38 738 LEU A C 1
ATOM 5716 O O . LEU A 1 738 ? 22.932 -24.365 20.427 1.00 61.38 738 LEU A O 1
ATOM 5720 N N . PHE A 1 739 ? 24.112 -23.568 18.678 1.00 59.50 739 PHE A N 1
ATOM 5721 C CA . PHE A 1 739 ? 23.352 -22.329 18.504 1.00 59.50 739 PHE A CA 1
ATOM 5722 C C . PHE A 1 739 ? 23.358 -21.873 17.029 1.00 59.50 739 PHE A C 1
ATOM 5724 O O . PHE A 1 739 ? 24.284 -22.217 16.290 1.00 59.50 739 PHE A O 1
ATOM 5731 N N . PRO A 1 740 ? 22.365 -21.076 16.593 1.00 57.22 740 PRO A N 1
ATOM 5732 C CA . PRO A 1 740 ? 22.309 -20.508 15.246 1.00 57.22 740 PRO A CA 1
ATOM 5733 C C . PRO A 1 740 ? 23.422 -19.486 14.989 1.00 57.22 740 PRO A C 1
ATOM 5735 O O . PRO A 1 740 ? 23.687 -18.615 15.821 1.00 57.22 740 PRO A O 1
ATOM 5738 N N . ARG A 1 741 ? 24.024 -19.532 13.791 1.00 53.28 741 ARG A N 1
ATOM 5739 C CA . ARG A 1 741 ? 25.121 -18.636 13.369 1.00 53.28 741 ARG A CA 1
ATOM 5740 C C . ARG A 1 741 ? 24.765 -17.148 13.460 1.00 53.28 741 ARG A C 1
ATOM 5742 O O . ARG A 1 741 ? 25.631 -16.335 13.770 1.00 53.28 741 ARG A O 1
ATOM 5749 N N . GLU A 1 742 ? 23.514 -16.801 13.177 1.00 53.84 742 GLU A N 1
ATOM 5750 C CA . GLU A 1 742 ? 23.038 -15.415 13.069 1.00 53.84 742 GLU A CA 1
ATOM 5751 C C . GLU A 1 742 ? 22.714 -14.777 14.433 1.00 53.84 742 GLU A C 1
ATOM 5753 O O . GLU A 1 742 ? 22.547 -13.562 14.530 1.00 53.84 742 GLU A O 1
ATOM 5758 N N . ARG A 1 743 ? 22.678 -15.574 15.511 1.00 55.25 743 ARG A N 1
ATOM 5759 C CA . ARG A 1 743 ? 22.309 -15.141 16.868 1.00 55.25 743 ARG A CA 1
ATOM 5760 C C . ARG A 1 743 ? 23.525 -15.082 17.788 1.00 55.25 743 ARG A C 1
ATOM 5762 O O . ARG A 1 743 ? 23.716 -15.899 18.693 1.00 55.25 743 ARG A O 1
ATOM 5769 N N . GLY A 1 744 ? 24.370 -14.077 17.549 1.00 52.97 744 GLY A N 1
ATOM 5770 C CA . GLY A 1 744 ? 25.585 -13.820 18.337 1.00 52.97 744 GLY A CA 1
ATOM 5771 C C . GLY A 1 744 ? 25.324 -13.587 19.835 1.00 52.97 744 GLY A C 1
ATOM 5772 O O . GLY A 1 744 ? 26.180 -13.880 20.669 1.00 52.97 744 GLY A O 1
ATOM 5773 N N . ASP A 1 745 ? 24.117 -13.149 20.196 1.00 57.69 745 ASP A N 1
ATOM 5774 C CA . ASP A 1 745 ? 23.647 -12.992 21.575 1.00 57.69 745 ASP A CA 1
ATOM 5775 C C . ASP A 1 745 ? 23.472 -14.333 22.310 1.00 57.69 745 ASP A C 1
ATOM 5777 O O . ASP A 1 745 ? 23.786 -14.440 23.500 1.00 57.69 745 ASP A O 1
ATOM 5781 N N . LEU A 1 746 ? 23.020 -15.374 21.604 1.00 53.28 746 LEU A N 1
ATOM 5782 C CA . LEU A 1 746 ? 22.900 -16.730 22.144 1.00 53.28 746 LEU A CA 1
ATOM 5783 C C . LEU A 1 746 ? 24.273 -17.391 22.300 1.00 53.28 746 LEU A C 1
ATOM 5785 O O . LEU A 1 746 ? 24.509 -18.088 23.289 1.00 53.28 746 LEU A O 1
ATOM 5789 N N . ARG A 1 747 ? 25.215 -17.098 21.394 1.00 52.62 747 ARG A N 1
ATOM 5790 C CA . ARG A 1 747 ? 26.609 -17.562 21.483 1.00 52.62 747 ARG A CA 1
ATOM 5791 C C . ARG A 1 747 ? 27.279 -17.137 22.787 1.00 52.62 747 ARG A C 1
ATOM 5793 O O . ARG A 1 747 ? 27.904 -17.969 23.439 1.00 52.62 747 ARG A O 1
ATOM 5800 N N . ALA A 1 748 ? 27.112 -15.876 23.195 1.00 54.09 748 ALA A N 1
ATOM 5801 C CA . ALA A 1 748 ? 27.684 -15.354 24.441 1.00 54.09 748 ALA A CA 1
ATOM 5802 C C . ALA A 1 748 ? 27.182 -16.100 25.694 1.00 54.09 748 ALA A C 1
ATOM 5804 O O . ALA A 1 748 ? 27.843 -16.103 26.731 1.00 54.09 748 ALA A O 1
ATOM 5805 N N . ARG A 1 749 ? 26.015 -16.751 25.598 1.00 50.78 749 ARG A N 1
ATOM 5806 C CA . ARG A 1 749 ? 25.435 -17.592 26.655 1.00 50.78 749 ARG A CA 1
ATOM 5807 C C . ARG A 1 749 ? 25.828 -19.068 26.519 1.00 50.78 749 ARG A C 1
ATOM 5809 O O . ARG A 1 749 ? 25.809 -19.787 27.514 1.00 50.78 749 ARG A O 1
ATOM 5816 N N . ALA A 1 750 ? 26.179 -19.508 25.310 1.00 47.38 750 ALA A N 1
ATOM 5817 C CA . ALA A 1 750 ? 26.476 -20.896 24.964 1.00 47.38 750 ALA A CA 1
ATOM 5818 C C . ALA A 1 750 ? 27.971 -21.268 25.063 1.00 47.38 750 ALA A C 1
ATOM 5820 O O . ALA A 1 750 ? 28.278 -22.419 25.389 1.00 47.38 750 ALA A O 1
ATOM 5821 N N . CYS A 1 751 ? 28.895 -20.326 24.824 1.00 46.66 751 CYS A N 1
ATOM 5822 C CA . CYS A 1 751 ? 30.342 -20.573 24.777 1.00 46.66 751 CYS A CA 1
ATOM 5823 C C . CYS A 1 751 ? 31.147 -19.500 25.546 1.00 46.66 751 CYS A C 1
ATOM 5825 O O . CYS A 1 751 ? 31.076 -18.325 25.196 1.00 46.66 751 CYS A O 1
ATOM 5827 N N . PRO A 1 752 ? 31.970 -19.879 26.545 1.00 42.28 752 PRO A N 1
ATOM 5828 C CA . PRO A 1 752 ? 32.872 -18.956 27.249 1.00 42.28 752 PRO A CA 1
ATOM 5829 C C . PRO A 1 752 ? 34.214 -18.725 26.529 1.00 42.28 752 PRO A C 1
ATOM 5831 O O . PRO A 1 752 ? 35.035 -17.934 26.987 1.00 42.28 752 PRO A O 1
ATOM 5834 N N . VAL A 1 753 ? 34.458 -19.414 25.413 1.00 45.34 753 VAL A N 1
ATOM 5835 C CA . VAL A 1 753 ? 35.677 -19.305 24.608 1.00 45.34 753 VAL A CA 1
ATOM 5836 C C . VAL A 1 753 ? 35.256 -18.879 23.204 1.00 45.34 753 VAL A C 1
ATOM 5838 O O . VAL A 1 753 ? 34.273 -19.397 22.686 1.00 45.34 753 VAL A O 1
ATOM 5841 N N . VAL A 1 754 ? 36.034 -17.982 22.595 1.00 47.28 754 VAL A N 1
ATOM 5842 C CA . VAL A 1 754 ? 35.986 -17.517 21.194 1.00 47.28 754 VAL A CA 1
ATOM 5843 C C . VAL A 1 754 ? 35.371 -16.118 20.969 1.00 47.28 754 VAL A C 1
ATOM 5845 O O . VAL A 1 754 ? 34.264 -15.955 20.469 1.00 47.28 754 VAL A O 1
ATOM 5848 N N . ASN A 1 755 ? 36.198 -15.091 21.210 1.00 47.41 755 ASN A N 1
ATOM 5849 C CA . ASN A 1 755 ? 36.057 -13.719 20.680 1.00 47.41 755 ASN A CA 1
ATOM 5850 C C . ASN A 1 755 ? 36.719 -13.549 19.284 1.00 47.41 755 ASN A C 1
ATOM 5852 O O . ASN A 1 755 ? 37.088 -12.444 18.896 1.00 47.41 755 ASN A O 1
ATOM 5856 N N . LEU A 1 756 ? 36.902 -14.631 18.514 1.00 52.12 756 LEU A N 1
ATOM 5857 C CA . LEU A 1 756 ? 37.586 -14.607 17.203 1.00 52.12 756 LEU A CA 1
ATOM 5858 C C . LEU A 1 756 ? 36.678 -14.164 16.033 1.00 52.12 756 LEU A C 1
ATOM 5860 O O . LEU A 1 756 ? 37.079 -14.251 14.880 1.00 52.12 756 LEU A O 1
ATOM 5864 N N . PHE A 1 757 ? 35.441 -13.724 16.283 1.00 54.50 757 PHE A N 1
ATOM 5865 C CA . PHE A 1 757 ? 34.448 -13.502 15.216 1.00 54.50 757 PHE A CA 1
ATOM 5866 C C . PHE A 1 757 ? 33.937 -12.071 15.079 1.00 54.50 757 PHE A C 1
ATOM 5868 O O . PHE A 1 757 ? 33.344 -11.741 14.060 1.00 54.50 757 PHE A O 1
ATOM 5875 N N . GLU A 1 758 ? 34.163 -11.219 16.074 1.00 56.66 758 GLU A N 1
ATOM 5876 C CA . GLU A 1 758 ? 33.652 -9.842 16.100 1.00 56.66 758 GLU A CA 1
ATOM 5877 C C . GLU A 1 758 ? 34.785 -8.848 15.856 1.00 56.66 758 GLU A C 1
ATOM 5879 O O . GLU A 1 758 ? 35.019 -7.905 16.611 1.00 56.66 758 GLU A O 1
ATOM 5884 N N . ALA A 1 759 ? 35.550 -9.097 14.796 1.00 63.03 759 ALA A N 1
ATOM 5885 C CA . ALA A 1 759 ? 36.614 -8.198 14.401 1.00 63.03 759 ALA A CA 1
ATOM 5886 C C . ALA A 1 759 ? 36.027 -7.132 13.463 1.00 63.03 759 ALA A C 1
ATOM 5888 O O . ALA A 1 759 ? 35.445 -7.450 12.426 1.00 63.03 759 ALA A O 1
ATOM 5889 N N . SER A 1 760 ? 36.160 -5.862 13.839 1.00 71.38 760 SER A N 1
ATOM 5890 C CA . SER A 1 760 ? 35.749 -4.722 13.017 1.00 71.38 760 SER A CA 1
ATOM 5891 C C . SER A 1 760 ? 36.934 -3.801 12.748 1.00 71.38 760 SER A C 1
ATOM 5893 O O . SER A 1 760 ? 37.929 -3.811 13.474 1.00 71.38 760 SER A O 1
ATOM 5895 N N . PHE A 1 761 ? 36.848 -3.016 11.682 1.00 72.38 761 PHE A N 1
ATOM 5896 C CA . PHE A 1 761 ? 37.853 -2.032 11.314 1.00 72.38 761 PHE A CA 1
ATOM 5897 C C . PHE A 1 761 ? 37.199 -0.725 10.871 1.00 72.38 761 PHE A C 1
ATOM 5899 O O . PHE A 1 761 ? 36.039 -0.681 10.470 1.00 72.38 761 PHE A O 1
ATOM 5906 N N . ARG A 1 762 ? 37.969 0.362 10.926 1.00 66.56 762 ARG A N 1
ATOM 5907 C CA . ARG A 1 762 ? 37.603 1.650 10.333 1.00 66.56 762 ARG A CA 1
ATOM 5908 C C . ARG A 1 762 ? 38.603 1.957 9.234 1.00 66.56 762 ARG A C 1
ATOM 5910 O O . ARG A 1 762 ? 39.799 2.005 9.510 1.00 66.56 762 ARG A O 1
ATOM 5917 N N . ALA A 1 763 ? 38.113 2.160 8.012 1.00 58.88 763 ALA A N 1
ATOM 5918 C CA . ALA A 1 763 ? 38.955 2.526 6.873 1.00 58.88 763 ALA A CA 1
ATOM 5919 C C . ALA A 1 763 ? 39.736 3.830 7.143 1.00 58.88 763 ALA A C 1
ATOM 5921 O O . ALA A 1 763 ? 40.932 3.893 6.873 1.00 58.88 763 ALA A O 1
ATOM 5922 N N . ASP A 1 764 ? 39.081 4.821 7.761 1.00 58.00 764 ASP A N 1
ATOM 5923 C CA . ASP A 1 764 ? 39.707 5.982 8.399 1.00 58.00 764 ASP A CA 1
ATOM 5924 C C . ASP A 1 764 ? 39.321 6.020 9.896 1.00 58.00 764 ASP A C 1
ATOM 5926 O O . ASP A 1 764 ? 38.153 6.279 10.219 1.00 58.00 764 ASP A O 1
ATOM 5930 N N . PRO A 1 765 ? 40.264 5.786 10.831 1.00 54.34 765 PRO A N 1
ATOM 5931 C CA . PRO A 1 765 ? 40.006 5.818 12.272 1.00 54.34 765 PRO A CA 1
ATOM 5932 C C . PRO A 1 765 ? 39.404 7.135 12.780 1.00 54.34 765 PRO A C 1
ATOM 5934 O O . PRO A 1 765 ? 38.736 7.129 13.813 1.00 54.34 765 PRO A O 1
ATOM 5937 N N . ALA A 1 766 ? 39.614 8.248 12.067 1.00 42.84 766 ALA A N 1
ATOM 5938 C CA . ALA A 1 766 ? 39.140 9.572 12.460 1.00 42.84 766 ALA A CA 1
ATOM 5939 C C . ALA A 1 766 ? 37.767 9.947 11.870 1.00 42.84 766 ALA A C 1
ATOM 5941 O O . ALA A 1 766 ? 37.153 10.903 12.346 1.00 42.84 766 ALA A O 1
ATOM 5942 N N . ARG A 1 767 ? 37.286 9.252 10.826 1.00 35.88 767 ARG A N 1
ATOM 5943 C CA . ARG A 1 767 ? 36.123 9.707 10.030 1.00 35.88 767 ARG A CA 1
ATOM 5944 C C . ARG A 1 767 ? 35.147 8.617 9.586 1.00 35.88 767 ARG A C 1
ATOM 5946 O O . ARG A 1 767 ? 34.016 8.945 9.240 1.00 35.88 767 ARG A O 1
ATOM 5953 N N . SER A 1 768 ? 35.537 7.344 9.585 1.00 45.78 768 SER A N 1
ATOM 5954 C CA . SER A 1 768 ? 34.693 6.254 9.079 1.00 45.78 768 SER A CA 1
ATOM 5955 C C . SER A 1 768 ? 33.922 5.527 10.183 1.00 45.78 768 SER A C 1
ATOM 5957 O O . SER A 1 768 ? 34.390 5.379 11.318 1.00 45.78 768 SER A O 1
ATOM 5959 N N . VAL A 1 769 ? 32.738 5.032 9.815 1.00 54.81 769 VAL A N 1
ATOM 5960 C CA . VAL A 1 769 ? 31.938 4.089 10.612 1.00 54.81 769 VAL A CA 1
ATOM 5961 C C . VAL A 1 769 ? 32.681 2.748 10.705 1.00 54.81 769 VAL A C 1
ATOM 5963 O O . VAL A 1 769 ? 33.381 2.366 9.768 1.00 54.81 769 VAL A O 1
ATOM 5966 N N . SER A 1 770 ? 32.563 2.060 11.846 1.00 67.12 770 SER A N 1
ATOM 5967 C CA . SER A 1 770 ? 33.137 0.718 12.039 1.00 67.12 770 SER A CA 1
ATOM 5968 C C . SER A 1 770 ? 32.462 -0.279 11.098 1.00 67.12 770 SER A C 1
ATOM 5970 O O . SER A 1 770 ? 31.237 -0.343 11.070 1.00 67.12 770 SER A O 1
ATOM 5972 N N . GLN A 1 771 ? 33.249 -1.044 10.348 1.00 74.25 771 GLN A N 1
ATOM 5973 C CA . GLN A 1 771 ? 32.795 -2.101 9.444 1.00 74.25 771 GLN A CA 1
ATOM 5974 C C . GLN A 1 771 ? 33.308 -3.455 9.931 1.00 74.25 771 GLN A C 1
ATOM 5976 O O . GLN A 1 771 ? 34.396 -3.538 10.496 1.00 74.25 771 GLN A O 1
ATOM 5981 N N . GLU A 1 772 ? 32.551 -4.524 9.715 1.00 77.94 772 GLU A N 1
ATOM 5982 C CA . GLU A 1 772 ? 32.997 -5.886 10.024 1.00 77.94 772 GLU A CA 1
ATOM 5983 C C . GLU A 1 772 ? 34.167 -6.303 9.122 1.00 77.94 772 GLU A C 1
ATOM 5985 O O . GLU A 1 772 ? 34.248 -5.888 7.968 1.00 77.94 772 GLU A O 1
ATOM 5990 N N . LEU A 1 773 ? 35.084 -7.133 9.629 1.00 78.50 773 LEU A N 1
ATOM 5991 C CA . LEU A 1 773 ? 36.211 -7.656 8.846 1.00 78.50 773 LEU A CA 1
ATOM 5992 C C . LEU A 1 773 ? 35.852 -8.877 7.992 1.00 78.50 773 LEU A C 1
ATOM 5994 O O . LEU A 1 773 ? 36.541 -9.137 7.001 1.00 78.50 773 LEU A O 1
ATOM 5998 N N . TYR A 1 774 ? 34.782 -9.598 8.343 1.00 80.50 774 TYR A N 1
ATOM 5999 C CA . TYR A 1 774 ? 34.322 -10.796 7.632 1.00 80.50 774 TYR A CA 1
ATOM 6000 C C . TYR A 1 774 ? 32.841 -10.734 7.194 1.00 80.50 774 TYR A C 1
ATOM 6002 O O . TYR A 1 774 ? 32.087 -11.671 7.474 1.00 80.50 774 TYR A O 1
ATOM 6010 N N . PRO A 1 775 ? 32.387 -9.656 6.523 1.00 76.81 775 PRO A N 1
ATOM 6011 C CA . PRO A 1 775 ? 31.013 -9.561 6.039 1.00 76.81 775 PRO A CA 1
ATOM 6012 C C . PRO A 1 775 ? 30.740 -10.616 4.958 1.00 76.81 775 PRO A C 1
ATOM 6014 O O . PRO A 1 775 ? 31.577 -10.858 4.085 1.00 76.81 775 PRO A O 1
ATOM 6017 N N . GLN A 1 776 ? 29.538 -11.201 4.976 1.00 71.56 776 GLN A N 1
ATOM 6018 C CA . GLN A 1 776 ? 29.092 -12.249 4.036 1.00 71.56 776 GLN A CA 1
ATOM 6019 C C . GLN A 1 776 ? 29.273 -11.859 2.558 1.00 71.56 776 GLN A C 1
ATOM 6021 O O . GLN A 1 776 ? 29.619 -12.695 1.725 1.00 71.56 776 GLN A O 1
ATOM 6026 N N . THR A 1 777 ? 29.055 -10.585 2.228 1.00 71.56 777 THR A N 1
ATOM 6027 C CA . THR A 1 777 ? 29.061 -10.072 0.852 1.00 71.56 777 THR A CA 1
ATOM 6028 C C . THR A 1 777 ? 30.452 -9.690 0.343 1.00 71.56 777 THR A C 1
ATOM 6030 O O . THR A 1 777 ? 30.708 -9.811 -0.855 1.00 71.56 777 THR A O 1
ATOM 6033 N N . GLU A 1 778 ? 31.360 -9.246 1.219 1.00 79.12 778 GLU A N 1
ATOM 6034 C CA . GLU A 1 778 ? 32.642 -8.646 0.805 1.00 79.12 778 GLU A CA 1
ATOM 6035 C C . GLU A 1 778 ? 33.871 -9.474 1.209 1.00 79.12 778 GLU A C 1
ATOM 6037 O O . GLU A 1 778 ? 34.883 -9.430 0.506 1.00 79.12 778 GLU A O 1
ATOM 6042 N N . ASN A 1 779 ? 33.791 -10.246 2.302 1.00 85.75 779 ASN A N 1
ATOM 6043 C CA . ASN A 1 779 ? 34.857 -11.133 2.770 1.00 85.75 779 ASN A CA 1
ATOM 6044 C C . ASN A 1 779 ? 34.314 -12.279 3.653 1.00 85.75 779 ASN A C 1
ATOM 6046 O O . ASN A 1 779 ? 34.612 -12.326 4.851 1.00 85.75 779 ASN A O 1
ATOM 6050 N N . PRO A 1 780 ? 33.521 -13.213 3.104 1.00 82.25 780 PRO A N 1
ATOM 6051 C CA . PRO A 1 780 ? 32.963 -14.297 3.899 1.00 82.25 780 PRO A CA 1
ATOM 6052 C C . PRO A 1 780 ? 34.057 -15.182 4.518 1.00 82.25 780 PRO A C 1
ATOM 6054 O O . PRO A 1 780 ? 35.124 -15.410 3.931 1.00 82.25 780 PRO A O 1
ATOM 6057 N N . SER A 1 781 ? 33.765 -15.695 5.716 1.00 82.69 781 SER A N 1
ATOM 6058 C CA . SER A 1 781 ? 34.621 -16.614 6.472 1.00 82.69 781 SER A CA 1
ATOM 6059 C C . SER A 1 781 ? 33.944 -17.986 6.633 1.00 82.69 781 SER A C 1
ATOM 6061 O O . SER A 1 781 ? 32.770 -18.022 7.027 1.00 82.69 781 SER A O 1
ATOM 6063 N N . PRO A 1 782 ? 34.652 -19.103 6.359 1.00 80.94 782 PRO A N 1
ATOM 6064 C CA . PRO A 1 782 ? 34.134 -20.464 6.548 1.00 80.94 782 PRO A CA 1
ATOM 6065 C C . PRO A 1 782 ? 34.255 -20.955 8.000 1.00 80.94 782 PRO A C 1
ATOM 6067 O O . PRO A 1 782 ? 33.748 -22.015 8.354 1.00 80.94 782 PRO A O 1
ATOM 6070 N N . VAL A 1 783 ? 34.922 -20.188 8.866 1.00 78.06 783 VAL A N 1
ATOM 6071 C CA . VAL A 1 783 ? 35.318 -20.628 10.208 1.00 78.06 783 VAL A CA 1
ATOM 6072 C C . VAL A 1 783 ? 34.133 -21.078 11.069 1.00 78.06 783 VAL A C 1
ATOM 6074 O O . VAL A 1 783 ? 34.227 -22.094 11.747 1.00 78.06 783 VAL A O 1
ATOM 6077 N N . ALA A 1 784 ? 33.027 -20.327 11.072 1.00 69.12 784 ALA A N 1
ATOM 6078 C CA . ALA A 1 784 ? 31.886 -20.631 11.940 1.00 69.12 784 ALA A CA 1
ATOM 6079 C C . ALA A 1 784 ? 31.241 -21.986 11.601 1.00 69.12 784 ALA A C 1
ATOM 6081 O O . ALA A 1 784 ? 30.895 -22.745 12.501 1.00 69.12 784 ALA A O 1
ATOM 6082 N N . GLU A 1 785 ? 31.130 -22.292 10.310 1.00 70.25 785 GLU A N 1
ATOM 6083 C CA . GLU A 1 785 ? 30.591 -23.555 9.803 1.00 70.25 785 GLU A CA 1
ATOM 6084 C C . GLU A 1 785 ? 31.527 -24.726 10.131 1.00 70.25 785 GLU A C 1
ATOM 6086 O O . GLU A 1 785 ? 31.091 -25.725 10.698 1.00 70.25 785 GLU A O 1
ATOM 6091 N N . LEU A 1 786 ? 32.832 -24.553 9.894 1.00 75.25 786 LEU A N 1
ATOM 6092 C CA . LEU A 1 786 ? 33.853 -25.560 10.203 1.00 75.25 786 LEU A CA 1
ATOM 6093 C C . LEU A 1 786 ? 33.938 -25.876 11.702 1.00 75.25 786 LEU A C 1
ATOM 6095 O O . LEU A 1 786 ? 34.048 -27.038 12.089 1.00 75.25 786 LEU A O 1
ATOM 6099 N N . LEU A 1 787 ? 33.864 -24.857 12.566 1.00 71.00 787 LEU A N 1
ATOM 6100 C CA . LEU A 1 787 ? 33.822 -25.083 14.010 1.00 71.00 787 LEU A CA 1
ATOM 6101 C C . LEU A 1 787 ? 32.576 -25.866 14.407 1.00 71.00 787 LEU A C 1
ATOM 6103 O O . LEU A 1 787 ? 32.676 -26.769 15.229 1.00 71.00 787 LEU A O 1
ATOM 6107 N N . GLN A 1 788 ? 31.415 -25.544 13.837 1.00 67.00 788 GLN A N 1
ATOM 6108 C CA . GLN A 1 788 ? 30.170 -26.235 14.157 1.00 67.00 788 GLN A CA 1
ATOM 6109 C C . GLN A 1 788 ? 30.223 -27.716 13.736 1.00 67.00 788 GLN A C 1
ATOM 6111 O O . GLN A 1 788 ? 29.848 -28.576 14.531 1.00 67.00 788 GLN A O 1
ATOM 6116 N N . GLN A 1 789 ? 30.792 -28.027 12.566 1.00 69.56 789 GLN A N 1
ATOM 6117 C CA . GLN A 1 789 ? 31.064 -29.406 12.124 1.00 69.56 789 GLN A CA 1
ATOM 6118 C C . GLN A 1 789 ? 32.013 -30.155 13.081 1.00 69.56 789 GLN A C 1
ATOM 6120 O O . GLN A 1 789 ? 31.769 -31.307 13.453 1.00 69.56 789 GLN A O 1
ATOM 6125 N N . LEU A 1 790 ? 33.074 -29.490 13.549 1.00 68.88 790 LEU A N 1
ATOM 6126 C CA . LEU A 1 790 ? 33.991 -30.047 14.549 1.00 68.88 790 LEU A CA 1
ATOM 6127 C C . LEU A 1 790 ? 33.302 -30.271 15.905 1.00 68.88 790 LEU A C 1
ATOM 6129 O O . LEU A 1 790 ? 33.484 -31.323 16.516 1.00 68.88 790 LEU A O 1
ATOM 6133 N N . TYR A 1 791 ? 32.467 -29.333 16.365 1.00 65.69 791 TYR A N 1
ATOM 6134 C CA . TYR A 1 791 ? 31.684 -29.479 17.598 1.00 65.69 791 TYR A CA 1
ATOM 6135 C C . TYR A 1 791 ? 30.770 -30.704 17.549 1.00 65.69 791 TYR A C 1
ATOM 6137 O O . TYR A 1 791 ? 30.703 -31.437 18.532 1.00 65.69 791 TYR A O 1
ATOM 6145 N N . VAL A 1 792 ? 30.106 -30.950 16.416 1.00 64.31 792 VAL A N 1
ATOM 6146 C CA . VAL A 1 792 ? 29.256 -32.134 16.214 1.00 64.31 792 VAL A CA 1
ATOM 6147 C C . VAL A 1 792 ? 30.083 -33.422 16.275 1.00 64.31 792 VAL A C 1
ATOM 6149 O O . VAL A 1 792 ? 29.699 -34.365 16.960 1.00 64.31 792 VAL A O 1
ATOM 6152 N N . THR A 1 793 ? 31.260 -33.445 15.650 1.00 66.56 793 THR A N 1
ATOM 6153 C CA . THR A 1 793 ? 32.151 -34.624 15.614 1.00 66.56 793 THR A CA 1
ATOM 6154 C C . THR A 1 793 ? 32.729 -34.989 16.987 1.00 66.56 793 THR A C 1
ATOM 6156 O O . THR A 1 793 ? 32.975 -36.161 17.283 1.00 66.56 793 THR A O 1
ATOM 6159 N N . HIS A 1 794 ? 32.966 -33.982 17.831 1.00 61.75 794 HIS A N 1
ATOM 6160 C CA . HIS A 1 794 ? 33.506 -34.143 19.182 1.00 61.75 794 HIS A CA 1
ATOM 6161 C C . HIS A 1 794 ? 32.422 -34.255 20.267 1.00 61.75 794 HIS A C 1
ATOM 6163 O O . HIS A 1 794 ? 32.761 -34.452 21.436 1.00 61.75 794 HIS A O 1
ATOM 6169 N N . ALA A 1 795 ? 31.139 -34.135 19.909 1.00 60.94 795 ALA A N 1
ATOM 6170 C CA . ALA A 1 795 ? 30.043 -34.210 20.860 1.00 60.94 795 ALA A CA 1
ATOM 6171 C C . ALA A 1 795 ? 29.862 -35.640 21.396 1.00 60.94 795 ALA A C 1
ATOM 6173 O O . ALA A 1 795 ? 29.358 -36.527 20.712 1.00 60.94 795 ALA A O 1
ATOM 6174 N N . GLU A 1 796 ? 30.213 -35.851 22.664 1.00 54.03 796 GLU A N 1
ATOM 6175 C CA . GLU A 1 796 ? 29.907 -37.071 23.418 1.00 54.03 796 GLU A CA 1
ATOM 6176 C C . GLU A 1 796 ? 29.069 -36.712 24.663 1.00 54.03 796 GLU A C 1
ATOM 6178 O O . GLU A 1 796 ? 29.433 -35.838 25.451 1.00 54.03 796 GLU A O 1
ATOM 6183 N N . GLY A 1 797 ? 27.920 -37.370 24.865 1.00 56.84 797 GLY A N 1
ATOM 6184 C CA . GLY A 1 797 ? 27.036 -37.119 26.015 1.00 56.84 797 GLY A CA 1
ATOM 6185 C C . GLY A 1 797 ? 25.783 -36.294 25.691 1.00 56.84 797 GLY A C 1
ATOM 6186 O O . GLY A 1 797 ? 25.053 -36.614 24.758 1.00 56.84 797 GLY A O 1
ATOM 6187 N N . LYS A 1 798 ? 25.452 -35.285 26.514 1.00 54.34 798 LYS A N 1
ATOM 6188 C CA . LYS A 1 798 ? 24.217 -34.487 26.367 1.00 54.34 798 LYS A CA 1
ATOM 6189 C C . LYS A 1 798 ? 24.455 -33.288 25.444 1.00 54.34 798 LYS A C 1
ATOM 6191 O O . LYS A 1 798 ? 25.315 -32.465 25.722 1.00 54.34 798 LYS A O 1
ATOM 6196 N N . VAL A 1 799 ? 23.649 -33.116 24.402 1.00 59.59 799 VAL A N 1
ATOM 6197 C CA . VAL A 1 799 ? 23.675 -31.904 23.563 1.00 59.59 799 VAL A CA 1
ATOM 6198 C C . VAL A 1 799 ? 22.555 -30.965 24.010 1.00 59.59 799 VAL A C 1
ATOM 6200 O O . VAL A 1 799 ? 21.404 -31.380 24.135 1.00 59.59 799 VAL A O 1
ATOM 6203 N N . LYS A 1 800 ? 22.884 -29.704 24.291 1.00 57.88 800 LYS A N 1
ATOM 6204 C CA . LYS A 1 800 ? 21.919 -28.631 24.541 1.00 57.88 800 LYS A CA 1
ATOM 6205 C C . LYS A 1 800 ? 21.884 -27.704 23.338 1.00 57.88 800 LYS A C 1
ATOM 6207 O O . LYS A 1 800 ? 22.899 -27.148 22.934 1.00 57.88 800 LYS A O 1
ATOM 6212 N N . VAL A 1 801 ? 20.695 -27.530 22.787 1.00 59.81 801 VAL A N 1
ATOM 6213 C CA . VAL A 1 801 ? 20.461 -26.664 21.637 1.00 59.81 801 VAL A CA 1
ATOM 6214 C C . VAL A 1 801 ? 19.794 -25.389 22.133 1.00 59.81 801 VAL A C 1
ATOM 6216 O O . VAL A 1 801 ? 18.803 -25.448 22.863 1.00 59.81 801 VAL A O 1
ATOM 6219 N N . TRP A 1 802 ? 20.363 -24.244 21.775 1.00 59.16 802 TRP A N 1
ATOM 6220 C CA . TRP A 1 802 ? 19.868 -22.932 22.173 1.00 59.16 802 TRP A CA 1
ATOM 6221 C C . TRP A 1 802 ? 19.093 -22.323 21.013 1.00 59.16 802 TRP A C 1
ATOM 6223 O O . TRP A 1 802 ? 19.674 -22.006 19.981 1.00 59.16 802 TRP A O 1
ATOM 6233 N N . VAL A 1 803 ? 17.784 -22.174 21.196 1.00 56.81 803 VAL A N 1
ATOM 6234 C CA . VAL A 1 803 ? 16.861 -21.585 20.219 1.00 56.81 803 VAL A CA 1
ATOM 6235 C C . VAL A 1 803 ? 16.055 -20.490 20.888 1.00 56.81 803 VAL A C 1
ATOM 6237 O O . VAL A 1 803 ? 15.663 -20.622 22.050 1.00 56.81 803 VAL A O 1
ATOM 6240 N N . TYR A 1 804 ? 15.830 -19.403 20.168 1.00 47.72 804 TYR A N 1
ATOM 6241 C CA . TYR A 1 804 ? 14.944 -18.323 20.566 1.00 47.72 804 TYR A CA 1
ATOM 6242 C C . TYR A 1 804 ? 13.581 -18.453 19.883 1.00 47.72 804 TYR A C 1
ATOM 6244 O O . TYR A 1 804 ? 12.555 -18.213 20.516 1.00 47.72 804 TYR A O 1
ATOM 6252 N N . ASP A 1 805 ? 13.574 -18.869 18.618 1.00 51.75 805 ASP A N 1
ATOM 6253 C CA . ASP A 1 805 ? 12.379 -18.994 17.784 1.00 51.75 805 ASP A CA 1
ATOM 6254 C C . ASP A 1 805 ? 12.462 -20.188 16.808 1.00 51.75 805 ASP A C 1
ATOM 6256 O O . ASP A 1 805 ? 13.425 -20.954 16.783 1.00 51.75 805 ASP A O 1
ATOM 6260 N N . GLU A 1 806 ? 11.404 -20.406 16.027 1.00 49.25 806 GLU A N 1
ATOM 6261 C CA . GLU A 1 806 ? 11.313 -21.532 15.085 1.00 49.25 806 GLU A CA 1
ATOM 6262 C C . GLU A 1 806 ? 12.233 -21.356 13.857 1.00 49.25 806 GLU A C 1
ATOM 6264 O O . GLU A 1 806 ? 12.662 -22.332 13.228 1.00 49.25 806 GLU A O 1
ATOM 6269 N N . THR A 1 807 ? 12.609 -20.113 13.545 1.00 50.88 807 THR A N 1
ATOM 6270 C CA . THR A 1 807 ? 13.604 -19.797 12.514 1.00 50.88 807 THR A CA 1
ATOM 6271 C C . THR A 1 807 ? 15.003 -20.271 12.905 1.00 50.88 807 THR A C 1
ATOM 6273 O O . THR A 1 807 ? 15.714 -20.812 12.056 1.00 50.88 807 THR A O 1
ATOM 6276 N N . ASP A 1 808 ? 15.360 -20.198 14.188 1.00 50.22 808 ASP A N 1
ATOM 6277 C CA . ASP A 1 808 ? 16.626 -20.717 14.717 1.00 50.22 808 ASP A CA 1
ATOM 6278 C C . ASP A 1 808 ? 16.776 -22.235 14.520 1.00 50.22 808 ASP A C 1
ATOM 6280 O O . ASP A 1 808 ? 17.854 -22.720 14.167 1.00 50.22 808 ASP A O 1
ATOM 6284 N N . ILE A 1 809 ? 15.688 -22.996 14.695 1.00 55.62 809 ILE A N 1
ATOM 6285 C CA . ILE A 1 809 ? 15.660 -24.451 14.455 1.00 55.62 809 ILE A CA 1
ATOM 6286 C C . ILE A 1 809 ? 15.946 -24.751 12.979 1.00 55.62 809 ILE A C 1
ATOM 6288 O O . ILE A 1 809 ? 16.727 -25.647 12.660 1.00 55.62 809 ILE A O 1
ATOM 6292 N N . SER A 1 810 ? 15.343 -23.972 12.081 1.00 52.53 810 SER A N 1
ATOM 6293 C CA . SER A 1 810 ? 15.524 -24.123 10.635 1.00 52.53 810 SER A CA 1
ATOM 6294 C C . SER A 1 810 ? 16.951 -23.771 10.196 1.00 52.53 810 SER A C 1
ATOM 6296 O O . SER A 1 810 ? 17.520 -24.465 9.358 1.00 52.53 810 SER A O 1
ATOM 6298 N N . ALA A 1 811 ? 17.561 -22.747 10.800 1.00 53.12 811 ALA A N 1
ATOM 6299 C CA . ALA A 1 811 ? 18.929 -22.320 10.504 1.00 53.12 811 ALA A CA 1
ATOM 6300 C C . ALA A 1 811 ? 20.000 -23.341 10.936 1.00 53.12 811 ALA A C 1
ATOM 6302 O O . ALA A 1 811 ? 21.060 -23.418 10.320 1.00 53.12 811 ALA A O 1
ATOM 6303 N N . MET A 1 812 ? 19.735 -24.138 11.976 1.00 52.19 812 MET A N 1
ATOM 6304 C CA . MET A 1 812 ? 20.655 -25.187 12.442 1.00 52.19 812 MET A CA 1
ATOM 6305 C C . MET A 1 812 ? 20.524 -26.510 11.685 1.00 52.19 812 MET A C 1
ATOM 6307 O O . MET A 1 812 ? 21.371 -27.385 11.852 1.00 52.19 812 MET A O 1
ATOM 6311 N N . LYS A 1 813 ? 19.488 -26.663 10.853 1.00 52.56 813 LYS A N 1
ATOM 6312 C CA . LYS A 1 813 ? 19.210 -27.904 10.125 1.00 52.56 813 LYS A CA 1
ATOM 6313 C C . LYS A 1 813 ? 20.364 -28.300 9.194 1.00 52.56 813 LYS A C 1
ATOM 6315 O O . LYS A 1 813 ? 20.796 -29.441 9.245 1.00 52.56 813 LYS A O 1
ATOM 6320 N N . ASN A 1 814 ? 20.941 -27.338 8.470 1.00 47.03 814 ASN A N 1
ATOM 6321 C CA . ASN A 1 814 ? 22.065 -27.564 7.547 1.00 47.03 814 ASN A CA 1
ATOM 6322 C C . ASN A 1 814 ? 23.368 -28.013 8.230 1.00 47.03 814 ASN A C 1
ATOM 6324 O O . ASN A 1 814 ? 24.280 -28.452 7.540 1.00 47.03 814 ASN A O 1
ATOM 6328 N N . THR A 1 815 ? 23.494 -27.839 9.550 1.00 43.69 815 THR A N 1
ATOM 6329 C CA . THR A 1 815 ? 24.700 -28.240 10.293 1.00 43.69 815 THR A CA 1
ATOM 6330 C C . THR A 1 815 ? 24.508 -29.491 11.148 1.00 43.69 815 THR A C 1
ATOM 6332 O O . THR A 1 815 ? 25.454 -29.947 11.789 1.00 43.69 815 THR A O 1
ATOM 6335 N N . LEU A 1 816 ? 23.273 -29.990 11.228 1.00 43.81 816 LEU A N 1
ATOM 6336 C CA . LEU A 1 816 ? 22.909 -31.253 11.873 1.00 43.81 816 LEU A CA 1
ATOM 6337 C C . LEU A 1 816 ? 22.634 -32.369 10.848 1.00 43.81 816 LEU A C 1
ATOM 6339 O O . LEU A 1 816 ? 22.620 -33.535 11.240 1.00 43.81 816 LEU A O 1
ATOM 6343 N N . GLU A 1 817 ? 22.381 -32.000 9.586 1.00 40.59 817 GLU A N 1
ATOM 6344 C CA . GLU A 1 817 ? 22.563 -32.832 8.382 1.00 40.59 817 GLU A CA 1
ATOM 6345 C C . GLU A 1 817 ? 24.052 -33.105 8.137 1.00 40.59 817 GLU A C 1
ATOM 6347 O O . GLU A 1 817 ? 24.364 -34.254 7.750 1.00 40.59 817 GLU A O 1
#